Protein AF-0000000067838104 (afdb_homodimer)

Nearest PDB structures (foldseek):
  7rsf-assembly1_B  TM=8.533E-01  e=3.248E-36  Escherichia coli str. K-12 substr. MG1655
  7uoi-assembly1_A  TM=8.840E-01  e=1.372E-33  Enterococcus faecium 1,231,410
  5vo3-assembly1_A-2  TM=7.482E-01  e=3.104E-28  Haemophilus influenzae
  3pfo-assembly1_B  TM=7.007E-01  e=1.463E-26  Rhodopseudomonas palustris CGA009
  3tx8-assembly1_A-2  TM=7.806E-01  e=4.080E-24  Corynebacterium glutamicum

Foldseek 3Di:
DLDLVQLVVQVQVLLLDQQAQVFALVVVVVVLQVLCVVLPKHKDWAADPVRRYTKIKTKAADFAFLEEEEEAESHFHDCPPADFPDDQSGFDDDPQKTWHTQCQRHVSLVSLVSSCSNVLNPFNFPYMYMYIYHGDFVVFRVGLLVRLVVCQVPGQHYQEYEYAHALQQFKAQWEWKKWKKKKKKFKAKDFLVCPLQIFASQVLVVVLVVVLVVVQCVQCPPVPPPPDQWFDDDTKHKDWDDKDWDDDPGMRTRMIMIMMMIGHGPVDDVVNVVVVSVCCCPVPRLVVRCVRPVPIDMDMDIDHIFHIRDGDDDPLLVLVSVLLCVLLVDDHYGHGHDTGSQRSNVQQPHSYIYGHFDDPVQGPHHRRITGSVRSVSSSSSVVVVSNCVPVSPVVNSVSSNDRDRTHDGDVVNVSPDDDPDPPPPCPPPPPVPPPDDPDDDDPPPPPPDPDPPPDPPPD/DLDLVQLVVQLQVLLLDQQAQVFALVVVVVVLQVLCVVLPWHKDWAADPVNRYTKIKTKAADFAFLEEEEEAESHFHDCPPADFPDDQSGFDDDPQKTWHTQCQRHVSLVSLVSSCSNVLNPFNFPYMYMYIYHGDFVVFRVGLLVRLVVCQVPGQHYQEYEYAHALQQFKAQWEWKKWKKKKKWFKAKDFLVCVLQIFASQVLVVVLVVVLVVVQCVQCPPVPPPPDQKFDDDTKHKDWDDKDWDDDPGMRTRMIMIMMMIGHGPVDDVVNVVVVSVCCCPVPRLVVRCVRPVPIDMDMDIDHIAHIRDGDDDPLLVLVSVLLCVLLVDDHYGHGHDTGSQRSNVQQPHSYIYGHFDDPVLGPHHRRITGSVRSVSSSSSVVVVSNVPCVSPVVNSVSSNDRDRTHDGDVVNVSPDPDPDPPPPCPPPVPPPPPDDPDDCPVPPPPPDPDDCPPPPPD

pLDDT: mean 83.45, std 24.18, range [15.98, 98.88]

Radius of gyration: 40.1 Å; Cα contacts (8 Å, |Δi|>4): 2026; chains: 2; bounding box: 65×125×106 Å

Organism: NCBI:txid111831

InterPro domains:
  IPR001261 ArgE/DapE/ACY1/CPG2/YscS, conserved site [PS00759] (103-140)
  IPR002933 Peptidase M20 [PF01546] (69-385)
  IPR010169 Acetylornithine deacetylase ArgE [TIGR01892] (11-385)
  IPR011650 Peptidase M20, dimerisation domain [PF07687] (173-287)
  IPR036264 Bacterial exopeptidase dimerisation domain [SSF55031] (176-284)
  IPR050072 Peptidase M20A family, bacterial cell wall biosynthesis [PTHR43808] (5-387)

Solvent-accessible surface area (backbone atoms only — not comparable to full-atom values): 47823 Å² total; per-residue (Å²): 123,76,42,68,65,49,23,49,53,41,31,40,58,54,25,49,50,74,18,27,56,92,52,46,36,45,70,60,49,51,51,52,37,50,58,35,44,76,59,72,31,68,60,44,76,46,60,46,97,83,61,52,36,39,28,40,40,32,59,42,61,47,93,45,55,26,13,39,33,45,31,43,45,61,30,28,72,80,65,80,94,53,79,53,94,58,62,50,48,44,63,39,78,58,90,57,30,37,29,15,53,27,30,12,46,22,43,39,36,53,16,34,52,59,36,37,42,63,58,54,62,70,40,89,44,86,36,16,43,30,42,40,39,36,33,34,46,85,78,58,38,67,38,49,68,60,51,53,53,47,45,65,72,71,44,60,40,50,44,35,34,38,28,22,50,32,40,62,38,24,35,22,35,30,21,29,16,40,33,32,34,40,37,39,28,36,37,24,54,25,52,34,8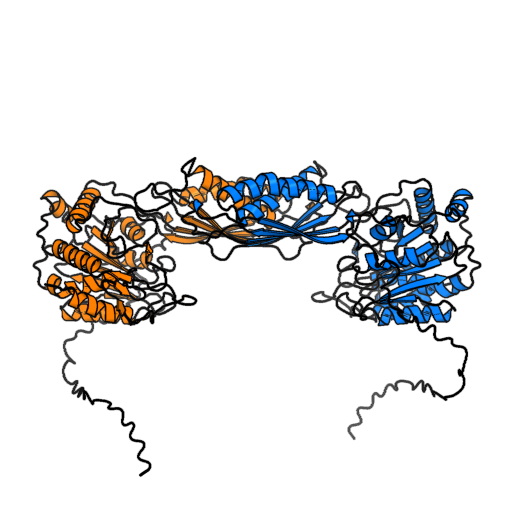9,39,64,63,60,22,18,46,7,42,52,51,47,21,50,50,47,49,48,50,52,52,51,33,51,62,70,47,66,86,61,63,66,74,77,71,54,56,84,57,87,76,64,50,36,54,32,60,2,28,36,42,24,41,85,39,48,62,32,30,9,32,37,16,37,37,28,28,30,38,30,27,16,64,90,42,61,63,66,57,55,51,50,56,50,49,48,47,42,52,68,48,48,46,54,57,37,34,73,58,24,73,80,40,48,74,48,75,44,77,74,43,71,37,49,32,28,52,61,66,84,44,74,64,36,42,47,51,50,51,49,49,28,63,41,48,65,52,65,72,74,38,36,42,77,54,64,57,64,50,11,56,48,33,47,30,61,30,40,48,38,32,41,11,25,15,44,63,86,35,45,97,46,63,69,11,32,23,39,54,66,37,48,46,50,43,41,51,22,51,48,43,64,53,58,59,67,62,54,41,60,78,66,44,51,52,48,23,60,52,87,59,74,72,42,75,59,60,75,87,69,63,61,74,77,74,82,62,84,75,75,63,61,80,73,71,71,75,71,75,72,76,71,75,87,82,68,77,87,83,78,76,79,76,79,74,73,84,77,77,81,77,71,86,68,88,119,123,76,43,68,67,48,23,50,54,42,33,40,58,54,25,49,49,75,18,28,57,92,52,44,36,46,69,58,50,51,50,52,38,50,57,36,44,74,60,74,31,68,61,44,76,44,58,46,97,83,61,53,35,38,28,38,40,32,58,43,61,47,93,46,53,24,13,38,34,45,29,45,45,60,30,28,72,78,67,80,94,53,80,54,92,58,63,51,48,43,62,39,78,58,89,57,30,36,29,15,53,27,28,13,47,23,42,39,34,52,15,36,53,59,35,38,42,64,57,55,60,70,39,88,44,86,38,16,43,29,42,39,38,36,33,34,47,85,78,58,36,66,37,48,68,60,51,52,53,47,46,65,70,71,45,59,40,50,43,34,36,39,28,23,49,30,40,62,37,25,35,22,35,29,20,28,17,41,34,32,34,40,37,39,27,36,37,25,55,26,52,34,89,39,65,64,61,22,18,46,7,43,53,51,46,21,52,49,48,48,48,49,52,51,51,34,51,63,70,48,66,85,60,64,67,74,77,71,55,56,81,58,88,76,63,48,36,55,32,61,2,30,36,44,24,41,85,38,46,62,31,30,9,33,37,17,38,37,27,29,31,38,30,27,18,64,89,43,61,63,65,59,56,51,51,53,50,48,48,49,43,52,68,49,50,48,54,58,38,33,74,57,24,74,80,40,48,74,47,74,44,77,74,43,71,36,48,32,27,53,60,65,84,44,74,65,37,42,49,52,50,50,51,51,28,62,41,45,66,52,64,69,73,35,35,42,78,56,63,54,64,50,11,56,49,32,48,29,61,29,38,48,37,32,40,10,23,14,43,62,86,35,44,96,44,64,71,12,32,24,39,55,66,37,49,47,50,43,42,52,23,50,48,43,65,55,58,58,66,61,56,40,58,78,62,46,53,52,49,23,59,52,88,59,74,71,43,75,59,60,74,86,70,63,62,73,78,71,83,62,84,75,76,61,62,83,72,71,73,73,71,74,72,72,71,70,88,70,68,82,69,80,75,76,79,76,78,74,78,81,74,78,74,76,54,90,63,91,112

Structure (mmCIF, N/CA/C/O backbone):
data_AF-0000000067838104-model_v1
#
loop_
_entity.id
_entity.type
_entity.pdbx_description
1 polymer 'Acetylornithine deacetylase'
#
loop_
_atom_site.group_PDB
_atom_site.id
_atom_site.type_symbol
_atom_site.label_atom_id
_atom_site.label_alt_id
_atom_site.label_comp_id
_atom_site.label_asym_id
_atom_site.label_entity_id
_atom_site.label_seq_id
_atom_site.pdbx_PDB_ins_code
_atom_site.Cartn_x
_atom_site.Cartn_y
_atom_site.Cartn_z
_atom_site.occupancy
_atom_site.B_iso_or_equiv
_atom_site.auth_seq_id
_atom_site.auth_comp_id
_atom_site.auth_asym_id
_atom_site.auth_atom_id
_atom_site.pdbx_PDB_model_num
ATOM 1 N N . MET A 1 1 ? -8.742 -56.812 -15.648 1 45.78 1 MET A N 1
ATOM 2 C CA . MET A 1 1 ? -8.945 -55.469 -16.188 1 45.78 1 MET A CA 1
ATOM 3 C C . MET A 1 1 ? -9.156 -54.438 -15.062 1 45.78 1 MET A C 1
ATOM 5 O O . MET A 1 1 ? -9.953 -54.688 -14.156 1 45.78 1 MET A O 1
ATOM 9 N N . SER A 1 2 ? -8.086 -53.656 -14.844 1 61.03 2 SER A N 1
ATOM 10 C CA . SER A 1 2 ? -8.281 -52.625 -13.805 1 61.03 2 SER A CA 1
ATOM 11 C C . SER A 1 2 ? -9.617 -51.938 -13.977 1 61.03 2 SER A C 1
ATOM 13 O O . SER A 1 2 ? -9.977 -51.531 -15.086 1 61.03 2 SER A O 1
ATOM 15 N N . ASP A 1 3 ? -10.562 -52.094 -13.047 1 79.81 3 ASP A N 1
ATOM 16 C CA . ASP A 1 3 ? -11.945 -51.656 -13.148 1 79.81 3 ASP A CA 1
ATOM 17 C C . ASP A 1 3 ? -12.195 -50.438 -12.266 1 79.81 3 ASP A C 1
ATOM 19 O O . ASP A 1 3 ? -11.336 -50.062 -11.484 1 79.81 3 ASP A O 1
ATOM 23 N N . LEU A 1 4 ? -13.18 -49.781 -12.633 1 91 4 LEU A N 1
ATOM 24 C CA . LEU A 1 4 ? -13.633 -48.594 -11.953 1 91 4 LEU A CA 1
ATOM 25 C C . LEU A 1 4 ? -13.688 -48.781 -10.445 1 91 4 LEU A C 1
ATOM 27 O O . LEU A 1 4 ? -13.367 -47.875 -9.68 1 91 4 LEU A O 1
ATOM 31 N N . ALA A 1 5 ? -13.922 -50.031 -10.055 1 93.94 5 ALA A N 1
ATOM 32 C CA . ALA A 1 5 ? -14.016 -50.312 -8.633 1 93.94 5 ALA A CA 1
ATOM 33 C C . ALA A 1 5 ? -12.656 -50.188 -7.953 1 93.94 5 ALA A C 1
ATOM 35 O O . ALA A 1 5 ? -12.555 -49.688 -6.832 1 93.94 5 ALA A O 1
ATOM 36 N N . SER A 1 6 ? -11.625 -50.688 -8.625 1 96.12 6 SER A N 1
ATOM 37 C CA . SER A 1 6 ? -10.273 -50.562 -8.094 1 96.12 6 SER A CA 1
ATOM 38 C C . SER A 1 6 ? -9.836 -49.125 -7.996 1 96.12 6 SER A C 1
ATOM 40 O O . SER A 1 6 ? -9.219 -48.719 -7.008 1 96.12 6 SER A O 1
ATOM 42 N N . VAL A 1 7 ? -10.172 -48.312 -8.977 1 97.69 7 VAL A N 1
ATOM 43 C CA . VAL A 1 7 ? -9.82 -46.906 -8.977 1 97.69 7 VAL A CA 1
ATOM 44 C C . VAL A 1 7 ? -10.492 -46.219 -7.793 1 97.69 7 VAL A C 1
ATOM 46 O O . VAL A 1 7 ? -9.852 -45.438 -7.082 1 97.69 7 VAL A O 1
ATOM 49 N N . VAL A 1 8 ? -11.719 -46.531 -7.559 1 97.5 8 VAL A N 1
ATOM 50 C CA . VAL A 1 8 ? -12.492 -45.875 -6.5 1 97.5 8 VAL A CA 1
ATOM 51 C C . VAL A 1 8 ? -11.93 -46.281 -5.137 1 97.5 8 VAL A C 1
ATOM 53 O O . VAL A 1 8 ? -11.883 -45.438 -4.219 1 97.5 8 VAL A O 1
ATOM 56 N N . ARG A 1 9 ? -11.531 -47.469 -5.016 1 97.38 9 ARG A N 1
ATOM 57 C CA . ARG A 1 9 ? -10.906 -47.938 -3.775 1 97.38 9 ARG A CA 1
ATOM 58 C C . ARG A 1 9 ? -9.641 -47.156 -3.475 1 97.38 9 ARG A C 1
ATOM 60 O O . ARG A 1 9 ? -9.445 -46.688 -2.352 1 97.38 9 ARG A O 1
ATOM 67 N N . HIS A 1 10 ? -8.805 -47 -4.445 1 98.12 10 HIS A N 1
ATOM 68 C CA . HIS A 1 10 ? -7.594 -46.219 -4.262 1 98.12 10 HIS A CA 1
ATOM 69 C C . HIS A 1 10 ? -7.93 -44.75 -3.979 1 98.12 10 HIS A C 1
ATOM 71 O O . HIS A 1 10 ? -7.293 -44.125 -3.135 1 98.12 10 HIS A O 1
ATOM 77 N N . MET A 1 11 ? -8.938 -44.25 -4.664 1 97.81 11 MET A N 1
ATOM 78 C CA . MET A 1 11 ? -9.359 -42.875 -4.477 1 97.81 11 MET A CA 1
ATOM 79 C C . MET A 1 11 ? -9.797 -42.625 -3.039 1 97.81 11 MET A C 1
ATOM 81 O O . MET A 1 11 ? -9.461 -41.594 -2.449 1 97.81 11 MET A O 1
ATOM 85 N N . ARG A 1 12 ? -10.555 -43.531 -2.572 1 98.12 12 ARG A N 1
ATOM 86 C CA . ARG A 1 12 ? -11.023 -43.406 -1.195 1 98.12 12 ARG A CA 1
ATOM 87 C C . ARG A 1 12 ? -9.859 -43.344 -0.221 1 98.12 12 ARG A C 1
ATOM 89 O O . ARG A 1 12 ? -9.859 -42.5 0.695 1 98.12 12 ARG A O 1
ATOM 96 N N . ALA A 1 13 ? -8.883 -44.156 -0.442 1 98.5 13 ALA A N 1
ATOM 97 C CA . ALA A 1 13 ? -7.703 -44.188 0.422 1 98.5 13 ALA A CA 1
ATOM 98 C C . ALA A 1 13 ? -6.91 -42.906 0.29 1 98.5 13 ALA A C 1
ATOM 100 O O . ALA A 1 13 ? -6.461 -42.312 1.291 1 98.5 13 ALA A O 1
ATOM 101 N N . LEU A 1 14 ? -6.707 -42.406 -0.906 1 98.75 14 LEU A N 1
ATOM 102 C CA . LEU A 1 14 ? -5.91 -41.219 -1.155 1 98.75 14 LEU A CA 1
ATOM 103 C C . LEU A 1 14 ? -6.609 -39.969 -0.609 1 98.75 14 LEU A C 1
ATOM 105 O O . LEU A 1 14 ? -5.973 -39.125 0.024 1 98.75 14 LEU A O 1
ATOM 109 N N . VAL A 1 15 ? -7.922 -39.844 -0.812 1 98.56 15 VAL A N 1
ATOM 110 C CA . VAL A 1 15 ? -8.695 -38.656 -0.415 1 98.56 15 VAL A CA 1
ATOM 111 C C . VAL A 1 15 ? -8.758 -38.594 1.108 1 98.56 15 VAL A C 1
ATOM 113 O O . VAL A 1 15 ? -8.758 -37.5 1.679 1 98.56 15 VAL A O 1
ATOM 116 N N . ALA A 1 16 ? -8.75 -39.719 1.708 1 98.5 16 ALA A N 1
ATOM 117 C CA . ALA A 1 16 ? -8.844 -39.781 3.166 1 98.5 16 ALA A CA 1
ATOM 118 C C . ALA A 1 16 ? -7.609 -39.156 3.814 1 98.5 16 ALA A C 1
ATOM 120 O O . ALA A 1 16 ? -7.629 -38.812 5 1 98.5 16 ALA A O 1
ATOM 121 N N . LEU A 1 17 ? -6.523 -39.031 3.113 1 98.5 17 LEU A N 1
ATOM 122 C CA . LEU A 1 17 ? -5.285 -38.438 3.613 1 98.5 17 LEU A CA 1
ATOM 123 C C . LEU A 1 17 ? -5.242 -36.938 3.32 1 98.5 17 LEU A C 1
ATOM 125 O O . LEU A 1 17 ? -5.188 -36.531 2.158 1 98.5 17 LEU A O 1
ATOM 129 N N . ASP A 1 18 ? -5.242 -36.156 4.352 1 97.88 18 ASP A N 1
ATOM 130 C CA . ASP A 1 18 ? -5.121 -34.688 4.195 1 97.88 18 ASP A CA 1
ATOM 131 C C . ASP A 1 18 ? -3.689 -34.312 3.836 1 97.88 18 ASP A C 1
ATOM 133 O O . ASP A 1 18 ? -2.818 -34.25 4.707 1 97.88 18 ASP A O 1
ATOM 137 N N . THR A 1 19 ? -3.473 -34 2.582 1 98.31 19 THR A N 1
ATOM 138 C CA . THR A 1 19 ? -2.145 -33.625 2.117 1 98.31 19 THR A CA 1
ATOM 139 C C . THR A 1 19 ? -2.129 -32.156 1.663 1 98.31 19 THR A C 1
ATOM 141 O O . THR A 1 19 ? -1.46 -31.812 0.686 1 98.31 19 THR A O 1
ATOM 144 N N . THR A 1 20 ? -2.932 -31.344 2.311 1 97.19 20 THR A N 1
ATOM 145 C CA . THR A 1 20 ? -2.846 -29.922 2.02 1 97.19 20 THR A CA 1
ATOM 146 C C . THR A 1 20 ? -1.404 -29.422 2.131 1 97.19 20 THR A C 1
ATOM 148 O O . THR A 1 20 ? -0.651 -29.891 2.99 1 97.19 20 THR A O 1
ATOM 151 N N . SER A 1 21 ? -0.988 -28.5 1.33 1 94.62 21 SER A N 1
ATOM 152 C CA . SER A 1 21 ? 0.41 -28.141 1.123 1 94.62 21 SER A CA 1
ATOM 153 C C . SER A 1 21 ? 1.068 -27.703 2.428 1 94.62 21 SER A C 1
ATOM 155 O O . SER A 1 21 ? 2.285 -27.828 2.586 1 94.62 21 SER A O 1
ATOM 157 N N . HIS A 1 22 ? 0.323 -27.219 3.297 1 92.94 22 HIS A N 1
ATOM 158 C CA . HIS A 1 22 ? 0.929 -26.797 4.555 1 92.94 22 HIS A CA 1
ATOM 159 C C . HIS A 1 22 ? 1.273 -27.984 5.434 1 92.94 22 HIS A C 1
ATOM 161 O O . HIS A 1 22 ? 2.049 -27.859 6.383 1 92.94 22 HIS A O 1
ATOM 167 N N . GLY A 1 23 ? 0.692 -29.141 5.129 1 95.38 23 GLY A N 1
ATOM 168 C CA . GLY A 1 23 ? 0.958 -30.359 5.891 1 95.38 23 GLY A CA 1
ATOM 169 C C . GLY A 1 23 ? 1.881 -31.312 5.176 1 95.38 23 GLY A C 1
ATOM 170 O O . GLY A 1 23 ? 2.508 -30.953 4.176 1 95.38 23 GLY A O 1
ATOM 171 N N . SER A 1 24 ? 1.973 -32.5 5.75 1 97.69 24 SER A N 1
ATOM 172 C CA . SER A 1 24 ? 2.84 -33.562 5.199 1 97.69 24 SER A CA 1
ATOM 173 C C . SER A 1 24 ? 2.096 -34.406 4.184 1 97.69 24 SER A C 1
ATOM 175 O O . SER A 1 24 ? 0.896 -34.656 4.328 1 97.69 24 SER A O 1
ATOM 177 N N . ASN A 1 25 ? 2.834 -34.844 3.16 1 98.25 25 ASN A N 1
ATOM 178 C CA . ASN A 1 25 ? 2.26 -35.781 2.223 1 98.25 25 ASN A CA 1
ATOM 179 C C . ASN A 1 25 ? 2.844 -37.188 2.42 1 98.25 25 ASN A C 1
ATOM 181 O O . ASN A 1 25 ? 2.646 -38.062 1.585 1 98.25 25 ASN A O 1
ATOM 185 N N . ARG A 1 26 ? 3.557 -37.469 3.477 1 98.25 26 ARG A N 1
ATOM 186 C CA . ARG A 1 26 ? 4.32 -38.688 3.689 1 98.25 26 ARG A CA 1
ATOM 187 C C . ARG A 1 26 ? 3.396 -39.906 3.744 1 98.25 26 ARG A C 1
ATOM 189 O O . ARG A 1 26 ? 3.732 -40.969 3.219 1 98.25 26 ARG A O 1
ATOM 196 N N . ALA A 1 27 ? 2.293 -39.75 4.402 1 98.5 27 ALA A N 1
ATOM 197 C CA . ALA A 1 27 ? 1.367 -40.875 4.5 1 98.5 27 ALA A CA 1
ATOM 198 C C . ALA A 1 27 ? 0.913 -41.312 3.119 1 98.5 27 ALA A C 1
ATOM 200 O O . ALA A 1 27 ? 0.768 -42.531 2.873 1 98.5 27 ALA A O 1
ATOM 201 N N . LEU A 1 28 ? 0.642 -40.375 2.273 1 98.75 28 LEU A N 1
ATOM 202 C CA . LEU A 1 28 ? 0.239 -40.688 0.911 1 98.75 28 LEU A CA 1
ATOM 203 C C . LEU A 1 28 ? 1.38 -41.375 0.155 1 98.75 28 LEU A C 1
ATOM 205 O O . LEU A 1 28 ? 1.166 -42.375 -0.548 1 98.75 28 LEU A O 1
ATOM 209 N N . ILE A 1 29 ? 2.547 -40.938 0.268 1 98.75 29 ILE A N 1
ATOM 210 C CA . ILE A 1 29 ? 3.729 -41.5 -0.378 1 98.75 29 ILE A CA 1
ATOM 211 C C . ILE A 1 29 ? 3.939 -42.938 0.093 1 98.75 29 ILE A C 1
ATOM 213 O O . ILE A 1 29 ? 4.199 -43.812 -0.717 1 98.75 29 ILE A O 1
ATOM 217 N N . ASP A 1 30 ? 3.799 -43.125 1.394 1 98.5 30 ASP A N 1
ATOM 218 C CA . ASP A 1 30 ? 3.943 -44.469 1.954 1 98.5 30 ASP A CA 1
ATOM 219 C C . ASP A 1 30 ? 2.891 -45.406 1.387 1 98.5 30 ASP A C 1
ATOM 221 O O . ASP A 1 30 ? 3.191 -46.562 1.077 1 98.5 30 ASP A O 1
ATOM 225 N N . LEU A 1 31 ? 1.723 -44.906 1.294 1 98.75 31 LEU A N 1
ATOM 226 C CA . LEU A 1 31 ? 0.645 -45.719 0.727 1 98.75 31 LEU A CA 1
ATOM 227 C C . LEU A 1 31 ? 0.972 -46.125 -0.704 1 98.75 31 LEU A C 1
ATOM 229 O O . LEU A 1 31 ? 0.786 -47.281 -1.076 1 98.75 31 LEU A O 1
ATOM 233 N N . VAL A 1 32 ? 1.402 -45.219 -1.503 1 98.81 32 VAL A N 1
ATOM 234 C CA . VAL A 1 32 ? 1.754 -45.531 -2.889 1 98.81 32 VAL A CA 1
ATOM 235 C C . VAL A 1 32 ? 2.914 -46.5 -2.928 1 98.81 32 VAL A C 1
ATOM 237 O O . VAL A 1 32 ? 2.914 -47.438 -3.73 1 98.81 32 VAL A O 1
ATOM 240 N N . ALA A 1 33 ? 3.904 -46.312 -2.078 1 98.69 33 ALA A N 1
ATOM 241 C CA . ALA A 1 33 ? 5.039 -47.25 -2.006 1 98.69 33 ALA A CA 1
ATOM 242 C C . ALA A 1 33 ? 4.578 -48.656 -1.694 1 98.69 33 ALA A C 1
ATOM 244 O O . ALA A 1 33 ? 5.102 -49.625 -2.256 1 98.69 33 ALA A O 1
ATOM 245 N N . GLU A 1 34 ? 3.652 -48.75 -0.82 1 98.56 34 GLU A N 1
ATOM 246 C CA . GLU A 1 34 ? 3.102 -50.062 -0.471 1 98.56 34 GLU A CA 1
ATOM 247 C C . GLU A 1 34 ? 2.404 -50.688 -1.668 1 98.56 34 GLU A C 1
ATOM 249 O O . GLU A 1 34 ? 2.545 -51.906 -1.901 1 98.56 34 GLU A O 1
ATOM 254 N N . CYS A 1 35 ? 1.62 -49.938 -2.355 1 98.44 35 CYS A N 1
ATOM 255 C CA . CYS A 1 35 ? 0.952 -50.438 -3.549 1 98.44 35 CYS A CA 1
ATOM 256 C C . CYS A 1 35 ? 1.966 -50.906 -4.574 1 98.44 35 CYS A C 1
ATOM 258 O O . CYS A 1 35 ? 1.761 -51.969 -5.211 1 98.44 35 CYS A O 1
ATOM 260 N N . LEU A 1 36 ? 3.025 -50.188 -4.77 1 98.56 36 LEU A N 1
ATOM 261 C CA . LEU A 1 36 ? 4.094 -50.562 -5.691 1 98.56 36 LEU A CA 1
ATOM 262 C C . LEU A 1 36 ? 4.766 -51.875 -5.246 1 98.56 36 LEU A C 1
ATOM 264 O O . LEU A 1 36 ? 4.996 -52.75 -6.059 1 98.56 36 LEU A O 1
ATOM 268 N N . ALA A 1 37 ? 5.027 -52 -4.023 1 98.31 37 ALA A N 1
ATOM 269 C CA . ALA A 1 37 ? 5.664 -53.188 -3.471 1 98.31 37 ALA A CA 1
ATOM 270 C C . ALA A 1 37 ? 4.801 -54.438 -3.701 1 98.31 37 ALA A C 1
ATOM 272 O O . ALA A 1 37 ? 5.324 -55.5 -3.943 1 98.31 37 ALA A O 1
ATOM 273 N N . ALA A 1 38 ? 3.564 -54.25 -3.598 1 97.62 38 ALA A N 1
ATOM 274 C CA . ALA A 1 38 ? 2.619 -55.344 -3.75 1 97.62 38 ALA A CA 1
ATOM 275 C C . ALA A 1 38 ? 2.725 -55.969 -5.141 1 97.62 38 ALA A C 1
ATOM 277 O O . ALA A 1 38 ? 2.344 -57.125 -5.34 1 97.62 38 ALA A O 1
ATOM 278 N N . VAL A 1 39 ? 3.242 -55.219 -6.059 1 97.12 39 VAL A N 1
ATOM 279 C CA . VAL A 1 39 ? 3.375 -55.781 -7.406 1 97.12 39 VAL A CA 1
ATOM 280 C C . VAL A 1 39 ? 4.852 -55.969 -7.742 1 97.12 39 VAL A C 1
ATOM 282 O O . VAL A 1 39 ? 5.219 -56.094 -8.914 1 97.12 39 VAL A O 1
ATOM 285 N N . GLY A 1 40 ? 5.715 -55.844 -6.777 1 97.19 40 GLY A N 1
ATOM 286 C CA . GLY A 1 40 ? 7.125 -56.156 -6.938 1 97.19 40 GLY A CA 1
ATOM 287 C C . GLY A 1 40 ? 7.957 -55 -7.422 1 97.19 40 GLY A C 1
ATOM 288 O O . GLY A 1 40 ? 9.047 -55.188 -7.957 1 97.19 40 GLY A O 1
ATOM 289 N N . VAL A 1 41 ? 7.5 -53.812 -7.336 1 97.44 41 VAL A N 1
ATOM 290 C CA . VAL A 1 41 ? 8.227 -52.625 -7.781 1 97.44 41 VAL A CA 1
ATOM 291 C C . VAL A 1 41 ? 8.742 -51.875 -6.574 1 97.44 41 VAL A C 1
ATOM 293 O O . VAL A 1 41 ? 8.008 -51.625 -5.617 1 97.44 41 VAL A O 1
ATOM 296 N N . THR A 1 42 ? 9.992 -51.469 -6.652 1 96.25 42 THR A N 1
ATOM 297 C CA . THR A 1 42 ? 10.594 -50.688 -5.578 1 96.25 42 THR A CA 1
ATOM 298 C C . THR A 1 42 ? 10.422 -49.188 -5.836 1 96.25 42 THR A C 1
ATOM 300 O O . THR A 1 42 ? 10.734 -48.719 -6.922 1 96.25 42 THR A O 1
ATOM 303 N N . ALA A 1 43 ? 9.891 -48.594 -4.848 1 97.5 43 ALA A N 1
ATOM 304 C CA . ALA A 1 43 ? 9.75 -47.125 -4.914 1 97.5 43 ALA A CA 1
ATOM 305 C C . ALA A 1 43 ? 10.984 -46.438 -4.359 1 97.5 43 ALA A C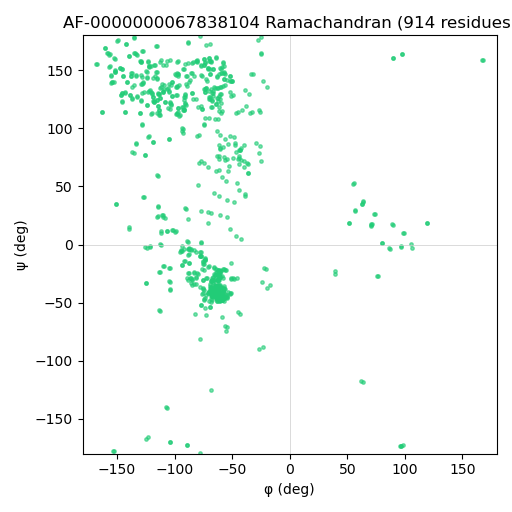 1
ATOM 307 O O . ALA A 1 43 ? 11.555 -46.875 -3.352 1 97.5 43 ALA A O 1
ATOM 308 N N . HIS A 1 44 ? 11.453 -45.406 -5.031 1 97.44 44 HIS A N 1
ATOM 309 C CA . HIS A 1 44 ? 12.453 -44.5 -4.496 1 97.44 44 HIS A CA 1
ATOM 310 C C . HIS A 1 44 ? 11.797 -43.281 -3.873 1 97.44 44 HIS A C 1
ATOM 312 O O . HIS A 1 44 ? 11.234 -42.438 -4.582 1 97.44 44 HIS A O 1
ATOM 318 N N . ILE A 1 45 ? 11.883 -43.188 -2.6 1 97.88 45 ILE A N 1
ATOM 319 C CA . ILE A 1 45 ? 11.32 -42.031 -1.878 1 97.88 45 ILE A CA 1
ATOM 320 C C . ILE A 1 45 ? 12.32 -40.875 -1.867 1 97.88 45 ILE A C 1
ATOM 322 O O . ILE A 1 45 ? 13.5 -41.094 -1.552 1 97.88 45 ILE A O 1
ATOM 326 N N . LEU A 1 46 ? 11.922 -39.688 -2.213 1 96.75 46 LEU A N 1
ATOM 327 C CA . LEU A 1 46 ? 12.758 -38.5 -2.357 1 96.75 46 LEU A CA 1
ATOM 328 C C . LEU A 1 46 ? 12.32 -37.406 -1.383 1 96.75 46 LEU A C 1
ATOM 330 O O . LEU A 1 46 ? 11.562 -36.5 -1.746 1 96.75 46 LEU A O 1
ATOM 334 N N . PRO A 1 47 ? 12.82 -37.375 -0.187 1 95.94 47 PRO A N 1
ATOM 335 C CA . PRO A 1 47 ? 12.391 -36.406 0.829 1 95.94 47 PRO A CA 1
ATOM 336 C C . PRO A 1 47 ? 12.852 -34.969 0.523 1 95.94 47 PRO A C 1
ATOM 338 O O . PRO A 1 47 ? 13.875 -34.781 -0.137 1 95.94 47 PRO A O 1
ATOM 341 N N . ASP A 1 48 ? 12.062 -34.094 1 1 94.44 48 ASP A N 1
ATOM 342 C CA . ASP A 1 48 ? 12.547 -32.719 0.979 1 94.44 48 ASP A CA 1
ATOM 343 C C . ASP A 1 48 ? 13.555 -32.469 2.102 1 94.44 48 ASP A C 1
ATOM 345 O O . ASP A 1 48 ? 13.906 -33.406 2.836 1 94.44 48 ASP A O 1
ATOM 349 N N . ALA A 1 49 ? 14.07 -31.281 2.193 1 92 49 ALA A N 1
ATOM 350 C CA . ALA A 1 49 ? 15.117 -30.969 3.152 1 92 49 ALA A CA 1
ATOM 351 C C . ALA A 1 49 ? 14.641 -31.172 4.586 1 92 49 ALA A C 1
ATOM 353 O O . ALA A 1 49 ? 15.43 -31.531 5.461 1 92 49 ALA A O 1
ATOM 354 N N . THR A 1 50 ? 13.375 -31.062 4.852 1 93.31 50 THR A N 1
ATOM 355 C CA . THR A 1 50 ? 12.836 -31.172 6.203 1 93.31 50 THR A CA 1
ATOM 356 C C . THR A 1 50 ? 12.516 -32.625 6.551 1 93.31 50 THR A C 1
ATOM 358 O O . THR A 1 50 ? 12.367 -32.969 7.723 1 93.31 50 THR A O 1
ATOM 361 N N . GLY A 1 51 ? 12.281 -33.406 5.586 1 94.88 51 GLY A N 1
ATOM 362 C CA . GLY A 1 51 ? 11.883 -34.781 5.797 1 94.88 51 GLY A CA 1
ATOM 363 C C . GLY A 1 51 ? 10.391 -34.969 5.977 1 94.88 51 GLY A C 1
ATOM 364 O O . GLY A 1 51 ? 9.883 -36.094 6.02 1 94.88 51 GLY A O 1
ATOM 365 N N . LYS A 1 52 ? 9.648 -33.844 6 1 96.19 52 LYS A N 1
ATOM 366 C CA . LYS A 1 52 ? 8.219 -33.906 6.266 1 96.19 52 LYS A CA 1
ATOM 367 C C . LYS A 1 52 ? 7.426 -34.125 4.98 1 96.19 52 LYS A C 1
ATOM 369 O O . LYS A 1 52 ? 6.246 -34.469 5.023 1 96.19 52 LYS A O 1
ATOM 374 N N . LYS A 1 53 ? 8.031 -33.906 3.881 1 97.5 53 LYS A N 1
ATOM 375 C CA . LYS A 1 53 ? 7.43 -34.125 2.566 1 97.5 53 LYS A CA 1
ATOM 376 C C . LYS A 1 53 ? 8.344 -34.969 1.675 1 97.5 53 LYS A C 1
ATOM 378 O O . LYS A 1 53 ? 9.539 -35.062 1.938 1 97.5 53 LYS A O 1
ATOM 383 N N . ALA A 1 54 ? 7.773 -35.594 0.687 1 97.94 54 ALA A N 1
ATOM 384 C CA . ALA A 1 54 ? 8.617 -36.406 -0.187 1 97.94 54 ALA A CA 1
ATOM 385 C C . ALA A 1 54 ? 7.984 -36.562 -1.564 1 97.94 54 ALA A C 1
ATOM 387 O O . ALA A 1 54 ? 6.758 -36.625 -1.687 1 97.94 54 ALA A O 1
ATOM 388 N N . GLY A 1 55 ? 8.891 -36.594 -2.527 1 98 55 GLY A N 1
ATOM 389 C CA . GLY A 1 55 ? 8.508 -37.156 -3.818 1 98 55 GLY A CA 1
ATOM 390 C C . GLY A 1 55 ? 8.719 -38.656 -3.91 1 98 55 GLY A C 1
ATOM 391 O O . GLY A 1 55 ? 9.18 -39.281 -2.951 1 98 55 GLY A O 1
ATOM 392 N N . LEU A 1 56 ? 8.281 -39.219 -5.008 1 98.25 56 LEU A N 1
ATOM 393 C CA . LEU A 1 56 ? 8.414 -40.656 -5.234 1 98.25 56 LEU A CA 1
ATOM 394 C C . LEU A 1 56 ? 8.711 -40.938 -6.703 1 98.25 56 LEU A C 1
ATOM 396 O O . LEU A 1 56 ? 8.094 -40.344 -7.594 1 98.25 56 LEU A O 1
ATOM 400 N N . LEU A 1 57 ? 9.711 -41.75 -6.922 1 98.06 57 LEU A N 1
ATOM 401 C CA . LEU A 1 57 ? 10.055 -42.25 -8.25 1 98.06 57 LEU A CA 1
ATOM 402 C C . LEU A 1 57 ? 10.055 -43.781 -8.266 1 98.06 57 LEU A C 1
ATOM 404 O O . LEU A 1 57 ? 10.617 -44.438 -7.371 1 98.06 57 LEU A O 1
ATOM 408 N N . ALA A 1 58 ? 9.398 -44.344 -9.242 1 98.12 58 ALA A N 1
ATOM 409 C CA . ALA A 1 58 ? 9.391 -45.781 -9.43 1 98.12 58 ALA A CA 1
ATOM 410 C C . ALA A 1 58 ? 9.352 -46.156 -10.914 1 98.12 58 ALA A C 1
ATOM 412 O O . ALA A 1 58 ? 8.812 -45.375 -11.727 1 98.12 58 ALA A O 1
ATOM 413 N N . SER A 1 59 ? 9.906 -47.281 -11.25 1 96.88 59 SER A N 1
ATOM 414 C CA . SER A 1 59 ? 9.938 -47.719 -12.633 1 96.88 59 SER A CA 1
ATOM 415 C C . SER A 1 59 ? 9.398 -49.156 -12.75 1 96.88 59 SER A C 1
ATOM 417 O O . SER A 1 59 ? 9.797 -50.031 -11.992 1 96.88 59 SER A O 1
ATOM 419 N N . ILE A 1 60 ? 8.516 -49.312 -13.656 1 96.38 60 ILE A N 1
ATOM 420 C CA . ILE A 1 60 ? 7.953 -50.625 -13.977 1 96.38 60 ILE A CA 1
ATOM 421 C C . ILE A 1 60 ? 8.453 -51.062 -15.344 1 96.38 60 ILE A C 1
ATOM 423 O O . ILE A 1 60 ? 8.344 -50.344 -16.328 1 96.38 60 ILE A O 1
ATOM 427 N N . GLY A 1 61 ? 8.938 -52.312 -15.414 1 93.12 61 GLY A N 1
ATOM 428 C CA . GLY A 1 61 ? 9.484 -52.781 -16.672 1 93.12 61 GLY A CA 1
ATOM 429 C C . GLY A 1 61 ? 10.984 -52.656 -16.766 1 93.12 61 GLY A C 1
ATOM 430 O O . GLY A 1 61 ? 11.648 -52.312 -15.773 1 93.12 61 GLY A O 1
ATOM 431 N N . PRO A 1 62 ? 11.555 -52.938 -17.938 1 91.5 62 PRO A N 1
ATOM 432 C CA . PRO A 1 62 ? 13.008 -52.875 -18.094 1 91.5 62 PRO A CA 1
ATOM 433 C C . PRO A 1 62 ? 13.539 -51.438 -18.047 1 91.5 62 PRO A C 1
ATOM 435 O O . PRO A 1 62 ? 13.023 -50.562 -18.734 1 91.5 62 PRO A O 1
ATOM 438 N N . LEU A 1 63 ? 14.562 -51.281 -17.266 1 90.44 63 LEU A N 1
ATOM 439 C CA . LEU A 1 63 ? 15.141 -49.969 -17.109 1 90.44 63 LEU A CA 1
ATOM 440 C C . LEU A 1 63 ? 16.031 -49.625 -18.297 1 90.44 63 LEU A C 1
ATOM 442 O O . LEU A 1 63 ? 17.219 -49.938 -18.312 1 90.44 63 LEU A O 1
ATOM 446 N N . ARG A 1 64 ? 15.477 -48.969 -19.234 1 89.62 64 ARG A N 1
ATOM 447 C CA . ARG A 1 64 ? 16.172 -48.531 -20.422 1 89.62 64 ARG A CA 1
ATOM 448 C C . ARG A 1 64 ? 15.547 -47.219 -20.969 1 89.62 64 ARG A C 1
ATOM 450 O O . ARG A 1 64 ? 14.516 -46.781 -20.469 1 89.62 64 ARG A O 1
ATOM 457 N N . ALA A 1 65 ? 16.141 -46.688 -21.969 1 90.25 65 ALA A N 1
ATOM 458 C CA . ALA A 1 65 ? 15.641 -45.438 -22.547 1 90.25 65 ALA A CA 1
ATOM 459 C C . ALA A 1 65 ? 14.328 -45.656 -23.297 1 90.25 65 ALA A C 1
ATOM 461 O O . ALA A 1 65 ? 14.023 -46.781 -23.688 1 90.25 65 ALA A O 1
ATOM 462 N N . GLY A 1 66 ? 13.578 -44.594 -23.312 1 89.69 66 GLY A N 1
ATOM 463 C CA . GLY A 1 66 ? 12.375 -44.656 -24.125 1 89.69 66 GLY A CA 1
ATOM 464 C C . GLY A 1 66 ? 11.102 -44.781 -23.312 1 89.69 66 GLY A C 1
ATOM 465 O O . GLY A 1 66 ? 10.008 -44.875 -23.875 1 89.69 66 GLY A O 1
ATOM 466 N N . GLY A 1 67 ? 11.156 -44.875 -22.062 1 92.06 67 GLY A N 1
ATOM 467 C CA . GLY A 1 67 ? 10.008 -45.031 -21.203 1 92.06 67 GLY A CA 1
ATOM 468 C C . GLY A 1 67 ? 9.117 -43.812 -21.125 1 92.06 67 GLY A C 1
ATOM 469 O O . GLY A 1 67 ? 9.414 -42.781 -21.734 1 92.06 67 GLY A O 1
ATOM 470 N N . VAL A 1 68 ? 8.008 -43.969 -20.484 1 95.06 68 VAL A N 1
ATOM 471 C CA . VAL A 1 68 ? 7.031 -42.906 -20.297 1 95.06 68 VAL A CA 1
ATOM 472 C C . VAL A 1 68 ? 6.926 -42.562 -18.812 1 95.06 68 VAL A C 1
ATOM 474 O O . VAL A 1 68 ? 6.805 -43.469 -17.969 1 95.06 68 VAL A O 1
ATOM 477 N N . ILE A 1 69 ? 7.043 -41.25 -18.547 1 97.25 69 ILE A N 1
ATOM 478 C CA . ILE A 1 69 ? 6.836 -40.812 -17.172 1 97.25 69 ILE A CA 1
ATOM 479 C C . ILE A 1 69 ? 5.367 -40.438 -16.969 1 97.25 69 ILE A C 1
ATOM 481 O O . ILE A 1 69 ? 4.801 -39.656 -17.734 1 97.25 69 ILE A O 1
ATOM 485 N N . LEU A 1 70 ? 4.738 -41.062 -16 1 98.25 70 LEU A N 1
ATOM 486 C CA . LEU A 1 70 ? 3.457 -40.625 -15.461 1 98.25 70 LEU A CA 1
ATOM 487 C C . LEU A 1 70 ? 3.654 -39.812 -14.195 1 98.25 70 LEU A C 1
ATOM 489 O O . LEU A 1 70 ? 4.094 -40.344 -13.172 1 98.25 70 LEU A O 1
ATOM 493 N N . SER A 1 71 ? 3.305 -38.5 -14.32 1 98.44 71 SER A N 1
ATOM 494 C CA . SER A 1 71 ? 3.625 -37.594 -13.227 1 98.44 71 SER A CA 1
ATOM 495 C C . SER A 1 71 ? 2.361 -37 -12.609 1 98.44 71 SER A C 1
ATOM 497 O O . SER A 1 71 ? 1.395 -36.719 -13.312 1 98.44 71 SER A O 1
ATOM 499 N N . GLY A 1 72 ? 2.373 -36.781 -11.305 1 98.12 72 GLY A N 1
ATOM 500 C CA . GLY A 1 72 ? 1.316 -36.125 -10.555 1 98.12 72 GLY A CA 1
ATOM 501 C C . GLY A 1 72 ? 1.793 -35.531 -9.242 1 98.12 72 GLY A C 1
ATOM 502 O O . GLY A 1 72 ? 2.809 -35.969 -8.695 1 98.12 72 GLY A O 1
ATOM 503 N N . HIS A 1 73 ? 1.132 -34.531 -8.797 1 98.31 73 HIS A N 1
ATOM 504 C CA . HIS A 1 73 ? 1.454 -34 -7.473 1 98.31 73 HIS A CA 1
ATOM 505 C C . HIS A 1 73 ? 0.496 -34.562 -6.418 1 98.31 73 HIS A C 1
ATOM 507 O O . HIS A 1 73 ? -0.623 -34.969 -6.742 1 98.31 73 HIS A O 1
ATOM 513 N N . THR A 1 74 ? 0.961 -34.531 -5.172 1 98.62 74 THR A N 1
ATOM 514 C CA . THR A 1 74 ? 0.216 -35.219 -4.125 1 98.62 74 THR A CA 1
ATOM 515 C C . THR A 1 74 ? -0.437 -34.219 -3.174 1 98.62 74 THR A C 1
ATOM 517 O O . THR A 1 74 ? -1.303 -34.594 -2.377 1 98.62 74 THR A O 1
ATOM 520 N N . ASP A 1 75 ? 0.061 -33 -3.211 1 97.94 75 ASP A N 1
ATOM 521 C CA . ASP A 1 75 ? -0.522 -32 -2.314 1 97.94 75 ASP A CA 1
ATOM 522 C C . ASP A 1 75 ? -1.814 -31.422 -2.895 1 97.94 75 ASP A C 1
ATOM 524 O O . ASP A 1 75 ? -2.082 -31.562 -4.09 1 97.94 75 ASP A O 1
ATOM 528 N N . THR A 1 76 ? -2.654 -30.875 -1.946 1 97.31 76 THR A N 1
ATOM 529 C CA . THR A 1 76 ? -3.904 -30.234 -2.318 1 97.31 76 THR A CA 1
ATOM 530 C C . THR A 1 76 ? -3.992 -28.844 -1.693 1 97.31 76 THR A C 1
ATOM 532 O O . THR A 1 76 ? -3.162 -28.469 -0.859 1 97.31 76 THR A O 1
ATOM 535 N N . VAL A 1 77 ? -4.898 -28.031 -2.125 1 94.88 77 VAL A N 1
ATOM 536 C CA . VAL A 1 77 ? -5.09 -26.703 -1.571 1 94.88 77 VAL A CA 1
ATOM 537 C C . VAL A 1 77 ? -5.91 -26.781 -0.286 1 94.88 77 VAL A C 1
ATOM 539 O O . VAL A 1 77 ? -6.625 -27.766 -0.062 1 94.88 77 VAL A O 1
ATOM 542 N N . PRO A 1 78 ? -5.832 -25.797 0.572 1 93.69 78 PRO A N 1
ATOM 543 C CA . PRO A 1 78 ? -6.578 -25.797 1.832 1 93.69 78 PRO A CA 1
ATOM 544 C C . PRO A 1 78 ? -8.086 -25.766 1.623 1 93.69 78 PRO A C 1
ATOM 546 O O . PRO A 1 78 ? -8.562 -25.406 0.543 1 93.69 78 PRO A O 1
ATOM 549 N N . VAL A 1 79 ? -8.836 -26.172 2.699 1 94.12 79 VAL A N 1
ATOM 550 C CA . VAL A 1 79 ? -10.297 -26.219 2.648 1 94.12 79 VAL A CA 1
ATOM 551 C C . VAL A 1 79 ? -10.875 -25.156 3.582 1 94.12 79 VAL A C 1
ATOM 553 O O . VAL A 1 79 ? -12.094 -24.969 3.654 1 94.12 79 VAL A O 1
ATOM 556 N N . ASP A 1 80 ? -10.023 -24.469 4.188 1 89.12 80 ASP A N 1
ATOM 557 C CA . ASP A 1 80 ? -10.453 -23.5 5.191 1 89.12 80 ASP A CA 1
ATOM 558 C C . ASP A 1 80 ? -11.312 -22.406 4.566 1 89.12 80 ASP A C 1
ATOM 560 O O . ASP A 1 80 ? -11 -21.906 3.488 1 89.12 80 ASP A O 1
ATOM 564 N N . GLY A 1 81 ? -12.43 -22.078 5.238 1 86.62 81 GLY A N 1
ATOM 565 C CA . GLY A 1 81 ? -13.289 -20.984 4.809 1 86.62 81 GLY A CA 1
ATOM 566 C C . GLY A 1 81 ? -14.211 -21.375 3.672 1 86.62 81 GLY A C 1
ATOM 567 O O . GLY A 1 81 ? -15.008 -20.562 3.209 1 86.62 81 GLY A O 1
ATOM 568 N N . GLN A 1 82 ? -14.164 -22.594 3.232 1 88.88 82 GLN A N 1
ATOM 569 C CA . GLN A 1 82 ? -15.023 -23.062 2.154 1 88.88 82 GLN A CA 1
ATOM 570 C C . GLN A 1 82 ? -16.25 -23.766 2.703 1 88.88 82 GLN A C 1
ATOM 572 O O . GLN A 1 82 ? -16.188 -24.422 3.746 1 88.88 82 GLN A O 1
ATOM 577 N N . LEU A 1 83 ? -17.297 -23.594 1.969 1 93.31 83 LEU A N 1
ATOM 578 C CA . LEU A 1 83 ? -18.547 -24.234 2.363 1 93.31 83 LEU A CA 1
ATOM 579 C C . LEU A 1 83 ? -18.703 -25.594 1.683 1 93.31 83 LEU A C 1
ATOM 581 O O . LEU A 1 83 ? -19.141 -25.656 0.533 1 93.31 83 LEU A O 1
ATOM 585 N N . TRP A 1 84 ? -18.406 -26.625 2.359 1 94.75 84 TRP A N 1
ATOM 586 C CA . TRP A 1 84 ? -18.484 -28 1.864 1 94.75 84 TRP A CA 1
ATOM 587 C C . TRP A 1 84 ? -19.797 -28.656 2.275 1 94.75 84 TRP A C 1
ATOM 589 O O . TRP A 1 84 ? -20.266 -28.453 3.395 1 94.75 84 TRP A O 1
ATOM 599 N N . ARG A 1 85 ? -20.453 -29.391 1.385 1 93.31 85 ARG A N 1
ATOM 600 C CA . ARG A 1 85 ? -21.688 -30.125 1.662 1 93.31 85 ARG A CA 1
ATOM 601 C C . ARG A 1 85 ? -21.391 -31.453 2.365 1 93.31 85 ARG A C 1
ATOM 603 O O . ARG A 1 85 ? -22.266 -32.031 2.992 1 93.31 85 ARG A O 1
ATOM 610 N N . SER A 1 86 ? -20.125 -31.953 2.143 1 95.56 86 SER A N 1
ATOM 611 C CA . SER A 1 86 ? -19.594 -33.125 2.82 1 95.56 86 SER A CA 1
ATOM 612 C C . SER A 1 86 ? -18.172 -32.906 3.305 1 95.56 86 SER A C 1
ATOM 614 O O . SER A 1 86 ? -17.547 -31.906 2.938 1 95.56 86 SER A O 1
ATOM 616 N N . GLN A 1 87 ? -17.719 -33.781 4.191 1 96.75 87 GLN A N 1
ATOM 617 C CA . GLN A 1 87 ? -16.359 -33.625 4.68 1 96.75 87 GLN A CA 1
ATOM 618 C C . GLN A 1 87 ? -15.352 -33.719 3.535 1 96.75 87 GLN A C 1
ATOM 620 O O . GLN A 1 87 ? -15.367 -34.656 2.756 1 96.75 87 GLN A O 1
ATOM 625 N N . PRO A 1 88 ? -14.5 -32.781 3.463 1 97.94 88 PRO A N 1
ATOM 626 C CA . PRO A 1 88 ? -13.625 -32.656 2.291 1 97.94 88 PRO A CA 1
ATOM 627 C C . PRO A 1 88 ? -12.703 -33.875 2.125 1 97.94 88 PRO A C 1
ATOM 629 O O . PRO A 1 88 ? -12.336 -34.219 1.001 1 97.94 88 PRO A O 1
ATOM 632 N N . PHE A 1 89 ? -12.391 -34.562 3.209 1 98.31 89 PHE A N 1
ATOM 633 C CA . PHE A 1 89 ? -11.398 -35.625 3.139 1 98.31 89 PHE A CA 1
ATOM 634 C C . PHE A 1 89 ? -12.047 -37 3.301 1 98.31 89 PHE A C 1
ATOM 636 O O . PHE A 1 89 ? -11.414 -37.938 3.754 1 98.31 89 PHE A O 1
ATOM 643 N N . THR A 1 90 ? -13.258 -37.062 2.977 1 98.12 90 THR A N 1
ATOM 644 C CA . THR A 1 90 ? -14.031 -38.281 2.828 1 98.12 90 THR A CA 1
ATOM 645 C C . THR A 1 90 ? -14.656 -38.344 1.439 1 98.12 90 THR A C 1
ATOM 647 O O . THR A 1 90 ? -15.453 -37.5 1.062 1 98.12 90 THR A O 1
ATOM 650 N N . LEU A 1 91 ? -14.281 -39.375 0.773 1 98.12 91 LEU A N 1
ATOM 651 C CA . LEU A 1 91 ? -14.82 -39.531 -0.573 1 98.12 91 LEU A CA 1
ATOM 652 C C . LEU A 1 91 ? -16.312 -39.875 -0.527 1 98.12 91 LEU A C 1
ATOM 654 O O . LEU A 1 91 ? -16.719 -40.812 0.131 1 98.12 91 LEU A O 1
ATOM 658 N N . VAL A 1 92 ? -17.047 -39.094 -1.204 1 97.88 92 VAL A N 1
ATOM 659 C CA . VAL A 1 92 ? -18.484 -39.281 -1.267 1 97.88 92 VAL A CA 1
ATOM 660 C C . VAL A 1 92 ? -18.922 -39.5 -2.719 1 97.88 92 VAL A C 1
ATOM 662 O O . VAL A 1 92 ? -18.516 -38.719 -3.596 1 97.88 92 VAL A O 1
ATOM 665 N N . GLU A 1 93 ? -19.703 -40.5 -2.896 1 96.38 93 GLU A N 1
ATOM 666 C CA . GLU A 1 93 ? -20.25 -40.75 -4.227 1 96.38 93 GLU A CA 1
ATOM 667 C C . GLU A 1 93 ? -21.625 -40.094 -4.367 1 96.38 93 GLU A C 1
ATOM 669 O O . GLU A 1 93 ? -22.547 -40.375 -3.584 1 96.38 93 GLU A O 1
ATOM 674 N N . ARG A 1 94 ? -21.734 -39.188 -5.262 1 96.38 94 ARG A N 1
ATOM 675 C CA . ARG A 1 94 ? -23 -38.562 -5.605 1 96.38 94 ARG A CA 1
ATOM 676 C C . ARG A 1 94 ? -23.312 -38.75 -7.086 1 96.38 94 ARG A C 1
ATOM 678 O O . ARG A 1 94 ? -22.938 -37.906 -7.918 1 96.38 94 ARG A O 1
ATOM 685 N N . GLY A 1 95 ? -24.094 -39.844 -7.391 1 94.62 95 GLY A N 1
ATOM 686 C CA . GLY A 1 95 ? -24.281 -40.219 -8.789 1 94.62 95 GLY A CA 1
ATOM 687 C C . GLY A 1 95 ? -22.984 -40.594 -9.484 1 94.62 95 GLY A C 1
ATOM 688 O O . GLY A 1 95 ? -22.297 -41.531 -9.031 1 94.62 95 GLY A O 1
ATOM 689 N N . GLU A 1 96 ? -22.641 -39.844 -10.484 1 95.06 96 GLU A N 1
ATOM 690 C CA . GLU A 1 96 ? -21.438 -40.125 -11.25 1 95.06 96 GLU A CA 1
ATOM 691 C C . GLU A 1 96 ? -20.234 -39.375 -10.695 1 95.06 96 GLU A C 1
ATOM 693 O O . GLU A 1 96 ? -19.094 -39.562 -11.133 1 95.06 96 GLU A O 1
ATOM 698 N N . ARG A 1 97 ? -20.516 -38.562 -9.688 1 97.31 97 ARG A N 1
ATOM 699 C CA . ARG A 1 97 ? -19.469 -37.719 -9.156 1 97.31 97 ARG A CA 1
ATOM 700 C C . ARG A 1 97 ? -18.828 -38.312 -7.914 1 97.31 97 ARG A C 1
ATOM 702 O O . ARG A 1 97 ? -19.531 -38.812 -7.031 1 97.31 97 ARG A O 1
ATOM 709 N N . LEU A 1 98 ? -17.609 -38.375 -7.934 1 98.12 98 LEU A N 1
ATOM 710 C CA . LEU A 1 98 ? -16.828 -38.688 -6.738 1 98.12 98 LEU A CA 1
ATOM 711 C C . LEU A 1 98 ? -16.297 -37.406 -6.113 1 98.12 98 LEU A C 1
ATOM 713 O O . LEU A 1 98 ? -15.406 -36.75 -6.676 1 98.12 98 LEU A O 1
ATOM 717 N N . VAL A 1 99 ? -16.844 -37.125 -4.934 1 98.25 99 VAL A N 1
ATOM 718 C CA . VAL A 1 99 ? -16.641 -35.781 -4.344 1 98.25 99 VAL A CA 1
ATOM 719 C C . VAL A 1 99 ? -15.625 -35.875 -3.205 1 98.25 99 VAL A C 1
ATOM 721 O O . VAL A 1 99 ? -15.719 -36.781 -2.352 1 98.25 99 VAL A O 1
ATOM 724 N N . GLY A 1 100 ? -14.664 -35 -3.232 1 98.31 100 GLY A N 1
ATOM 725 C CA . GLY A 1 100 ? -13.625 -34.875 -2.223 1 98.31 100 GLY A CA 1
ATOM 726 C C . GLY A 1 100 ? -12.469 -33.969 -2.656 1 98.31 100 GLY A C 1
ATOM 727 O O . GLY A 1 100 ? -12.25 -33.781 -3.854 1 98.31 100 GLY A O 1
ATOM 728 N N . ARG A 1 101 ? -11.727 -33.469 -1.648 1 98.19 101 ARG A N 1
ATOM 729 C CA . ARG A 1 101 ? -10.586 -32.625 -1.985 1 98.19 101 ARG A CA 1
ATOM 730 C C . ARG A 1 101 ? -9.5 -33.438 -2.686 1 98.19 101 ARG A C 1
ATOM 732 O O . ARG A 1 101 ? -9.078 -34.5 -2.188 1 98.19 101 ARG A O 1
ATOM 739 N N . GLY A 1 102 ? -9.109 -33.031 -3.84 1 97.75 102 GLY A N 1
ATOM 740 C CA . GLY A 1 102 ? -8.031 -33.656 -4.59 1 97.75 102 GLY A CA 1
ATOM 741 C C . GLY A 1 102 ? -8.531 -34.656 -5.629 1 97.75 102 GLY A C 1
ATOM 742 O O . GLY A 1 102 ? -7.746 -35.188 -6.418 1 97.75 102 GLY A O 1
ATOM 743 N N . THR A 1 103 ? -9.82 -34.844 -5.691 1 98.19 103 THR A N 1
ATOM 744 C CA . THR A 1 103 ? -10.336 -35.844 -6.625 1 98.19 103 THR A CA 1
ATOM 745 C C . THR A 1 103 ? -10.023 -35.438 -8.062 1 98.19 103 THR A C 1
ATOM 747 O O . THR A 1 103 ? -9.539 -36.25 -8.852 1 98.19 103 THR A O 1
ATOM 750 N N . ALA A 1 104 ? -10.25 -34.188 -8.367 1 97.19 104 ALA A N 1
ATOM 751 C CA . ALA A 1 104 ? -9.938 -33.688 -9.703 1 97.19 104 ALA A CA 1
ATOM 752 C C . ALA A 1 104 ? -8.477 -33.25 -9.797 1 97.19 104 ALA A C 1
ATOM 754 O O . ALA A 1 104 ? -7.801 -33.562 -10.789 1 97.19 104 ALA A O 1
ATOM 755 N N . ASP A 1 105 ? -7.828 -32.719 -8.781 1 96.12 105 ASP A N 1
ATOM 756 C CA . ASP A 1 105 ? -6.52 -32.062 -8.805 1 96.12 105 ASP A CA 1
ATOM 757 C C . ASP A 1 105 ? -5.668 -32.5 -7.617 1 96.12 105 ASP A C 1
ATOM 759 O O . ASP A 1 105 ? -5.652 -31.844 -6.578 1 96.12 105 ASP A O 1
ATOM 763 N N . MET A 1 106 ? -5.062 -33.625 -7.652 1 96.31 106 MET A N 1
ATOM 764 C CA . MET A 1 106 ? -5.219 -34.5 -8.812 1 96.31 106 MET A CA 1
ATOM 765 C C . MET A 1 106 ? -5.066 -35.969 -8.422 1 96.31 106 MET A C 1
ATOM 767 O O . MET A 1 106 ? -4.484 -36.75 -9.164 1 96.31 106 MET A O 1
ATOM 771 N N . LYS A 1 107 ? -5.527 -36.312 -7.219 1 98.44 107 LYS A N 1
ATOM 772 C CA . LYS A 1 107 ? -5.438 -37.656 -6.684 1 98.44 107 LYS A CA 1
ATOM 773 C C . LYS A 1 107 ? -6.203 -38.656 -7.555 1 98.44 107 LYS A C 1
ATOM 775 O O . LYS A 1 107 ? -5.961 -39.844 -7.496 1 98.44 107 LYS A O 1
ATOM 780 N N . GLY A 1 108 ? -7.156 -38.188 -8.312 1 98.19 108 GLY A N 1
ATOM 781 C CA . GLY A 1 108 ? -7.859 -39.031 -9.242 1 98.19 108 GLY A CA 1
ATOM 782 C C . GLY A 1 108 ? -6.941 -39.719 -10.25 1 98.19 108 GLY A C 1
ATOM 783 O O . GLY A 1 108 ? -7.059 -40.906 -10.516 1 98.19 108 GLY A O 1
ATOM 784 N N . PHE A 1 109 ? -6.051 -38.938 -10.859 1 98.44 109 PHE A N 1
ATOM 785 C CA . PHE A 1 109 ? -5.066 -39.5 -11.781 1 98.44 109 PHE A CA 1
ATOM 786 C C . PHE A 1 109 ? -4.188 -40.531 -11.078 1 98.44 109 PHE A C 1
ATOM 788 O O . PHE A 1 109 ? -3.938 -41.625 -11.625 1 98.44 109 PHE A O 1
ATOM 795 N N . ILE A 1 110 ? -3.732 -40.219 -9.898 1 98.75 110 ILE A N 1
ATOM 796 C CA . ILE A 1 110 ? -2.865 -41.125 -9.133 1 98.75 110 ILE A CA 1
ATOM 797 C C . ILE A 1 110 ? -3.6 -42.438 -8.836 1 98.75 110 ILE A C 1
ATOM 799 O O . ILE A 1 110 ? -3.031 -43.5 -8.977 1 98.75 110 ILE A O 1
ATOM 803 N N . ALA A 1 111 ? -4.832 -42.312 -8.453 1 98.69 111 ALA A N 1
ATOM 804 C CA . ALA A 1 111 ? -5.645 -43.5 -8.18 1 98.69 111 ALA A CA 1
ATOM 805 C C . ALA A 1 111 ? -5.746 -44.375 -9.406 1 98.69 111 ALA A C 1
ATOM 807 O O . ALA A 1 111 ? -5.668 -45.625 -9.297 1 98.69 111 ALA A O 1
ATOM 808 N N . ALA A 1 112 ? -5.988 -43.781 -10.539 1 98.44 112 ALA A N 1
ATOM 809 C CA . ALA A 1 112 ? -6.07 -44.531 -11.781 1 98.44 112 ALA A CA 1
ATOM 810 C C . ALA A 1 112 ? -4.762 -45.281 -12.062 1 98.44 112 ALA A C 1
ATOM 812 O O . ALA A 1 112 ? -4.77 -46.438 -12.461 1 98.44 112 ALA A O 1
ATOM 813 N N . VAL A 1 113 ? -3.65 -44.656 -11.875 1 98.38 113 VAL A N 1
ATOM 814 C CA . VAL A 1 113 ? -2.342 -45.25 -12.086 1 98.38 113 VAL A CA 1
ATOM 815 C C . VAL A 1 113 ? -2.148 -46.406 -11.125 1 98.38 113 VAL A C 1
ATOM 817 O O . VAL A 1 113 ? -1.688 -47.5 -11.531 1 98.38 113 VAL A O 1
ATOM 820 N N . LEU A 1 114 ? -2.5 -46.219 -9.875 1 98.38 114 LEU A N 1
ATOM 821 C CA . LEU A 1 114 ? -2.361 -47.281 -8.891 1 98.38 114 LEU A CA 1
ATOM 822 C C . LEU A 1 114 ? -3.201 -48.469 -9.273 1 98.38 114 LEU A C 1
ATOM 824 O O . LEU A 1 114 ? -2.754 -49.625 -9.133 1 98.38 114 LEU A O 1
ATOM 828 N N . ALA A 1 115 ? -4.402 -48.219 -9.742 1 98 115 ALA A N 1
ATOM 829 C CA . ALA A 1 115 ? -5.285 -49.312 -10.156 1 98 115 ALA A CA 1
ATOM 830 C C . ALA A 1 115 ? -4.68 -50.094 -11.32 1 98 115 ALA A C 1
ATOM 832 O O . ALA A 1 115 ? -4.969 -51.281 -11.492 1 98 115 ALA A O 1
ATOM 833 N N . MET A 1 116 ? -3.873 -49.469 -12.086 1 97.25 116 MET A N 1
ATOM 834 C CA . MET A 1 116 ? -3.295 -50.062 -13.281 1 97.25 116 MET A CA 1
ATOM 835 C C . MET A 1 116 ? -1.999 -50.812 -12.953 1 97.25 116 MET A C 1
ATOM 837 O O . MET A 1 116 ? -1.466 -51.531 -13.789 1 97.25 116 MET A O 1
ATOM 841 N N . LEU A 1 117 ? -1.466 -50.719 -11.766 1 97 117 LEU A N 1
ATOM 842 C CA . LEU A 1 117 ? -0.155 -51.25 -11.406 1 97 117 LEU A CA 1
ATOM 843 C C . LEU A 1 117 ? -0.093 -52.75 -11.648 1 97 117 LEU A C 1
ATOM 845 O O . LEU A 1 117 ? 0.853 -53.25 -12.266 1 97 117 LEU A O 1
ATOM 849 N N . PRO A 1 118 ? -1.087 -53.562 -11.211 1 96.12 118 PRO A N 1
ATOM 850 C CA . PRO A 1 118 ? -1.017 -55 -11.469 1 96.12 118 PRO A CA 1
ATOM 851 C C . PRO A 1 118 ? -0.928 -55.312 -12.961 1 96.12 118 PRO A C 1
ATOM 853 O O . PRO A 1 118 ? -0.174 -56.219 -13.352 1 96.12 118 PRO A O 1
ATOM 856 N N . GLU A 1 119 ? -1.682 -54.562 -13.68 1 94.94 119 GLU A N 1
ATOM 857 C CA . GLU A 1 119 ? -1.662 -54.812 -15.117 1 94.94 119 GLU A CA 1
ATOM 858 C C . GLU A 1 119 ? -0.321 -54.406 -15.727 1 94.94 119 GLU A C 1
ATOM 860 O O . GLU A 1 119 ? 0.225 -55.094 -16.562 1 94.94 119 GLU A O 1
ATOM 865 N N . PHE A 1 120 ? 0.246 -53.312 -15.336 1 95.44 120 PHE A N 1
ATOM 866 C CA . PHE A 1 120 ? 1.546 -52.875 -15.82 1 95.44 120 PHE A CA 1
ATOM 867 C C . PHE A 1 120 ? 2.633 -53.875 -15.461 1 95.44 120 PHE A C 1
ATOM 869 O O . PHE A 1 120 ? 3.51 -54.156 -16.281 1 95.44 120 PHE A O 1
ATOM 876 N N . ALA A 1 121 ? 2.582 -54.406 -14.281 1 94.62 121 ALA A N 1
ATOM 877 C CA . ALA A 1 121 ? 3.605 -55.312 -13.781 1 94.62 121 ALA A CA 1
ATOM 878 C C . ALA A 1 121 ? 3.594 -56.625 -14.562 1 94.62 121 ALA A C 1
ATOM 880 O O . ALA A 1 121 ? 4.633 -57.281 -14.719 1 94.62 121 ALA A O 1
ATOM 881 N N . ARG A 1 122 ? 2.465 -57 -15.078 1 92.88 122 ARG A N 1
ATOM 882 C CA . ARG A 1 122 ? 2.324 -58.281 -15.781 1 92.88 122 ARG A CA 1
ATOM 883 C C . ARG A 1 122 ? 2.545 -58.094 -17.281 1 92.88 122 ARG A C 1
ATOM 885 O O . ARG A 1 122 ? 2.746 -59.062 -18 1 92.88 122 ARG A O 1
ATOM 892 N N . ALA A 1 123 ? 2.459 -56.906 -17.688 1 91.12 123 ALA A N 1
ATOM 893 C CA . ALA A 1 123 ? 2.568 -56.625 -19.125 1 91.12 123 ALA A CA 1
ATOM 894 C C . ALA A 1 123 ? 4.004 -56.812 -19.609 1 91.12 123 ALA A C 1
ATOM 896 O O . ALA A 1 123 ? 4.953 -56.5 -18.875 1 91.12 123 ALA A O 1
ATOM 897 N N . PRO A 1 124 ? 4.164 -57.375 -20.812 1 90.62 124 PRO A N 1
ATOM 898 C CA . PRO A 1 124 ? 5.508 -57.438 -21.391 1 90.62 124 PRO A CA 1
ATOM 899 C C . PRO A 1 124 ? 6 -56.094 -21.922 1 90.62 124 PRO A C 1
ATOM 901 O O . PRO A 1 124 ? 6.176 -55.938 -23.141 1 90.62 124 PRO A O 1
ATOM 904 N N . LEU A 1 125 ? 6.25 -55.281 -21.062 1 90.69 125 LEU A N 1
ATOM 905 C CA . LEU A 1 125 ? 6.648 -53.938 -21.422 1 90.69 125 LEU A CA 1
ATOM 906 C C . LEU A 1 125 ? 8.008 -53.938 -22.109 1 90.69 125 LEU A C 1
ATOM 908 O O . LEU A 1 125 ? 8.953 -54.562 -21.641 1 90.69 125 LEU A O 1
ATOM 912 N N . GLN A 1 126 ? 8.109 -53.25 -23.219 1 87.44 126 GLN A N 1
ATOM 913 C CA . GLN A 1 126 ? 9.375 -53.125 -23.938 1 87.44 126 GLN A CA 1
ATOM 914 C C . GLN A 1 126 ? 10.195 -51.969 -23.406 1 87.44 126 GLN A C 1
ATOM 916 O O . GLN A 1 126 ? 11.422 -51.938 -23.547 1 87.44 126 GLN A O 1
ATOM 921 N N . VAL A 1 127 ? 9.531 -51 -22.906 1 90.12 127 VAL A N 1
ATOM 922 C CA . VAL A 1 127 ? 10.133 -49.812 -22.25 1 90.12 127 VAL A CA 1
ATOM 923 C C . VAL A 1 127 ? 9.469 -49.594 -20.891 1 90.12 127 VAL A C 1
ATOM 925 O O . VAL A 1 127 ? 8.344 -50.031 -20.656 1 90.12 127 VAL A O 1
ATOM 928 N N . PRO A 1 128 ? 10.141 -48.938 -20.031 1 94.44 128 PRO A N 1
ATOM 929 C CA . PRO A 1 128 ? 9.578 -48.781 -18.688 1 94.44 128 PRO A CA 1
ATOM 930 C C . PRO A 1 128 ? 8.469 -47.719 -18.625 1 94.44 128 PRO A C 1
ATOM 932 O O . PRO A 1 128 ? 8.414 -46.844 -19.484 1 94.44 128 PRO A O 1
ATOM 935 N N . ILE A 1 129 ? 7.637 -47.906 -17.703 1 96.06 129 ILE A N 1
ATOM 936 C CA . ILE A 1 129 ? 6.719 -46.875 -17.234 1 96.06 129 ILE A CA 1
ATOM 937 C C . ILE A 1 129 ? 7.195 -46.312 -15.883 1 96.06 129 ILE A C 1
ATOM 939 O O . ILE A 1 129 ? 7.324 -47.062 -14.914 1 96.06 129 ILE A O 1
ATOM 943 N N . HIS A 1 130 ? 7.52 -45.031 -15.867 1 96.94 130 HIS A N 1
ATOM 944 C CA . HIS A 1 130 ? 7.977 -44.406 -14.641 1 96.94 130 HIS A CA 1
ATOM 945 C C . HIS A 1 130 ? 6.836 -43.656 -13.945 1 96.94 130 HIS A C 1
ATOM 947 O O . HIS A 1 130 ? 6.027 -43 -14.602 1 96.94 130 HIS A O 1
ATOM 953 N N . LEU A 1 131 ? 6.727 -43.812 -12.664 1 98.19 131 LEU A N 1
ATOM 954 C CA . LEU A 1 131 ? 5.832 -43.031 -11.844 1 98.19 131 LEU A CA 1
ATOM 955 C C . LEU A 1 131 ? 6.609 -41.969 -11.078 1 98.19 131 LEU A C 1
ATOM 957 O O . LEU A 1 131 ? 7.57 -42.281 -10.375 1 98.19 131 LEU A O 1
ATOM 961 N N . LEU A 1 132 ? 6.27 -40.688 -11.312 1 98.31 132 LEU A N 1
ATOM 962 C CA . LEU A 1 132 ? 6.875 -39.562 -10.617 1 98.31 132 LEU A CA 1
ATOM 963 C C . LEU A 1 132 ? 5.82 -38.781 -9.852 1 98.31 132 LEU A C 1
ATOM 965 O O . LEU A 1 132 ? 4.961 -38.125 -10.453 1 98.31 132 LEU A O 1
ATOM 969 N N . LEU A 1 133 ? 5.867 -38.781 -8.539 1 98.69 133 LEU A N 1
ATOM 970 C CA . LEU A 1 133 ? 4.953 -38.031 -7.699 1 98.69 133 LEU A CA 1
ATOM 971 C C . LEU A 1 133 ? 5.684 -36.906 -6.973 1 98.69 133 LEU A C 1
ATOM 973 O O . LEU A 1 133 ? 6.805 -37.094 -6.496 1 98.69 133 LEU A O 1
ATOM 977 N N . SER A 1 134 ? 5.074 -35.719 -6.98 1 98.25 134 SER A N 1
ATOM 978 C CA . SER A 1 134 ? 5.719 -34.562 -6.375 1 98.25 134 SER A CA 1
ATOM 979 C C . SER A 1 134 ? 4.93 -34.062 -5.172 1 98.25 134 SER A C 1
ATOM 981 O O . SER A 1 134 ? 3.887 -34.625 -4.828 1 98.25 134 SER A O 1
ATOM 983 N N . TYR A 1 135 ? 5.539 -33.125 -4.426 1 97.06 135 TYR A N 1
ATOM 984 C CA . TYR A 1 135 ? 4.941 -32.375 -3.322 1 97.06 135 TYR A CA 1
ATOM 985 C C . TYR A 1 135 ? 5.02 -30.875 -3.576 1 97.06 135 TYR A C 1
ATOM 987 O O . TYR A 1 135 ? 5.801 -30.406 -4.414 1 97.06 135 TYR A O 1
ATOM 995 N N . ASP A 1 136 ? 4.137 -30.141 -3.016 1 94.94 136 ASP A N 1
ATOM 996 C CA . ASP A 1 136 ? 4.141 -28.672 -2.977 1 94.94 136 ASP A CA 1
ATOM 997 C C . ASP A 1 136 ? 4.02 -28.094 -4.383 1 94.94 136 ASP A C 1
ATOM 999 O O . ASP A 1 136 ? 4.715 -27.125 -4.723 1 94.94 136 ASP A O 1
ATOM 1003 N N . GLU A 1 137 ? 3.25 -28.734 -5.18 1 93.94 137 GLU A N 1
ATOM 1004 C CA . GLU A 1 137 ? 2.908 -28.172 -6.48 1 93.94 137 GLU A CA 1
ATOM 1005 C C . GLU A 1 137 ? 2.025 -26.938 -6.332 1 93.94 137 GLU A C 1
ATOM 1007 O O . GLU A 1 137 ? 2.232 -25.938 -7.016 1 93.94 137 GLU A O 1
ATOM 1012 N N . GLU A 1 138 ? 1.16 -26.922 -5.395 1 90.81 138 GLU A N 1
ATOM 1013 C CA . GLU A 1 138 ? 0.105 -25.938 -5.238 1 90.81 138 GLU A CA 1
ATOM 1014 C C . GLU A 1 138 ? 0.665 -24.609 -4.711 1 90.81 138 GLU A C 1
ATOM 1016 O O . GLU A 1 138 ? -0.014 -23.578 -4.75 1 90.81 138 GLU A O 1
ATOM 1021 N N . VAL A 1 139 ? 1.857 -24.625 -4.215 1 88.06 139 VAL A N 1
ATOM 1022 C CA . VAL A 1 139 ? 2.434 -23.438 -3.611 1 88.06 139 VAL A CA 1
ATOM 1023 C C . VAL A 1 139 ? 3.635 -22.969 -4.43 1 88.06 139 VAL A C 1
ATOM 1025 O O . VAL A 1 139 ? 4.59 -22.406 -3.883 1 88.06 139 VAL A O 1
ATOM 1028 N N . GLY A 1 140 ? 3.631 -23.359 -5.719 1 87.5 140 GLY A N 1
ATOM 1029 C CA . GLY A 1 140 ? 4.668 -22.828 -6.586 1 87.5 140 GLY A CA 1
ATOM 1030 C C . GLY A 1 140 ? 5.562 -23.891 -7.18 1 87.5 140 GLY A C 1
ATOM 1031 O O . GLY A 1 140 ? 6.719 -23.641 -7.52 1 87.5 140 GLY A O 1
ATOM 1032 N N . CYS A 1 141 ? 5.07 -25.141 -7.164 1 91.94 141 CYS A N 1
ATOM 1033 C CA . CYS A 1 141 ? 5.836 -26.25 -7.715 1 91.94 141 CYS A CA 1
ATOM 1034 C C . CYS A 1 141 ? 7.219 -26.344 -7.078 1 91.94 141 CYS A C 1
ATOM 1036 O O . CYS A 1 141 ? 8.227 -26.453 -7.777 1 91.94 141 CYS A O 1
ATOM 1038 N N . LEU A 1 142 ? 7.254 -26.359 -5.844 1 88.81 142 LEU A N 1
ATOM 1039 C CA . LEU A 1 142 ? 8.508 -26.188 -5.121 1 88.81 142 LEU A CA 1
ATOM 1040 C C . LEU A 1 142 ? 9.359 -27.453 -5.195 1 88.81 142 LEU A C 1
ATOM 1042 O O . LEU A 1 142 ? 10.586 -27.391 -5.059 1 88.81 142 LEU A O 1
ATOM 1046 N N . ALA A 1 143 ? 8.766 -28.578 -5.445 1 91.5 143 ALA A N 1
ATOM 1047 C CA . ALA A 1 143 ? 9.5 -29.828 -5.492 1 91.5 143 ALA A CA 1
ATOM 1048 C C . ALA A 1 143 ? 10.156 -30.031 -6.855 1 91.5 143 ALA A C 1
ATOM 1050 O O . ALA A 1 143 ? 11.094 -30.828 -6.988 1 91.5 143 ALA A O 1
ATOM 1051 N N . ALA A 1 144 ? 9.594 -29.391 -7.832 1 91.75 144 ALA A N 1
ATOM 1052 C CA . ALA A 1 144 ? 9.852 -29.75 -9.227 1 91.75 144 ALA A CA 1
ATOM 1053 C C . ALA A 1 144 ? 11.336 -29.625 -9.562 1 91.75 144 ALA A C 1
ATOM 1055 O O . ALA A 1 144 ? 11.922 -30.516 -10.172 1 91.75 144 ALA A O 1
ATOM 1056 N N . PRO A 1 145 ? 12.008 -28.578 -9.133 1 89.38 145 PRO A N 1
ATOM 1057 C CA . PRO A 1 145 ? 13.43 -28.469 -9.461 1 89.38 145 PRO A CA 1
ATOM 1058 C C . PRO A 1 145 ? 14.25 -29.656 -8.93 1 89.38 145 PRO A C 1
ATOM 1060 O O . PRO A 1 145 ? 15.086 -30.203 -9.648 1 89.38 145 PRO A O 1
ATOM 1063 N N . ASP A 1 146 ? 14 -30.078 -7.746 1 89.75 146 ASP A N 1
ATOM 1064 C CA . ASP A 1 146 ? 14.719 -31.188 -7.145 1 89.75 146 ASP A CA 1
ATOM 1065 C C . ASP A 1 146 ? 14.383 -32.5 -7.852 1 89.75 146 ASP A C 1
ATOM 1067 O O . ASP A 1 146 ? 15.266 -33.344 -8.078 1 89.75 146 ASP A O 1
ATOM 1071 N N . LEU A 1 147 ? 13.172 -32.656 -8.188 1 92.06 147 LEU A N 1
ATOM 1072 C CA . LEU A 1 147 ? 12.727 -33.906 -8.789 1 92.06 147 LEU A CA 1
ATOM 1073 C C . LEU A 1 147 ? 13.297 -34.062 -10.188 1 92.06 147 LEU A C 1
ATOM 1075 O O . LEU A 1 147 ? 13.695 -35.156 -10.578 1 92.06 147 LEU A O 1
ATOM 1079 N N . VAL A 1 148 ? 13.32 -32.969 -10.922 1 91.44 148 VAL A N 1
ATOM 1080 C CA . VAL A 1 148 ? 13.859 -33.094 -12.273 1 91.44 148 VAL A CA 1
ATOM 1081 C C . VAL A 1 148 ? 15.359 -33.375 -12.203 1 91.44 148 VAL A C 1
ATOM 1083 O O . VAL A 1 148 ? 15.891 -34.094 -13.055 1 91.44 148 VAL A O 1
ATOM 1086 N N . ALA A 1 149 ? 16.047 -32.906 -11.234 1 89.38 149 ALA A N 1
ATOM 1087 C CA . ALA A 1 149 ? 17.453 -33.219 -11.031 1 89.38 149 ALA A CA 1
ATOM 1088 C C . ALA A 1 149 ? 17.656 -34.719 -10.773 1 89.38 149 ALA A C 1
ATOM 1090 O O . ALA A 1 149 ? 18.594 -35.312 -11.312 1 89.38 149 ALA A O 1
ATOM 1091 N N . VAL A 1 150 ? 16.812 -35.219 -10 1 90.12 150 VAL A N 1
ATOM 1092 C CA . VAL A 1 150 ? 16.875 -36.656 -9.688 1 90.12 150 VAL A CA 1
ATOM 1093 C C . VAL A 1 150 ? 16.625 -37.469 -10.938 1 90.12 150 VAL A C 1
ATOM 1095 O O . VAL A 1 150 ? 17.281 -38.5 -11.164 1 90.12 150 VAL A O 1
ATOM 1098 N N . LEU A 1 151 ? 15.656 -37.094 -11.727 1 91.81 151 LEU A N 1
ATOM 1099 C CA . LEU A 1 151 ? 15.359 -37.781 -12.969 1 91.81 151 LEU A CA 1
ATOM 1100 C C . LEU A 1 151 ? 16.594 -37.875 -13.859 1 91.81 151 LEU A C 1
ATOM 1102 O O . LEU A 1 151 ? 16.922 -38.938 -14.391 1 91.81 151 LEU A O 1
ATOM 1106 N N . GLN A 1 152 ? 17.266 -36.781 -13.977 1 89.19 152 GLN A N 1
ATOM 1107 C CA . GLN A 1 152 ? 18.438 -36.688 -14.836 1 89.19 152 GLN A CA 1
ATOM 1108 C C . GLN A 1 152 ? 19.562 -37.594 -14.32 1 89.19 152 GLN A C 1
ATOM 1110 O O . GLN A 1 152 ? 20.344 -38.125 -15.109 1 89.19 152 GLN A O 1
ATOM 1115 N N . GLN A 1 153 ? 19.547 -37.844 -13.07 1 87.81 153 GLN A N 1
ATOM 1116 C CA . GLN A 1 153 ? 20.609 -38.625 -12.453 1 87.81 153 GLN A CA 1
ATOM 1117 C C . GLN A 1 153 ? 20.297 -40.094 -12.477 1 87.81 153 GLN A C 1
ATOM 1119 O O . GLN A 1 153 ? 21.188 -40.938 -12.633 1 87.81 153 GLN A O 1
ATOM 1124 N N . ARG A 1 154 ? 19.078 -40.375 -12.453 1 87.88 154 ARG A N 1
ATOM 1125 C CA . ARG A 1 154 ? 18.766 -41.75 -12.086 1 87.88 154 ARG A CA 1
ATOM 1126 C C . ARG A 1 154 ? 18.141 -42.5 -13.258 1 87.88 154 ARG A C 1
ATOM 1128 O O . ARG A 1 154 ? 18.109 -43.75 -13.266 1 87.88 154 ARG A O 1
ATOM 1135 N N . LEU A 1 155 ? 17.578 -41.812 -14.133 1 89.94 155 LEU A N 1
ATOM 1136 C CA . LEU A 1 155 ? 16.828 -42.5 -15.164 1 89.94 155 LEU A CA 1
ATOM 1137 C C . LEU A 1 155 ? 17.531 -42.406 -16.516 1 89.94 155 LEU A C 1
ATOM 1139 O O . LEU A 1 155 ? 18.062 -41.344 -16.859 1 89.94 155 LEU A O 1
ATOM 1143 N N . PRO A 1 156 ? 17.516 -43.594 -17.203 1 88.5 156 PRO A N 1
ATOM 1144 C CA . PRO A 1 156 ? 17.703 -43.375 -18.641 1 88.5 156 PRO A CA 1
ATOM 1145 C C . PRO A 1 156 ? 16.656 -42.438 -19.25 1 88.5 156 PRO A C 1
ATOM 1147 O O . PRO A 1 156 ? 15.523 -42.375 -18.766 1 88.5 156 PRO A O 1
ATOM 1150 N N . LEU A 1 157 ? 16.953 -41.812 -20.234 1 87.88 157 LEU A N 1
ATOM 1151 C CA . LEU A 1 157 ? 16.125 -40.781 -20.812 1 87.88 157 LEU A CA 1
ATOM 1152 C C . LEU A 1 157 ? 14.766 -41.312 -21.234 1 87.88 157 LEU A C 1
ATOM 1154 O O . LEU A 1 157 ? 14.68 -42.125 -22.156 1 87.88 157 LEU A O 1
ATOM 1158 N N . PRO A 1 158 ? 13.758 -40.875 -20.594 1 93.44 158 PRO A N 1
ATOM 1159 C CA . PRO A 1 158 ? 12.414 -41.219 -21.047 1 93.44 158 PRO A CA 1
ATOM 1160 C C . PRO A 1 158 ? 12.047 -40.562 -22.375 1 93.44 158 PRO A C 1
ATOM 1162 O O . PRO A 1 158 ? 12.633 -39.531 -22.734 1 93.44 158 PRO A O 1
ATOM 1165 N N . ALA A 1 159 ? 11.117 -41.125 -23.078 1 91.94 159 ALA A N 1
ATOM 1166 C CA . ALA A 1 159 ? 10.688 -40.562 -24.359 1 91.94 159 ALA A CA 1
ATOM 1167 C C . ALA A 1 159 ? 9.625 -39.5 -24.156 1 91.94 159 ALA A C 1
ATOM 1169 O O . ALA A 1 159 ? 9.508 -38.562 -24.953 1 91.94 159 ALA A O 1
ATOM 1170 N N . LEU A 1 160 ? 8.875 -39.625 -23.125 1 94.62 160 LEU A N 1
ATOM 1171 C CA . LEU A 1 160 ? 7.684 -38.812 -22.953 1 94.62 160 LEU A CA 1
ATOM 1172 C C . LEU A 1 160 ? 7.328 -38.688 -21.469 1 94.62 160 LEU A C 1
ATOM 1174 O O . LEU A 1 160 ? 7.48 -39.625 -20.703 1 94.62 160 LEU A O 1
ATOM 1178 N N . ALA A 1 161 ? 6.941 -37.5 -21.125 1 97.12 161 ALA A N 1
ATOM 1179 C CA . ALA A 1 161 ? 6.312 -37.281 -19.828 1 97.12 161 ALA A CA 1
ATOM 1180 C C . ALA A 1 161 ? 4.852 -36.875 -19.984 1 97.12 161 ALA A C 1
ATOM 1182 O O . ALA A 1 161 ? 4.531 -36 -20.781 1 97.12 161 ALA A O 1
ATOM 1183 N N . ILE A 1 162 ? 4 -37.531 -19.281 1 97.81 162 ILE A N 1
ATOM 1184 C CA . ILE A 1 162 ? 2.584 -37.188 -19.219 1 97.81 162 ILE A CA 1
ATOM 1185 C C . ILE A 1 162 ? 2.229 -36.719 -17.797 1 97.81 162 ILE A C 1
ATOM 1187 O O . ILE A 1 162 ? 2.289 -37.5 -16.859 1 97.81 162 ILE A O 1
ATOM 1191 N N . VAL A 1 163 ? 1.894 -35.469 -17.688 1 98.5 163 VAL A N 1
ATOM 1192 C CA . VAL A 1 163 ? 1.462 -34.938 -16.406 1 98.5 163 VAL A CA 1
ATOM 1193 C C . VAL A 1 163 ? -0.054 -35.062 -16.266 1 98.5 163 VAL A C 1
ATOM 1195 O O . VAL A 1 163 ? -0.801 -34.562 -17.125 1 98.5 163 VAL A O 1
ATOM 1198 N N . GLY A 1 164 ? -0.514 -35.594 -15.227 1 98.25 164 GLY A N 1
ATOM 1199 C CA . GLY A 1 164 ? -1.9 -36.031 -15.102 1 98.25 164 GLY A CA 1
ATOM 1200 C C . GLY A 1 164 ? -2.807 -34.938 -14.547 1 98.25 164 GLY A C 1
ATOM 1201 O O . GLY A 1 164 ? -3.775 -35.25 -13.844 1 98.25 164 GLY A O 1
ATOM 1202 N N . GLU A 1 165 ? -2.529 -33.719 -14.797 1 97 165 GLU A N 1
ATOM 1203 C CA . GLU A 1 165 ? -3.4 -32.625 -14.383 1 97 165 GLU A CA 1
ATOM 1204 C C . GLU A 1 165 ? -4.789 -32.75 -15.008 1 97 165 GLU A C 1
ATOM 1206 O O . GLU A 1 165 ? -4.934 -33.281 -16.094 1 97 165 GLU A O 1
ATOM 1211 N N . PRO A 1 166 ? -5.777 -32.219 -14.305 1 96.44 166 PRO A N 1
ATOM 1212 C CA . PRO A 1 166 ? -7.113 -32.312 -14.898 1 96.44 166 PRO A CA 1
ATOM 1213 C C . PRO A 1 166 ? -7.238 -31.531 -16.203 1 96.44 166 PRO A C 1
ATOM 1215 O O . PRO A 1 166 ? -7.004 -30.328 -16.234 1 96.44 166 PRO A O 1
ATOM 1218 N N . SER A 1 167 ? -7.574 -32.25 -17.266 1 95.19 167 SER A N 1
ATOM 1219 C CA . SER A 1 167 ? -7.758 -31.688 -18.594 1 95.19 167 SER A CA 1
ATOM 1220 C C . SER A 1 167 ? -8.953 -32.312 -19.297 1 95.19 167 SER A C 1
ATOM 1222 O O . SER A 1 167 ? -9.023 -32.312 -20.531 1 95.19 167 SER A O 1
ATOM 1224 N N . GLU A 1 168 ? -9.805 -33 -18.516 1 95.25 168 GLU A N 1
ATOM 1225 C CA . GLU A 1 168 ? -10.938 -33.719 -19.047 1 95.25 168 GLU A CA 1
ATOM 1226 C C . GLU A 1 168 ? -10.484 -34.75 -20.094 1 95.25 168 GLU A C 1
ATOM 1228 O O . GLU A 1 168 ? -11.148 -34.938 -21.109 1 95.25 168 GLU A O 1
ATOM 1233 N N . MET A 1 169 ? -9.312 -35.219 -19.922 1 96.19 169 MET A N 1
ATOM 1234 C CA . MET A 1 169 ? -8.672 -36.25 -20.734 1 96.19 169 MET A CA 1
ATOM 1235 C C . MET A 1 169 ? -8.328 -35.719 -22.125 1 96.19 169 MET A C 1
ATOM 1237 O O . MET A 1 169 ? -8.078 -36.5 -23.047 1 96.19 169 MET A O 1
ATOM 1241 N N . ARG A 1 170 ? -8.328 -34.406 -22.281 1 95.19 170 ARG A N 1
ATOM 1242 C CA . ARG A 1 170 ? -7.75 -33.812 -23.484 1 95.19 170 ARG A CA 1
ATOM 1243 C C . ARG A 1 170 ? -6.254 -33.594 -23.312 1 95.19 170 ARG A C 1
ATOM 1245 O O . ARG A 1 170 ? -5.805 -33.188 -22.234 1 95.19 170 ARG A O 1
ATOM 1252 N N . VAL A 1 171 ? -5.551 -33.844 -24.406 1 96.12 171 VAL A N 1
ATOM 1253 C CA . VAL A 1 171 ? -4.105 -33.656 -24.344 1 96.12 171 VAL A CA 1
ATOM 1254 C C . VAL A 1 171 ? -3.789 -32.156 -24.484 1 96.12 171 VAL A C 1
ATOM 1256 O O . VAL A 1 171 ? -4.184 -31.531 -25.469 1 96.12 171 VAL A O 1
ATOM 1259 N N . ALA A 1 172 ? -3.201 -31.625 -23.5 1 95.31 172 ALA A N 1
ATOM 1260 C CA . ALA A 1 172 ? -2.744 -30.234 -23.562 1 95.31 172 ALA A CA 1
ATOM 1261 C C . ALA A 1 172 ? -1.239 -30.172 -23.797 1 95.31 172 ALA A C 1
ATOM 1263 O O . ALA A 1 172 ? -0.472 -30.938 -23.219 1 95.31 172 ALA A O 1
ATOM 1264 N N . THR A 1 173 ? -0.832 -29.203 -24.656 1 95.38 173 THR A N 1
ATOM 1265 C CA . THR A 1 173 ? 0.573 -29.172 -25.047 1 95.38 173 THR A CA 1
ATOM 1266 C C . THR A 1 173 ? 1.198 -27.828 -24.672 1 95.38 173 THR A C 1
ATOM 1268 O O . THR A 1 173 ? 2.381 -27.594 -24.922 1 95.38 173 THR A O 1
ATOM 1271 N N . ALA A 1 174 ? 0.346 -26.938 -24.094 1 94.56 174 ALA A N 1
ATOM 1272 C CA . ALA A 1 174 ? 0.909 -25.641 -23.719 1 94.56 174 ALA A CA 1
ATOM 1273 C C . ALA A 1 174 ? 0.157 -25.031 -22.547 1 94.56 174 ALA A C 1
ATOM 1275 O O . ALA A 1 174 ? -1.046 -25.25 -22.391 1 94.56 174 ALA A O 1
ATOM 1276 N N . HIS A 1 175 ? 0.856 -24.297 -21.766 1 93.5 175 HIS A N 1
ATOM 1277 C CA . HIS A 1 175 ? 0.3 -23.438 -20.734 1 93.5 175 HIS A CA 1
ATOM 1278 C C . HIS A 1 175 ? 1.27 -22.312 -20.391 1 93.5 175 HIS A C 1
ATOM 1280 O O . HIS A 1 175 ? 2.453 -22.375 -20.719 1 93.5 175 HIS A O 1
ATOM 1286 N N . ARG A 1 176 ? 0.762 -21.281 -19.734 1 92.81 176 ARG A N 1
ATOM 1287 C CA . ARG A 1 176 ? 1.592 -20.188 -19.266 1 92.81 176 ARG A CA 1
ATOM 1288 C C . ARG A 1 176 ? 2.426 -20.609 -18.062 1 92.81 176 ARG A C 1
ATOM 1290 O O . ARG A 1 176 ? 2.107 -21.594 -17.391 1 92.81 176 ARG A O 1
ATOM 1297 N N . GLY A 1 177 ? 3.539 -19.875 -17.875 1 93.81 177 GLY A N 1
ATOM 1298 C CA . GLY A 1 177 ? 4.312 -20.016 -16.641 1 93.81 177 GLY A CA 1
ATOM 1299 C C . GLY A 1 177 ? 3.857 -19.078 -15.547 1 93.81 177 GLY A C 1
ATOM 1300 O O . GLY A 1 177 ? 2.787 -18.469 -15.641 1 93.81 177 GLY A O 1
ATOM 1301 N N . ILE A 1 178 ? 4.633 -19.062 -14.445 1 94.88 178 ILE A N 1
ATOM 1302 C CA . ILE A 1 178 ? 4.414 -18.141 -13.336 1 94.88 178 ILE A CA 1
ATOM 1303 C C . ILE A 1 178 ? 5.754 -17.609 -12.828 1 94.88 178 ILE A C 1
ATOM 1305 O O . ILE A 1 178 ? 6.695 -18.375 -12.625 1 94.88 178 ILE A O 1
ATOM 1309 N N . ALA A 1 179 ? 5.824 -16.375 -12.734 1 95.62 179 ALA A N 1
ATOM 1310 C CA . ALA A 1 179 ? 6.914 -15.719 -12.031 1 95.62 179 ALA A CA 1
ATOM 1311 C C . ALA A 1 179 ? 6.387 -14.648 -11.078 1 95.62 179 ALA A C 1
ATOM 1313 O O . ALA A 1 179 ? 5.594 -13.789 -11.477 1 95.62 179 ALA A O 1
ATOM 1314 N N . THR A 1 180 ? 6.793 -14.727 -9.844 1 96.38 180 THR A N 1
ATOM 1315 C CA . THR A 1 180 ? 6.375 -13.719 -8.875 1 96.38 180 THR A CA 1
ATOM 1316 C C . THR A 1 180 ? 7.57 -12.914 -8.375 1 96.38 180 THR A C 1
ATOM 1318 O O . THR A 1 180 ? 8.688 -13.438 -8.289 1 96.38 180 THR A O 1
ATOM 1321 N N . TYR A 1 181 ? 7.289 -11.68 -8.07 1 97.88 181 TYR A N 1
ATOM 1322 C CA . TYR A 1 181 ? 8.352 -10.758 -7.684 1 97.88 181 TYR A CA 1
ATOM 1323 C C . TYR A 1 181 ? 7.926 -9.906 -6.496 1 97.88 181 TYR A C 1
ATOM 1325 O O . TYR A 1 181 ? 6.738 -9.609 -6.332 1 97.88 181 TYR A O 1
ATOM 1333 N N . THR A 1 182 ? 8.914 -9.57 -5.691 1 98.62 182 THR A N 1
ATOM 1334 C CA . THR A 1 182 ? 8.805 -8.477 -4.738 1 98.62 182 THR A CA 1
ATOM 1335 C C . THR A 1 182 ? 9.758 -7.344 -5.102 1 98.62 182 THR A C 1
ATOM 1337 O O . THR A 1 182 ? 10.969 -7.551 -5.184 1 98.62 182 THR A O 1
ATOM 1340 N N . THR A 1 183 ? 9.211 -6.215 -5.355 1 98.81 183 THR A N 1
ATOM 1341 C CA . THR A 1 183 ? 10.008 -5.016 -5.598 1 98.81 183 THR A CA 1
ATOM 1342 C C . THR A 1 183 ? 9.891 -4.047 -4.426 1 98.81 183 THR A C 1
ATOM 1344 O O . THR A 1 183 ? 8.789 -3.658 -4.035 1 98.81 183 THR A O 1
ATOM 1347 N N . THR A 1 184 ? 10.992 -3.701 -3.846 1 98.88 184 THR A N 1
ATOM 1348 C CA . THR A 1 184 ? 11.047 -2.748 -2.744 1 98.88 184 THR A CA 1
ATOM 1349 C C . THR A 1 184 ? 11.758 -1.467 -3.168 1 98.88 184 THR A C 1
ATOM 1351 O O . THR A 1 184 ? 12.891 -1.514 -3.654 1 98.88 184 THR A O 1
ATOM 1354 N N . VAL A 1 185 ? 11.102 -0.378 -2.975 1 98.88 185 VAL A N 1
ATOM 1355 C CA . VAL A 1 185 ? 11.664 0.934 -3.289 1 98.88 185 VAL A CA 1
ATOM 1356 C C . VAL A 1 185 ? 12.125 1.62 -2.006 1 98.88 185 VAL A C 1
ATOM 1358 O O . VAL A 1 185 ? 11.367 1.709 -1.035 1 98.88 185 VAL A O 1
ATOM 1361 N N . HIS A 1 186 ? 13.352 2.055 -2.02 1 98.62 186 HIS A N 1
ATOM 1362 C CA . HIS A 1 186 ? 13.93 2.838 -0.931 1 98.62 186 HIS A CA 1
ATOM 1363 C C . HIS A 1 186 ? 14.234 4.262 -1.381 1 98.62 186 HIS A C 1
ATOM 1365 O O . HIS A 1 186 ? 15.125 4.477 -2.213 1 98.62 186 HIS A O 1
ATOM 1371 N N . GLY A 1 187 ? 13.516 5.195 -0.86 1 98.25 187 GLY A N 1
ATOM 1372 C CA . GLY A 1 187 ? 13.766 6.605 -1.104 1 98.25 187 GLY A CA 1
ATOM 1373 C C . GLY A 1 187 ? 14.352 7.324 0.093 1 98.25 187 GLY A C 1
ATOM 1374 O O . GLY A 1 187 ? 15.305 6.836 0.711 1 98.25 187 GLY A O 1
ATOM 1375 N N . ARG A 1 188 ? 13.875 8.562 0.313 1 97.19 188 ARG A N 1
ATOM 1376 C CA . ARG A 1 188 ? 14.305 9.383 1.446 1 97.19 188 ARG A CA 1
ATOM 1377 C C . ARG A 1 188 ? 13.109 10.086 2.092 1 97.19 188 ARG A C 1
ATOM 1379 O O . ARG A 1 188 ? 12.359 10.789 1.416 1 97.19 188 ARG A O 1
ATOM 1386 N N . ALA A 1 189 ? 13.023 9.836 3.361 1 94.44 189 ALA A N 1
ATOM 1387 C CA . ALA A 1 189 ? 11.953 10.492 4.109 1 94.44 189 ALA A CA 1
ATOM 1388 C C . ALA A 1 189 ? 12.203 11.992 4.223 1 94.44 189 ALA A C 1
ATOM 1390 O O . ALA A 1 189 ? 13.352 12.445 4.164 1 94.44 189 ALA A O 1
ATOM 1391 N N . GLY A 1 190 ? 11.172 12.719 4.234 1 89.25 190 GLY A N 1
ATOM 1392 C CA . GLY A 1 190 ? 11.172 14.156 4.445 1 89.25 190 GLY A CA 1
ATOM 1393 C C . GLY A 1 190 ? 9.812 14.695 4.867 1 89.25 190 GLY A C 1
ATOM 1394 O O . GLY A 1 190 ? 8.828 13.961 4.891 1 89.25 190 GLY A O 1
ATOM 1395 N N . HIS A 1 191 ? 9.844 15.953 5.273 1 85.44 191 HIS A N 1
ATOM 1396 C CA . HIS A 1 191 ? 8.594 16.625 5.602 1 85.44 191 HIS A CA 1
ATOM 1397 C C . HIS A 1 191 ? 7.793 16.953 4.348 1 85.44 191 HIS A C 1
ATOM 1399 O O . HIS A 1 191 ? 8.352 17.422 3.35 1 85.44 191 HIS A O 1
ATOM 1405 N N . SER A 1 192 ? 6.477 16.672 4.41 1 87.31 192 SER A N 1
ATOM 1406 C CA . SER A 1 192 ? 5.629 16.844 3.236 1 87.31 192 SER A CA 1
ATOM 1407 C C . SER A 1 192 ? 5.613 18.297 2.781 1 87.31 192 SER A C 1
ATOM 1409 O O . SER A 1 192 ? 5.32 18.594 1.62 1 87.31 192 SER A O 1
ATOM 1411 N N . GLY A 1 193 ? 5.898 19.219 3.664 1 84.19 193 GLY A N 1
ATOM 1412 C CA . GLY A 1 193 ? 5.953 20.625 3.309 1 84.19 193 GLY A CA 1
ATOM 1413 C C . GLY A 1 193 ? 7.238 21.016 2.6 1 84.19 193 GLY A C 1
ATOM 1414 O O . GLY A 1 193 ? 7.367 22.125 2.1 1 84.19 193 GLY A O 1
ATOM 1415 N N . LEU A 1 194 ? 8.203 20.125 2.572 1 84.38 194 LEU A N 1
ATOM 1416 C CA . LEU A 1 194 ? 9.484 20.328 1.907 1 84.38 194 LEU A CA 1
ATOM 1417 C C . LEU A 1 194 ? 9.773 19.203 0.914 1 84.38 194 LEU A C 1
ATOM 1419 O O . LEU A 1 194 ? 10.672 18.391 1.132 1 84.38 194 LEU A O 1
ATOM 1423 N N . PRO A 1 195 ? 9.148 19.25 -0.215 1 85.12 195 PRO A N 1
ATOM 1424 C CA . PRO A 1 195 ? 9.25 18.141 -1.163 1 85.12 195 PRO A CA 1
ATOM 1425 C C . PRO A 1 195 ? 10.68 17.891 -1.622 1 85.12 195 PRO A C 1
ATOM 1427 O O . PRO A 1 195 ? 11.047 16.75 -1.929 1 85.12 195 PRO A O 1
ATOM 1430 N N . ALA A 1 196 ? 11.516 18.875 -1.632 1 84.19 196 ALA A N 1
ATOM 1431 C CA . ALA A 1 196 ? 12.883 18.766 -2.121 1 84.19 196 ALA A CA 1
ATOM 1432 C C . ALA A 1 196 ? 13.758 18 -1.131 1 84.19 196 ALA A C 1
ATOM 1434 O O . ALA A 1 196 ? 14.852 17.547 -1.478 1 84.19 196 ALA A O 1
ATOM 1435 N N . SER A 1 197 ? 13.227 17.844 0.002 1 86.75 197 SER A N 1
ATOM 1436 C CA . SER A 1 197 ? 14.031 17.219 1.05 1 86.75 197 SER A CA 1
ATOM 1437 C C . SER A 1 197 ? 13.914 15.703 1.021 1 86.75 197 SER A C 1
ATOM 1439 O O . SER A 1 197 ? 14.625 15.008 1.738 1 86.75 197 SER A O 1
ATOM 1441 N N . GLY A 1 198 ? 13.078 15.195 0.159 1 93.25 198 GLY A N 1
ATOM 1442 C CA . GLY A 1 198 ? 12.875 13.75 0.142 1 93.25 198 GLY A CA 1
ATOM 1443 C C . GLY A 1 198 ? 12.703 13.195 -1.256 1 93.25 198 GLY A C 1
ATOM 1444 O O . GLY A 1 198 ? 12.773 13.93 -2.24 1 93.25 198 GLY A O 1
ATOM 1445 N N . ALA A 1 199 ? 12.68 11.891 -1.304 1 97.19 199 ALA A N 1
ATOM 1446 C CA . ALA A 1 199 ? 12.352 11.125 -2.504 1 97.19 199 ALA A CA 1
ATOM 1447 C C . ALA A 1 199 ? 11.297 10.07 -2.209 1 97.19 199 ALA A C 1
ATOM 1449 O O . ALA A 1 199 ? 11.57 9.078 -1.521 1 97.19 199 ALA A O 1
ATOM 1450 N N . SER A 1 200 ? 10.156 10.234 -2.758 1 98 200 SER A N 1
ATOM 1451 C CA . SER A 1 200 ? 8.992 9.438 -2.379 1 98 200 SER A CA 1
ATOM 1452 C C . SER A 1 200 ? 9.062 8.031 -2.965 1 98 200 SER A C 1
ATOM 1454 O O . SER A 1 200 ? 8.977 7.859 -4.184 1 98 200 SER A O 1
ATOM 1456 N N . ALA A 1 201 ? 9.125 7.078 -2.078 1 98.75 201 ALA A N 1
ATOM 1457 C CA . ALA A 1 201 ? 9.086 5.68 -2.5 1 98.75 201 ALA A CA 1
ATOM 1458 C C . ALA A 1 201 ? 7.715 5.32 -3.072 1 98.75 201 ALA A C 1
ATOM 1460 O O . ALA A 1 201 ? 7.609 4.484 -3.973 1 98.75 201 ALA A O 1
ATOM 1461 N N . ILE A 1 202 ? 6.656 5.965 -2.592 1 98.81 202 ILE A N 1
ATOM 1462 C CA . ILE A 1 202 ? 5.297 5.703 -3.062 1 98.81 202 ILE A CA 1
ATOM 1463 C C . ILE A 1 202 ? 5.16 6.16 -4.512 1 98.81 202 ILE A C 1
ATOM 1465 O O . ILE A 1 202 ? 4.602 5.438 -5.344 1 98.81 202 ILE A O 1
ATOM 1469 N N . VAL A 1 203 ? 5.668 7.297 -4.801 1 98.75 203 VAL A N 1
ATOM 1470 C CA . VAL A 1 203 ? 5.574 7.805 -6.168 1 98.75 203 VAL A CA 1
ATOM 1471 C C . VAL A 1 203 ? 6.324 6.867 -7.117 1 98.75 203 VAL A C 1
ATOM 1473 O O . VAL A 1 203 ? 5.789 6.469 -8.156 1 98.75 203 VAL A O 1
ATOM 1476 N N . ALA A 1 204 ? 7.523 6.469 -6.742 1 98.81 204 ALA A N 1
ATOM 1477 C CA . ALA A 1 204 ? 8.32 5.582 -7.586 1 98.81 204 ALA A CA 1
ATOM 1478 C C . ALA A 1 204 ? 7.637 4.23 -7.758 1 98.81 204 ALA A C 1
ATOM 1480 O O . ALA A 1 204 ? 7.562 3.701 -8.867 1 98.81 204 ALA A O 1
ATOM 1481 N N . ALA A 1 205 ? 7.172 3.641 -6.684 1 98.88 205 ALA A N 1
ATOM 1482 C CA . ALA A 1 205 ? 6.477 2.357 -6.746 1 98.88 205 ALA A CA 1
ATOM 1483 C C . ALA A 1 205 ? 5.234 2.451 -7.629 1 98.88 205 ALA A C 1
ATOM 1485 O O . ALA A 1 205 ? 4.934 1.53 -8.391 1 98.88 205 ALA A O 1
ATOM 1486 N N . SER A 1 206 ? 4.473 3.566 -7.473 1 98.88 206 SER A N 1
ATOM 1487 C CA . SER A 1 206 ? 3.275 3.764 -8.289 1 98.88 206 SER A CA 1
ATOM 1488 C C . SER A 1 206 ? 3.625 3.857 -9.766 1 98.88 206 SER A C 1
ATOM 1490 O O . SER A 1 206 ? 2.885 3.355 -10.617 1 98.88 206 SER A O 1
ATOM 1492 N N . ARG A 1 207 ? 4.715 4.488 -10.086 1 98.88 207 ARG A N 1
ATOM 1493 C CA . ARG A 1 207 ? 5.172 4.535 -11.469 1 98.88 207 ARG A CA 1
ATOM 1494 C C . ARG A 1 207 ? 5.527 3.141 -11.977 1 98.88 207 ARG A C 1
ATOM 1496 O O . ARG A 1 207 ? 5.328 2.834 -13.156 1 98.88 207 ARG A O 1
ATOM 1503 N N . CYS A 1 208 ? 6.105 2.283 -11.078 1 98.88 208 CYS A N 1
ATOM 1504 C CA . CYS A 1 208 ? 6.328 0.888 -11.445 1 98.88 208 CYS A CA 1
ATOM 1505 C C . CYS A 1 208 ? 5.016 0.207 -11.82 1 98.88 208 CYS A C 1
ATOM 1507 O O . CYS A 1 208 ? 4.934 -0.473 -12.844 1 98.88 208 CYS A O 1
ATOM 1509 N N . VAL A 1 209 ? 4.004 0.383 -11.008 1 98.81 209 VAL A N 1
ATOM 1510 C CA . VAL A 1 209 ? 2.705 -0.245 -11.227 1 98.81 209 VAL A CA 1
ATOM 1511 C C . VAL A 1 209 ? 2.135 0.203 -12.57 1 98.81 209 VAL A C 1
ATOM 1513 O O . VAL A 1 209 ? 1.675 -0.624 -13.367 1 98.81 209 VAL A O 1
ATOM 1516 N N . VAL A 1 210 ? 2.166 1.487 -12.812 1 98.62 210 VAL A N 1
ATOM 1517 C CA . VAL A 1 210 ? 1.614 2.047 -14.047 1 98.62 210 VAL A CA 1
ATOM 1518 C C . VAL A 1 210 ? 2.379 1.503 -15.25 1 98.62 210 VAL A C 1
ATOM 1520 O O . VAL A 1 210 ? 1.78 1.171 -16.281 1 98.62 210 VAL A O 1
ATOM 1523 N N . TRP A 1 211 ? 3.688 1.401 -15.133 1 98.56 211 TRP A N 1
ATOM 1524 C CA . TRP A 1 211 ? 4.504 0.858 -16.219 1 98.56 211 TRP A CA 1
ATOM 1525 C C . TRP A 1 211 ? 4.148 -0.6 -16.484 1 98.56 211 TRP A C 1
ATOM 1527 O O . TRP A 1 211 ? 3.992 -1.003 -17.641 1 98.56 211 TRP A O 1
ATOM 1537 N N . LEU A 1 212 ? 4.074 -1.408 -15.438 1 98.19 212 LEU A N 1
ATOM 1538 C CA . LEU A 1 212 ? 3.742 -2.822 -15.578 1 98.19 212 LEU A CA 1
ATOM 1539 C C . LEU A 1 212 ? 2.391 -3.002 -16.266 1 98.19 212 LEU A C 1
ATOM 1541 O O . LEU A 1 212 ? 2.24 -3.861 -17.125 1 98.19 212 LEU A O 1
ATOM 1545 N N . ASP A 1 213 ? 1.425 -2.199 -15.852 1 96.62 213 ASP A N 1
ATOM 1546 C CA . ASP A 1 213 ? 0.095 -2.258 -16.453 1 96.62 213 ASP A CA 1
ATOM 1547 C C . ASP A 1 213 ? 0.144 -1.893 -17.922 1 96.62 213 ASP A C 1
ATOM 1549 O O . ASP A 1 213 ? -0.472 -2.564 -18.766 1 96.62 213 ASP A O 1
ATOM 1553 N N . ALA A 1 214 ? 0.844 -0.817 -18.219 1 96.31 214 ALA A N 1
ATOM 1554 C CA . ALA A 1 214 ? 0.978 -0.383 -19.609 1 96.31 214 ALA A CA 1
ATOM 1555 C C . ALA A 1 214 ? 1.67 -1.45 -20.453 1 96.31 214 ALA A C 1
ATOM 1557 O O . ALA A 1 214 ? 1.272 -1.703 -21.594 1 96.31 214 ALA A O 1
ATOM 1558 N N . PHE A 1 215 ? 2.682 -2.027 -19.953 1 96.25 215 PHE A N 1
ATOM 1559 C CA . PHE A 1 215 ? 3.412 -3.07 -20.672 1 96.25 215 PHE A CA 1
ATOM 1560 C C . PHE A 1 215 ? 2.52 -4.277 -20.922 1 96.25 215 PHE A C 1
ATOM 1562 O O . PHE A 1 215 ? 2.488 -4.809 -22.031 1 96.25 215 PHE A O 1
ATOM 1569 N N . ALA A 1 216 ? 1.805 -4.707 -19.891 1 93.56 216 ALA A N 1
ATOM 1570 C CA . ALA A 1 216 ? 0.868 -5.82 -20.047 1 93.56 216 ALA A CA 1
ATOM 1571 C C . ALA A 1 216 ? -0.127 -5.551 -21.172 1 93.56 216 ALA A C 1
ATOM 1573 O O . ALA A 1 216 ? -0.397 -6.434 -21.984 1 93.56 216 ALA A O 1
ATOM 1574 N N . ASN A 1 217 ? -0.663 -4.344 -21.203 1 90.81 217 ASN A N 1
ATOM 1575 C CA . ASN A 1 217 ? -1.636 -3.963 -22.219 1 90.81 217 ASN A CA 1
ATOM 1576 C C . ASN A 1 217 ? -1.016 -3.959 -23.625 1 90.81 217 ASN A C 1
ATOM 1578 O O . ASN A 1 217 ? -1.704 -4.207 -24.609 1 90.81 217 ASN A O 1
ATOM 1582 N N . SER A 1 218 ? 0.271 -3.678 -23.703 1 91.88 218 SER A N 1
ATOM 1583 C CA . SER A 1 218 ? 0.962 -3.65 -25 1 91.88 218 SER A CA 1
ATOM 1584 C C . SER A 1 218 ? 1.159 -5.059 -25.547 1 91.88 218 SER A C 1
ATOM 1586 O O . SER A 1 218 ? 1.356 -5.238 -26.75 1 91.88 218 SER A O 1
ATOM 1588 N N . LEU A 1 219 ? 1.272 -6.07 -24.703 1 86.69 219 LEU A N 1
ATOM 1589 C CA . LEU A 1 219 ? 1.476 -7.457 -25.109 1 86.69 219 LEU A CA 1
ATOM 1590 C C . LEU A 1 219 ? 0.187 -8.062 -25.656 1 86.69 219 LEU A C 1
ATOM 1592 O O . LEU A 1 219 ? 0.224 -9.047 -26.391 1 86.69 219 LEU A O 1
ATOM 1596 N N . ALA A 1 220 ? -0.902 -7.684 -25.234 1 68.06 220 ALA A N 1
ATOM 1597 C CA . ALA A 1 220 ? -2.189 -8.18 -25.703 1 68.06 220 ALA A CA 1
ATOM 1598 C C . ALA A 1 220 ? -2.979 -7.082 -26.406 1 68.06 220 ALA A C 1
ATOM 1600 O O . ALA A 1 220 ? -4.02 -6.641 -25.906 1 68.06 220 ALA A O 1
ATOM 1601 N N . PRO A 1 221 ? -2.186 -6.527 -27.609 1 53.38 221 PRO A N 1
ATOM 1602 C CA . PRO A 1 221 ? -2.963 -5.449 -28.234 1 53.38 221 PRO A CA 1
ATOM 1603 C C . PRO A 1 221 ? -4.312 -5.93 -28.766 1 53.38 221 PRO A C 1
ATOM 1605 O O . PRO A 1 221 ? -4.395 -6.977 -29.406 1 53.38 221 PRO A O 1
ATOM 1608 N N . GLY A 1 222 ? -5.531 -5.242 -28.391 1 46.59 222 GLY A N 1
ATOM 1609 C CA . GLY A 1 222 ? -6.836 -5.48 -29 1 46.59 222 GLY A CA 1
ATOM 1610 C C . GLY A 1 222 ? -7.48 -6.773 -28.531 1 46.59 222 GLY A C 1
ATOM 1611 O O . GLY A 1 222 ? -8.477 -7.219 -29.094 1 46.59 222 GLY A O 1
ATOM 1612 N N . THR A 1 223 ? -6.652 -7.707 -28.141 1 43.94 223 THR A N 1
ATOM 1613 C CA . THR A 1 223 ? -7.254 -9.023 -27.938 1 43.94 223 THR A CA 1
ATOM 1614 C C . THR A 1 223 ? -8.336 -8.969 -26.875 1 43.94 223 THR A C 1
ATOM 1616 O O . THR A 1 223 ? -8.047 -8.695 -25.703 1 43.94 223 THR A O 1
ATOM 1619 N N . PRO A 1 224 ? -9.508 -8.539 -27.312 1 38.56 224 PRO A N 1
ATOM 1620 C CA . PRO A 1 224 ? -10.625 -8.734 -26.391 1 38.56 224 PRO A CA 1
ATOM 1621 C C . PRO A 1 224 ? -10.398 -9.883 -25.406 1 38.56 224 PRO A C 1
ATOM 1623 O O . PRO A 1 224 ? -9.547 -10.742 -25.641 1 38.56 224 PRO A O 1
ATOM 1626 N N . GLU A 1 225 ? -11.312 -9.859 -24.297 1 38.66 225 GLU A N 1
ATOM 1627 C CA . GLU A 1 225 ? -11.562 -10.75 -23.172 1 38.66 225 GLU A CA 1
ATOM 1628 C C . GLU A 1 225 ? -11.406 -12.211 -23.578 1 38.66 225 GLU A C 1
ATOM 1630 O O . GLU A 1 225 ? -12.211 -12.734 -24.359 1 38.66 225 GLU A O 1
ATOM 1635 N N . ILE A 1 226 ? -10.414 -12.57 -23.953 1 36.03 226 ILE A N 1
ATOM 1636 C CA . ILE A 1 226 ? -10.383 -14.023 -24.078 1 36.03 226 ILE A CA 1
ATOM 1637 C C . ILE A 1 226 ? -11.125 -14.656 -22.891 1 36.03 226 ILE A C 1
ATOM 1639 O O . ILE A 1 226 ? -10.68 -14.555 -21.75 1 36.03 226 ILE A O 1
ATOM 1643 N N . ALA A 1 227 ? -12.375 -14.5 -22.938 1 38.25 227 ALA A N 1
ATOM 1644 C CA . ALA A 1 227 ? -13.25 -15.07 -21.922 1 38.25 227 ALA A CA 1
ATOM 1645 C C . ALA A 1 227 ? -12.625 -16.312 -21.297 1 38.25 227 ALA A C 1
ATOM 1647 O O . ALA A 1 227 ? -12.617 -16.469 -20.062 1 38.25 227 ALA A O 1
ATOM 1648 N N . GLY A 1 228 ? -12.906 -17.641 -21.906 1 37.22 228 GLY A N 1
ATOM 1649 C CA . GLY A 1 228 ? -12.695 -19.016 -21.469 1 37.22 228 GLY A CA 1
ATOM 1650 C C . GLY A 1 228 ? -11.391 -19.594 -21.969 1 37.22 228 GLY A C 1
ATOM 1651 O O . GLY A 1 228 ? -11.047 -19.469 -23.141 1 37.22 228 GLY A O 1
ATOM 1652 N N . ASP A 1 229 ? -10.281 -19.625 -21.219 1 44.31 229 ASP A N 1
ATOM 1653 C CA . ASP A 1 229 ? -9 -20.312 -21.344 1 44.31 229 ASP A CA 1
ATOM 1654 C C . ASP A 1 229 ? -9.125 -21.547 -22.234 1 44.31 229 ASP A C 1
ATOM 1656 O O . ASP A 1 229 ? -8.172 -22.312 -22.391 1 44.31 229 ASP A O 1
ATOM 1660 N N . ASP A 1 230 ? -10.195 -22.094 -22.469 1 45.56 230 ASP A N 1
ATOM 1661 C CA . ASP A 1 230 ? -10.188 -23.484 -22.938 1 45.56 230 ASP A CA 1
ATOM 1662 C C . ASP A 1 230 ? -9.344 -23.625 -24.203 1 45.56 230 ASP A C 1
ATOM 1664 O O . ASP A 1 230 ? -8.617 -24.609 -24.359 1 45.56 230 ASP A O 1
ATOM 1668 N N . ASP A 1 231 ? -9.766 -23.094 -25.391 1 51.25 231 ASP A N 1
ATOM 1669 C CA . ASP A 1 231 ? -9.195 -23.531 -26.656 1 51.25 231 ASP A CA 1
ATOM 1670 C C . ASP A 1 231 ? -8.336 -22.438 -27.297 1 51.25 231 ASP A C 1
ATOM 1672 O O . ASP A 1 231 ? -8.07 -22.469 -28.5 1 51.25 231 ASP A O 1
ATOM 1676 N N . GLY A 1 232 ? -7.77 -21.406 -26.375 1 60.72 232 GLY A N 1
ATOM 1677 C CA . GLY A 1 232 ? -7.379 -20.25 -27.156 1 60.72 232 GLY A CA 1
ATOM 1678 C C . GLY A 1 232 ? -5.934 -19.844 -26.953 1 60.72 232 GLY A C 1
ATOM 1679 O O . GLY A 1 232 ? -5.141 -20.609 -26.391 1 60.72 232 GLY A O 1
ATOM 1680 N N . VAL A 1 233 ? -5.508 -18.641 -27.406 1 70.62 233 VAL A N 1
ATOM 1681 C CA . VAL A 1 233 ? -4.234 -17.938 -27.5 1 70.62 233 VAL A CA 1
ATOM 1682 C C . VAL A 1 233 ? -3.771 -17.531 -26.094 1 70.62 233 VAL A C 1
ATOM 1684 O O . VAL A 1 233 ? -4.504 -16.859 -25.359 1 70.62 233 VAL A O 1
ATOM 1687 N N . LEU A 1 234 ? -2.672 -18.281 -25.656 1 85.81 234 LEU A N 1
ATOM 1688 C CA . LEU A 1 234 ? -2.023 -17.922 -24.391 1 85.81 234 LEU A CA 1
ATOM 1689 C C . LEU A 1 234 ? -1.321 -16.578 -24.516 1 85.81 234 LEU A C 1
ATOM 1691 O O . LEU A 1 234 ? -0.495 -16.375 -25.406 1 85.81 234 LEU A O 1
ATOM 1695 N N . THR A 1 235 ? -1.752 -15.641 -23.719 1 87.38 235 THR A N 1
ATOM 1696 C CA . THR A 1 235 ? -1.104 -14.336 -23.688 1 87.38 235 THR A CA 1
ATOM 1697 C C . THR A 1 235 ? -0.456 -14.086 -22.328 1 87.38 235 THR A C 1
ATOM 1699 O O . THR A 1 235 ? -0.992 -14.492 -21.297 1 87.38 235 THR A O 1
ATOM 1702 N N . THR A 1 236 ? 0.678 -13.445 -22.391 1 92.12 236 THR A N 1
ATOM 1703 C CA . THR A 1 236 ? 1.353 -13.078 -21.141 1 92.12 236 THR A CA 1
ATOM 1704 C C . THR A 1 236 ? 0.527 -12.062 -20.359 1 92.12 236 THR A C 1
ATOM 1706 O O . THR A 1 236 ? -0.014 -11.117 -20.938 1 92.12 236 THR A O 1
ATOM 1709 N N . THR A 1 237 ? 0.385 -12.242 -19.078 1 92.19 237 THR A N 1
ATOM 1710 C CA . THR A 1 237 ? -0.331 -11.305 -18.234 1 92.19 237 THR A CA 1
ATOM 1711 C C . THR A 1 237 ? 0.556 -10.844 -17.078 1 92.19 237 THR A C 1
ATOM 1713 O O . THR A 1 237 ? 1.498 -11.539 -16.688 1 92.19 237 THR A O 1
ATOM 1716 N N . LEU A 1 238 ? 0.356 -9.68 -16.656 1 96 238 LEU A N 1
ATOM 1717 C CA . LEU A 1 238 ? 1.002 -9.117 -15.477 1 96 238 LEU A CA 1
ATOM 1718 C C . LEU A 1 238 ? -0.034 -8.617 -14.477 1 96 238 LEU A C 1
ATOM 1720 O O . LEU A 1 238 ? -1.093 -8.117 -14.867 1 96 238 LEU A O 1
ATOM 1724 N N . ASN A 1 239 ? 0.259 -8.773 -13.172 1 96.31 239 ASN A N 1
ATOM 1725 C CA . ASN A 1 239 ? -0.635 -8.336 -12.102 1 96.31 239 ASN A CA 1
ATOM 1726 C C . ASN A 1 239 ? 0.143 -7.848 -10.883 1 96.31 239 ASN A C 1
ATOM 1728 O O . ASN A 1 239 ? 1.12 -8.477 -10.477 1 96.31 239 ASN A O 1
ATOM 1732 N N . VAL A 1 240 ? -0.212 -6.711 -10.422 1 98.5 240 VAL A N 1
ATOM 1733 C CA . VAL A 1 240 ? 0.253 -6.289 -9.109 1 98.5 240 VAL A CA 1
ATOM 1734 C C . VAL A 1 240 ? -0.815 -6.594 -8.055 1 98.5 240 VAL A C 1
ATOM 1736 O O . VAL A 1 240 ? -1.876 -5.965 -8.039 1 98.5 240 VAL A O 1
ATOM 1739 N N . GLY A 1 241 ? -0.469 -7.43 -7.141 1 98.31 241 GLY A N 1
ATOM 1740 C CA . GLY A 1 241 ? -1.491 -7.93 -6.234 1 98.31 241 GLY A CA 1
ATOM 1741 C C . GLY A 1 241 ? -1.421 -7.309 -4.852 1 98.31 241 GLY A C 1
ATOM 1742 O O . GLY A 1 241 ? -2.393 -7.352 -4.098 1 98.31 241 GLY A O 1
ATOM 1743 N N . VAL A 1 242 ? -0.304 -6.758 -4.512 1 98.56 242 VAL A N 1
ATOM 1744 C CA . VAL A 1 242 ? -0.131 -6.105 -3.217 1 98.56 242 VAL A CA 1
ATOM 1745 C C . VAL A 1 242 ? 0.717 -4.844 -3.383 1 98.56 242 VAL A C 1
ATOM 1747 O O . VAL A 1 242 ? 1.68 -4.836 -4.152 1 98.56 242 VAL A O 1
ATOM 1750 N N . LEU A 1 243 ? 0.347 -3.842 -2.711 1 98.75 243 LEU A N 1
ATOM 1751 C CA . LEU A 1 243 ? 1.065 -2.572 -2.676 1 98.75 243 LEU A CA 1
ATOM 1752 C C . LEU A 1 243 ? 0.96 -1.926 -1.299 1 98.75 243 LEU A C 1
ATOM 1754 O O . LEU A 1 243 ? -0.144 -1.697 -0.798 1 98.75 243 LEU A O 1
ATOM 1758 N N . THR A 1 244 ? 2.133 -1.659 -0.68 1 98.75 244 THR A N 1
ATOM 1759 C CA . THR A 1 244 ? 2.125 -1.091 0.664 1 98.75 244 THR A CA 1
ATOM 1760 C C . THR A 1 244 ? 3.305 -0.142 0.857 1 98.75 244 THR A C 1
ATOM 1762 O O . THR A 1 244 ? 4.453 -0.507 0.593 1 98.75 244 THR A O 1
ATOM 1765 N N . GLY A 1 245 ? 3.008 1.046 1.322 1 98.44 245 GLY A N 1
ATOM 1766 C CA . GLY A 1 245 ? 4.09 1.981 1.584 1 98.44 245 GLY A CA 1
ATOM 1767 C C . GLY A 1 245 ? 3.65 3.193 2.385 1 98.44 245 GLY A C 1
ATOM 1768 O O . GLY A 1 245 ? 2.467 3.543 2.391 1 98.44 245 GLY A O 1
ATOM 1769 N N . GLY A 1 246 ? 4.602 3.787 3.07 1 97.19 246 GLY A N 1
ATOM 1770 C CA . GLY A 1 246 ? 4.379 5.012 3.82 1 97.19 246 GLY A CA 1
ATOM 1771 C C . GLY A 1 246 ? 3.947 4.762 5.254 1 97.19 246 GLY A C 1
ATOM 1772 O O . GLY A 1 246 ? 3.494 3.666 5.59 1 97.19 246 GLY A O 1
ATOM 1773 N N . SER A 1 247 ? 4.133 5.801 6.062 1 93.19 247 SER A N 1
ATOM 1774 C CA . SER A 1 247 ? 3.859 5.652 7.488 1 93.19 247 SER A CA 1
ATOM 1775 C C . SER A 1 247 ? 2.865 6.699 7.973 1 93.19 247 SER A C 1
ATOM 1777 O O . SER A 1 247 ? 2.107 6.457 8.914 1 93.19 247 SER A O 1
ATOM 1779 N N . ALA A 1 248 ? 2.902 7.859 7.414 1 92.38 248 ALA A N 1
ATOM 1780 C CA . ALA A 1 248 ? 2.041 8.961 7.836 1 92.38 248 ALA A CA 1
ATOM 1781 C C . ALA A 1 248 ? 1.761 9.914 6.676 1 92.38 248 ALA A C 1
ATOM 1783 O O . ALA A 1 248 ? 2.598 10.086 5.789 1 92.38 248 ALA A O 1
ATOM 1784 N N . VAL A 1 249 ? 0.615 10.516 6.723 1 94.88 249 VAL A N 1
ATOM 1785 C CA . VAL A 1 249 ? 0.111 11.328 5.617 1 94.88 249 VAL A CA 1
ATOM 1786 C C . VAL A 1 249 ? 1.052 12.5 5.371 1 94.88 249 VAL A C 1
ATOM 1788 O O . VAL A 1 249 ? 1.221 12.938 4.23 1 94.88 249 VAL A O 1
ATOM 1791 N N . ASN A 1 250 ? 1.809 13.031 6.422 1 91.06 250 ASN A N 1
ATOM 1792 C CA . ASN A 1 250 ? 2.609 14.242 6.305 1 91.06 250 ASN A CA 1
ATOM 1793 C C . ASN A 1 250 ? 4.094 13.922 6.137 1 91.06 250 ASN A C 1
ATOM 1795 O O . ASN A 1 250 ? 4.941 14.805 6.27 1 91.06 250 ASN A O 1
ATOM 1799 N N . ILE A 1 251 ? 4.426 12.711 5.871 1 93.12 251 ILE A N 1
ATOM 1800 C CA . ILE A 1 251 ? 5.812 12.289 5.703 1 93.12 251 ILE A CA 1
ATOM 1801 C C . ILE A 1 251 ? 6.012 11.719 4.301 1 93.12 251 ILE A C 1
ATOM 1803 O O . ILE A 1 251 ? 5.219 10.898 3.836 1 93.12 251 ILE A O 1
ATOM 1807 N N . ILE A 1 252 ? 7.027 12.188 3.607 1 95.75 252 ILE A N 1
ATOM 1808 C CA . ILE A 1 252 ? 7.418 11.578 2.34 1 95.75 252 ILE A CA 1
ATOM 1809 C C . ILE A 1 252 ? 7.848 10.133 2.57 1 95.75 252 ILE A C 1
ATOM 1811 O O . ILE A 1 252 ? 8.719 9.867 3.398 1 95.75 252 ILE A O 1
ATOM 1815 N N . ALA A 1 253 ? 7.258 9.25 1.87 1 97.75 253 ALA A N 1
ATOM 1816 C CA . ALA A 1 253 ? 7.477 7.832 2.139 1 97.75 253 ALA A CA 1
ATOM 1817 C C . ALA A 1 253 ? 8.891 7.414 1.749 1 97.75 253 ALA A C 1
ATOM 1819 O O . ALA A 1 253 ? 9.312 7.605 0.605 1 97.75 253 ALA A O 1
ATOM 1820 N N . SER A 1 254 ? 9.625 6.793 2.678 1 98 254 SER A N 1
ATOM 1821 C CA . SER A 1 254 ? 10.984 6.359 2.402 1 98 254 SER A CA 1
ATOM 1822 C C . SER A 1 254 ? 11.016 4.93 1.873 1 98 254 SER A C 1
ATOM 1824 O O . SER A 1 254 ? 12.039 4.48 1.344 1 98 254 SER A O 1
ATOM 1826 N N . GLU A 1 255 ? 9.922 4.23 2.02 1 98.62 255 GLU A N 1
ATOM 1827 C CA . GLU A 1 255 ? 9.875 2.846 1.555 1 98.62 255 GLU A CA 1
ATOM 1828 C C . GLU A 1 255 ? 8.492 2.492 1.018 1 98.62 255 GLU A C 1
ATOM 1830 O O . GLU A 1 255 ? 7.477 2.963 1.54 1 98.62 255 GLU A O 1
ATOM 1835 N N . CYS A 1 256 ? 8.406 1.724 0.06 1 98.81 256 CYS A N 1
ATOM 1836 C CA . CYS A 1 256 ? 7.191 1.175 -0.537 1 98.81 256 CYS A CA 1
ATOM 1837 C C . CYS A 1 256 ? 7.477 -0.154 -1.227 1 98.81 256 CYS A C 1
ATOM 1839 O O . CYS A 1 256 ? 8.516 -0.312 -1.875 1 98.81 256 CYS A O 1
ATOM 1841 N N . ARG A 1 257 ? 6.547 -1.092 -1.076 1 98.81 257 ARG A N 1
ATOM 1842 C CA . ARG A 1 257 ? 6.75 -2.439 -1.597 1 98.81 257 ARG A CA 1
ATOM 1843 C C . ARG A 1 257 ? 5.582 -2.867 -2.48 1 98.81 257 ARG A C 1
ATOM 1845 O O . ARG A 1 257 ? 4.426 -2.594 -2.162 1 98.81 257 ARG A O 1
ATOM 1852 N N . LEU A 1 258 ? 5.883 -3.531 -3.561 1 98.62 258 LEU A N 1
ATOM 1853 C CA . LEU A 1 258 ? 4.844 -4.148 -4.379 1 98.62 258 LEU A CA 1
ATOM 1854 C C . LEU A 1 258 ? 5.164 -5.613 -4.656 1 98.62 258 LEU A C 1
ATOM 1856 O O . LEU A 1 258 ? 6.332 -5.977 -4.824 1 98.62 258 LEU A O 1
ATOM 1860 N N . ASP A 1 259 ? 4.203 -6.438 -4.578 1 98.62 259 ASP A N 1
ATOM 1861 C CA . ASP A 1 259 ? 4.234 -7.824 -5.027 1 98.62 259 ASP A CA 1
ATOM 1862 C C . ASP A 1 259 ? 3.484 -7.996 -6.344 1 98.62 259 ASP A C 1
ATOM 1864 O O . ASP A 1 259 ? 2.303 -7.656 -6.441 1 98.62 259 ASP A O 1
ATOM 1868 N N . TRP A 1 260 ? 4.207 -8.5 -7.32 1 98.38 260 TRP A N 1
ATOM 1869 C CA . TRP A 1 260 ? 3.588 -8.609 -8.641 1 98.38 260 TRP A CA 1
ATOM 1870 C C . TRP A 1 260 ? 3.973 -9.922 -9.312 1 98.38 260 TRP A C 1
ATOM 1872 O O . TRP A 1 260 ? 4.875 -10.625 -8.844 1 98.38 260 TRP A O 1
ATOM 1882 N N . GLU A 1 261 ? 3.168 -10.219 -10.297 1 96.44 261 GLU A N 1
ATOM 1883 C CA . GLU A 1 261 ? 3.328 -11.508 -10.969 1 96.44 261 GLU A CA 1
ATOM 1884 C C . GLU A 1 261 ? 3.303 -11.344 -12.484 1 96.44 261 GLU A C 1
ATOM 1886 O O . GLU A 1 261 ? 2.627 -10.453 -13.008 1 96.44 261 GLU A O 1
ATOM 1891 N N . CYS A 1 262 ? 4.086 -12.172 -13.156 1 95.69 262 CYS A N 1
ATOM 1892 C CA . CYS A 1 262 ? 4.062 -12.367 -14.602 1 95.69 262 CYS A CA 1
ATOM 1893 C C . CYS A 1 262 ? 3.715 -13.812 -14.953 1 95.69 262 CYS A C 1
ATOM 1895 O O . CYS A 1 262 ? 4.312 -14.75 -14.414 1 95.69 262 CYS A O 1
ATOM 1897 N N . ARG A 1 263 ? 2.721 -13.992 -15.695 1 93.81 263 ARG A N 1
ATOM 1898 C CA . ARG A 1 263 ? 2.43 -15.297 -16.281 1 93.81 263 ARG A CA 1
ATOM 1899 C C . ARG A 1 263 ? 2.793 -15.32 -17.766 1 93.81 263 ARG A C 1
ATOM 1901 O O . ARG A 1 263 ? 1.958 -15.016 -18.625 1 93.81 263 ARG A O 1
ATOM 1908 N N . PRO A 1 264 ? 3.99 -15.711 -18 1 92.94 264 PRO A N 1
ATOM 1909 C CA . PRO A 1 264 ? 4.5 -15.617 -19.375 1 92.94 264 PRO A CA 1
ATOM 1910 C C . PRO A 1 264 ? 3.916 -16.688 -20.297 1 92.94 264 PRO A C 1
ATOM 1912 O O . PRO A 1 264 ? 3.844 -17.859 -19.906 1 92.94 264 PRO A O 1
ATOM 1915 N N . ALA A 1 265 ? 3.502 -16.281 -21.438 1 91.06 265 ALA A N 1
ATOM 1916 C CA . ALA A 1 265 ? 3.203 -17.219 -22.516 1 91.06 265 ALA A CA 1
ATOM 1917 C C . ALA A 1 265 ? 4.48 -17.844 -23.062 1 91.06 265 ALA A C 1
ATOM 1919 O O . ALA A 1 265 ? 5.578 -17.328 -22.844 1 91.06 265 ALA A O 1
ATOM 1920 N N . PRO A 1 266 ? 4.309 -18.984 -23.75 1 89.56 266 PRO A N 1
ATOM 1921 C CA . PRO A 1 266 ? 5.488 -19.672 -24.266 1 89.56 266 PRO A CA 1
ATOM 1922 C C . PRO A 1 266 ? 6.332 -18.797 -25.188 1 89.56 266 PRO A C 1
ATOM 1924 O O . PRO A 1 266 ? 7.543 -19.016 -25.312 1 89.56 266 PRO A O 1
ATOM 1927 N N . ASP A 1 267 ? 5.816 -17.797 -25.734 1 87.25 267 ASP A N 1
ATOM 1928 C CA . ASP A 1 267 ? 6.523 -17.031 -26.75 1 87.25 267 ASP A CA 1
ATOM 1929 C C . ASP A 1 267 ? 7.246 -15.828 -26.125 1 87.25 267 ASP A C 1
ATOM 1931 O O . ASP A 1 267 ? 7.961 -15.102 -26.812 1 87.25 267 ASP A O 1
ATOM 1935 N N . LEU A 1 268 ? 7.086 -15.578 -24.859 1 89.69 268 LEU A N 1
ATOM 1936 C CA . LEU A 1 268 ? 7.754 -14.461 -24.203 1 89.69 268 LEU A CA 1
ATOM 1937 C C . LEU A 1 268 ? 8.484 -14.93 -22.953 1 89.69 268 LEU A C 1
ATOM 1939 O O . LEU A 1 268 ? 7.867 -15.086 -21.891 1 89.69 268 LEU A O 1
ATOM 1943 N N . PRO A 1 269 ? 9.766 -15.047 -23.078 1 89.12 269 PRO A N 1
ATOM 1944 C CA . PRO A 1 269 ? 10.523 -15.445 -21.891 1 89.12 269 PRO A CA 1
ATOM 1945 C C . PRO A 1 269 ? 10.43 -14.422 -20.75 1 89.12 269 PRO A C 1
ATOM 1947 O O . PRO A 1 269 ? 10.406 -13.219 -21 1 89.12 269 PRO A O 1
ATOM 1950 N N . VAL A 1 270 ? 10.406 -14.883 -19.562 1 92.06 270 VAL A N 1
ATOM 1951 C CA . VAL A 1 270 ? 10.273 -14.016 -18.391 1 92.06 270 VAL A CA 1
ATOM 1952 C C . VAL A 1 270 ? 11.484 -13.086 -18.312 1 92.06 270 VAL A C 1
ATOM 1954 O O . VAL A 1 270 ? 11.359 -11.945 -17.859 1 92.06 270 VAL A O 1
ATOM 1957 N N . THR A 1 271 ? 12.656 -13.492 -18.766 1 92.88 271 THR A N 1
ATOM 1958 C CA . THR A 1 271 ? 13.867 -12.688 -18.734 1 92.88 271 THR A CA 1
ATOM 1959 C C . THR A 1 271 ? 13.695 -11.422 -19.562 1 92.88 271 THR A C 1
ATOM 1961 O O . THR A 1 271 ? 14.273 -10.375 -19.25 1 92.88 271 THR A O 1
ATOM 1964 N N . ALA A 1 272 ? 12.906 -11.516 -20.562 1 93.62 272 ALA A N 1
ATOM 1965 C CA . ALA A 1 272 ? 12.617 -10.328 -21.375 1 93.62 272 ALA A CA 1
ATOM 1966 C C . ALA A 1 272 ? 11.797 -9.312 -20.578 1 93.62 272 ALA A C 1
ATOM 1968 O O . ALA A 1 272 ? 12.047 -8.109 -20.672 1 93.62 272 ALA A O 1
ATOM 1969 N N . VAL A 1 273 ? 10.852 -9.781 -19.859 1 95 273 VAL A N 1
ATOM 1970 C CA . VAL A 1 273 ? 10.023 -8.922 -19.016 1 95 273 VAL A CA 1
ATOM 1971 C C . VAL A 1 273 ? 10.891 -8.273 -17.938 1 95 273 VAL A C 1
ATOM 1973 O O . VAL A 1 273 ? 10.828 -7.055 -17.734 1 95 273 VAL A O 1
ATOM 1976 N N . GLU A 1 274 ? 11.742 -9.062 -17.328 1 96.38 274 GLU A N 1
ATOM 1977 C CA . GLU A 1 274 ? 12.641 -8.578 -16.281 1 96.38 274 GLU A CA 1
ATOM 1978 C C . GLU A 1 274 ? 13.586 -7.504 -16.828 1 96.38 274 GLU A C 1
ATOM 1980 O O . GLU A 1 274 ? 13.797 -6.473 -16.172 1 96.38 274 GLU A O 1
ATOM 1985 N N . SER A 1 275 ? 14.148 -7.797 -17.969 1 96.75 275 SER A N 1
ATOM 1986 C CA . SER A 1 275 ? 15.109 -6.871 -18.547 1 96.75 275 SER A CA 1
ATOM 1987 C C . SER A 1 275 ? 14.461 -5.523 -18.859 1 96.75 275 SER A C 1
ATOM 1989 O O . SER A 1 275 ? 15.047 -4.473 -18.578 1 96.75 275 SER A O 1
ATOM 1991 N N . ARG A 1 276 ? 13.297 -5.508 -19.406 1 97 276 ARG A N 1
ATOM 1992 C CA . ARG A 1 276 ? 12.594 -4.273 -19.75 1 97 276 ARG A CA 1
ATOM 1993 C C . ARG A 1 276 ? 12.211 -3.502 -18.484 1 97 276 ARG A C 1
ATOM 1995 O O . ARG A 1 276 ? 12.344 -2.277 -18.438 1 97 276 ARG A O 1
ATOM 2002 N N . PHE A 1 277 ? 11.773 -4.215 -17.531 1 98.25 277 PHE A N 1
ATOM 2003 C CA . PHE A 1 277 ? 11.406 -3.584 -16.266 1 98.25 277 PHE A CA 1
ATOM 2004 C C . PHE A 1 277 ? 12.633 -2.967 -15.602 1 98.25 277 PHE A C 1
ATOM 2006 O O . PHE A 1 277 ? 12.578 -1.829 -15.133 1 98.25 277 PHE A O 1
ATOM 2013 N N . ASN A 1 278 ? 13.648 -3.707 -15.586 1 97.88 278 ASN A N 1
ATOM 2014 C CA . ASN A 1 278 ? 14.883 -3.223 -14.969 1 97.88 278 ASN A CA 1
ATOM 2015 C C . ASN A 1 278 ? 15.422 -1.991 -15.688 1 97.88 278 ASN A C 1
ATOM 2017 O O . ASN A 1 278 ? 15.977 -1.09 -15.055 1 97.88 278 ASN A O 1
ATOM 2021 N N . ALA A 1 279 ? 15.336 -1.991 -16.922 1 98 279 ALA A N 1
ATOM 2022 C CA . ALA A 1 279 ? 15.766 -0.821 -17.688 1 98 279 ALA A CA 1
ATOM 2023 C C . ALA A 1 279 ? 14.953 0.413 -17.297 1 98 279 ALA A C 1
ATOM 2025 O O . ALA A 1 279 ? 15.516 1.49 -17.078 1 98 279 ALA A O 1
ATOM 2026 N N . PHE A 1 280 ? 13.656 0.278 -17.203 1 98.25 280 PHE A N 1
ATOM 2027 C CA . PHE A 1 280 ? 12.789 1.363 -16.781 1 98.25 280 PHE A CA 1
ATOM 2028 C C . PHE A 1 280 ? 13.172 1.846 -15.383 1 98.25 280 PHE A C 1
ATOM 2030 O O . PHE A 1 280 ? 13.305 3.049 -15.148 1 98.25 280 PHE A O 1
ATOM 2037 N N . VAL A 1 281 ? 13.375 0.896 -14.516 1 98.44 281 VAL A N 1
ATOM 2038 C CA . VAL A 1 281 ? 13.711 1.194 -13.125 1 98.44 281 VAL A CA 1
ATOM 2039 C C . VAL A 1 281 ? 15.023 1.973 -13.062 1 98.44 281 VAL A C 1
ATOM 2041 O O . VAL A 1 281 ? 15.109 3.008 -12.398 1 98.44 281 VAL A O 1
ATOM 2044 N N . THR A 1 282 ? 16.016 1.535 -13.734 1 97.44 282 THR A N 1
ATOM 2045 C CA . THR A 1 282 ? 17.344 2.121 -13.656 1 97.44 282 THR A CA 1
ATOM 2046 C C . THR A 1 282 ? 17.391 3.453 -14.398 1 97.44 282 THR A C 1
ATOM 2048 O O . THR A 1 282 ? 17.828 4.461 -13.844 1 97.44 282 THR A O 1
ATOM 2051 N N . ASP A 1 283 ? 16.875 3.496 -15.578 1 97.44 283 ASP A N 1
ATOM 2052 C CA . ASP A 1 283 ? 17.078 4.629 -16.469 1 97.44 283 ASP A CA 1
ATOM 2053 C C . ASP A 1 283 ? 16.125 5.773 -16.141 1 97.44 283 ASP A C 1
ATOM 2055 O O . ASP A 1 283 ? 16.438 6.941 -16.391 1 97.44 283 ASP A O 1
ATOM 2059 N N . GLU A 1 284 ? 14.992 5.441 -15.609 1 97.5 284 GLU A N 1
ATOM 2060 C CA . GLU A 1 284 ? 14 6.492 -15.398 1 97.5 284 GLU A CA 1
ATOM 2061 C C . GLU A 1 284 ? 13.766 6.738 -13.906 1 97.5 284 GLU A C 1
ATOM 2063 O O . GLU A 1 284 ? 13.969 7.852 -13.422 1 97.5 284 GLU A O 1
ATOM 2068 N N . LEU A 1 285 ? 13.398 5.707 -13.195 1 98 285 LEU A N 1
ATOM 2069 C CA . LEU A 1 285 ? 12.977 5.895 -11.812 1 98 285 LEU A CA 1
ATOM 2070 C C . LEU A 1 285 ? 14.156 6.285 -10.93 1 98 285 LEU A C 1
ATOM 2072 O O . LEU A 1 285 ? 14.117 7.309 -10.242 1 98 285 LEU A O 1
ATOM 2076 N N . LEU A 1 286 ? 15.242 5.457 -10.969 1 98.12 286 LEU A N 1
ATOM 2077 C CA . LEU A 1 286 ? 16.391 5.715 -10.102 1 98.12 286 LEU A CA 1
ATOM 2078 C C . LEU A 1 286 ? 17.078 7.012 -10.5 1 98.12 286 LEU A C 1
ATOM 2080 O O . LEU A 1 286 ? 17.547 7.762 -9.633 1 98.12 286 LEU A O 1
ATOM 2084 N N . ALA A 1 287 ? 17.188 7.266 -11.781 1 97.31 287 ALA A N 1
ATOM 2085 C CA . ALA A 1 287 ? 17.781 8.523 -12.234 1 97.31 287 ALA A CA 1
ATOM 2086 C C . ALA A 1 287 ? 17.047 9.719 -11.633 1 97.31 287 ALA A C 1
ATOM 2088 O O . ALA A 1 287 ? 17.688 10.672 -11.172 1 97.31 287 ALA A O 1
ATOM 2089 N N . ASP A 1 288 ? 15.758 9.68 -11.594 1 96.38 288 ASP A N 1
ATOM 2090 C CA . ASP A 1 288 ? 14.938 10.758 -11.055 1 96.38 288 ASP A CA 1
ATOM 2091 C C . ASP A 1 288 ? 15.078 10.852 -9.539 1 96.38 288 ASP A C 1
ATOM 2093 O O . ASP A 1 288 ? 15.336 11.93 -9 1 96.38 288 ASP A O 1
ATOM 2097 N N . MET A 1 289 ? 14.961 9.742 -8.836 1 97.31 289 MET A N 1
ATOM 2098 C CA . MET A 1 289 ? 15.008 9.719 -7.379 1 97.31 289 MET A CA 1
ATOM 2099 C C . MET A 1 289 ? 16.359 10.195 -6.867 1 97.31 289 MET A C 1
ATOM 2101 O O . MET A 1 289 ? 16.438 10.914 -5.871 1 97.31 289 MET A O 1
ATOM 2105 N N . ARG A 1 290 ? 17.406 9.82 -7.535 1 97.19 290 ARG A N 1
ATOM 2106 C CA . ARG A 1 290 ? 18.766 10.055 -7.039 1 97.19 290 ARG A CA 1
ATOM 2107 C C . ARG A 1 290 ? 19.172 11.508 -7.246 1 97.19 290 ARG A C 1
ATOM 2109 O O . ARG A 1 290 ? 20.203 11.945 -6.723 1 97.19 290 ARG A O 1
ATOM 2116 N N . ARG A 1 291 ? 18.391 12.273 -7.98 1 93.94 291 ARG A N 1
ATOM 2117 C CA . ARG A 1 291 ? 18.609 13.719 -8.023 1 93.94 291 ARG A CA 1
ATOM 2118 C C . ARG A 1 291 ? 18.422 14.336 -6.637 1 93.94 291 ARG A C 1
ATOM 2120 O O . ARG A 1 291 ? 19.141 15.281 -6.273 1 93.94 291 ARG A O 1
ATOM 2127 N N . ARG A 1 292 ? 17.531 13.812 -5.883 1 91.31 292 ARG A N 1
ATOM 2128 C CA . ARG A 1 292 ? 17.234 14.336 -4.555 1 91.31 292 ARG A CA 1
ATOM 2129 C C . ARG A 1 292 ? 17.844 13.445 -3.469 1 91.31 292 ARG A C 1
ATOM 2131 O O . ARG A 1 292 ? 18.156 13.922 -2.379 1 91.31 292 ARG A O 1
ATOM 2138 N N . ALA A 1 293 ? 17.891 12.203 -3.783 1 96.56 293 ALA A N 1
ATOM 2139 C CA . ALA A 1 293 ? 18.375 11.219 -2.82 1 96.56 293 ALA A CA 1
ATOM 2140 C C . ALA A 1 293 ? 19.375 10.258 -3.469 1 96.56 293 ALA A C 1
ATOM 2142 O O . ALA A 1 293 ? 19 9.172 -3.92 1 96.56 293 ALA A O 1
ATOM 2143 N N . PRO A 1 294 ? 20.609 10.555 -3.504 1 97.44 294 PRO A N 1
ATOM 2144 C CA . PRO A 1 294 ? 21.625 9.719 -4.148 1 97.44 294 PRO A CA 1
ATOM 2145 C C . PRO A 1 294 ? 21.641 8.289 -3.602 1 97.44 294 PRO A C 1
ATOM 2147 O O . PRO A 1 294 ? 22.094 7.371 -4.289 1 97.44 294 PRO A O 1
ATOM 2150 N N . GLU A 1 295 ? 21.125 8.125 -2.408 1 97.81 295 GLU A N 1
ATOM 2151 C CA . GLU A 1 295 ? 21.141 6.82 -1.749 1 97.81 295 GLU A CA 1
ATOM 2152 C C . GLU A 1 295 ? 19.938 5.973 -2.158 1 97.81 295 GLU A C 1
ATOM 2154 O O . GLU A 1 295 ? 19.828 4.809 -1.764 1 97.81 295 GLU A O 1
ATOM 2159 N N . ALA A 1 296 ? 19.047 6.473 -2.91 1 98.44 296 ALA A N 1
ATOM 2160 C CA . ALA A 1 296 ? 17.844 5.75 -3.303 1 98.44 296 ALA A CA 1
ATOM 2161 C C . ALA A 1 296 ? 18.188 4.441 -4.004 1 98.44 296 ALA A C 1
ATOM 2163 O O . ALA A 1 296 ? 19.156 4.375 -4.762 1 98.44 296 ALA A O 1
ATOM 2164 N N . ARG A 1 297 ? 17.438 3.404 -3.762 1 98.56 297 ARG A N 1
ATOM 2165 C CA . ARG A 1 297 ? 17.641 2.113 -4.41 1 98.56 297 ARG A CA 1
ATOM 2166 C C . ARG A 1 297 ? 16.312 1.385 -4.605 1 98.56 297 ARG A C 1
ATOM 2168 O O . ARG A 1 297 ? 15.352 1.612 -3.861 1 98.56 297 ARG A O 1
ATOM 2175 N N . ILE A 1 298 ? 16.266 0.581 -5.594 1 98.69 298 ILE A N 1
ATOM 2176 C CA . ILE A 1 298 ? 15.125 -0.283 -5.91 1 98.69 298 ILE A CA 1
ATOM 2177 C C . ILE A 1 298 ? 15.609 -1.718 -6.109 1 98.69 298 ILE A C 1
ATOM 2179 O O . ILE A 1 298 ? 16.531 -1.968 -6.895 1 98.69 298 ILE A O 1
ATOM 2183 N N . GLU A 1 299 ? 15.008 -2.625 -5.312 1 98.38 299 GLU A N 1
ATOM 2184 C CA . GLU A 1 299 ? 15.383 -4.035 -5.355 1 98.38 299 GLU A CA 1
ATOM 2185 C C . GLU A 1 299 ? 14.211 -4.91 -5.773 1 98.38 299 GLU A C 1
ATOM 2187 O O . GLU A 1 299 ? 13.125 -4.82 -5.191 1 98.38 299 GLU A O 1
ATOM 2192 N N . THR A 1 300 ? 14.453 -5.703 -6.773 1 98.25 300 THR A N 1
ATOM 2193 C CA . THR A 1 300 ? 13.461 -6.684 -7.199 1 98.25 300 THR A CA 1
ATOM 2194 C C . THR A 1 300 ? 13.977 -8.102 -6.988 1 98.25 300 THR A C 1
ATOM 2196 O O . THR A 1 300 ? 15.047 -8.461 -7.484 1 98.25 300 THR A O 1
ATOM 2199 N N . VAL A 1 301 ? 13.195 -8.867 -6.246 1 97.56 301 VAL A N 1
ATOM 2200 C CA . VAL A 1 301 ? 13.562 -10.25 -5.961 1 97.56 301 VAL A CA 1
ATOM 2201 C C . VAL A 1 301 ? 12.508 -11.195 -6.535 1 97.56 301 VAL A C 1
ATOM 2203 O O . VAL A 1 301 ? 11.32 -11.062 -6.234 1 97.56 301 VAL A O 1
ATOM 2206 N N . ARG A 1 302 ? 12.93 -12.102 -7.391 1 94.94 302 ARG A N 1
ATOM 2207 C CA . ARG A 1 302 ? 12.031 -13.148 -7.867 1 94.94 302 ARG A CA 1
ATOM 2208 C C . ARG A 1 302 ? 11.781 -14.195 -6.781 1 94.94 302 ARG A C 1
ATOM 2210 O O . ARG A 1 302 ? 12.727 -14.719 -6.188 1 94.94 302 ARG A O 1
ATOM 2217 N N . ARG A 1 303 ? 10.578 -14.508 -6.566 1 92.25 303 ARG A N 1
ATOM 2218 C CA . ARG A 1 303 ? 10.219 -15.406 -5.477 1 92.25 303 ARG A CA 1
ATOM 2219 C C . ARG A 1 303 ? 9.891 -16.797 -6 1 92.25 303 ARG A C 1
ATOM 2221 O O . ARG A 1 303 ? 10.18 -17.797 -5.348 1 92.25 303 ARG A O 1
ATOM 2228 N N . VAL A 1 304 ? 9.25 -16.906 -7.09 1 90.31 304 VAL A N 1
ATOM 2229 C CA . VAL A 1 304 ? 8.797 -18.156 -7.707 1 90.31 304 VAL A CA 1
ATOM 2230 C C . VAL A 1 304 ? 9.039 -18.109 -9.211 1 90.31 304 VAL A C 1
ATOM 2232 O O . VAL A 1 304 ? 8.961 -17.031 -9.828 1 90.31 304 VAL A O 1
ATOM 2235 N N . LEU A 1 305 ? 9.375 -19.234 -9.812 1 93.31 305 LEU A N 1
ATOM 2236 C CA . LEU A 1 305 ? 9.445 -19.391 -11.258 1 93.31 305 LEU A CA 1
ATOM 2237 C C . LEU A 1 305 ? 8.961 -20.766 -11.695 1 93.31 305 LEU A C 1
ATOM 2239 O O . LEU A 1 305 ? 9.516 -21.781 -11.281 1 93.31 305 LEU A O 1
ATOM 2243 N N . VAL A 1 306 ? 7.938 -20.812 -12.359 1 94.31 306 VAL A N 1
ATOM 2244 C CA . VAL A 1 306 ? 7.43 -22 -13.055 1 94.31 306 VAL A CA 1
ATOM 2245 C C . VAL A 1 306 ? 7.477 -21.766 -14.562 1 94.31 306 VAL A C 1
ATOM 2247 O O . VAL A 1 306 ? 6.793 -20.875 -15.086 1 94.31 306 VAL A O 1
ATOM 2250 N N . PRO A 1 307 ? 8.273 -22.531 -15.25 1 94.5 307 PRO A N 1
ATOM 2251 C CA . PRO A 1 307 ? 8.359 -22.328 -16.703 1 94.5 307 PRO A CA 1
ATOM 2252 C C . PRO A 1 307 ? 7.059 -22.688 -17.422 1 94.5 307 PRO A C 1
ATOM 2254 O O . PRO A 1 307 ? 6.316 -23.562 -16.969 1 94.5 307 PRO A O 1
ATOM 2257 N N . PRO A 1 308 ? 6.828 -22 -18.547 1 94.44 308 PRO A N 1
ATOM 2258 C CA . PRO A 1 308 ? 5.691 -22.422 -19.375 1 94.44 308 PRO A CA 1
ATOM 2259 C C . PRO A 1 308 ? 5.91 -23.781 -20.031 1 94.44 308 PRO A C 1
ATOM 2261 O O . PRO A 1 308 ? 7.027 -24.297 -20.031 1 94.44 308 PRO A O 1
ATOM 2264 N N . LEU A 1 309 ? 4.828 -24.391 -20.375 1 95.62 309 LEU A N 1
ATOM 2265 C CA . LEU A 1 309 ? 4.863 -25.5 -21.312 1 95.62 309 LEU A CA 1
ATOM 2266 C C . LEU A 1 309 ? 4.695 -25.016 -22.75 1 95.62 309 LEU A C 1
ATOM 2268 O O . LEU A 1 309 ? 3.684 -24.391 -23.078 1 95.62 309 LEU A O 1
ATOM 2272 N N . THR A 1 310 ? 5.699 -25.297 -23.547 1 93.81 310 THR A N 1
ATOM 2273 C CA . THR A 1 310 ? 5.684 -24.844 -24.922 1 93.81 310 THR A CA 1
ATOM 2274 C C . THR A 1 310 ? 5.188 -25.938 -25.859 1 93.81 310 THR A C 1
ATOM 2276 O O . THR A 1 310 ? 5.504 -27.125 -25.656 1 93.81 310 THR A O 1
ATOM 2279 N N . PRO A 1 311 ? 4.5 -25.5 -26.859 1 92.12 311 PRO A N 1
ATOM 2280 C CA . PRO A 1 311 ? 4.09 -26.516 -27.828 1 92.12 311 PRO A CA 1
ATOM 2281 C C . PRO A 1 311 ? 5.27 -27.281 -28.422 1 92.12 311 PRO A C 1
ATOM 2283 O O . PRO A 1 311 ? 6.363 -26.734 -28.547 1 92.12 311 PRO A O 1
ATOM 2286 N N . PRO A 1 312 ? 4.957 -28.547 -28.719 1 90.44 312 PRO A N 1
ATOM 2287 C CA . PRO A 1 312 ? 6.043 -29.328 -29.328 1 90.44 312 PRO A CA 1
ATOM 2288 C C . PRO A 1 312 ? 6.594 -28.672 -30.594 1 90.44 312 PRO A C 1
ATOM 2290 O O . PRO A 1 312 ? 5.82 -28.219 -31.453 1 90.44 312 PRO A O 1
ATOM 2293 N N . ASP A 1 313 ? 7.898 -28.703 -30.656 1 86.06 313 ASP A N 1
ATOM 2294 C CA . ASP A 1 313 ? 8.508 -28 -31.781 1 86.06 313 ASP A CA 1
ATOM 2295 C C . ASP A 1 313 ? 9.438 -28.922 -32.562 1 86.06 313 ASP A C 1
ATOM 2297 O O . ASP A 1 313 ? 10.078 -28.5 -33.531 1 86.06 313 ASP A O 1
ATOM 2301 N N . THR A 1 314 ? 9.602 -30.156 -32.125 1 88.81 314 THR A N 1
ATOM 2302 C CA . THR A 1 314 ? 10.367 -31.156 -32.875 1 88.81 314 THR A CA 1
ATOM 2303 C C . THR A 1 314 ? 9.438 -32.219 -33.438 1 88.81 314 THR A C 1
ATOM 2305 O O . THR A 1 314 ? 8.344 -32.438 -32.938 1 88.81 314 THR A O 1
ATOM 2308 N N . ALA A 1 315 ? 9.914 -32.781 -34.469 1 87.06 315 ALA A N 1
ATOM 2309 C CA . ALA A 1 315 ? 9.141 -33.844 -35.094 1 87.06 315 ALA A CA 1
ATOM 2310 C C . ALA A 1 315 ? 8.836 -34.969 -34.094 1 87.06 315 ALA A C 1
ATOM 2312 O O . ALA A 1 315 ? 7.73 -35.5 -34.062 1 87.06 315 ALA A O 1
ATOM 2313 N N . GLU A 1 316 ? 9.781 -35.219 -33.281 1 88.25 316 GLU A N 1
ATOM 2314 C CA . GLU A 1 316 ? 9.625 -36.281 -32.281 1 88.25 316 GLU A CA 1
ATOM 2315 C C . GLU A 1 316 ? 8.57 -35.875 -31.234 1 88.25 316 GLU A C 1
ATOM 2317 O O . GLU A 1 316 ? 7.676 -36.688 -30.938 1 88.25 316 GLU A O 1
ATOM 2322 N N . ALA A 1 317 ? 8.68 -34.719 -30.781 1 91.06 317 ALA A N 1
ATOM 2323 C CA . ALA A 1 317 ? 7.73 -34.25 -29.766 1 91.06 317 ALA A CA 1
ATOM 2324 C C . ALA A 1 317 ? 6.312 -34.188 -30.328 1 91.06 317 ALA A C 1
ATOM 2326 O O . ALA A 1 317 ? 5.352 -34.562 -29.641 1 91.06 317 ALA A O 1
ATOM 2327 N N . VAL A 1 318 ? 6.199 -33.812 -31.516 1 91.62 318 VAL A N 1
ATOM 2328 C CA . VAL A 1 318 ? 4.906 -33.75 -32.188 1 91.62 318 VAL A CA 1
ATOM 2329 C C . VAL A 1 318 ? 4.324 -35.156 -32.344 1 91.62 318 VAL A C 1
ATOM 2331 O O . VAL A 1 318 ? 3.143 -35.375 -32.062 1 91.62 318 VAL A O 1
ATOM 2334 N N . ALA A 1 319 ? 5.141 -36.031 -32.719 1 90.38 319 ALA A N 1
ATOM 2335 C CA . ALA A 1 319 ? 4.699 -37.406 -32.906 1 90.38 319 ALA A CA 1
ATOM 2336 C C . ALA A 1 319 ? 4.246 -38 -31.578 1 90.38 319 ALA A C 1
ATOM 2338 O O . ALA A 1 319 ? 3.236 -38.719 -31.531 1 90.38 319 ALA A O 1
ATOM 2339 N N . LEU A 1 320 ? 4.973 -37.719 -30.609 1 90.31 320 LEU A N 1
ATOM 2340 C CA . LEU A 1 320 ? 4.652 -38.25 -29.297 1 90.31 320 LEU A CA 1
ATOM 2341 C C . LEU A 1 320 ? 3.354 -37.656 -28.766 1 90.31 320 LEU A C 1
ATOM 2343 O O . LEU A 1 320 ? 2.541 -38.344 -28.156 1 90.31 320 LEU A O 1
ATOM 2347 N N . ALA A 1 321 ? 3.174 -36.406 -28.984 1 91.88 321 ALA A N 1
ATOM 2348 C CA . ALA A 1 321 ? 1.909 -35.781 -28.625 1 91.88 321 ALA A CA 1
ATOM 2349 C C . ALA A 1 321 ? 0.743 -36.406 -29.375 1 91.88 321 ALA A C 1
ATOM 2351 O O . ALA A 1 321 ? -0.296 -36.719 -28.781 1 91.88 321 ALA A O 1
ATOM 2352 N N . ALA A 1 322 ? 0.952 -36.656 -30.609 1 90.75 322 ALA A N 1
ATOM 2353 C CA . ALA A 1 322 ? -0.081 -37.281 -31.422 1 90.75 322 ALA A CA 1
ATOM 2354 C C . ALA A 1 322 ? -0.404 -38.688 -30.938 1 90.75 322 ALA A C 1
ATOM 2356 O O . ALA A 1 322 ? -1.568 -39.094 -30.906 1 90.75 322 ALA A O 1
ATOM 2357 N N . THR A 1 323 ? 0.607 -39.344 -30.594 1 90.62 323 THR A N 1
ATOM 2358 C CA . THR A 1 323 ? 0.42 -40.656 -30.031 1 90.62 323 THR A CA 1
ATOM 2359 C C . THR A 1 323 ? -0.412 -40.594 -28.75 1 90.62 323 THR A C 1
ATOM 2361 O O . THR A 1 323 ? -1.325 -41.406 -28.562 1 90.62 323 THR A O 1
ATOM 2364 N N . THR A 1 324 ? -0.089 -39.656 -27.953 1 93.12 324 THR A N 1
ATOM 2365 C CA . THR A 1 324 ? -0.827 -39.5 -26.703 1 93.12 324 THR A CA 1
ATOM 2366 C C . THR A 1 324 ? -2.289 -39.156 -26.984 1 93.12 324 THR A C 1
ATOM 2368 O O . THR A 1 324 ? -3.186 -39.656 -26.297 1 93.12 324 THR A O 1
ATOM 2371 N N . VAL A 1 325 ? -2.527 -38.406 -27.984 1 92.38 325 VAL A N 1
ATOM 2372 C CA . VAL A 1 325 ? -3.881 -38.062 -28.391 1 92.38 325 VAL A CA 1
ATOM 2373 C C . VAL A 1 325 ? -4.633 -39.312 -28.812 1 92.38 325 VAL A C 1
ATOM 2375 O O . VAL A 1 325 ? -5.805 -39.5 -28.453 1 92.38 325 VAL A O 1
ATOM 2378 N N . SER A 1 326 ? -3.949 -40.125 -29.469 1 90.75 326 SER A N 1
ATOM 2379 C CA . SER A 1 326 ? -4.566 -41.375 -29.922 1 90.75 326 SER A CA 1
ATOM 2380 C C . SER A 1 326 ? -4.922 -42.25 -28.734 1 90.75 326 SER A C 1
ATOM 2382 O O . SER A 1 326 ? -5.957 -42.938 -28.75 1 90.75 326 SER A O 1
ATOM 2384 N N . TRP A 1 327 ? -4.051 -42.219 -27.75 1 90.19 327 TRP A N 1
ATOM 2385 C CA . TRP A 1 327 ? -4.34 -43 -26.562 1 90.19 327 TRP A CA 1
ATOM 2386 C C . TRP A 1 327 ? -5.547 -42.406 -25.812 1 90.19 327 TRP A C 1
ATOM 2388 O O . TRP A 1 327 ? -6.383 -43.156 -25.312 1 90.19 327 TRP A O 1
ATOM 2398 N N . ALA A 1 328 ? -5.637 -41.125 -25.781 1 92.38 328 ALA A N 1
ATOM 2399 C CA . ALA A 1 328 ? -6.695 -40.469 -25.031 1 92.38 328 ALA A CA 1
ATOM 2400 C C . ALA A 1 328 ? -8.031 -40.562 -25.75 1 92.38 328 ALA A C 1
ATOM 2402 O O . ALA A 1 328 ? -9.07 -40.781 -25.125 1 92.38 328 ALA A O 1
ATOM 2403 N N . GLY A 1 329 ? -7.973 -40.375 -27.031 1 87.25 329 GLY A N 1
ATOM 2404 C CA . GLY A 1 329 ? -9.148 -40.531 -27.875 1 87.25 329 GLY A CA 1
ATOM 2405 C C . GLY A 1 329 ? -10.148 -39.406 -27.719 1 87.25 329 GLY A C 1
ATOM 2406 O O . GLY A 1 329 ? -11.359 -39.625 -27.859 1 87.25 329 GLY A O 1
ATOM 2407 N N . ASN A 1 330 ? -9.719 -38.25 -27.328 1 85.69 330 ASN A N 1
ATOM 2408 C CA . ASN A 1 330 ? -10.672 -37.188 -26.953 1 85.69 330 ASN A CA 1
ATOM 2409 C C . ASN A 1 330 ? -10.398 -35.906 -27.719 1 85.69 330 ASN A C 1
ATOM 2411 O O . ASN A 1 330 ? -10.406 -34.812 -27.125 1 85.69 330 ASN A O 1
ATOM 2415 N N . GLY A 1 331 ? -10.086 -36 -29.016 1 83.12 331 GLY A N 1
ATOM 2416 C CA . GLY A 1 331 ? -10.031 -34.812 -29.844 1 83.12 331 GLY A CA 1
ATOM 2417 C C . GLY A 1 331 ? -8.625 -34.25 -29.984 1 83.12 331 GLY A C 1
ATOM 2418 O O . GLY A 1 331 ? -7.66 -34.875 -29.531 1 83.12 331 GLY A O 1
ATOM 2419 N N . PRO A 1 332 ? -8.508 -33.094 -30.609 1 87.75 332 PRO A N 1
ATOM 2420 C CA . PRO A 1 332 ? -7.207 -32.469 -30.859 1 87.75 332 PRO A CA 1
ATOM 2421 C C . PRO A 1 332 ? -6.59 -31.859 -29.594 1 87.75 332 PRO A C 1
ATOM 2423 O O . PRO A 1 332 ? -7.301 -31.594 -28.625 1 87.75 332 PRO A O 1
ATOM 2426 N N . PRO A 1 333 ? -5.305 -31.672 -29.656 1 90.19 333 PRO A N 1
ATOM 2427 C CA . PRO A 1 333 ? -4.633 -31.078 -28.5 1 90.19 333 PRO A CA 1
ATOM 2428 C C . PRO A 1 333 ? -5.195 -29.703 -28.141 1 90.19 333 PRO A C 1
ATOM 2430 O O . PRO A 1 333 ? -5.762 -29.016 -28.984 1 90.19 333 PRO A O 1
ATOM 2433 N N . THR A 1 334 ? -5.012 -29.344 -26.906 1 90.5 334 THR A N 1
ATOM 2434 C CA . THR A 1 334 ? -5.5 -28.062 -26.391 1 90.5 334 THR A CA 1
ATOM 2435 C C . THR A 1 334 ? -4.43 -27.375 -25.547 1 90.5 334 THR A C 1
ATOM 2437 O O . THR A 1 334 ? -3.271 -27.797 -25.547 1 90.5 334 THR A O 1
ATOM 2440 N N . THR A 1 335 ? -4.762 -26.188 -25.047 1 90.12 335 THR A N 1
ATOM 2441 C CA . THR A 1 335 ? -3.977 -25.5 -24.031 1 90.12 335 THR A CA 1
ATOM 2442 C C . THR A 1 335 ? -4.746 -25.422 -22.719 1 90.12 335 THR A C 1
ATOM 2444 O O . THR A 1 335 ? -5.953 -25.672 -22.688 1 90.12 335 THR A O 1
ATOM 2447 N N . VAL A 1 336 ? -3.984 -25.266 -21.719 1 86.75 336 VAL A N 1
ATOM 2448 C CA . VAL A 1 336 ? -4.645 -25.125 -20.422 1 86.75 336 VAL A CA 1
ATOM 2449 C C . VAL A 1 336 ? -4.266 -23.781 -19.797 1 86.75 336 VAL A C 1
ATOM 2451 O O . VAL A 1 336 ? -3.17 -23.266 -20.031 1 86.75 336 VAL A O 1
ATOM 2454 N N . PRO A 1 337 ? -5.094 -23.203 -18.938 1 78.44 337 PRO A N 1
ATOM 2455 C CA . PRO A 1 337 ? -4.895 -21.844 -18.406 1 78.44 337 PRO A CA 1
ATOM 2456 C C . PRO A 1 337 ? -4.062 -21.844 -17.125 1 78.44 337 PRO A C 1
ATOM 2458 O O . PRO A 1 337 ? -3.896 -20.781 -16.516 1 78.44 337 PRO A O 1
ATOM 2461 N N . PHE A 1 338 ? -3.594 -22.922 -16.703 1 85.94 338 PHE A N 1
ATOM 2462 C CA . PHE A 1 338 ? -2.855 -23 -15.445 1 85.94 338 PHE A CA 1
ATOM 2463 C C . PHE A 1 338 ? -1.424 -23.469 -15.688 1 85.94 338 PHE A C 1
ATOM 2465 O O . PHE A 1 338 ? -1.146 -24.156 -16.672 1 85.94 338 PHE A O 1
ATOM 2472 N N . ALA A 1 339 ? -0.591 -23.078 -14.773 1 91.81 339 ALA A N 1
ATOM 2473 C CA . ALA A 1 339 ? 0.777 -23.578 -14.797 1 91.81 339 ALA A CA 1
ATOM 2474 C C . ALA A 1 339 ? 0.869 -24.938 -14.086 1 91.81 339 ALA A C 1
ATOM 2476 O O . ALA A 1 339 ? 0.021 -25.266 -13.258 1 91.81 339 ALA A O 1
ATOM 2477 N N . SER A 1 340 ? 1.855 -25.641 -14.461 1 94.56 340 SER A N 1
ATOM 2478 C CA . SER A 1 340 ? 2.084 -26.953 -13.859 1 94.56 340 SER A CA 1
ATOM 2479 C C . SER A 1 340 ? 3.561 -27.328 -13.906 1 94.56 340 SER A C 1
ATOM 2481 O O . SER A 1 340 ? 4.395 -26.547 -14.359 1 94.56 340 SER A O 1
ATOM 2483 N N . GLU A 1 341 ? 3.814 -28.547 -13.414 1 96.56 341 GLU A N 1
ATOM 2484 C CA . GLU A 1 341 ? 5.188 -29.031 -13.391 1 96.56 341 GLU A CA 1
ATOM 2485 C C . GLU A 1 341 ? 5.637 -29.5 -14.773 1 96.56 341 GLU A C 1
ATOM 2487 O O . GLU A 1 341 ? 6.812 -29.812 -14.977 1 96.56 341 GLU A O 1
ATOM 2492 N N . ALA A 1 342 ? 4.719 -29.516 -15.695 1 96.94 342 ALA A N 1
ATOM 2493 C CA . ALA A 1 342 ? 5.051 -29.906 -17.062 1 96.94 342 ALA A CA 1
ATOM 2494 C C . ALA A 1 342 ? 6.164 -29.016 -17.625 1 96.94 342 ALA A C 1
ATOM 2496 O O . ALA A 1 342 ? 7.039 -29.5 -18.344 1 96.94 342 ALA A O 1
ATOM 2497 N N . GLY A 1 343 ? 6.086 -27.812 -17.281 1 95.12 343 GLY A N 1
ATOM 2498 C CA . GLY A 1 343 ? 7.113 -26.891 -17.75 1 95.12 343 GLY A CA 1
ATOM 2499 C C . GLY A 1 343 ? 8.508 -27.281 -17.297 1 95.12 343 GLY A C 1
ATOM 2500 O O . GLY A 1 343 ? 9.477 -27.109 -18.031 1 95.12 343 GLY A O 1
ATOM 2501 N N . PHE A 1 344 ? 8.648 -27.797 -16.125 1 95.12 344 PHE A N 1
ATOM 2502 C CA . PHE A 1 344 ? 9.938 -28.203 -15.578 1 95.12 344 PHE A CA 1
ATOM 2503 C C . PHE A 1 344 ? 10.453 -29.453 -16.297 1 95.12 344 PHE A C 1
ATOM 2505 O O . PHE A 1 344 ? 11.641 -29.547 -16.609 1 95.12 344 PHE A O 1
ATOM 2512 N N . LEU A 1 345 ? 9.562 -30.375 -16.547 1 95.94 345 LEU A N 1
ATOM 2513 C CA . LEU A 1 345 ? 9.938 -31.594 -17.234 1 95.94 345 LEU A CA 1
ATOM 2514 C C . LEU A 1 345 ? 10.383 -31.281 -18.672 1 95.94 345 LEU A C 1
ATOM 2516 O O . LEU A 1 345 ? 11.391 -31.828 -19.141 1 95.94 345 LEU A O 1
ATOM 2520 N N . GLN A 1 346 ? 9.656 -30.453 -19.25 1 94.69 346 GLN A N 1
ATOM 2521 C CA . GLN A 1 346 ? 10.031 -30.062 -20.609 1 94.69 346 GLN A CA 1
ATOM 2522 C C . GLN A 1 346 ? 11.375 -29.328 -20.625 1 94.69 346 GLN A C 1
ATOM 2524 O O . GLN A 1 346 ? 12.172 -29.5 -21.547 1 94.69 346 GLN A O 1
ATOM 2529 N N . ALA A 1 347 ? 11.633 -28.594 -19.656 1 90.88 347 ALA A N 1
ATOM 2530 C CA . ALA A 1 347 ? 12.828 -27.766 -19.578 1 90.88 347 ALA A CA 1
ATOM 2531 C C . ALA A 1 347 ? 14.094 -28.609 -19.578 1 90.88 347 ALA A C 1
ATOM 2533 O O . ALA A 1 347 ? 15.172 -28.141 -19.953 1 90.88 347 ALA A O 1
ATOM 2534 N N . ILE A 1 348 ? 13.992 -29.844 -19.219 1 90.12 348 ILE A N 1
ATOM 2535 C CA . ILE A 1 348 ? 15.18 -30.688 -19.188 1 90.12 348 ILE A CA 1
ATOM 2536 C C . ILE A 1 348 ? 15.227 -31.547 -20.453 1 90.12 348 ILE A C 1
ATOM 2538 O O . ILE A 1 348 ? 15.945 -32.562 -20.5 1 90.12 348 ILE A O 1
ATOM 2542 N N . GLY A 1 349 ? 14.359 -31.219 -21.406 1 89.38 349 GLY A N 1
ATOM 2543 C CA . GLY A 1 349 ? 14.453 -31.828 -22.719 1 89.38 349 GLY A CA 1
ATOM 2544 C C . GLY A 1 349 ? 13.477 -32.969 -22.906 1 89.38 349 GLY A C 1
ATOM 2545 O O . GLY A 1 349 ? 13.562 -33.719 -23.891 1 89.38 349 GLY A O 1
ATOM 2546 N N . LEU A 1 350 ? 12.609 -33.125 -22.031 1 92.81 350 LEU A N 1
ATOM 2547 C CA . LEU A 1 350 ? 11.633 -34.188 -22.141 1 92.81 350 LEU A CA 1
ATOM 2548 C C . LEU A 1 350 ? 10.367 -33.719 -22.844 1 92.81 350 LEU A C 1
ATOM 2550 O O . LEU A 1 350 ? 9.719 -32.781 -22.391 1 92.81 350 LEU A O 1
ATOM 2554 N N . PRO A 1 351 ? 10.109 -34.344 -24.016 1 94.81 351 PRO A N 1
ATOM 2555 C CA . PRO A 1 351 ? 8.758 -34.062 -24.516 1 94.81 351 PRO A CA 1
ATOM 2556 C C . PRO A 1 351 ? 7.688 -34.312 -23.453 1 94.81 351 PRO A C 1
ATOM 2558 O O . PRO A 1 351 ? 7.699 -35.344 -22.766 1 94.81 351 PRO A O 1
ATOM 2561 N N . THR A 1 352 ? 6.828 -33.281 -23.25 1 96.69 352 THR A N 1
ATOM 2562 C CA . THR A 1 352 ? 5.891 -33.312 -22.125 1 96.69 352 THR A CA 1
ATOM 2563 C C . THR A 1 352 ? 4.5 -32.875 -22.578 1 96.69 352 THR A C 1
ATOM 2565 O O . THR A 1 352 ? 4.367 -31.938 -23.344 1 96.69 352 THR A O 1
ATOM 2568 N N . VAL A 1 353 ? 3.492 -33.562 -22.141 1 97.06 353 VAL A N 1
ATOM 2569 C CA . VAL A 1 353 ? 2.1 -33.188 -22.359 1 97.06 353 VAL A CA 1
ATOM 2570 C C . VAL A 1 353 ? 1.317 -33.312 -21.047 1 97.06 353 VAL A C 1
ATOM 2572 O O . VAL A 1 353 ? 1.803 -33.938 -20.094 1 97.06 353 VAL A O 1
ATOM 2575 N N . ILE A 1 354 ? 0.173 -32.688 -21.062 1 97.62 354 ILE A N 1
ATOM 2576 C CA . ILE A 1 354 ? -0.756 -32.812 -19.953 1 97.62 354 ILE A CA 1
ATOM 2577 C C . ILE A 1 354 ? -1.979 -33.625 -20.391 1 97.62 354 ILE A C 1
ATOM 2579 O O . ILE A 1 354 ? -2.52 -33.406 -21.469 1 97.62 354 ILE A O 1
ATOM 2583 N N . CYS A 1 355 ? -2.332 -34.562 -19.578 1 97.75 355 CYS A N 1
ATOM 2584 C CA . CYS A 1 355 ? -3.553 -35.312 -19.828 1 97.75 355 CYS A CA 1
ATOM 2585 C C . CYS A 1 355 ? -3.998 -36.062 -18.578 1 97.75 355 CYS A C 1
ATOM 2587 O O . CYS A 1 355 ? -3.309 -36.969 -18.094 1 97.75 355 CYS A O 1
ATOM 2589 N N . GLY A 1 356 ? -5.082 -35.688 -18.062 1 97.5 356 GLY A N 1
ATOM 2590 C CA . GLY A 1 356 ? -5.602 -36.344 -16.875 1 97.5 356 GLY A CA 1
ATOM 2591 C C . GLY A 1 356 ? -7.098 -36.156 -16.688 1 97.5 356 GLY A C 1
ATOM 2592 O O . GLY A 1 356 ? -7.715 -35.344 -17.391 1 97.5 356 GLY A O 1
ATOM 2593 N N . PRO A 1 357 ? -7.691 -36.969 -15.828 1 97.62 357 PRO A N 1
ATOM 2594 C CA . PRO A 1 357 ? -9.133 -36.875 -15.602 1 97.62 357 PRO A CA 1
ATOM 2595 C C . PRO A 1 357 ? -9.539 -35.656 -14.773 1 97.62 357 PRO A C 1
ATOM 2597 O O . PRO A 1 357 ? -8.758 -35.188 -13.953 1 97.62 357 PRO A O 1
ATOM 2600 N N . GLY A 1 358 ? -10.789 -35.281 -15.023 1 95.81 358 GLY A N 1
ATOM 2601 C CA . GLY A 1 358 ? -11.328 -34.156 -14.281 1 95.81 358 GLY A CA 1
ATOM 2602 C C . GLY A 1 358 ? -11.25 -32.844 -15.055 1 95.81 358 GLY A C 1
ATOM 2603 O O . GLY A 1 358 ? -10.539 -32.75 -16.062 1 95.81 358 GLY A O 1
ATOM 2604 N N . SER A 1 359 ? -11.992 -31.891 -14.586 1 93.31 359 SER A N 1
ATOM 2605 C CA . SER A 1 359 ? -12.031 -30.562 -15.18 1 93.31 359 SER A CA 1
ATOM 2606 C C . SER A 1 359 ? -11.266 -29.547 -14.344 1 93.31 359 SER A C 1
ATOM 2608 O O . SER A 1 359 ? -11.375 -29.547 -13.109 1 93.31 359 SER A O 1
ATOM 2610 N N . PRO A 1 360 ? -10.508 -28.688 -15.078 1 88.81 360 PRO A N 1
ATOM 2611 C CA . PRO A 1 360 ? -9.844 -27.625 -14.32 1 88.81 360 PRO A CA 1
ATOM 2612 C C . PRO A 1 360 ? -10.828 -26.719 -13.578 1 88.81 360 PRO A C 1
ATOM 2614 O O . PRO A 1 360 ? -10.477 -26.125 -12.562 1 88.81 360 PRO A O 1
ATOM 2617 N N . ARG A 1 361 ? -12.016 -26.641 -13.969 1 84.88 361 ARG A N 1
ATOM 2618 C CA . ARG A 1 361 ? -13.039 -25.781 -13.375 1 84.88 361 ARG A CA 1
ATOM 2619 C C . ARG A 1 361 ? -13.453 -26.312 -12 1 84.88 361 ARG A C 1
ATOM 2621 O O . ARG A 1 361 ? -14.016 -25.562 -11.195 1 84.88 361 ARG A O 1
ATOM 2628 N N . GLN A 1 362 ? -13.172 -27.531 -11.766 1 87.88 362 GLN A N 1
ATOM 2629 C CA . GLN A 1 362 ? -13.578 -28.141 -10.508 1 87.88 362 GLN A CA 1
ATOM 2630 C C . GLN A 1 362 ? -12.461 -28.078 -9.469 1 87.88 362 GLN A C 1
ATOM 2632 O O . GLN A 1 362 ? -12.68 -28.375 -8.297 1 87.88 362 GLN A O 1
ATOM 2637 N N . ALA A 1 363 ? -11.344 -27.625 -9.875 1 86.62 363 ALA A N 1
ATOM 2638 C CA . ALA A 1 363 ? -10.188 -27.578 -8.977 1 86.62 363 ALA A CA 1
ATOM 2639 C C . ALA A 1 363 ? -10.312 -26.406 -7.996 1 86.62 363 ALA A C 1
ATOM 2641 O O . ALA A 1 363 ? -10.953 -25.406 -8.297 1 86.62 363 ALA A O 1
ATOM 2642 N N . HIS A 1 364 ? -9.844 -26.562 -6.797 1 87.12 364 HIS A N 1
ATOM 2643 C CA . HIS A 1 364 ? -9.641 -25.516 -5.809 1 87.12 364 HIS A CA 1
ATOM 2644 C C . HIS A 1 364 ? -10.977 -25 -5.277 1 87.12 364 HIS A C 1
ATOM 2646 O O . HIS A 1 364 ? -11.062 -23.875 -4.785 1 87.12 364 HIS A O 1
ATOM 2652 N N . GLN A 1 365 ? -12.031 -25.75 -5.465 1 89.19 365 GLN A N 1
ATOM 2653 C CA . GLN A 1 365 ? -13.344 -25.328 -4.977 1 89.19 365 GLN A CA 1
ATOM 2654 C C . GLN A 1 365 ? -13.938 -26.375 -4.039 1 89.19 365 GLN A C 1
ATOM 2656 O O . GLN A 1 365 ? -13.547 -27.547 -4.07 1 89.19 365 GLN A O 1
ATOM 2661 N N . ALA A 1 366 ? -14.859 -25.812 -3.217 1 93.94 366 ALA A N 1
ATOM 2662 C CA . ALA A 1 366 ? -15.609 -26.75 -2.395 1 93.94 366 ALA A CA 1
ATOM 2663 C C . ALA A 1 366 ? -16.375 -27.75 -3.266 1 93.94 366 ALA A C 1
ATOM 2665 O O . ALA A 1 366 ? -16.75 -27.438 -4.398 1 93.94 366 ALA A O 1
ATOM 2666 N N . ASP A 1 367 ? -16.484 -28.906 -2.732 1 96.62 367 ASP A N 1
ATOM 2667 C CA . ASP A 1 367 ? -17.203 -29.984 -3.4 1 96.62 367 ASP A CA 1
ATOM 2668 C C . ASP A 1 367 ? -16.531 -30.344 -4.723 1 96.62 367 ASP A C 1
ATOM 2670 O O . ASP A 1 367 ? -17.203 -30.594 -5.723 1 96.62 367 ASP A O 1
ATOM 2674 N N . GLU A 1 368 ? -15.25 -30.25 -4.703 1 97.12 368 GLU A N 1
ATOM 2675 C CA . GLU A 1 368 ? -14.453 -30.75 -5.816 1 97.12 368 GLU A CA 1
ATOM 2676 C C . GLU A 1 368 ? -14.836 -32.188 -6.168 1 97.12 368 GLU A C 1
ATOM 2678 O O . GLU A 1 368 ? -15.125 -33 -5.281 1 97.12 368 GLU A O 1
ATOM 2683 N N . TYR A 1 369 ? -14.867 -32.469 -7.508 1 98.06 369 TYR A N 1
ATOM 2684 C CA . TYR A 1 369 ? -15.25 -33.812 -7.871 1 98.06 369 TYR A CA 1
ATOM 2685 C C . TYR A 1 369 ? -14.617 -34.219 -9.195 1 98.06 369 TYR A C 1
ATOM 2687 O O . TYR A 1 369 ? -14.148 -33.375 -9.953 1 98.06 369 TYR A O 1
ATOM 2695 N N . VAL A 1 370 ? -14.539 -35.469 -9.438 1 98.06 370 VAL A N 1
ATOM 2696 C CA . VAL A 1 370 ? -14.266 -36.125 -10.727 1 98.06 370 VAL A CA 1
ATOM 2697 C C . VAL A 1 370 ? -15.32 -37.188 -11.016 1 98.06 370 VAL A C 1
ATOM 2699 O O . VAL A 1 370 ? -15.844 -37.812 -10.094 1 98.06 370 VAL A O 1
ATOM 2702 N N . THR A 1 371 ? -15.664 -37.312 -12.242 1 97.75 371 THR A N 1
ATOM 2703 C CA . THR A 1 371 ? -16.734 -38.25 -12.57 1 97.75 371 THR A CA 1
ATOM 2704 C C . THR A 1 371 ? -16.156 -39.656 -12.82 1 97.75 371 THR A C 1
ATOM 2706 O O . THR A 1 371 ? -15 -39.781 -13.227 1 97.75 371 THR A O 1
ATOM 2709 N N . ALA A 1 372 ? -17 -40.625 -12.633 1 96.5 372 ALA A N 1
ATOM 2710 C CA . ALA A 1 372 ? -16.641 -42.031 -12.945 1 96.5 372 ALA A CA 1
ATOM 2711 C C . ALA A 1 372 ? -16.25 -42.156 -14.414 1 96.5 372 ALA A C 1
ATOM 2713 O O . ALA A 1 372 ? -15.32 -42.906 -14.742 1 96.5 372 ALA A O 1
ATOM 2714 N N . ARG A 1 373 ? -16.922 -41.469 -15.172 1 95.69 373 ARG A N 1
ATOM 2715 C CA . ARG A 1 373 ? -16.656 -41.531 -16.609 1 95.69 373 ARG A CA 1
ATOM 2716 C C . ARG A 1 373 ? -15.25 -41.031 -16.922 1 95.69 373 ARG A C 1
ATOM 2718 O O . ARG A 1 373 ? -14.555 -41.656 -17.734 1 95.69 373 ARG A O 1
ATOM 2725 N N . GLN A 1 374 ? -14.875 -40 -16.344 1 96.75 374 GLN A N 1
ATOM 2726 C CA . GLN A 1 374 ? -13.531 -39.469 -16.547 1 96.75 374 GLN A CA 1
ATOM 2727 C C . GLN A 1 374 ? -12.469 -40.469 -16.062 1 96.75 374 GLN A C 1
ATOM 2729 O O . GLN A 1 374 ? -11.438 -40.625 -16.719 1 96.75 374 GLN A O 1
ATOM 2734 N N . LEU A 1 375 ? -12.727 -41.062 -14.984 1 97.56 375 LEU A N 1
ATOM 2735 C CA . LEU A 1 375 ? -11.781 -42.031 -14.445 1 97.56 375 LEU A CA 1
ATOM 2736 C C . LEU A 1 375 ? -11.695 -43.281 -15.352 1 97.56 375 LEU A C 1
ATOM 2738 O O . LEU A 1 375 ? -10.602 -43.812 -15.555 1 97.56 375 LEU A O 1
ATOM 2742 N N . GLN A 1 376 ? -12.797 -43.625 -15.828 1 96.38 376 GLN A N 1
ATOM 2743 C CA . GLN A 1 376 ? -12.805 -44.75 -16.766 1 96.38 376 GLN A CA 1
ATOM 2744 C C . GLN A 1 376 ? -12.008 -44.406 -18.031 1 96.38 376 GLN A C 1
ATOM 2746 O O . GLN A 1 376 ? -11.266 -45.25 -18.547 1 96.38 376 GLN A O 1
ATOM 2751 N N . ALA A 1 377 ? -12.227 -43.25 -18.469 1 96.56 377 ALA A N 1
ATOM 2752 C CA . ALA A 1 377 ? -11.469 -42.812 -19.641 1 96.56 377 ALA A CA 1
ATOM 2753 C C . ALA A 1 377 ? -9.969 -42.812 -19.344 1 96.56 377 ALA A C 1
ATOM 2755 O O . ALA A 1 377 ? -9.164 -43.156 -20.219 1 96.56 377 ALA A O 1
ATOM 2756 N N . CYS A 1 378 ? -9.617 -42.469 -18.188 1 97.56 378 CYS A N 1
ATOM 2757 C CA . CYS A 1 378 ? -8.211 -42.469 -17.812 1 97.56 378 CYS A CA 1
ATOM 2758 C C . CYS A 1 378 ? -7.645 -43.875 -17.766 1 97.56 378 CYS A C 1
ATOM 2760 O O . CYS A 1 378 ? -6.543 -44.125 -18.266 1 97.56 378 CYS A O 1
ATOM 2762 N N . VAL A 1 379 ? -8.391 -44.781 -17.203 1 96.56 379 VAL A N 1
ATOM 2763 C CA . VAL A 1 379 ? -7.957 -46.156 -17.156 1 96.56 379 VAL A CA 1
ATOM 2764 C C . VAL A 1 379 ? -7.781 -46.719 -18.578 1 96.56 379 VAL A C 1
ATOM 2766 O O . VAL A 1 379 ? -6.781 -47.375 -18.875 1 96.56 379 VAL A O 1
ATOM 2769 N N . ALA A 1 380 ? -8.727 -46.406 -19.406 1 94.88 380 ALA A N 1
ATOM 2770 C CA . ALA A 1 380 ? -8.625 -46.844 -20.797 1 94.88 380 ALA A CA 1
ATOM 2771 C C . ALA A 1 380 ? -7.371 -46.281 -21.453 1 94.88 380 ALA A C 1
ATOM 2773 O O . ALA A 1 380 ? -6.684 -46.969 -22.203 1 94.88 380 ALA A O 1
ATOM 2774 N N . PHE A 1 381 ? -7.152 -45.062 -21.219 1 95.19 381 PHE A N 1
ATOM 2775 C CA . PHE A 1 381 ? -5.969 -44.375 -21.719 1 95.19 381 PHE A CA 1
ATOM 2776 C C . PHE A 1 381 ? -4.699 -45.062 -21.266 1 95.19 381 PHE A C 1
ATOM 2778 O O . PHE A 1 381 ? -3.818 -45.375 -22.078 1 95.19 381 PHE A O 1
ATOM 2785 N N . LEU A 1 382 ? -4.629 -45.406 -20.016 1 96.12 382 LEU A N 1
ATOM 2786 C CA . LEU A 1 382 ? -3.461 -46.062 -19.438 1 96.12 382 LEU A CA 1
ATOM 2787 C C . LEU A 1 382 ? -3.309 -47.5 -19.969 1 96.12 382 LEU A C 1
ATOM 2789 O O . LEU A 1 382 ? -2.189 -47.969 -20.156 1 96.12 382 LEU A O 1
ATOM 2793 N N . GLN A 1 383 ? -4.375 -48.125 -20.203 1 93.62 383 GLN A N 1
ATOM 2794 C CA . GLN A 1 383 ? -4.336 -49.469 -20.781 1 93.62 383 GLN A CA 1
ATOM 2795 C C . GLN A 1 383 ? -3.719 -49.438 -22.172 1 93.62 383 GLN A C 1
ATOM 2797 O O . GLN A 1 383 ? -2.885 -50.281 -22.516 1 93.62 383 GLN A O 1
ATOM 2802 N N . ARG A 1 384 ? -4.168 -48.5 -22.891 1 91.81 384 ARG A N 1
ATOM 2803 C CA . ARG A 1 384 ? -3.621 -48.344 -24.234 1 91.81 384 ARG A CA 1
ATOM 2804 C C . ARG A 1 384 ? -2.133 -48.031 -24.188 1 91.81 384 ARG A C 1
ATOM 2806 O O . ARG A 1 384 ? -1.356 -48.5 -25.016 1 91.81 384 ARG A O 1
ATOM 2813 N N . LEU A 1 385 ? -1.747 -47.25 -23.266 1 91.5 385 LEU A N 1
ATOM 2814 C CA . LEU A 1 385 ? -0.34 -46.906 -23.078 1 91.5 385 LEU A CA 1
ATOM 2815 C C . LEU A 1 385 ? 0.472 -48.156 -22.75 1 91.5 385 LEU A C 1
ATOM 2817 O O . LEU A 1 385 ? 1.563 -48.375 -23.281 1 91.5 385 LEU A O 1
ATOM 2821 N N . GLY A 1 386 ? -0.035 -49.062 -21.891 1 89 386 GLY A N 1
ATOM 2822 C CA . GLY A 1 386 ? 0.675 -50.219 -21.438 1 89 386 GLY A CA 1
ATOM 2823 C C . GLY A 1 386 ? 0.692 -51.344 -22.469 1 89 386 GLY A C 1
ATOM 2824 O O . GLY A 1 386 ? 1.513 -52.25 -22.391 1 89 386 GLY A O 1
ATOM 2825 N N . SER A 1 387 ? -0.366 -51.562 -23.219 1 80 387 SER A N 1
ATOM 2826 C CA . SER A 1 387 ? -0.505 -52.656 -24.156 1 80 387 SER A CA 1
ATOM 2827 C C . SER A 1 387 ? 0.425 -52.5 -25.344 1 80 387 SER A C 1
ATOM 2829 O O . SER A 1 387 ? 0.599 -53.438 -26.141 1 80 387 SER A O 1
ATOM 2831 N N . GLY A 1 388 ? 1.459 -51.875 -25.219 1 59.22 388 GLY A N 1
ATOM 2832 C CA . GLY A 1 388 ? 2.408 -51.781 -26.312 1 59.22 388 GLY A CA 1
ATOM 2833 C C . GLY A 1 388 ? 1.744 -51.625 -27.672 1 59.22 388 GLY A C 1
ATOM 2834 O O . GLY A 1 388 ? 2.422 -51.594 -28.688 1 59.22 388 GLY A O 1
ATOM 2835 N N . ARG A 1 389 ? 0.483 -52.125 -27.719 1 48.97 389 ARG A N 1
ATOM 2836 C CA . ARG A 1 389 ? -0.225 -52.25 -28.984 1 48.97 389 ARG A CA 1
ATOM 2837 C C . ARG A 1 389 ? -0.228 -50.938 -29.766 1 48.97 389 ARG A C 1
ATOM 2839 O O . ARG A 1 389 ? -0.664 -50.906 -30.922 1 48.97 389 ARG A O 1
ATOM 2846 N N . SER A 1 390 ? -0.452 -49.906 -29.016 1 45.28 390 SER A N 1
ATOM 2847 C CA . SER A 1 390 ? -0.36 -48.781 -29.938 1 45.28 390 SER A CA 1
ATOM 2848 C C . SER A 1 390 ? 1.05 -48.656 -30.5 1 45.28 390 SER A C 1
ATOM 2850 O O . SER A 1 390 ? 1.976 -48.25 -29.781 1 45.28 390 SER A O 1
ATOM 2852 N N . LYS A 1 391 ? 1.495 -49.594 -31.203 1 41 391 LYS A N 1
ATOM 2853 C CA . LYS A 1 391 ? 2.674 -49.406 -32.031 1 41 391 LYS A CA 1
ATOM 2854 C C . LYS A 1 391 ? 2.83 -47.938 -32.438 1 41 391 LYS A C 1
ATOM 2856 O O . LYS A 1 391 ? 1.966 -47.375 -33.094 1 41 391 LYS A O 1
ATOM 2861 N N . PRO A 1 392 ? 3.338 -47.125 -31.5 1 41.09 392 PRO A N 1
ATOM 2862 C CA . PRO A 1 392 ? 3.586 -45.906 -32.281 1 41.09 392 PRO A CA 1
ATOM 2863 C C . PRO A 1 392 ? 3.834 -46.219 -33.781 1 41.09 392 PRO A C 1
ATOM 2865 O O . PRO A 1 392 ? 4.312 -47.312 -34.094 1 41.09 392 PRO A O 1
ATOM 2868 N N . THR A 1 393 ? 3.064 -45.812 -34.594 1 37.19 393 THR A N 1
ATOM 2869 C CA . THR A 1 393 ? 3.586 -46.062 -35.938 1 37.19 393 THR A CA 1
ATOM 2870 C C . THR A 1 393 ? 5.102 -46.219 -35.906 1 37.19 393 THR A C 1
ATOM 2872 O O . THR A 1 393 ? 5.77 -45.75 -34.969 1 37.19 393 THR A O 1
ATOM 2875 N N . THR A 1 394 ? 5.68 -47.156 -36.688 1 36.59 394 THR A N 1
ATOM 2876 C CA . THR A 1 394 ? 7.094 -47.469 -36.875 1 36.59 394 THR A CA 1
ATOM 2877 C C . THR A 1 394 ? 7.965 -46.312 -36.438 1 36.59 394 THR A C 1
ATOM 2879 O O . THR A 1 394 ? 9.078 -46.5 -35.938 1 36.59 394 THR A O 1
ATOM 2882 N N . SER A 1 395 ? 7.52 -45.156 -36.688 1 40.81 395 SER A N 1
ATOM 2883 C CA . SER A 1 395 ? 8.367 -43.969 -36.5 1 40.81 395 SER A CA 1
ATOM 2884 C C . SER A 1 395 ? 8.375 -43.562 -35.031 1 40.81 395 SER A C 1
ATOM 2886 O O . SER A 1 395 ? 9.383 -43.031 -34.531 1 40.81 395 SER A O 1
ATOM 2888 N N . ALA A 1 396 ? 7.297 -43.719 -34.281 1 43.84 396 ALA A N 1
ATOM 2889 C CA . ALA A 1 396 ? 7.258 -43.25 -32.906 1 43.84 396 ALA A CA 1
ATOM 2890 C C . ALA A 1 396 ? 8.008 -44.188 -31.984 1 43.84 396 ALA A C 1
ATOM 2892 O O . ALA A 1 396 ? 8.711 -43.75 -31.078 1 43.84 396 ALA A O 1
ATOM 2893 N N . ALA A 1 397 ? 7.719 -45.531 -31.984 1 45.09 397 ALA A N 1
ATOM 2894 C CA . ALA A 1 397 ? 8.5 -46.5 -31.203 1 45.09 397 ALA A CA 1
ATOM 2895 C C . ALA A 1 397 ? 9.992 -46.344 -31.484 1 45.09 397 ALA A C 1
ATOM 2897 O O . ALA A 1 397 ? 10.812 -46.5 -30.578 1 45.09 397 ALA A O 1
ATOM 2898 N N . ARG A 1 398 ? 10.18 -46.156 -32.812 1 46.84 398 ARG A N 1
ATOM 2899 C CA . ARG A 1 398 ? 11.578 -45.938 -33.188 1 46.84 398 ARG A CA 1
ATOM 2900 C C . ARG A 1 398 ? 12.094 -44.656 -32.531 1 46.84 398 ARG A C 1
ATOM 2902 O O . ARG A 1 398 ? 13.273 -44.562 -32.188 1 46.84 398 ARG A O 1
ATOM 2909 N N . LEU A 1 399 ? 11.125 -43.781 -32.375 1 47.66 399 LEU A N 1
ATOM 2910 C CA . LEU A 1 399 ? 11.523 -42.5 -31.797 1 47.66 399 LEU A CA 1
ATOM 2911 C C . LEU A 1 399 ? 11.758 -42.656 -30.297 1 47.66 399 LEU A C 1
ATOM 2913 O O . LEU A 1 399 ? 12.633 -41.969 -29.734 1 47.66 399 LEU A O 1
ATOM 2917 N N . LEU A 1 400 ? 10.852 -43.5 -29.688 1 49.19 400 LEU A N 1
ATOM 2918 C CA . LEU A 1 400 ? 11.031 -43.719 -28.266 1 49.19 400 LEU A CA 1
ATOM 2919 C C . LEU A 1 400 ? 12.367 -44.406 -27.984 1 49.19 400 LEU A C 1
ATOM 2921 O O . LEU A 1 400 ? 12.859 -44.375 -26.859 1 49.19 400 LEU A O 1
ATOM 2925 N N . ARG A 1 401 ? 12.852 -45.094 -29 1 46.69 401 ARG A N 1
ATOM 2926 C CA . ARG A 1 401 ? 14.078 -45.844 -28.828 1 46.69 401 ARG A CA 1
ATOM 2927 C C . ARG A 1 401 ? 15.305 -45 -29.109 1 46.69 401 ARG A C 1
ATOM 2929 O O . ARG A 1 401 ? 16.438 -45.438 -28.906 1 46.69 401 ARG A O 1
ATOM 2936 N N . ARG A 1 402 ? 15.039 -43.656 -29.562 1 49.31 402 ARG A N 1
ATOM 2937 C CA . ARG A 1 402 ? 16.25 -42.938 -29.906 1 49.31 402 ARG A CA 1
ATOM 2938 C C . ARG A 1 402 ? 16.891 -42.312 -28.672 1 49.31 402 ARG A C 1
ATOM 2940 O O . ARG A 1 402 ? 16.188 -41.844 -27.766 1 49.31 402 ARG A O 1
ATOM 2947 N N . GLN A 1 403 ? 18.234 -42.625 -28.422 1 49.91 403 GLN A N 1
ATOM 2948 C CA . GLN A 1 403 ? 19.094 -42.281 -27.281 1 49.91 403 GLN A CA 1
ATOM 2949 C C . GLN A 1 403 ? 19.25 -40.781 -27.156 1 49.91 403 GLN A C 1
ATOM 2951 O O . GLN A 1 403 ? 20 -40.156 -27.922 1 49.91 403 GLN A O 1
ATOM 2956 N N . ARG A 1 404 ? 18.281 -40.094 -26.719 1 58.88 404 ARG A N 1
ATOM 2957 C CA . ARG A 1 404 ? 18.469 -38.688 -26.359 1 58.88 404 ARG A CA 1
ATOM 2958 C C . ARG A 1 404 ? 18.984 -38.562 -24.938 1 58.88 404 ARG A C 1
ATOM 2960 O O . ARG A 1 404 ? 18.938 -39.531 -24.156 1 58.88 404 ARG A O 1
ATOM 2967 N N . ARG A 1 405 ? 19.828 -37.531 -24.609 1 63.31 405 ARG A N 1
ATOM 2968 C CA . ARG A 1 405 ? 20.312 -37.219 -23.281 1 63.31 405 ARG A CA 1
ATOM 2969 C C . ARG A 1 405 ? 19.5 -36.062 -22.672 1 63.31 405 ARG A C 1
ATOM 2971 O O . ARG A 1 405 ? 18.875 -35.281 -23.406 1 63.31 405 ARG A O 1
ATOM 2978 N N . PHE A 1 406 ? 19.328 -36.094 -21.469 1 64.38 406 PHE A N 1
ATOM 2979 C CA . PHE A 1 406 ? 18.734 -34.969 -20.75 1 64.38 406 PHE A CA 1
ATOM 2980 C C . PHE A 1 406 ? 19.453 -33.688 -21.078 1 64.38 406 PHE A C 1
ATOM 2982 O O . PHE A 1 406 ? 20.672 -33.656 -21.25 1 64.38 406 PHE A O 1
ATOM 2989 N N . ARG A 1 407 ? 18.672 -32.594 -21.219 1 69.06 407 ARG A N 1
ATOM 2990 C CA . ARG A 1 407 ? 19.266 -31.266 -21.422 1 69.06 407 ARG A CA 1
ATOM 2991 C C . ARG A 1 407 ? 19.469 -30.547 -20.094 1 69.06 407 ARG A C 1
ATOM 2993 O O . ARG A 1 407 ? 18.734 -30.781 -19.141 1 69.06 407 ARG A O 1
ATOM 3000 N N . LYS A 1 408 ? 20.469 -29.656 -19.984 1 58.94 408 LYS A N 1
ATOM 3001 C CA . LYS A 1 408 ? 20.672 -28.75 -18.859 1 58.94 408 LYS A CA 1
ATOM 3002 C C . LYS A 1 408 ? 19.547 -27.703 -18.781 1 58.94 408 LYS A C 1
ATOM 3004 O O . LYS A 1 408 ? 19.188 -27.109 -19.797 1 58.94 408 LYS A O 1
ATOM 3009 N N . PRO A 1 409 ? 19.062 -27.672 -17.703 1 61.53 409 PRO A N 1
ATOM 3010 C CA . PRO A 1 409 ? 18.047 -26.609 -17.594 1 61.53 409 PRO A CA 1
ATOM 3011 C C . PRO A 1 409 ? 18.594 -25.234 -17.938 1 61.53 409 PRO A C 1
ATOM 3013 O O . PRO A 1 409 ? 19.75 -24.938 -17.656 1 61.53 409 PRO A O 1
ATOM 3016 N N . PRO A 1 410 ? 17.766 -24.406 -18.516 1 55.38 410 PRO A N 1
ATOM 3017 C CA . PRO A 1 410 ? 18.25 -23.062 -18.828 1 55.38 410 PRO A CA 1
ATOM 3018 C C . PRO A 1 410 ? 18.703 -22.281 -17.594 1 55.38 410 PRO A C 1
ATOM 3020 O O . PRO A 1 410 ? 18.094 -22.406 -16.531 1 55.38 410 PRO A O 1
ATOM 3023 N N . GLN A 1 411 ? 19.828 -21.609 -17.656 1 54.53 411 GLN A N 1
ATOM 3024 C CA . GLN A 1 411 ? 20.453 -20.859 -16.562 1 54.53 411 GLN A CA 1
ATOM 3025 C C . GLN A 1 411 ? 19.453 -19.906 -15.922 1 54.53 411 GLN A C 1
ATOM 3027 O O . GLN A 1 411 ? 19.531 -19.625 -14.727 1 54.53 411 GLN A O 1
ATOM 3032 N N . TRP A 1 412 ? 18.562 -19.516 -16.766 1 46.34 412 TRP A N 1
ATOM 3033 C CA . TRP A 1 412 ? 17.672 -18.469 -16.281 1 46.34 412 TRP A CA 1
ATOM 3034 C C . TRP A 1 412 ? 16.672 -19.047 -15.281 1 46.34 412 TRP A C 1
ATOM 3036 O O . TRP A 1 412 ? 15.969 -18.297 -14.594 1 46.34 412 TRP A O 1
ATOM 3046 N N . LEU A 1 413 ? 16.625 -20.297 -15.234 1 52.88 413 LEU A N 1
ATOM 3047 C CA . LEU A 1 413 ? 15.711 -20.922 -14.281 1 52.88 413 LEU A CA 1
ATOM 3048 C C . LEU A 1 413 ? 16.281 -20.875 -12.867 1 52.88 413 LEU A C 1
ATOM 3050 O O . LEU A 1 413 ? 15.547 -21.062 -11.898 1 52.88 413 LEU A O 1
ATOM 3054 N N . GLY A 1 414 ? 17.516 -20.234 -12.742 1 49.5 414 GLY A N 1
ATOM 3055 C CA . GLY A 1 414 ? 18.125 -20.062 -11.438 1 49.5 414 GLY A CA 1
ATOM 3056 C C . GLY A 1 414 ? 18.219 -21.344 -10.633 1 49.5 414 GLY A C 1
ATOM 3057 O O . GLY A 1 414 ? 18.172 -21.328 -9.406 1 49.5 414 GLY A O 1
ATOM 3058 N N . TRP A 1 415 ? 18.094 -22.453 -11.367 1 51.97 415 TRP A N 1
ATOM 3059 C CA . TRP A 1 415 ? 18.203 -23.703 -10.625 1 51.97 415 TRP A CA 1
ATOM 3060 C C . TRP A 1 415 ? 19.578 -23.828 -9.977 1 51.97 415 TRP A C 1
ATOM 3062 O O . TRP A 1 415 ? 20.594 -23.438 -10.562 1 51.97 415 TRP A O 1
ATOM 3072 N N . PRO A 1 416 ? 19.656 -23.906 -8.641 1 40.94 416 PRO A N 1
ATOM 3073 C CA . PRO A 1 416 ? 21 -24.062 -8.086 1 40.94 416 PRO A CA 1
ATOM 3074 C C . PRO A 1 416 ? 21.875 -25.031 -8.883 1 40.94 416 PRO A C 1
ATOM 3076 O O . PRO A 1 416 ? 21.344 -25.984 -9.477 1 40.94 416 PRO A O 1
ATOM 3079 N N . GLU A 1 417 ? 22.922 -24.609 -9.469 1 33.03 417 GLU A N 1
ATOM 3080 C CA . GLU A 1 417 ? 23.906 -25.609 -9.914 1 33.03 417 GLU A CA 1
ATOM 3081 C C . GLU A 1 417 ? 23.938 -26.812 -8.977 1 33.03 417 GLU A C 1
ATOM 3083 O O . GLU A 1 417 ? 23.984 -26.656 -7.758 1 33.03 417 GLU A O 1
ATOM 3088 N N . ALA A 1 418 ? 23.562 -27.984 -9.344 1 31.28 418 ALA A N 1
ATOM 3089 C CA . ALA A 1 418 ? 23.734 -29.219 -8.578 1 31.28 418 ALA A CA 1
ATOM 3090 C C . ALA A 1 418 ? 25.094 -29.25 -7.875 1 31.28 418 ALA A C 1
ATOM 3092 O O . ALA A 1 418 ? 26.062 -28.672 -8.375 1 31.28 418 ALA A O 1
ATOM 3093 N N . LEU A 1 419 ? 25.156 -29.625 -6.492 1 29.3 419 LEU A N 1
ATOM 3094 C CA . LEU A 1 419 ? 26.234 -30.297 -5.766 1 29.3 419 LEU A CA 1
ATOM 3095 C C . LEU A 1 419 ? 27.094 -31.141 -6.707 1 29.3 419 LEU A C 1
ATOM 3097 O O . LEU A 1 419 ? 26.578 -32.062 -7.359 1 29.3 419 LEU A O 1
ATOM 3101 N N . CYS A 1 420 ? 28.047 -30.734 -7.375 1 26.41 420 CYS A N 1
ATOM 3102 C CA . CYS A 1 420 ? 29.062 -31.672 -7.84 1 26.41 420 CYS A CA 1
ATOM 3103 C C . CYS A 1 420 ? 29.125 -32.906 -6.949 1 26.41 420 CYS A C 1
ATOM 3105 O O . CYS A 1 420 ? 28.641 -32.875 -5.816 1 26.41 420 CYS A O 1
ATOM 3107 N N . ARG A 1 421 ? 30.094 -34 -7.297 1 30.05 421 ARG A N 1
ATOM 3108 C CA . ARG A 1 421 ? 30.391 -35.312 -6.793 1 30.05 421 ARG A CA 1
ATOM 3109 C C . ARG A 1 421 ? 30.422 -35.344 -5.27 1 30.05 421 ARG A C 1
ATOM 3111 O O . ARG A 1 421 ? 29.984 -36.312 -4.645 1 30.05 421 ARG A O 1
ATOM 3118 N N . GLY A 1 422 ? 31.375 -34.5 -4.676 1 27.05 422 GLY A N 1
ATOM 3119 C CA . GLY A 1 422 ? 31.984 -34.812 -3.391 1 27.05 422 GLY A CA 1
ATOM 3120 C C . GLY A 1 422 ? 31.031 -34.594 -2.221 1 27.05 422 GLY A C 1
ATOM 3121 O O . GLY A 1 422 ? 31.25 -35.156 -1.138 1 27.05 422 GLY A O 1
ATOM 3122 N N . CYS A 1 423 ? 30.328 -33.469 -2.186 1 27.09 423 CYS A N 1
ATOM 3123 C CA . CYS A 1 423 ? 29.75 -33.25 -0.863 1 27.09 423 CYS A CA 1
ATOM 3124 C C . CYS A 1 423 ? 28.453 -34.062 -0.695 1 27.09 423 CYS A C 1
ATOM 3126 O O . CYS A 1 423 ? 27.672 -33.781 0.214 1 27.09 423 CYS A O 1
ATOM 3128 N N . ILE A 1 424 ? 27.969 -34.719 -1.735 1 26.88 424 ILE A N 1
ATOM 3129 C CA . ILE A 1 424 ? 26.922 -35.656 -1.337 1 26.88 424 ILE A CA 1
ATOM 3130 C C . ILE A 1 424 ? 27.469 -36.625 -0.281 1 26.88 424 ILE A C 1
ATOM 3132 O O . ILE A 1 424 ? 28.344 -37.438 -0.566 1 26.88 424 ILE A O 1
ATOM 3136 N N . GLY A 1 425 ? 27.703 -36.219 0.935 1 25.78 425 GLY A N 1
ATOM 3137 C CA . GLY A 1 425 ? 27.953 -37.25 1.931 1 25.78 425 GLY A CA 1
ATOM 3138 C C . GLY A 1 425 ? 27.203 -38.531 1.668 1 25.78 425 GLY A C 1
ATOM 3139 O O . GLY A 1 425 ? 26.25 -38.562 0.887 1 25.78 425 GLY A O 1
ATOM 3140 N N . PRO A 1 426 ? 27.812 -39.719 2.029 1 25.61 426 PRO A N 1
ATOM 3141 C CA . PRO A 1 426 ? 27.219 -41.062 1.998 1 25.61 426 PRO A CA 1
ATOM 3142 C C . PRO A 1 426 ? 25.75 -41.062 2.439 1 25.61 426 PRO A C 1
ATOM 3144 O O . PRO A 1 426 ? 25.469 -40.969 3.635 1 25.61 426 PRO A O 1
ATOM 3147 N N . MET A 1 427 ? 24.984 -40.188 2.031 1 24.64 427 MET A N 1
ATOM 3148 C CA . MET A 1 427 ? 23.672 -40.688 2.441 1 24.64 427 MET A CA 1
ATOM 3149 C C . MET A 1 427 ? 23.5 -42.156 2.078 1 24.64 427 MET A C 1
ATOM 3151 O O . MET A 1 427 ? 23.531 -42.5 0.9 1 24.64 427 MET A O 1
ATOM 3155 N N . LEU A 1 428 ? 23.969 -43.062 2.982 1 23.94 428 LEU A N 1
ATOM 3156 C CA . LEU A 1 428 ? 23.75 -44.5 3.115 1 23.94 428 LEU A CA 1
ATOM 3157 C C . LEU A 1 428 ? 22.328 -44.875 2.73 1 23.94 428 LEU A C 1
ATOM 3159 O O . LEU A 1 428 ? 21.375 -44.531 3.422 1 23.94 428 LEU A O 1
ATOM 3163 N N . VAL A 1 429 ? 22.016 -44.781 1.53 1 23.42 429 VAL A N 1
ATOM 3164 C CA . VAL A 1 429 ? 20.891 -45.625 1.126 1 23.42 429 VAL A CA 1
ATOM 3165 C C . VAL A 1 429 ? 21.062 -47 1.734 1 23.42 429 VAL A C 1
ATOM 3167 O O . VAL A 1 429 ? 22 -47.719 1.396 1 23.42 429 VAL A O 1
ATOM 3170 N N . ARG A 1 430 ? 20.766 -47.125 3.111 1 24.83 430 ARG A N 1
ATOM 3171 C CA . ARG A 1 430 ? 20.625 -48.5 3.641 1 24.83 430 ARG A CA 1
ATOM 3172 C C . ARG A 1 430 ? 19.797 -49.344 2.701 1 24.83 430 ARG A C 1
ATOM 3174 O O . ARG A 1 430 ? 18.594 -49.125 2.545 1 24.83 430 ARG A O 1
ATOM 3181 N N . VAL A 1 431 ? 20.391 -49.719 1.603 1 22.72 431 VAL A N 1
ATOM 3182 C CA . VAL A 1 431 ? 19.859 -50.875 0.917 1 22.72 431 VAL A CA 1
ATOM 3183 C C . VAL A 1 431 ? 19.672 -52.031 1.913 1 22.72 431 VAL A C 1
ATOM 3185 O O . VAL A 1 431 ? 20.641 -52.531 2.488 1 22.72 431 VAL A O 1
ATOM 3188 N N . TYR A 1 432 ? 18.609 -51.969 2.797 1 24.09 432 TYR A N 1
ATOM 3189 C CA . TYR A 1 432 ? 18.25 -53.156 3.564 1 24.09 432 TYR A CA 1
ATOM 3190 C C . TYR A 1 432 ? 18.281 -54.375 2.686 1 24.09 432 TYR A C 1
ATOM 3192 O O . TYR A 1 432 ? 17.594 -54.438 1.664 1 24.09 432 TYR A O 1
ATOM 3200 N N . ASP A 1 433 ? 19.422 -54.906 2.482 1 22.3 433 ASP A N 1
ATOM 3201 C CA . ASP A 1 433 ? 19.609 -56.312 2.037 1 22.3 433 ASP A CA 1
ATOM 3202 C C . ASP A 1 433 ? 18.672 -57.25 2.795 1 22.3 433 ASP A C 1
ATOM 3204 O O . ASP A 1 433 ? 18.766 -57.375 4.02 1 22.3 433 ASP A O 1
ATOM 3208 N N . THR A 1 434 ? 17.422 -57.375 2.408 1 23.28 434 THR A N 1
ATOM 3209 C CA . THR A 1 434 ? 16.406 -58.312 2.855 1 23.28 434 THR A CA 1
ATOM 3210 C C . THR A 1 434 ? 16.969 -59.75 2.9 1 23.28 434 THR A C 1
ATOM 3212 O O . THR A 1 434 ? 16.203 -60.688 3.035 1 23.28 434 THR A O 1
ATOM 3215 N N . GLU A 1 435 ? 18.188 -59.969 2.717 1 22.27 435 GLU A N 1
ATOM 3216 C CA . GLU A 1 435 ? 18.281 -61.438 2.77 1 22.27 435 GLU A CA 1
ATOM 3217 C C . GLU A 1 435 ? 17.781 -61.969 4.105 1 22.27 435 GLU A C 1
ATOM 3219 O O . GLU A 1 435 ? 17.156 -63.031 4.16 1 22.27 435 GLU A O 1
ATOM 3224 N N . SER A 1 436 ? 18.438 -61.594 5.227 1 21.47 436 SER A N 1
ATOM 3225 C CA . SER A 1 436 ? 18.422 -62.625 6.242 1 21.47 436 SER A CA 1
ATOM 3226 C C . SER A 1 436 ? 17.016 -62.844 6.805 1 21.47 436 SER A C 1
ATOM 3228 O O . SER A 1 436 ? 16.5 -63.969 6.816 1 21.47 436 SER A O 1
ATOM 3230 N N . ALA A 1 437 ? 16.75 -62.75 8.25 1 21.2 437 ALA A N 1
ATOM 3231 C CA . ALA A 1 437 ? 15.875 -63.438 9.188 1 21.2 437 ALA A CA 1
ATOM 3232 C C . ALA A 1 437 ? 14.445 -62.906 9.086 1 21.2 437 ALA A C 1
ATOM 3234 O O . ALA A 1 437 ? 14.172 -61.781 9.453 1 21.2 437 ALA A O 1
ATOM 3235 N N . LEU A 1 438 ? 13.578 -63.094 8.039 1 21.27 438 LEU A N 1
ATOM 3236 C CA . LEU A 1 438 ? 12.164 -63.375 7.828 1 21.27 438 LEU A CA 1
ATOM 3237 C C . LEU A 1 438 ? 11.555 -64.062 9.031 1 21.27 438 LEU A C 1
ATOM 3239 O O . LEU A 1 438 ? 10.344 -64.312 9.086 1 21.27 438 LEU A O 1
ATOM 3243 N N . PHE A 1 439 ? 12.281 -64.875 9.758 1 20.28 439 PHE A N 1
ATOM 3244 C CA . PHE A 1 439 ? 11.508 -66 10.328 1 20.28 439 PHE A CA 1
ATOM 3245 C C . PHE A 1 439 ? 10.633 -65.5 11.477 1 20.28 439 PHE A C 1
ATOM 3247 O O . PHE A 1 439 ? 9.531 -66.062 11.688 1 20.28 439 PHE A O 1
ATOM 3254 N N . SER A 1 440 ? 11.148 -64.812 12.539 1 18.91 440 SER A N 1
ATOM 3255 C CA . SER A 1 440 ? 10.57 -65.375 13.75 1 18.91 440 SER A CA 1
ATOM 3256 C C . SER A 1 440 ? 9.148 -64.875 13.984 1 18.91 440 SER A C 1
ATOM 3258 O O . SER A 1 440 ? 8.25 -65.625 14.281 1 18.91 440 SER A O 1
ATOM 3260 N N . ARG A 1 441 ? 8.883 -63.594 14.586 1 21.2 441 ARG A N 1
ATOM 3261 C CA . ARG A 1 441 ? 7.902 -63.531 15.664 1 21.2 441 ARG A CA 1
ATOM 3262 C C . ARG A 1 441 ? 6.48 -63.438 15.117 1 21.2 441 ARG A C 1
ATOM 3264 O O . ARG A 1 441 ? 6.27 -63.031 13.984 1 21.2 441 ARG A O 1
ATOM 3271 N N . ASN A 1 442 ? 5.387 -64.062 15.758 1 20.02 442 ASN A N 1
ATOM 3272 C CA . ASN A 1 442 ? 3.973 -64.438 15.742 1 20.02 442 ASN A CA 1
ATOM 3273 C C . ASN A 1 442 ? 3.076 -63.188 15.789 1 20.02 442 ASN A C 1
ATOM 3275 O O . ASN A 1 442 ? 2.758 -62.688 16.875 1 20.02 442 ASN A O 1
ATOM 3279 N N . VAL A 1 443 ? 3.324 -62.125 15.047 1 18.62 443 VAL A N 1
ATOM 3280 C CA . VAL A 1 443 ? 2.402 -61 15.219 1 18.62 443 VAL A CA 1
ATOM 3281 C C . VAL A 1 443 ? 0.987 -61.438 14.844 1 18.62 443 VAL A C 1
ATOM 3283 O O . VAL A 1 443 ? 0.729 -61.812 13.703 1 18.62 443 VAL A O 1
ATOM 3286 N N . THR A 1 444 ? 0.189 -61.875 15.906 1 19.84 444 THR A N 1
ATOM 3287 C CA . THR A 1 444 ? -1.232 -62.219 15.867 1 19.84 444 THR A CA 1
ATOM 3288 C C . THR A 1 444 ? -2.051 -61 15.445 1 19.84 444 THR A C 1
ATOM 3290 O O . THR A 1 444 ? -2.031 -59.969 16.125 1 19.84 444 THR A O 1
ATOM 3293 N N . LEU A 1 445 ? -2.084 -60.625 14.258 1 18.73 445 LEU A N 1
ATOM 3294 C CA . LEU A 1 445 ? -2.939 -59.594 13.688 1 18.73 445 LEU A CA 1
ATOM 3295 C C . LEU A 1 445 ? -4.406 -59.844 14.008 1 18.73 445 LEU A C 1
ATOM 3297 O O . LEU A 1 445 ? -4.996 -60.812 13.492 1 18.73 445 LEU A O 1
ATOM 3301 N N . SER A 1 446 ? -4.805 -59.719 15.43 1 18.48 446 SER A N 1
ATOM 3302 C CA . SER A 1 446 ? -6.223 -59.938 15.703 1 18.48 446 SER A CA 1
ATOM 3303 C C . SER A 1 446 ? -7.09 -58.906 15.016 1 18.48 446 SER A C 1
ATOM 3305 O O . SER A 1 446 ? -6.84 -57.688 15.141 1 18.48 446 SER A O 1
ATOM 3307 N N . CYS A 1 447 ? -7.652 -59.156 13.922 1 18.72 447 CYS A N 1
ATOM 3308 C CA . CYS A 1 447 ? -8.719 -58.562 13.133 1 18.72 447 CYS A CA 1
ATOM 3309 C C . CYS A 1 447 ? -9.945 -58.281 14 1 18.72 447 CYS A C 1
ATOM 3311 O O . CYS A 1 447 ? -10.867 -59.094 14.047 1 18.72 447 CYS A O 1
ATOM 3313 N N . GLU A 1 448 ? -9.695 -57.844 15.367 1 19.06 448 GLU A N 1
ATOM 3314 C CA . GLU A 1 448 ? -10.977 -57.781 16.078 1 19.06 448 GLU A CA 1
ATOM 3315 C C . GLU A 1 448 ? -11.938 -56.812 15.398 1 19.06 448 GLU A C 1
ATOM 3317 O O . GLU A 1 448 ? -11.539 -55.75 14.961 1 19.06 448 GLU A O 1
ATOM 3322 N N . VAL A 1 449 ? -13.086 -57.375 15.023 1 18.81 449 VAL A N 1
ATOM 3323 C CA . VAL A 1 449 ? -14.398 -56.969 14.539 1 18.81 449 VAL A CA 1
ATOM 3324 C C . VAL A 1 449 ? -14.984 -55.906 15.492 1 18.81 449 VAL A C 1
ATOM 3326 O O . VAL A 1 449 ? -15.062 -56.156 16.703 1 18.81 449 VAL A O 1
ATOM 3329 N N . ILE A 1 450 ? -14.805 -54.625 15.227 1 17.88 450 ILE A N 1
ATOM 3330 C CA . ILE A 1 450 ? -15.453 -53.469 15.844 1 17.88 450 ILE A CA 1
ATOM 3331 C C . ILE A 1 450 ? -16.938 -53.781 16.078 1 17.88 450 ILE A C 1
ATOM 3333 O O . ILE A 1 450 ? -17.688 -54 15.117 1 17.88 450 ILE A O 1
ATOM 3337 N N . ARG A 1 451 ? -17.328 -54.469 17.297 1 18.97 451 ARG A N 1
ATOM 3338 C CA . ARG A 1 451 ? -18.688 -54.625 17.812 1 18.97 451 ARG A CA 1
ATOM 3339 C C . ARG A 1 451 ? -19.391 -53.25 17.875 1 18.97 451 ARG A C 1
ATOM 3341 O O . ARG A 1 451 ? -18.797 -52.25 18.266 1 18.97 451 ARG A O 1
ATOM 3348 N N . ALA A 1 452 ? -20.594 -53.188 17.344 1 18.7 452 ALA A N 1
ATOM 3349 C CA . ALA A 1 452 ? -21.812 -52.375 17.281 1 18.7 452 ALA A CA 1
ATOM 3350 C C . ALA A 1 452 ? -22.359 -52.094 18.688 1 18.7 452 ALA A C 1
ATOM 3352 O O . ALA A 1 452 ? -23.438 -51.5 18.828 1 18.7 452 ALA A O 1
ATOM 3353 N N . ARG A 1 453 ? -21.562 -52.125 19.812 1 19.66 453 ARG A N 1
ATOM 3354 C CA . ARG A 1 453 ? -22.391 -52.125 21 1 19.66 453 ARG A CA 1
ATOM 3355 C C . ARG A 1 453 ? -23.219 -50.844 21.094 1 19.66 453 ARG A C 1
ATOM 3357 O O . ARG A 1 453 ? -22.672 -49.75 21 1 19.66 453 ARG A O 1
ATOM 3364 N N . ASN A 1 454 ? -24.531 -50.969 20.859 1 17.97 454 ASN A N 1
ATOM 3365 C CA . ASN A 1 454 ? -25.734 -50.219 21.25 1 17.97 454 ASN A CA 1
ATOM 3366 C C . ASN A 1 454 ? -25.781 -50 22.75 1 17.97 454 ASN A C 1
ATOM 3368 O O . ASN A 1 454 ? -26.703 -49.344 23.266 1 17.97 454 ASN A O 1
ATOM 3372 N N . THR A 1 455 ? -25.031 -50.656 23.75 1 18.8 455 THR A N 1
ATOM 3373 C CA . THR A 1 455 ? -25.656 -50.906 25.062 1 18.8 455 THR A CA 1
ATOM 3374 C C . THR A 1 455 ? -25.625 -49.656 25.906 1 18.8 455 THR A C 1
ATOM 3376 O O . THR A 1 455 ? -24.562 -49.188 26.328 1 18.8 455 THR A O 1
ATOM 3379 N N . ALA A 1 456 ? -25.891 -48.438 25.953 1 20.08 456 ALA A N 1
ATOM 3380 C CA . ALA A 1 456 ? -26 -47.844 27.297 1 20.08 456 ALA A CA 1
ATOM 3381 C C . ALA A 1 456 ? -26.984 -48.625 28.156 1 20.08 456 ALA A C 1
ATOM 3383 O O . ALA A 1 456 ? -28.156 -48.75 27.828 1 20.08 456 ALA A O 1
ATOM 3384 N N . GLU A 1 457 ? -26.656 -49.875 29.016 1 17.89 457 GLU A N 1
ATOM 3385 C CA . GLU A 1 457 ? -27.125 -50.375 30.297 1 17.89 457 GLU A CA 1
ATOM 3386 C C . GLU A 1 457 ? -26.984 -49.312 31.391 1 17.89 457 GLU A C 1
ATOM 3388 O O . GLU A 1 457 ? -25.875 -48.844 31.672 1 17.89 457 GLU A O 1
ATOM 3393 N N . ARG A 1 458 ? -27.281 -48.25 31.828 1 16.78 458 ARG A N 1
ATOM 3394 C CA . ARG A 1 458 ? -27.5 -48 33.25 1 16.78 458 ARG A CA 1
ATOM 3395 C C . ARG A 1 458 ? -28.391 -49.094 33.844 1 16.78 458 ARG A C 1
ATOM 3397 O O . ARG A 1 458 ? -29.547 -49.25 33.438 1 16.78 458 ARG A O 1
ATOM 3404 N N . GLY A 1 459 ? -27.812 -50.375 34.188 1 15.98 459 GLY A N 1
ATOM 3405 C CA . GLY A 1 459 ? -27.312 -50.781 35.469 1 15.98 459 GLY A CA 1
ATOM 3406 C C . GLY A 1 459 ? -26.281 -49.844 36.031 1 15.98 459 GLY A C 1
ATOM 3407 O O . GLY A 1 459 ? -25.516 -49.219 35.281 1 15.98 459 GLY A O 1
ATOM 3408 N N . MET B 1 1 ? 6.812 46.594 36.281 1 45.53 1 MET B N 1
ATOM 3409 C CA . MET B 1 1 ? 7.195 46.156 34.938 1 45.53 1 MET B CA 1
ATOM 3410 C C . MET B 1 1 ? 7.285 44.656 34.875 1 45.53 1 MET B C 1
ATOM 3412 O O . MET B 1 1 ? 7.898 44 35.719 1 45.53 1 MET B O 1
ATOM 3416 N N . SER B 1 2 ? 6.258 44.062 34.188 1 60 2 SER B N 1
ATOM 3417 C CA . SER B 1 2 ? 6.352 42.625 34.062 1 60 2 SER B CA 1
ATOM 3418 C C . SER B 1 2 ? 7.75 42.188 33.625 1 60 2 SER B C 1
ATOM 3420 O O . SER B 1 2 ? 8.328 42.781 32.719 1 60 2 SER B O 1
ATOM 3422 N N . ASP B 1 3 ? 8.492 41.5 34.5 1 79.88 3 ASP B N 1
ATOM 3423 C CA . ASP B 1 3 ? 9.906 41.188 34.344 1 79.88 3 ASP B CA 1
ATOM 3424 C C . ASP B 1 3 ? 10.102 39.719 33.938 1 79.88 3 ASP B C 1
ATOM 3426 O O . ASP B 1 3 ? 9.148 38.938 33.969 1 79.88 3 ASP B O 1
ATOM 3430 N N . LEU B 1 4 ? 11.18 39.5 33.406 1 90.94 4 LEU B N 1
ATOM 3431 C CA . LEU B 1 4 ? 11.609 38.188 32.938 1 90.94 4 LEU B CA 1
ATOM 3432 C C . LEU B 1 4 ? 11.383 37.156 34.031 1 90.94 4 LEU B C 1
ATOM 3434 O O . LEU B 1 4 ? 11.008 36 33.719 1 90.94 4 LEU B O 1
ATOM 3438 N N . ALA B 1 5 ? 11.445 37.594 35.25 1 93.94 5 ALA B N 1
ATOM 3439 C CA . ALA B 1 5 ? 11.266 36.656 36.344 1 93.94 5 ALA B CA 1
ATOM 3440 C C . ALA B 1 5 ? 9.82 36.156 36.438 1 93.94 5 ALA B C 1
ATOM 3442 O O . ALA B 1 5 ? 9.57 35 36.719 1 93.94 5 ALA B O 1
ATOM 3443 N N . SER B 1 6 ? 8.891 37.094 36.219 1 96.06 6 SER B N 1
ATOM 3444 C CA . SER B 1 6 ? 7.473 36.719 36.219 1 96.06 6 SER B CA 1
ATOM 3445 C C . SER B 1 6 ? 7.145 35.781 35.094 1 96.06 6 SER B C 1
ATOM 3447 O O . SER B 1 6 ? 6.395 34.812 35.25 1 96.06 6 SER B O 1
ATOM 3449 N N . VAL B 1 7 ? 7.719 36 33.938 1 97.69 7 VAL B N 1
ATOM 3450 C CA . VAL B 1 7 ? 7.492 35.156 32.781 1 97.69 7 VAL B CA 1
ATOM 3451 C C . VAL B 1 7 ? 7.996 33.75 33.062 1 97.69 7 VAL B C 1
ATOM 3453 O O . VAL B 1 7 ? 7.309 32.75 32.781 1 97.69 7 VAL B O 1
ATOM 3456 N N . VAL B 1 8 ? 9.133 33.656 33.656 1 97.5 8 VAL B N 1
ATOM 3457 C CA . VAL B 1 8 ? 9.758 32.375 33.938 1 97.5 8 VAL B CA 1
ATOM 3458 C C . VAL B 1 8 ? 8.93 31.594 34.969 1 97.5 8 VAL B C 1
ATOM 3460 O O . VAL B 1 8 ? 8.805 30.375 34.875 1 97.5 8 VAL B O 1
ATOM 3463 N N . ARG B 1 9 ? 8.414 32.281 35.906 1 97.38 9 ARG B N 1
ATOM 3464 C CA . ARG B 1 9 ? 7.551 31.656 36.875 1 97.38 9 ARG B CA 1
ATOM 3465 C C . ARG B 1 9 ? 6.32 31.047 36.219 1 97.38 9 ARG B C 1
ATOM 3467 O O . ARG B 1 9 ? 5.969 29.891 36.531 1 97.38 9 ARG B O 1
ATOM 3474 N N . HIS B 1 10 ? 5.684 31.797 35.406 1 98.12 10 HIS B N 1
ATOM 3475 C CA . HIS B 1 10 ? 4.531 31.25 34.688 1 98.12 10 HIS B CA 1
ATOM 3476 C C . HIS B 1 10 ? 4.93 30.094 33.781 1 98.12 10 HIS B C 1
ATOM 3478 O O . HIS B 1 10 ? 4.207 29.109 33.688 1 98.12 10 HIS B O 1
ATOM 3484 N N . MET B 1 11 ? 6.078 30.219 33.156 1 97.81 11 MET B N 1
ATOM 3485 C CA . MET B 1 11 ? 6.57 29.172 32.25 1 97.81 11 MET B CA 1
ATOM 3486 C C . MET B 1 11 ? 6.773 27.859 33 1 97.81 11 MET B C 1
ATOM 3488 O O . MET B 1 11 ? 6.422 26.797 32.5 1 97.81 11 MET B O 1
ATOM 3492 N N . ARG B 1 12 ? 7.363 28 34.125 1 98.12 12 ARG B N 1
ATOM 3493 C CA . ARG B 1 12 ? 7.594 26.828 34.969 1 98.12 12 ARG B CA 1
ATOM 3494 C C . ARG B 1 12 ? 6.281 26.125 35.281 1 98.12 12 ARG B C 1
ATOM 3496 O O . ARG B 1 12 ? 6.195 24.891 35.188 1 98.12 12 ARG B O 1
ATOM 3503 N N . ALA B 1 13 ? 5.297 26.891 35.625 1 98.5 13 ALA B N 1
ATOM 3504 C CA . ALA B 1 13 ? 3.99 26.328 35.969 1 98.5 13 ALA B CA 1
ATOM 3505 C C . ALA B 1 13 ? 3.336 25.703 34.719 1 98.5 13 ALA B C 1
ATOM 3507 O O . ALA B 1 13 ? 2.764 24.609 34.812 1 98.5 13 ALA B O 1
ATOM 3508 N N . LEU B 1 14 ? 3.385 26.344 33.594 1 98.75 14 LEU B N 1
ATOM 3509 C CA . LEU B 1 14 ? 2.74 25.875 32.375 1 98.75 14 LEU B CA 1
ATOM 3510 C C . LEU B 1 14 ? 3.428 24.609 31.859 1 98.75 14 LEU B C 1
ATOM 3512 O O . LEU B 1 14 ? 2.762 23.656 31.469 1 98.75 14 LEU B O 1
ATOM 3516 N N . VAL B 1 15 ? 4.77 24.578 31.844 1 98.56 15 VAL B N 1
ATOM 3517 C CA . VAL B 1 15 ? 5.547 23.469 31.312 1 98.56 15 VAL B CA 1
ATOM 3518 C C . VAL B 1 15 ? 5.355 22.234 32.156 1 98.56 15 VAL B C 1
ATOM 3520 O O . VAL B 1 15 ? 5.344 21.109 31.656 1 98.56 15 VAL B O 1
ATOM 3523 N N . ALA B 1 16 ? 5.148 22.469 33.438 1 98.5 16 ALA B N 1
ATOM 3524 C CA . ALA B 1 16 ? 4.984 21.359 34.375 1 98.5 16 ALA B CA 1
ATOM 3525 C C . ALA B 1 16 ? 3.709 20.578 34.062 1 98.5 16 ALA B C 1
ATOM 3527 O O . ALA B 1 16 ? 3.555 19.438 34.5 1 98.5 16 ALA B O 1
ATOM 3528 N N . LEU B 1 17 ? 2.771 21.141 33.344 1 98.5 17 LEU B N 1
ATOM 3529 C CA . LEU B 1 17 ? 1.521 20.484 32.969 1 98.5 17 LEU B CA 1
ATOM 3530 C C . LEU B 1 17 ? 1.652 19.781 31.625 1 98.5 17 LEU B C 1
ATOM 3532 O O . LEU B 1 17 ? 1.835 20.438 30.594 1 98.5 17 LEU B O 1
ATOM 3536 N N . ASP B 1 18 ? 1.539 18.484 31.641 1 97.94 18 ASP B N 1
ATOM 3537 C CA . ASP B 1 18 ? 1.565 17.719 30.391 1 97.94 18 ASP B CA 1
ATOM 3538 C C . ASP B 1 18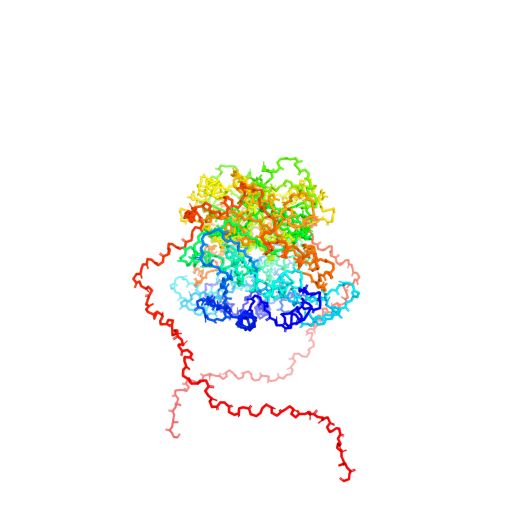 ? 0.259 17.875 29.625 1 97.94 18 ASP B C 1
ATOM 3540 O O . ASP B 1 18 ? -0.735 17.219 29.938 1 97.94 18 ASP B O 1
ATOM 3544 N N . THR B 1 19 ? 0.291 18.688 28.594 1 98.31 19 THR B N 1
ATOM 3545 C CA . THR B 1 19 ? -0.9 18.922 27.797 1 98.31 19 THR B CA 1
ATOM 3546 C C . THR B 1 19 ? -0.715 18.375 26.375 1 98.31 19 THR B C 1
ATOM 3548 O O . THR B 1 19 ? -1.168 18.984 25.406 1 98.31 19 THR B O 1
ATOM 3551 N N . THR B 1 20 ? 0.027 17.297 26.266 1 97.25 20 THR B N 1
ATOM 3552 C CA . THR B 1 20 ? 0.112 16.641 24.969 1 97.25 20 THR B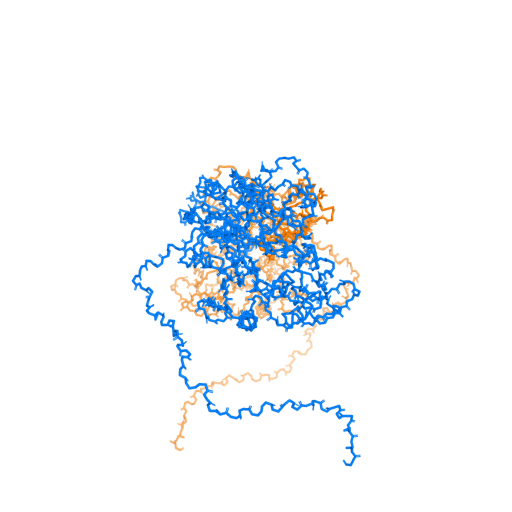 CA 1
ATOM 3553 C C . THR B 1 20 ? -1.281 16.375 24.406 1 97.25 20 THR B C 1
ATOM 3555 O O . THR B 1 20 ? -2.207 16.047 25.156 1 97.25 20 THR B O 1
ATOM 3558 N N . SER B 1 21 ? -1.473 16.453 23.125 1 94.62 21 SER B N 1
ATOM 3559 C CA . SER B 1 21 ? -2.777 16.5 22.469 1 94.62 21 SER B CA 1
ATOM 3560 C C . SER B 1 21 ? -3.613 15.273 22.812 1 94.62 21 SER B C 1
ATOM 3562 O O . SER B 1 21 ? -4.844 15.328 22.781 1 94.62 21 SER B O 1
ATOM 3564 N N . HIS B 1 22 ? -3 14.227 23.078 1 93 22 HIS B N 1
ATOM 3565 C CA . HIS B 1 22 ? -3.777 13.039 23.406 1 93 22 HIS B CA 1
ATOM 3566 C C . HIS B 1 22 ? -4.371 13.133 24.812 1 93 22 HIS B C 1
ATOM 3568 O O . HIS B 1 22 ? -5.297 12.391 25.141 1 93 22 HIS B O 1
ATOM 3574 N N . GLY B 1 23 ? -3.852 14.031 25.625 1 95.38 23 GLY B N 1
ATOM 3575 C CA . GLY B 1 23 ? -4.348 14.219 26.969 1 95.38 23 GLY B CA 1
ATOM 3576 C C . GLY B 1 23 ? -5.203 15.461 27.141 1 95.38 23 GLY B C 1
ATOM 3577 O O . GLY B 1 23 ? -5.617 16.062 26.141 1 95.38 23 GLY B O 1
ATOM 3578 N N . SER B 1 24 ? -5.488 15.773 28.391 1 97.69 24 SER B N 1
ATOM 3579 C CA . SER B 1 24 ? -6.324 16.922 28.719 1 97.69 24 SER B CA 1
ATOM 3580 C C . SER B 1 24 ? -5.484 18.188 28.906 1 97.69 24 SER B C 1
ATOM 3582 O O . SER B 1 24 ? -4.348 18.109 29.391 1 97.69 24 SER B O 1
ATOM 3584 N N . ASN B 1 25 ? -6.062 19.297 28.5 1 98.25 25 ASN B N 1
ATOM 3585 C CA . ASN B 1 25 ? -5.414 20.578 28.781 1 98.25 25 ASN B CA 1
ATOM 3586 C C . ASN B 1 25 ? -6.137 21.344 29.891 1 98.25 25 ASN B C 1
ATOM 3588 O O . ASN B 1 25 ? -5.867 22.531 30.109 1 98.25 25 ASN B O 1
ATOM 3592 N N . ARG B 1 26 ? -7.043 20.766 30.625 1 98.25 26 ARG B N 1
ATOM 3593 C CA . ARG B 1 26 ? -7.93 21.422 31.578 1 98.25 26 ARG B CA 1
ATOM 3594 C C . ARG B 1 26 ? -7.137 22.062 32.719 1 98.25 26 ARG B C 1
ATOM 3596 O O . ARG B 1 26 ? -7.473 23.156 33.188 1 98.25 26 ARG B O 1
ATOM 3603 N N . ALA B 1 27 ? -6.152 21.344 33.156 1 98.56 27 ALA B N 1
ATOM 3604 C CA . ALA B 1 27 ? -5.355 21.891 34.25 1 98.56 27 ALA B CA 1
ATOM 3605 C C . ALA B 1 27 ? -4.703 23.203 33.875 1 98.56 27 ALA B C 1
ATOM 3607 O O . ALA B 1 27 ? -4.613 24.125 34.688 1 98.56 27 ALA B O 1
ATOM 3608 N N . LEU B 1 28 ? -4.219 23.25 32.656 1 98.75 28 LEU B N 1
ATOM 3609 C CA . LEU B 1 28 ? -3.613 24.484 32.156 1 98.75 28 LEU B CA 1
ATOM 3610 C C . LEU B 1 28 ? -4.656 25.578 32.031 1 98.75 28 LEU B C 1
ATOM 3612 O O . LEU B 1 28 ? -4.402 26.734 32.406 1 98.75 28 LEU B O 1
ATOM 3616 N N . ILE B 1 29 ? -5.773 25.312 31.547 1 98.75 29 ILE B N 1
ATOM 3617 C CA . ILE B 1 29 ? -6.863 26.266 31.391 1 98.75 29 ILE B CA 1
ATOM 3618 C C . ILE B 1 29 ? -7.273 26.812 32.75 1 98.75 29 ILE B C 1
ATOM 3620 O O . ILE B 1 29 ? -7.465 28.016 32.906 1 98.75 29 ILE B O 1
ATOM 3624 N N . ASP B 1 30 ? -7.391 25.922 33.719 1 98.5 30 ASP B N 1
ATOM 3625 C CA . ASP B 1 30 ? -7.738 26.328 35.094 1 98.5 30 ASP B CA 1
ATOM 3626 C C . ASP B 1 30 ? -6.684 27.266 35.656 1 98.5 30 ASP B C 1
ATOM 3628 O O . ASP B 1 30 ? -7.02 28.25 36.312 1 98.5 30 ASP B O 1
ATOM 3632 N N . LEU B 1 31 ? -5.48 26.922 35.406 1 98.75 31 LEU B N 1
ATOM 3633 C CA . LEU B 1 31 ? -4.391 27.766 35.875 1 98.75 31 LEU B CA 1
ATOM 3634 C C . LEU B 1 31 ? -4.492 29.172 35.281 1 98.75 31 LEU B C 1
ATOM 3636 O O . LEU B 1 31 ? -4.332 30.172 36 1 98.75 31 LEU B O 1
ATOM 3640 N N . VAL B 1 32 ? -4.699 29.266 34.031 1 98.81 32 VAL B N 1
ATOM 3641 C CA . VAL B 1 32 ? -4.824 30.562 33.344 1 98.81 32 VAL B CA 1
ATOM 3642 C C . VAL B 1 32 ? -6.039 31.312 33.906 1 98.81 32 VAL B C 1
ATOM 3644 O O . VAL B 1 32 ? -5.977 32.5 34.125 1 98.81 32 VAL B O 1
ATOM 3647 N N . ALA B 1 33 ? -7.141 30.625 34.094 1 98.69 33 ALA B N 1
ATOM 3648 C CA . ALA B 1 33 ? -8.344 31.234 34.656 1 98.69 33 ALA B CA 1
ATOM 3649 C C . ALA B 1 33 ? -8.062 31.828 36.031 1 98.69 33 ALA B C 1
ATOM 3651 O O . ALA B 1 33 ? -8.562 32.906 36.375 1 98.69 33 ALA B O 1
ATOM 3652 N N . GLU B 1 34 ? -7.32 31.141 36.781 1 98.56 34 GLU B N 1
ATOM 3653 C CA . GLU B 1 34 ? -6.949 31.625 38.125 1 98.56 34 GLU B CA 1
ATOM 3654 C C . GLU B 1 34 ? -6.105 32.906 38.031 1 98.56 34 GLU B C 1
ATOM 3656 O O . GLU B 1 34 ? -6.297 33.844 38.781 1 98.56 34 GLU B O 1
ATOM 3661 N N . CYS B 1 35 ? -5.156 32.875 37.125 1 98.44 35 CYS B N 1
ATOM 3662 C CA . CYS B 1 35 ? -4.336 34.062 36.938 1 98.44 35 CYS B CA 1
ATOM 3663 C C . CYS B 1 35 ? -5.191 35.25 36.5 1 98.44 35 CYS B C 1
ATOM 3665 O O . CYS B 1 35 ? -4.957 36.375 36.969 1 98.44 35 CYS B O 1
ATOM 3667 N N . LEU B 1 36 ? -6.129 35.031 35.656 1 98.56 36 LEU B N 1
ATOM 3668 C CA . LEU B 1 36 ? -7.043 36.094 35.188 1 98.56 36 LEU B CA 1
ATOM 3669 C C . LEU B 1 36 ? -7.891 36.594 36.344 1 98.56 36 LEU B C 1
ATOM 3671 O O . LEU B 1 36 ? -8.047 37.812 36.531 1 98.56 36 LEU B O 1
ATOM 3675 N N . ALA B 1 37 ? -8.375 35.75 37.156 1 98.31 37 ALA B N 1
ATOM 3676 C CA . ALA B 1 37 ? -9.195 36.125 38.281 1 98.31 37 ALA B CA 1
ATOM 3677 C C . ALA B 1 37 ? -8.414 37 39.281 1 98.31 37 ALA B C 1
ATOM 3679 O O . ALA B 1 37 ? -8.977 37.906 39.875 1 98.31 37 ALA B O 1
ATOM 3680 N N . ALA B 1 38 ? -7.211 36.719 39.406 1 97.62 38 ALA B N 1
ATOM 3681 C CA . ALA B 1 38 ? -6.348 37.438 40.344 1 97.62 38 ALA B CA 1
ATOM 3682 C C . ALA B 1 38 ? -6.258 38.906 39.969 1 97.62 38 ALA B C 1
ATOM 3684 O O . ALA B 1 38 ? -5.945 39.75 40.812 1 97.62 38 ALA B O 1
ATOM 3685 N N . VAL B 1 39 ? -6.539 39.219 38.75 1 97.12 39 VAL B N 1
ATOM 3686 C CA . VAL B 1 39 ? -6.48 40.594 38.344 1 97.12 39 VAL B CA 1
ATOM 3687 C C . VAL B 1 39 ? -7.887 41.125 38.031 1 97.12 39 VAL B C 1
ATOM 3689 O O . VAL B 1 39 ? -8.055 42.125 37.344 1 97.12 39 VAL B O 1
ATOM 3692 N N . GLY B 1 40 ? -8.883 40.344 38.375 1 97.12 40 GLY B N 1
ATOM 3693 C CA . GLY B 1 40 ? -10.266 40.812 38.281 1 97.12 40 GLY B CA 1
ATOM 3694 C C . GLY B 1 40 ? -10.898 40.531 36.938 1 97.12 40 GLY B C 1
ATOM 3695 O O . GLY B 1 40 ? -11.898 41.156 36.562 1 97.12 40 GLY B O 1
ATOM 3696 N N . VAL B 1 41 ? -10.367 39.688 36.156 1 97.44 41 VAL B N 1
ATOM 3697 C CA . VAL B 1 41 ? -10.898 39.375 34.844 1 97.44 41 VAL B CA 1
ATOM 3698 C C . VAL B 1 41 ? -11.562 38 34.875 1 97.44 41 VAL B C 1
ATOM 3700 O O . VAL B 1 41 ? -10.984 37.031 35.375 1 97.44 41 VAL B O 1
ATOM 3703 N N . THR B 1 42 ? -12.742 37.906 34.312 1 96.19 42 THR B N 1
ATOM 3704 C CA . THR B 1 42 ? -13.461 36.656 34.25 1 96.19 42 THR B CA 1
ATOM 3705 C C . THR B 1 42 ? -13.125 35.906 32.938 1 96.19 42 THR B C 1
ATOM 3707 O O . THR B 1 42 ? -13.203 36.469 31.859 1 96.19 42 THR B O 1
ATOM 3710 N N . ALA B 1 43 ? -12.727 34.688 33.156 1 97.5 43 ALA B N 1
ATOM 3711 C CA . ALA B 1 43 ? -12.453 33.844 32 1 97.5 43 ALA B CA 1
ATOM 3712 C C . ALA B 1 43 ? -13.711 33.094 31.578 1 97.5 43 ALA B C 1
ATOM 3714 O O . ALA B 1 43 ? -14.477 32.625 32.438 1 97.5 43 ALA B O 1
ATOM 3715 N N . HIS B 1 44 ? -13.953 33 30.297 1 97.38 44 HIS B N 1
ATOM 3716 C CA . HIS B 1 44 ? -14.953 32.125 29.734 1 97.38 44 HIS B CA 1
ATOM 3717 C C . HIS B 1 44 ? -14.32 30.812 29.266 1 97.38 44 HIS B C 1
ATOM 3719 O O . HIS B 1 44 ? -13.578 30.781 28.281 1 97.38 44 HIS B O 1
ATOM 3725 N N . ILE B 1 45 ? -14.625 29.766 29.953 1 97.88 45 ILE B N 1
ATOM 3726 C CA . ILE B 1 45 ? -14.102 28.453 29.609 1 97.88 45 ILE B CA 1
ATOM 3727 C C . ILE B 1 45 ? -14.992 27.812 28.531 1 97.88 45 ILE B C 1
ATOM 3729 O O . ILE B 1 45 ? -16.219 27.781 28.672 1 97.88 45 ILE B O 1
ATOM 3733 N N . LEU B 1 46 ? -14.438 27.297 27.453 1 96.62 46 LEU B N 1
ATOM 3734 C CA . LEU B 1 46 ? -15.133 26.75 26.297 1 96.62 46 LEU B CA 1
ATOM 3735 C C . LEU B 1 46 ? -14.789 25.266 26.109 1 96.62 46 LEU B C 1
ATOM 3737 O O . LEU B 1 46 ? -13.906 24.922 25.328 1 96.62 46 LEU B O 1
ATOM 3741 N N . PRO B 1 47 ? -15.484 24.359 26.719 1 95.94 47 PRO B N 1
ATOM 3742 C CA . PRO B 1 47 ? -15.156 22.938 26.656 1 95.94 47 PRO B CA 1
ATOM 3743 C C . PRO B 1 47 ? -15.43 22.328 25.281 1 95.94 47 PRO B C 1
ATOM 3745 O O . PRO B 1 47 ? -16.312 22.797 24.562 1 95.94 47 PRO B O 1
ATOM 3748 N N . ASP B 1 48 ? -14.672 21.344 25.016 1 94.38 48 ASP B N 1
ATOM 3749 C CA . ASP B 1 48 ? -15.023 20.547 23.844 1 94.38 48 ASP B CA 1
ATOM 3750 C C . ASP B 1 48 ? -16.188 19.609 24.156 1 94.38 48 ASP B C 1
ATOM 3752 O O . ASP B 1 48 ? -16.75 19.641 25.25 1 94.38 48 ASP B O 1
ATOM 3756 N N . ALA B 1 49 ? -16.609 18.828 23.203 1 91.81 49 ALA B N 1
ATOM 3757 C CA . ALA B 1 49 ? -17.781 17.969 23.328 1 91.81 49 ALA B CA 1
ATOM 3758 C C . ALA B 1 49 ? -17.594 16.953 24.453 1 91.81 49 ALA B C 1
ATOM 3760 O O . ALA B 1 49 ? -18.547 16.562 25.125 1 91.81 49 ALA B O 1
ATOM 3761 N N . THR B 1 50 ? -16.391 16.562 24.75 1 93.31 50 THR B N 1
ATOM 3762 C CA . THR B 1 50 ? -16.109 15.531 25.734 1 93.31 50 THR B CA 1
ATOM 3763 C C . THR B 1 50 ? -15.984 16.141 27.141 1 93.31 50 THR B C 1
ATOM 3765 O O . THR B 1 50 ? -16.078 15.43 28.141 1 93.31 50 THR B O 1
ATOM 3768 N N . GLY B 1 51 ? -15.656 17.359 27.203 1 94.94 51 GLY B N 1
ATOM 3769 C CA . GLY B 1 51 ? -15.414 18.031 28.484 1 94.94 51 GLY B CA 1
ATOM 3770 C C . GLY B 1 51 ? -13.992 17.859 28.984 1 94.94 51 GLY B C 1
ATOM 3771 O O . GLY B 1 51 ? -13.594 18.484 29.969 1 94.94 51 GLY B O 1
ATOM 3772 N N . LYS B 1 52 ? -13.18 17.078 28.25 1 96.25 52 LYS B N 1
ATOM 3773 C CA . LYS B 1 52 ? -11.82 16.766 28.703 1 96.25 52 LYS B CA 1
ATOM 3774 C C . LYS B 1 52 ? -10.836 17.844 28.234 1 96.25 52 LYS B C 1
ATOM 3776 O O . LYS B 1 52 ? -9.719 17.922 28.75 1 96.25 52 LYS B O 1
ATOM 3781 N N . LYS B 1 53 ? -11.211 18.625 27.312 1 97.44 53 LYS B N 1
ATOM 3782 C CA . LYS B 1 53 ? -10.406 19.719 26.797 1 97.44 53 LYS B CA 1
ATOM 3783 C C . LYS B 1 53 ? -11.211 21.016 26.75 1 97.44 53 LYS B C 1
ATOM 3785 O O . LYS B 1 53 ? -12.445 20.984 26.781 1 97.44 53 LYS B O 1
ATOM 3790 N N . ALA B 1 54 ? -10.539 22.141 26.75 1 97.94 54 ALA B N 1
ATOM 3791 C CA . ALA B 1 54 ? -11.273 23.391 26.703 1 97.94 54 ALA B CA 1
ATOM 3792 C C . ALA B 1 54 ? -10.422 24.516 26.109 1 97.94 54 ALA B C 1
ATOM 3794 O O . ALA B 1 54 ? -9.203 24.531 26.297 1 97.94 54 ALA B O 1
ATOM 3795 N N . GLY B 1 55 ? -11.148 25.359 25.406 1 98 55 GLY B N 1
ATOM 3796 C CA . GLY B 1 55 ? -10.602 26.672 25.125 1 98 55 GLY B CA 1
ATOM 3797 C C . GLY B 1 55 ? -10.914 27.688 26.188 1 98 55 GLY B C 1
ATOM 3798 O O . GLY B 1 55 ? -11.586 27.375 27.172 1 98 55 GLY B O 1
ATOM 3799 N N . LEU B 1 56 ? -10.336 28.859 26.047 1 98.25 56 LEU B N 1
ATOM 3800 C CA . LEU B 1 56 ? -10.547 29.953 27 1 98.25 56 LEU B CA 1
ATOM 3801 C C . LEU B 1 56 ? -10.602 31.297 26.297 1 98.25 56 LEU B C 1
ATOM 3803 O O . LEU B 1 56 ? -9.797 31.562 25.391 1 98.25 56 LEU B O 1
ATOM 3807 N N . LEU B 1 57 ? -11.617 32.062 26.609 1 98.06 57 LEU B N 1
ATOM 3808 C CA . LEU B 1 57 ? -11.766 33.438 26.141 1 98.06 57 LEU B CA 1
ATOM 3809 C C . LEU B 1 57 ? -11.883 34.375 27.328 1 98.06 57 LEU B C 1
ATOM 3811 O O . LEU B 1 57 ? -12.641 34.156 28.266 1 98.06 57 LEU B O 1
ATOM 3815 N N . ALA B 1 58 ? -11.117 35.438 27.281 1 98.06 58 ALA B N 1
ATOM 3816 C CA . ALA B 1 58 ? -11.195 36.5 28.297 1 98.06 58 ALA B CA 1
ATOM 3817 C C . ALA B 1 58 ? -10.922 37.875 27.688 1 98.06 58 ALA B C 1
ATOM 3819 O O . ALA B 1 58 ? -10.188 37.969 26.703 1 98.06 58 ALA B O 1
ATOM 3820 N N . SER B 1 59 ? -11.508 38.875 28.266 1 96.81 59 SER B N 1
ATOM 3821 C CA . SER B 1 59 ? -11.336 40.25 27.797 1 96.81 59 SER B CA 1
ATOM 3822 C C . SER B 1 59 ? -10.898 41.156 28.922 1 96.81 59 SER B C 1
ATOM 3824 O O . SER B 1 59 ? -11.492 41.156 30 1 96.81 59 SER B O 1
ATOM 3826 N N . ILE B 1 60 ? -9.883 41.906 28.656 1 96.38 60 ILE B N 1
ATOM 3827 C CA . ILE B 1 60 ? -9.383 42.906 29.578 1 96.38 60 ILE B CA 1
ATOM 3828 C C . ILE B 1 60 ? -9.672 44.312 29.016 1 96.38 60 ILE B C 1
ATOM 3830 O O . ILE B 1 60 ? -9.328 44.594 27.875 1 96.38 60 ILE B O 1
ATOM 3834 N N . GLY B 1 61 ? -10.227 45.156 29.844 1 93.06 61 GLY B N 1
ATOM 3835 C CA . GLY B 1 61 ? -10.586 46.469 29.375 1 93.06 61 GLY B CA 1
ATOM 3836 C C . GLY B 1 61 ? -12.039 46.594 28.953 1 93.06 61 GLY B C 1
ATOM 3837 O O . GLY B 1 61 ? -12.828 45.688 29.172 1 93.06 61 GLY B O 1
ATOM 3838 N N . PRO B 1 62 ? -12.398 47.75 28.375 1 91.56 62 PRO B N 1
ATOM 3839 C CA . PRO B 1 62 ? -13.797 47.969 27.984 1 91.56 62 PRO B CA 1
ATOM 3840 C C . PRO B 1 62 ? -14.211 47.062 26.812 1 91.56 62 PRO B C 1
ATOM 3842 O O . PRO B 1 62 ? -13.508 47 25.797 1 91.56 62 PRO B O 1
ATOM 3845 N N . LEU B 1 63 ? -15.352 46.469 26.984 1 90.5 63 LEU B N 1
ATOM 3846 C CA . LEU B 1 63 ? -15.836 45.562 25.938 1 90.5 63 LEU B CA 1
ATOM 3847 C C . LEU B 1 63 ? -16.469 46.344 24.797 1 90.5 63 LEU B C 1
ATOM 3849 O O . LEU B 1 63 ? -17.672 46.656 24.844 1 90.5 63 LEU B O 1
ATOM 3853 N N . ARG B 1 64 ? -15.703 46.625 23.828 1 89.56 64 ARG B N 1
ATOM 3854 C CA . ARG B 1 64 ? -16.141 47.312 22.625 1 89.56 64 ARG B CA 1
ATOM 3855 C C . ARG B 1 64 ? -15.328 46.875 21.406 1 89.56 64 ARG B C 1
ATOM 3857 O O . ARG B 1 64 ? -14.375 46.125 21.531 1 89.56 64 ARG B O 1
ATOM 3864 N N . ALA B 1 65 ? -15.703 47.375 20.281 1 90.19 65 ALA B N 1
ATOM 3865 C CA . ALA B 1 65 ? -15.008 47.031 19.047 1 90.19 65 ALA B CA 1
ATOM 3866 C C . ALA B 1 65 ? -13.609 47.625 19 1 90.19 65 ALA B C 1
ATOM 3868 O O . ALA B 1 65 ? -13.336 48.625 19.688 1 90.19 65 ALA B O 1
ATOM 3869 N N . GLY B 1 66 ? -12.781 46.906 18.281 1 89.69 66 GLY B N 1
ATOM 3870 C CA . GLY B 1 66 ? -11.469 47.469 18.047 1 89.69 66 GLY B CA 1
ATOM 3871 C C . GLY B 1 66 ? -10.375 46.812 18.875 1 89.69 66 GLY B C 1
ATOM 3872 O O . GLY B 1 66 ? -9.211 47.219 18.797 1 89.69 66 GLY B O 1
ATOM 3873 N N . GLY B 1 67 ? -10.648 45.875 19.656 1 92 67 GLY B N 1
ATOM 3874 C CA . GLY B 1 67 ? -9.688 45.219 20.516 1 92 67 GLY B CA 1
ATOM 3875 C C . GLY B 1 67 ? -8.719 44.312 19.766 1 92 67 GLY B C 1
ATOM 3876 O O . GLY B 1 67 ? -8.828 44.188 18.547 1 92 67 GLY B O 1
ATOM 3877 N N . VAL B 1 68 ? -7.758 43.844 20.453 1 95.06 68 VAL B N 1
ATOM 3878 C CA . VAL B 1 68 ? -6.746 42.938 19.906 1 95.06 68 VAL B CA 1
ATOM 3879 C C . VAL B 1 68 ? -6.875 41.562 20.562 1 95.06 68 VAL B C 1
ATOM 3881 O O . VAL B 1 68 ? -6.973 41.438 21.781 1 95.06 68 VAL B O 1
ATOM 3884 N N . ILE B 1 69 ? -6.934 40.562 19.688 1 97.19 69 ILE B N 1
ATOM 3885 C CA . ILE B 1 69 ? -6.934 39.188 20.188 1 97.19 69 ILE B CA 1
ATOM 3886 C C . ILE B 1 69 ? -5.496 38.656 20.281 1 97.19 69 ILE B C 1
ATOM 3888 O O . ILE B 1 69 ? -4.742 38.719 19.312 1 97.19 69 ILE B O 1
ATOM 3892 N N . LEU B 1 70 ? -5.102 38.25 21.469 1 98.25 70 LEU B N 1
ATOM 3893 C CA . LEU B 1 70 ? -3.9 37.469 21.672 1 98.25 70 LEU B CA 1
ATOM 3894 C C . LEU B 1 70 ? -4.246 35.969 21.75 1 98.25 70 LEU B C 1
ATOM 3896 O O . LEU B 1 70 ? -4.898 35.531 22.703 1 98.25 70 LEU B O 1
ATOM 3900 N N . SER B 1 71 ? -3.762 35.219 20.734 1 98.44 71 SER B N 1
ATOM 3901 C CA . SER B 1 71 ? -4.191 33.844 20.625 1 98.44 71 SER B CA 1
ATOM 3902 C C . SER B 1 71 ? -3.012 32.875 20.75 1 98.44 71 SER B C 1
ATOM 3904 O O . SER B 1 71 ? -1.916 33.156 20.266 1 98.44 71 SER B O 1
ATOM 3906 N N . GLY B 1 72 ? -3.236 31.734 21.391 1 98.12 72 GLY B N 1
ATOM 3907 C CA . GLY B 1 72 ? -2.277 30.656 21.5 1 98.12 72 GLY B CA 1
ATOM 3908 C C . GLY B 1 72 ? -2.928 29.312 21.75 1 98.12 72 GLY B C 1
ATOM 3909 O O . GLY B 1 72 ? -4.055 29.234 22.25 1 98.12 72 GLY B O 1
ATOM 3910 N N . HIS B 1 73 ? -2.273 28.266 21.344 1 98.25 73 HIS B N 1
ATOM 3911 C CA . HIS B 1 73 ? -2.777 26.938 21.688 1 98.25 73 HIS B CA 1
ATOM 3912 C C . HIS B 1 73 ? -2.068 26.375 22.906 1 98.25 73 HIS B C 1
ATOM 3914 O O . HIS B 1 73 ? -0.952 26.797 23.234 1 98.25 73 HIS B O 1
ATOM 3920 N N . THR B 1 74 ? -2.742 25.438 23.562 1 98.62 74 THR B N 1
ATOM 3921 C CA . THR B 1 74 ? -2.25 25 24.859 1 98.62 74 THR B CA 1
ATOM 3922 C C . THR B 1 74 ? -1.693 23.578 24.766 1 98.62 74 THR B C 1
ATOM 3924 O O . THR B 1 74 ? -1.014 23.109 25.688 1 98.62 74 THR B O 1
ATOM 3927 N N . ASP B 1 75 ? -2.078 22.875 23.703 1 97.94 75 ASP B N 1
ATOM 3928 C CA . ASP B 1 75 ? -1.581 21.5 23.562 1 97.94 75 ASP B CA 1
ATOM 3929 C C . ASP B 1 75 ? -0.164 21.484 23 1 97.94 75 ASP B C 1
ATOM 3931 O O . ASP B 1 75 ? 0.297 22.484 22.438 1 97.94 75 ASP B O 1
ATOM 3935 N N . THR B 1 76 ? 0.538 20.344 23.297 1 97.31 76 THR B N 1
ATOM 3936 C CA . THR B 1 76 ? 1.883 20.125 22.781 1 97.31 76 THR B CA 1
ATOM 3937 C C . THR B 1 76 ? 1.976 18.766 22.078 1 97.31 76 THR B C 1
ATOM 3939 O O . THR B 1 76 ? 1.046 17.953 22.156 1 97.31 76 THR B O 1
ATOM 3942 N N . VAL B 1 77 ? 3.006 18.516 21.344 1 94.81 77 VAL B N 1
ATOM 3943 C CA . VAL B 1 77 ? 3.209 17.234 20.672 1 94.81 77 VAL B CA 1
ATOM 3944 C C . VAL B 1 77 ? 3.777 16.219 21.656 1 94.81 77 VAL B C 1
ATOM 3946 O O . VAL B 1 77 ? 4.352 16.594 22.688 1 94.81 77 VAL B O 1
ATOM 3949 N N . PRO B 1 78 ? 3.637 14.953 21.391 1 93.62 78 PRO B N 1
ATOM 3950 C CA . PRO B 1 78 ? 4.141 13.906 22.281 1 93.62 78 PRO B CA 1
ATOM 3951 C C . PRO B 1 78 ? 5.664 13.914 22.406 1 93.62 78 PRO B C 1
ATOM 3953 O O . PRO B 1 78 ? 6.352 14.484 21.562 1 93.62 78 PRO B O 1
ATOM 3956 N N . VAL B 1 79 ? 6.168 13.258 23.5 1 94.12 79 VAL B N 1
ATOM 3957 C CA . VAL B 1 79 ? 7.602 13.195 23.766 1 94.12 79 VAL B CA 1
ATOM 3958 C C . VAL B 1 79 ? 8.094 11.758 23.594 1 94.12 79 VAL B C 1
ATOM 3960 O O . VAL B 1 79 ? 9.289 11.492 23.703 1 94.12 79 VAL B O 1
ATOM 3963 N N . ASP B 1 80 ? 7.207 10.938 23.281 1 89.19 80 ASP B N 1
ATOM 3964 C CA . ASP B 1 80 ? 7.531 9.516 23.203 1 89.19 80 ASP B CA 1
ATOM 3965 C C . ASP B 1 80 ? 8.578 9.25 22.125 1 89.19 80 ASP B C 1
ATOM 3967 O O . ASP B 1 80 ? 8.492 9.797 21.016 1 89.19 80 ASP B O 1
ATOM 3971 N N . GLY B 1 81 ? 9.57 8.43 22.469 1 86.19 81 GLY B N 1
ATOM 3972 C CA . GLY B 1 81 ? 10.57 8.008 21.5 1 86.19 81 GLY B CA 1
ATOM 3973 C C . GLY B 1 81 ? 11.648 9.055 21.281 1 86.19 81 GLY B C 1
ATOM 3974 O O . GLY B 1 81 ? 12.57 8.836 20.484 1 86.19 81 GLY B O 1
ATOM 3975 N N . GLN B 1 82 ? 11.594 10.148 21.953 1 89 82 GLN B N 1
ATOM 3976 C CA . GLN B 1 82 ? 12.594 11.203 21.812 1 89 82 GLN B CA 1
ATOM 3977 C C . GLN B 1 82 ? 13.648 11.102 22.906 1 89 82 GLN B C 1
ATOM 3979 O O . GLN B 1 82 ? 13.352 10.711 24.047 1 89 82 GLN B O 1
ATOM 3984 N N . LEU B 1 83 ? 14.82 11.477 22.516 1 93.38 83 LEU B N 1
ATOM 3985 C CA . LEU B 1 83 ? 15.922 11.461 23.469 1 93.38 83 LEU B CA 1
ATOM 3986 C C . LEU B 1 83 ? 16.078 12.82 24.141 1 93.38 83 LEU B C 1
ATOM 3988 O O . LEU B 1 83 ? 16.719 13.719 23.594 1 93.38 83 LEU B O 1
ATOM 3992 N N . TRP B 1 84 ? 15.594 12.961 25.312 1 94.75 84 TRP B N 1
ATOM 3993 C CA . TRP B 1 84 ? 15.641 14.195 26.094 1 94.75 84 TRP B CA 1
ATOM 3994 C C . TRP B 1 84 ? 16.797 14.164 27.094 1 94.75 84 TRP B C 1
ATOM 3996 O O . TRP B 1 84 ? 17.094 13.125 27.688 1 94.75 84 TRP B O 1
ATOM 4006 N N . ARG B 1 85 ? 17.547 15.258 27.234 1 93.44 85 ARG B N 1
ATOM 4007 C CA . ARG B 1 85 ? 18.641 15.391 28.188 1 93.44 85 ARG B CA 1
ATOM 4008 C C . ARG B 1 85 ? 18.109 15.688 29.594 1 93.44 85 ARG B C 1
ATOM 4010 O O . ARG B 1 85 ? 18.812 15.477 30.578 1 93.44 85 ARG B O 1
ATOM 4017 N N . SER B 1 86 ? 16.875 16.297 29.625 1 95.56 86 SER B N 1
ATOM 4018 C CA . SER B 1 86 ? 16.125 16.547 30.859 1 95.56 86 SER B CA 1
ATOM 4019 C C . SER B 1 86 ? 14.664 16.156 30.719 1 95.56 86 SER B C 1
ATOM 4021 O O . SER B 1 86 ? 14.195 15.875 29.609 1 95.56 86 SER B O 1
ATOM 4023 N N . GLN B 1 87 ? 14 16.062 31.875 1 96.75 87 GLN B N 1
ATOM 4024 C CA . GLN B 1 87 ? 12.586 15.703 31.812 1 96.75 87 GLN B CA 1
ATOM 4025 C C . GLN B 1 87 ? 11.797 16.734 31 1 96.75 87 GLN B C 1
ATOM 4027 O O . GLN B 1 87 ? 11.875 17.938 31.281 1 96.75 87 GLN B O 1
ATOM 4032 N N . PRO B 1 88 ? 11.047 16.281 30.078 1 97.94 88 PRO B N 1
ATOM 4033 C CA . PRO B 1 88 ? 10.406 17.203 29.125 1 97.94 88 PRO B CA 1
ATOM 4034 C C . PRO B 1 88 ? 9.43 18.156 29.812 1 97.94 88 PRO B C 1
ATOM 4036 O O . PRO B 1 88 ? 9.242 19.281 29.328 1 97.94 88 PRO B O 1
ATOM 4039 N N . PHE B 1 89 ? 8.883 17.781 30.953 1 98.31 89 PHE B N 1
ATOM 4040 C CA . PHE B 1 89 ? 7.828 18.578 31.562 1 98.31 89 PHE B CA 1
ATOM 4041 C C . PHE B 1 89 ? 8.328 19.25 32.844 1 98.31 89 PHE B C 1
ATOM 4043 O O . PHE B 1 89 ? 7.543 19.547 33.75 1 98.31 89 PHE B O 1
ATOM 4050 N N . THR B 1 90 ? 9.562 19.438 32.906 1 98.12 90 THR B N 1
ATOM 4051 C CA . THR B 1 90 ? 10.25 20.25 33.906 1 98.12 90 THR B CA 1
ATOM 4052 C C . THR B 1 90 ? 11.102 21.328 33.219 1 98.12 90 THR B C 1
ATOM 4054 O O . THR B 1 90 ? 12.023 21.016 32.469 1 98.12 90 THR B O 1
ATOM 4057 N N . LEU B 1 91 ? 10.75 22.5 33.562 1 98.12 91 LEU B N 1
ATOM 4058 C CA . LEU B 1 91 ? 11.508 23.594 32.969 1 98.12 91 LEU B CA 1
ATOM 4059 C C . LEU B 1 91 ? 12.93 23.641 33.5 1 98.12 91 LEU B C 1
ATOM 4061 O O . LEU B 1 91 ? 13.141 23.688 34.719 1 98.12 91 LEU B O 1
ATOM 4065 N N . VAL B 1 92 ? 13.836 23.609 32.625 1 97.88 92 VAL B N 1
ATOM 4066 C CA . VAL B 1 92 ? 15.242 23.672 33 1 97.88 92 VAL B CA 1
ATOM 4067 C C . VAL B 1 92 ? 15.906 24.875 32.344 1 97.88 92 VAL B C 1
ATOM 4069 O O . VAL B 1 92 ? 15.742 25.125 31.141 1 97.88 92 VAL B O 1
ATOM 4072 N N . GLU B 1 93 ? 16.625 25.578 33.156 1 96.38 93 GLU B N 1
ATOM 4073 C CA . GLU B 1 93 ? 17.375 26.703 32.656 1 96.38 93 GLU B CA 1
ATOM 4074 C C . GLU B 1 93 ? 18.812 26.297 32.281 1 96.38 93 GLU B C 1
ATOM 4076 O O . GLU B 1 93 ? 19.531 25.781 33.156 1 96.38 93 GLU B O 1
ATOM 4081 N N . ARG B 1 94 ? 19.141 26.438 31.078 1 96.31 94 ARG B N 1
ATOM 4082 C CA . ARG B 1 94 ? 20.5 26.203 30.578 1 96.31 94 ARG B CA 1
ATOM 4083 C C . ARG B 1 94 ? 21.047 27.438 29.891 1 96.31 94 ARG B C 1
ATOM 4085 O O . ARG B 1 94 ? 20.922 27.578 28.672 1 96.31 94 ARG B O 1
ATOM 4092 N N . GLY B 1 95 ? 21.797 28.312 30.703 1 94.62 95 GLY B N 1
ATOM 4093 C CA . GLY B 1 95 ? 22.188 29.594 30.156 1 94.62 95 GLY B CA 1
ATOM 4094 C C . GLY B 1 95 ? 21 30.5 29.828 1 94.62 95 GLY B C 1
ATOM 4095 O O . GLY B 1 95 ? 20.172 30.766 30.703 1 94.62 95 GLY B O 1
ATOM 4096 N N . GLU B 1 96 ? 20.891 30.828 28.562 1 95 96 GLU B N 1
ATOM 4097 C CA . GLU B 1 96 ? 19.812 31.703 28.125 1 95 96 GLU B CA 1
ATOM 4098 C C . GLU B 1 96 ? 18.609 30.906 27.656 1 95 96 GLU B C 1
ATOM 4100 O O . GLU B 1 96 ? 17.547 31.469 27.375 1 95 96 GLU B O 1
ATOM 4105 N N . ARG B 1 97 ? 18.781 29.594 27.703 1 97.31 97 ARG B N 1
ATOM 4106 C CA . ARG B 1 97 ? 17.734 28.734 27.172 1 97.31 97 ARG B CA 1
ATOM 4107 C C . ARG B 1 97 ? 16.844 28.203 28.297 1 97.31 97 ARG B C 1
ATOM 4109 O O . ARG B 1 97 ? 17.328 27.781 29.344 1 97.31 97 ARG B O 1
ATOM 4116 N N . LEU B 1 98 ? 15.641 28.375 28.109 1 98.19 98 LEU B N 1
ATOM 4117 C CA . LEU B 1 98 ? 14.641 27.688 28.922 1 98.19 98 LEU B CA 1
ATOM 4118 C C . LEU B 1 98 ? 14.117 26.453 28.219 1 98.19 98 LEU B C 1
ATOM 4120 O O . LEU B 1 98 ? 13.398 26.562 27.219 1 98.19 98 LEU B O 1
ATOM 4124 N N . VAL B 1 99 ? 14.469 25.312 28.797 1 98.25 99 VAL B N 1
ATOM 4125 C CA . VAL B 1 99 ? 14.273 24.047 28.078 1 98.25 99 VAL B CA 1
ATOM 4126 C C . VAL B 1 99 ? 13.07 23.297 28.672 1 98.25 99 VAL B C 1
ATOM 4128 O O . VAL B 1 99 ? 12.945 23.172 29.891 1 98.25 99 VAL B O 1
ATOM 4131 N N . GLY B 1 100 ? 12.211 22.844 27.797 1 98.31 100 GLY B N 1
ATOM 4132 C CA . GLY B 1 100 ? 11.023 22.078 28.125 1 98.31 100 GLY B CA 1
ATOM 4133 C C . GLY B 1 100 ? 10.047 21.953 26.969 1 98.31 100 GLY B C 1
ATOM 4134 O O . GLY B 1 100 ? 10.055 22.781 26.062 1 98.31 100 GLY B O 1
ATOM 4135 N N . ARG B 1 101 ? 9.18 20.938 27.047 1 98.25 101 ARG B N 1
ATOM 4136 C CA . ARG B 1 101 ? 8.188 20.766 26 1 98.25 101 ARG B CA 1
ATOM 4137 C C . ARG B 1 101 ? 7.176 21.922 26.016 1 98.25 101 ARG B C 1
ATOM 4139 O O . ARG B 1 101 ? 6.59 22.219 27.062 1 98.25 101 ARG B O 1
ATOM 4146 N N . GLY B 1 102 ? 7.023 22.594 24.953 1 97.69 102 GLY B N 1
ATOM 4147 C CA . GLY B 1 102 ? 6.051 23.672 24.812 1 97.69 102 GLY B CA 1
ATOM 4148 C C . GLY B 1 102 ? 6.641 25.047 25.031 1 97.69 102 GLY B C 1
ATOM 4149 O O . GLY B 1 102 ? 5.965 26.062 24.844 1 97.69 102 GLY B O 1
ATOM 4150 N N . THR B 1 103 ? 7.906 25.094 25.359 1 98.19 103 THR B N 1
ATOM 4151 C CA . THR B 1 103 ? 8.5 26.391 25.656 1 98.19 103 THR B CA 1
ATOM 4152 C C . THR B 1 103 ? 8.469 27.281 24.422 1 98.19 103 THR B C 1
ATOM 4154 O O . THR B 1 103 ? 8.07 28.453 24.5 1 98.19 103 THR B O 1
ATOM 4157 N N . ALA B 1 104 ? 8.844 26.734 23.297 1 97.19 104 ALA B N 1
ATOM 4158 C CA . ALA B 1 104 ? 8.812 27.484 22.047 1 97.19 104 ALA B CA 1
ATOM 4159 C C . ALA B 1 104 ? 7.434 27.422 21.406 1 97.19 104 ALA B C 1
ATOM 4161 O O . ALA B 1 104 ? 6.926 28.438 20.922 1 97.19 104 ALA B O 1
ATOM 4162 N N . ASP B 1 105 ? 6.668 26.344 21.484 1 96.19 105 ASP B N 1
ATOM 4163 C CA . ASP B 1 105 ? 5.449 26.062 20.734 1 96.19 105 ASP B CA 1
ATOM 4164 C C . ASP B 1 105 ? 4.363 25.5 21.656 1 96.19 105 ASP B C 1
ATOM 4166 O O . ASP B 1 105 ? 4.203 24.281 21.75 1 96.19 105 ASP B O 1
ATOM 4170 N N . MET B 1 106 ? 3.68 26.266 22.406 1 96.31 106 MET B N 1
ATOM 4171 C CA . MET B 1 106 ? 3.961 27.703 22.406 1 96.31 106 MET B CA 1
ATOM 4172 C C . MET B 1 106 ? 3.621 28.312 23.766 1 96.31 106 MET B C 1
ATOM 4174 O O . MET B 1 106 ? 3.111 29.438 23.828 1 96.31 106 MET B O 1
ATOM 4178 N N . LYS B 1 107 ? 3.832 27.562 24.844 1 98.5 107 LYS B N 1
ATOM 4179 C CA . LYS B 1 107 ? 3.537 28 26.203 1 98.5 107 LYS B CA 1
ATOM 4180 C C . LYS B 1 107 ? 4.359 29.234 26.578 1 98.5 107 LYS B C 1
ATOM 4182 O O . LYS B 1 107 ? 4.008 29.953 27.516 1 98.5 107 LYS B O 1
ATOM 4187 N N . GLY B 1 108 ? 5.465 29.438 25.922 1 98.19 108 GLY B N 1
ATOM 4188 C CA . GLY B 1 108 ? 6.25 30.641 26.156 1 98.19 108 GLY B CA 1
ATOM 4189 C C . GLY B 1 108 ? 5.473 31.922 25.906 1 98.19 108 GLY B C 1
ATOM 4190 O O . GLY B 1 108 ? 5.535 32.875 26.703 1 98.19 108 GLY B O 1
ATOM 4191 N N . PHE B 1 109 ? 4.766 32 24.797 1 98.44 109 PHE B N 1
ATOM 4192 C CA . PHE B 1 109 ? 3.922 33.156 24.5 1 98.44 109 PHE B CA 1
ATOM 4193 C C . PHE B 1 109 ? 2.852 33.312 25.578 1 98.44 109 PHE B C 1
ATOM 4195 O O . PHE B 1 109 ? 2.609 34.438 26.031 1 98.44 109 PHE B O 1
ATOM 4202 N N . ILE B 1 110 ? 2.227 32.25 25.969 1 98.75 110 ILE B N 1
ATOM 4203 C CA . ILE B 1 110 ? 1.169 32.281 26.969 1 98.75 110 ILE B CA 1
ATOM 4204 C C . ILE B 1 110 ? 1.73 32.781 28.297 1 98.75 110 ILE B C 1
ATOM 4206 O O . ILE B 1 110 ? 1.108 33.625 28.953 1 98.75 110 ILE B O 1
ATOM 4210 N N . ALA B 1 111 ? 2.887 32.312 28.641 1 98.69 111 ALA B N 1
ATOM 4211 C CA . ALA B 1 111 ? 3.539 32.781 29.875 1 98.69 111 ALA B CA 1
ATOM 4212 C C . ALA B 1 111 ? 3.779 34.281 29.844 1 98.69 111 ALA B C 1
ATOM 4214 O O . ALA B 1 111 ? 3.59 34.969 30.859 1 98.69 111 ALA B O 1
ATOM 4215 N N . ALA B 1 112 ? 4.25 34.75 28.734 1 98.44 112 ALA B N 1
ATOM 4216 C CA . ALA B 1 112 ? 4.488 36.188 28.594 1 98.44 112 ALA B CA 1
ATOM 4217 C C . ALA B 1 112 ? 3.193 37 28.766 1 98.44 112 ALA B C 1
ATOM 4219 O O . ALA B 1 112 ? 3.176 38.031 29.422 1 98.44 112 ALA B O 1
ATOM 4220 N N . VAL B 1 113 ? 2.123 36.531 28.188 1 98.38 113 VAL B N 1
ATOM 4221 C CA . VAL B 1 113 ? 0.827 37.188 28.297 1 98.38 113 VAL B CA 1
ATOM 4222 C C . VAL B 1 113 ? 0.373 37.188 29.766 1 98.38 113 VAL B C 1
ATOM 4224 O O . VAL B 1 113 ? -0.101 38.219 30.266 1 98.38 113 VAL B O 1
ATOM 4227 N N . LEU B 1 114 ? 0.521 36.062 30.422 1 98.38 114 LEU B N 1
ATOM 4228 C CA . LEU B 1 114 ? 0.124 35.969 31.812 1 98.38 114 LEU B CA 1
ATOM 4229 C C . LEU B 1 114 ? 0.917 36.938 32.688 1 98.38 114 LEU B C 1
ATOM 4231 O O . LEU B 1 114 ? 0.363 37.594 33.562 1 98.38 114 LEU B O 1
ATOM 4235 N N . ALA B 1 115 ? 2.191 37.062 32.406 1 98 115 ALA B N 1
ATOM 4236 C CA . ALA B 1 115 ? 3.041 37.969 33.156 1 98 115 ALA B CA 1
ATOM 4237 C C . ALA B 1 115 ? 2.588 39.406 32.938 1 98 115 ALA B C 1
ATOM 4239 O O . ALA B 1 115 ? 2.811 40.25 33.812 1 98 115 ALA B O 1
ATOM 4240 N N . MET B 1 116 ? 1.979 39.688 31.859 1 97.25 116 MET B N 1
ATOM 4241 C CA . MET B 1 116 ? 1.57 41.062 31.5 1 97.25 116 MET B CA 1
ATOM 4242 C C . MET B 1 116 ? 0.181 41.344 32.062 1 97.25 116 MET B C 1
ATOM 4244 O O . MET B 1 116 ? -0.256 42.5 32.031 1 97.25 116 MET B O 1
ATOM 4248 N N . LEU B 1 117 ? -0.535 40.406 32.594 1 96.94 117 LEU B N 1
ATOM 4249 C CA . LEU B 1 117 ? -1.927 40.594 33 1 96.94 117 LEU B CA 1
ATOM 4250 C C . LEU B 1 117 ? -2.068 41.719 34.031 1 96.94 117 LEU B C 1
ATOM 4252 O O . LEU B 1 117 ? -2.932 42.594 33.875 1 96.94 117 LEU B O 1
ATOM 4256 N N . PRO B 1 118 ? -1.234 41.781 35.094 1 96.06 118 PRO B N 1
ATOM 4257 C CA . PRO B 1 118 ? -1.376 42.906 36.031 1 96.06 118 PRO B CA 1
ATOM 4258 C C . PRO B 1 118 ? -1.23 44.281 35.375 1 96.06 118 PRO B C 1
ATOM 4260 O O . PRO B 1 118 ? -1.971 45.188 35.719 1 96.06 118 PRO B O 1
ATOM 4263 N N . GLU B 1 119 ? -0.313 44.312 34.5 1 94.88 119 GLU B N 1
ATOM 4264 C CA . GLU B 1 119 ? -0.099 45.562 33.812 1 94.88 119 GLU B CA 1
ATOM 4265 C C . GLU B 1 119 ? -1.276 45.906 32.906 1 94.88 119 GLU B C 1
ATOM 4267 O O . GLU B 1 119 ? -1.716 47.062 32.844 1 94.88 119 GLU B O 1
ATOM 4272 N N . PHE B 1 120 ? -1.804 44.969 32.188 1 95.31 120 PHE B N 1
ATOM 4273 C CA . PHE B 1 120 ? -2.957 45.188 31.328 1 95.31 120 PHE B CA 1
ATOM 4274 C C . PHE B 1 120 ? -4.172 45.625 32.125 1 95.31 120 PHE B C 1
ATOM 4276 O O . PHE B 1 120 ? -4.914 46.5 31.719 1 95.31 120 PHE B O 1
ATOM 4283 N N . ALA B 1 121 ? -4.375 45.031 33.25 1 94.56 121 ALA B N 1
ATOM 4284 C CA . ALA B 1 121 ? -5.543 45.281 34.094 1 94.56 121 ALA B CA 1
ATOM 4285 C C . ALA B 1 121 ? -5.508 46.719 34.656 1 94.56 121 ALA B C 1
ATOM 4287 O O . ALA B 1 121 ? -6.555 47.312 34.875 1 94.56 121 ALA B O 1
ATOM 4288 N N . ARG B 1 122 ? -4.34 47.25 34.812 1 92.88 122 ARG B N 1
ATOM 4289 C CA . ARG B 1 122 ? -4.188 48.594 35.406 1 92.88 122 ARG B CA 1
ATOM 4290 C C . ARG B 1 122 ? -4.129 49.656 34.344 1 92.88 122 ARG B C 1
ATOM 4292 O O . ARG B 1 122 ? -4.301 50.844 34.625 1 92.88 122 ARG B O 1
ATOM 4299 N N . ALA B 1 123 ? -3.875 49.219 33.188 1 91.12 123 ALA B N 1
ATOM 4300 C CA . ALA B 1 123 ? -3.711 50.188 32.094 1 91.12 123 ALA B CA 1
ATOM 4301 C C . ALA B 1 123 ? -5.051 50.781 31.688 1 91.12 123 ALA B C 1
ATOM 4303 O O . ALA B 1 123 ? -6.082 50.094 31.703 1 91.12 123 ALA B O 1
ATOM 4304 N N . PRO B 1 124 ? -5.035 52.094 31.359 1 90.56 124 PRO B N 1
ATOM 4305 C CA . PRO B 1 124 ? -6.262 52.688 30.844 1 90.56 124 PRO B CA 1
ATOM 4306 C C . PRO B 1 124 ? -6.531 52.344 29.391 1 90.56 124 PRO B C 1
ATOM 4308 O O . PRO B 1 124 ? -6.484 53.188 28.5 1 90.56 124 PRO B O 1
ATOM 4311 N N . LEU B 1 125 ? -6.871 51.156 29.234 1 90.62 125 LEU B N 1
ATOM 4312 C CA . LEU B 1 125 ? -7.078 50.625 27.891 1 90.62 125 LEU B CA 1
ATOM 4313 C C . LEU B 1 125 ? -8.289 51.281 27.234 1 90.62 125 LEU B C 1
ATOM 4315 O O . LEU B 1 125 ? -9.359 51.375 27.844 1 90.62 125 LEU B O 1
ATOM 4319 N N . GLN B 1 126 ? -8.141 51.75 26.031 1 87.5 126 GLN B N 1
ATOM 4320 C CA . GLN B 1 126 ? -9.234 52.344 25.266 1 87.5 126 GLN B CA 1
ATOM 4321 C C . GLN B 1 126 ? -10.039 51.25 24.547 1 87.5 126 GLN B C 1
ATOM 4323 O O . GLN B 1 126 ? -11.211 51.469 24.219 1 87.5 126 GLN B O 1
ATOM 4328 N N . VAL B 1 127 ? -9.398 50.219 24.203 1 90.12 127 VAL B N 1
ATOM 4329 C CA . VAL B 1 127 ? -10 49.031 23.578 1 90.12 127 VAL B CA 1
ATOM 4330 C C . VAL B 1 127 ? -9.578 47.781 24.328 1 90.12 127 VAL B C 1
ATOM 4332 O O . VAL B 1 127 ? -8.547 47.781 25.016 1 90.12 127 VAL B O 1
ATOM 4335 N N . PRO B 1 128 ? -10.328 46.75 24.219 1 94.44 128 PRO B N 1
ATOM 4336 C CA . PRO B 1 128 ? -10.008 45.562 25.016 1 94.44 128 PRO B CA 1
ATOM 4337 C C . PRO B 1 128 ? -8.836 44.781 24.422 1 94.44 128 PRO B C 1
ATOM 4339 O O . PRO B 1 128 ? -8.562 44.875 23.219 1 94.44 128 PRO B O 1
ATOM 4342 N N . ILE B 1 129 ? -8.203 44.094 25.266 1 96.06 129 ILE B N 1
ATOM 4343 C CA . ILE B 1 129 ? -7.301 43 24.906 1 96.06 129 ILE B CA 1
ATOM 4344 C C . ILE B 1 129 ? -7.961 41.656 25.219 1 96.06 129 ILE B C 1
ATOM 4346 O O . ILE B 1 129 ? -8.32 41.375 26.359 1 96.06 129 ILE B O 1
ATOM 4350 N N . HIS B 1 130 ? -8.164 40.875 24.172 1 96.94 130 HIS B N 1
ATOM 4351 C CA . HIS B 1 130 ? -8.781 39.562 24.344 1 96.94 130 HIS B CA 1
ATOM 4352 C C . HIS B 1 130 ? -7.723 38.469 24.375 1 96.94 130 HIS B C 1
ATOM 4354 O O . HIS B 1 130 ? -6.754 38.5 23.609 1 96.94 130 HIS B O 1
ATOM 4360 N N . LEU B 1 131 ? -7.852 37.562 25.281 1 98.19 131 LEU B N 1
ATOM 4361 C CA . LEU B 1 131 ? -7.051 36.344 25.312 1 98.19 131 LEU B CA 1
ATOM 4362 C C . LEU B 1 131 ? -7.859 35.156 24.812 1 98.19 131 LEU B C 1
ATOM 4364 O O . LEU B 1 131 ? -8.953 34.875 25.312 1 98.19 131 LEU B O 1
ATOM 4368 N N . LEU B 1 132 ? -7.379 34.5 23.75 1 98.31 132 LEU B N 1
ATOM 4369 C CA . LEU B 1 132 ? -8 33.312 23.172 1 98.31 132 LEU B CA 1
ATOM 4370 C C . LEU B 1 132 ? -7.043 32.125 23.203 1 98.31 132 LEU B C 1
ATOM 4372 O O . LEU B 1 132 ? -6.043 32.125 22.484 1 98.31 132 LEU B O 1
ATOM 4376 N N . LEU B 1 133 ? -7.316 31.125 23.984 1 98.69 133 LEU B N 1
ATOM 4377 C CA . LEU B 1 133 ? -6.5 29.922 24.062 1 98.69 133 LEU B CA 1
ATOM 4378 C C . LEU B 1 133 ? -7.258 28.719 23.5 1 98.69 133 LEU B C 1
ATOM 4380 O O . LEU B 1 133 ? -8.453 28.562 23.75 1 98.69 133 LEU B O 1
ATOM 4384 N N . SER B 1 134 ? -6.547 27.938 22.688 1 98.19 134 SER B N 1
ATOM 4385 C CA . SER B 1 134 ? -7.195 26.812 22.047 1 98.19 134 SER B CA 1
ATOM 4386 C C . SER B 1 134 ? -6.594 25.484 22.516 1 98.19 134 SER B C 1
ATOM 4388 O O . SER B 1 134 ? -5.672 25.469 23.328 1 98.19 134 SER B O 1
ATOM 4390 N N . TYR B 1 135 ? -7.258 24.375 22.125 1 96.94 135 TYR B N 1
ATOM 4391 C CA . TYR B 1 135 ? -6.805 23 22.312 1 96.94 135 TYR B CA 1
ATOM 4392 C C . TYR B 1 135 ? -6.707 22.266 20.969 1 96.94 135 TYR B C 1
ATOM 4394 O O . TYR B 1 135 ? -7.289 22.703 19.984 1 96.94 135 TYR B O 1
ATOM 4402 N N . ASP B 1 136 ? -5.879 21.297 20.891 1 94.94 136 ASP B N 1
ATOM 4403 C CA . ASP B 1 136 ? -5.766 20.359 19.781 1 94.94 136 ASP B CA 1
ATOM 4404 C C . ASP B 1 136 ? -5.352 21.078 18.5 1 94.94 136 ASP B C 1
ATOM 4406 O O . ASP B 1 136 ? -5.898 20.812 17.422 1 94.94 136 ASP B O 1
ATOM 4410 N N . GLU B 1 137 ? -4.52 22.031 18.656 1 93.88 137 GLU B N 1
ATOM 4411 C CA . GLU B 1 137 ? -3.906 22.672 17.484 1 93.88 137 GLU B CA 1
ATOM 4412 C C . GLU B 1 137 ? -2.965 21.703 16.766 1 93.88 137 GLU B C 1
ATOM 4414 O O . GLU B 1 137 ? -2.965 21.625 15.539 1 93.88 137 GLU B O 1
ATOM 4419 N N . GLU B 1 138 ? -2.277 20.891 17.484 1 90.94 138 GLU B N 1
ATOM 4420 C CA . GLU B 1 138 ? -1.188 20.062 16.984 1 90.94 138 GLU B CA 1
ATOM 4421 C C . GLU B 1 138 ? -1.72 18.875 16.172 1 90.94 138 GLU B C 1
ATOM 4423 O O . GLU B 1 138 ? -0.962 18.219 15.461 1 90.94 138 GLU B O 1
ATOM 4428 N N . VAL B 1 139 ? -2.973 18.609 16.281 1 88 139 VAL B N 1
ATOM 4429 C CA . VAL B 1 139 ? -3.543 17.453 15.602 1 88 139 VAL B CA 1
ATOM 4430 C C . VAL B 1 139 ? -4.535 17.906 14.539 1 88 139 VAL B C 1
ATOM 4432 O O . VAL B 1 139 ? -5.523 17.219 14.273 1 88 139 VAL B O 1
ATOM 4435 N N . GLY B 1 140 ? -4.34 19.156 14.07 1 87.38 140 GLY B N 1
ATOM 4436 C CA . GLY B 1 140 ? -5.16 19.594 12.945 1 87.38 140 GLY B CA 1
ATOM 4437 C C . GLY B 1 140 ? -6.02 20.797 13.273 1 87.38 140 GLY B C 1
ATOM 4438 O O . GLY B 1 140 ? -7.074 21 12.664 1 87.38 140 GLY B O 1
ATOM 4439 N N . CYS B 1 141 ? -5.648 21.5 14.352 1 91.75 141 CYS B N 1
ATOM 4440 C CA . CYS B 1 141 ? -6.395 22.688 14.75 1 91.75 141 CYS B CA 1
ATOM 4441 C C . CYS B 1 141 ? -7.871 22.359 14.953 1 91.75 141 CYS B C 1
ATOM 4443 O O . CYS B 1 141 ? -8.742 23.062 14.445 1 91.75 141 CYS B O 1
ATOM 4445 N N . LEU B 1 142 ? -8.125 21.422 15.719 1 88.62 142 LEU B N 1
ATOM 4446 C CA . LEU B 1 142 ? -9.469 20.859 15.797 1 88.62 142 LEU B CA 1
ATOM 4447 C C . LEU B 1 142 ? -10.398 21.781 16.594 1 88.62 142 LEU B C 1
ATOM 4449 O O . LEU B 1 142 ? -11.617 21.734 16.406 1 88.62 142 LEU B O 1
ATOM 4453 N N . ALA B 1 143 ? -9.859 22.625 17.406 1 91.25 143 ALA B N 1
ATOM 4454 C CA . ALA B 1 143 ? -10.672 23.516 18.234 1 91.25 143 ALA B CA 1
ATOM 4455 C C . ALA B 1 143 ? -11.102 24.75 17.453 1 91.25 143 ALA B C 1
ATOM 4457 O O . ALA B 1 143 ? -12.062 25.422 17.828 1 91.25 143 ALA B O 1
ATOM 4458 N N . ALA B 1 144 ? -10.336 25.062 16.469 1 91.62 144 ALA B N 1
ATOM 4459 C CA . ALA B 1 144 ? -10.375 26.391 15.852 1 91.62 144 ALA B CA 1
ATOM 4460 C C . ALA B 1 144 ? -11.766 26.703 15.297 1 91.62 144 ALA B C 1
ATOM 4462 O O . ALA B 1 144 ? -12.305 27.781 15.523 1 91.62 144 ALA B O 1
ATOM 4463 N N . PRO B 1 145 ? -12.406 25.781 14.633 1 89.19 145 PRO B N 1
ATOM 4464 C CA . PRO B 1 145 ? -13.742 26.094 14.109 1 89.19 145 PRO B CA 1
ATOM 4465 C C . PRO B 1 145 ? -14.727 26.484 15.203 1 89.19 145 PRO B C 1
ATOM 4467 O O . PRO B 1 145 ? -15.469 27.453 15.062 1 89.19 145 PRO B O 1
ATOM 4470 N N . ASP B 1 146 ? -14.734 25.797 16.281 1 89.56 146 ASP B N 1
ATOM 4471 C CA . ASP B 1 146 ? -15.633 26.094 17.391 1 89.56 146 ASP B CA 1
ATOM 4472 C C . ASP B 1 146 ? -15.289 27.438 18.047 1 89.56 146 ASP B C 1
ATOM 4474 O O . ASP B 1 146 ? -16.188 28.203 18.422 1 89.56 146 ASP B O 1
ATOM 4478 N N . LEU B 1 147 ? -14.047 27.672 18.172 1 91.94 147 LEU B N 1
ATOM 4479 C CA . LEU B 1 147 ? -13.602 28.875 18.859 1 91.94 147 LEU B CA 1
ATOM 4480 C C . LEU B 1 147 ? -13.938 30.125 18.031 1 91.94 147 LEU B C 1
ATOM 4482 O O . LEU B 1 147 ? -14.344 31.156 18.594 1 91.94 147 LEU B O 1
ATOM 4486 N N . VAL B 1 148 ? -13.742 30.016 16.75 1 91.19 148 VAL B N 1
ATOM 4487 C CA . VAL B 1 148 ? -14.047 31.172 15.922 1 91.19 148 VAL B CA 1
ATOM 4488 C C . VAL B 1 148 ? -15.547 31.438 15.938 1 91.19 148 VAL B C 1
ATOM 4490 O O . VAL B 1 148 ? -15.984 32.594 15.883 1 91.19 148 VAL B O 1
ATOM 4493 N N . ALA B 1 149 ? -16.344 30.453 16.031 1 89.12 149 ALA B N 1
ATOM 4494 C CA . ALA B 1 149 ? -17.797 30.609 16.156 1 89.12 149 ALA B CA 1
ATOM 4495 C C . ALA B 1 149 ? -18.156 31.359 17.438 1 89.12 149 ALA B C 1
ATOM 4497 O O . ALA B 1 149 ? -19.031 32.219 17.422 1 89.12 149 ALA B O 1
ATOM 4498 N N . VAL B 1 150 ? -17.5 31.016 18.453 1 89.94 150 VAL B N 1
ATOM 4499 C CA . VAL B 1 150 ? -17.75 31.656 19.75 1 89.94 150 VAL B CA 1
ATOM 4500 C C . VAL B 1 150 ? -17.344 33.125 19.672 1 89.94 150 VAL B C 1
ATOM 4502 O O . VAL B 1 150 ? -18.031 34 20.219 1 89.94 150 VAL B O 1
ATOM 4505 N N . LEU B 1 151 ? -16.234 33.406 19.047 1 91.56 151 LEU B N 1
ATOM 4506 C CA . LEU B 1 151 ? -15.781 34.781 18.891 1 91.56 151 LEU B CA 1
ATOM 4507 C C . LEU B 1 151 ? -16.844 35.625 18.203 1 91.56 151 LEU B C 1
ATOM 4509 O O . LEU B 1 151 ? -17.156 36.719 18.641 1 91.56 151 LEU B O 1
ATOM 4513 N N . GLN B 1 152 ? -17.391 35.094 17.172 1 88.88 152 GLN B N 1
ATOM 4514 C CA . GLN B 1 152 ? -18.375 35.812 16.391 1 88.88 152 GLN B CA 1
ATOM 4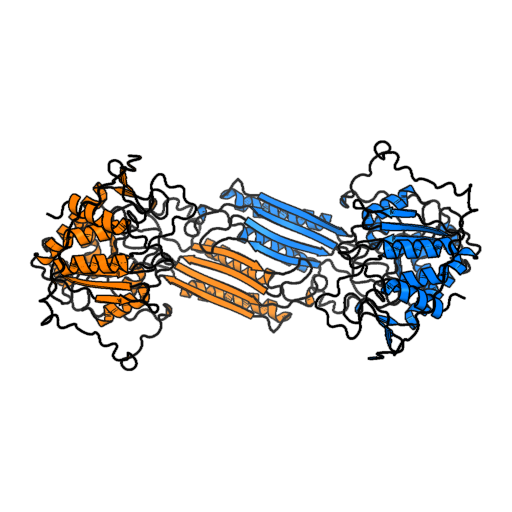515 C C . GLN B 1 152 ? -19.641 36.062 17.203 1 88.88 152 GLN B C 1
ATOM 4517 O O . GLN B 1 152 ? -20.312 37.062 17 1 88.88 152 GLN B O 1
ATOM 4522 N N . GLN B 1 153 ? -19.875 35.25 18.141 1 87.25 153 GLN B N 1
ATOM 4523 C CA . GLN B 1 153 ? -21.094 35.344 18.938 1 87.25 153 GLN B CA 1
ATOM 4524 C C . GLN B 1 153 ? -20.891 36.281 20.141 1 87.25 153 GLN B C 1
ATOM 4526 O O . GLN B 1 153 ? -21.812 36.969 20.547 1 87.25 153 GLN B O 1
ATOM 4531 N N . ARG B 1 154 ? -19.734 36.312 20.594 1 87.5 154 ARG B N 1
ATOM 4532 C CA . ARG B 1 154 ? -19.594 36.875 21.953 1 87.5 154 ARG B CA 1
ATOM 4533 C C . ARG B 1 154 ? -18.844 38.188 21.938 1 87.5 154 ARG B C 1
ATOM 4535 O O . ARG B 1 154 ? -18.922 38.969 22.891 1 87.5 154 ARG B O 1
ATOM 4542 N N . LEU B 1 155 ? -18.078 38.375 20.938 1 89.62 155 LEU B N 1
ATOM 4543 C CA . LEU B 1 155 ? -17.219 39.531 21 1 89.62 155 LEU B CA 1
ATOM 4544 C C . LEU B 1 155 ? -17.656 40.594 19.969 1 89.62 155 LEU B C 1
ATOM 4546 O O . LEU B 1 155 ? -18.031 40.25 18.844 1 89.62 155 LEU B O 1
ATOM 4550 N N . PRO B 1 156 ? -17.609 41.844 20.5 1 88.31 156 PRO B N 1
ATOM 4551 C CA . PRO B 1 156 ? -17.547 42.875 19.438 1 88.31 156 PRO B CA 1
ATOM 4552 C C . PRO B 1 156 ? -16.328 42.688 18.531 1 88.31 156 PRO B C 1
ATOM 4554 O O . PRO B 1 156 ? -15.297 42.156 18.969 1 88.31 156 PRO B O 1
ATOM 4557 N N . LEU B 1 157 ? -16.406 43.094 17.375 1 87.69 157 LEU B N 1
ATOM 4558 C CA . LEU B 1 157 ? -15.391 42.812 16.359 1 87.69 157 LEU B CA 1
ATOM 4559 C C . LEU B 1 157 ? -14.031 43.344 16.781 1 87.69 157 LEU B C 1
ATOM 4561 O O . LEU B 1 157 ? -13.852 44.562 16.875 1 87.69 157 LEU B O 1
ATOM 4565 N N . PRO B 1 158 ? -13.125 42.469 16.984 1 93.38 158 PRO B N 1
ATOM 4566 C CA . PRO B 1 158 ? -11.758 42.938 17.219 1 93.38 158 PRO B CA 1
ATOM 4567 C C . PRO B 1 158 ? -11.102 43.531 15.977 1 93.38 158 PRO B C 1
ATOM 4569 O O . PRO B 1 158 ? -11.523 43.219 14.852 1 93.38 158 PRO B O 1
ATOM 4572 N N . ALA B 1 159 ? -10.125 44.344 16.141 1 91.88 159 ALA B N 1
ATOM 4573 C CA . ALA B 1 159 ? -9.43 44.938 15.016 1 91.88 159 ALA B CA 1
ATOM 4574 C C . ALA B 1 159 ? -8.328 44.031 14.484 1 91.88 159 ALA B C 1
ATOM 4576 O O . ALA B 1 159 ? -8 44.062 13.297 1 91.88 159 ALA B O 1
ATOM 4577 N N . LEU B 1 160 ? -7.793 43.281 15.352 1 94.62 160 LEU B N 1
ATOM 4578 C CA . LEU B 1 160 ? -6.586 42.531 15.023 1 94.62 160 LEU B CA 1
ATOM 4579 C C . LEU B 1 160 ? -6.484 41.25 15.875 1 94.62 160 LEU B C 1
ATOM 4581 O O . LEU B 1 160 ? -6.848 41.281 17.047 1 94.62 160 LEU B O 1
ATOM 4585 N N . ALA B 1 161 ? -6.059 40.219 15.219 1 97.06 161 ALA B N 1
ATOM 4586 C CA . ALA B 1 161 ? -5.656 39 15.953 1 97.06 161 ALA B CA 1
ATOM 4587 C C . ALA B 1 161 ? -4.16 38.75 15.789 1 97.06 161 ALA B C 1
ATOM 4589 O O . ALA B 1 161 ? -3.635 38.812 14.68 1 97.06 161 ALA B O 1
ATOM 4590 N N . ILE B 1 162 ? -3.504 38.531 16.859 1 97.81 162 ILE B N 1
ATOM 4591 C CA . ILE B 1 162 ? -2.098 38.156 16.875 1 97.81 162 ILE B CA 1
ATOM 4592 C C . ILE B 1 162 ? -1.96 36.75 17.438 1 97.81 162 ILE B C 1
ATOM 4594 O O . ILE B 1 162 ? -2.252 36.5 18.609 1 97.81 162 ILE B O 1
ATOM 4598 N N . VAL B 1 163 ? -1.54 35.844 16.578 1 98.5 163 VAL B N 1
ATOM 4599 C CA . VAL B 1 163 ? -1.299 34.469 17.016 1 98.5 163 VAL B CA 1
ATOM 4600 C C . VAL B 1 163 ? 0.155 34.312 17.453 1 98.5 163 VAL B C 1
ATOM 4602 O O . VAL B 1 163 ? 1.077 34.594 16.688 1 98.5 163 VAL B O 1
ATOM 4605 N N . GLY B 1 164 ? 0.374 33.781 18.594 1 98.25 164 GLY B N 1
ATOM 4606 C CA . GLY B 1 164 ? 1.678 33.844 19.25 1 98.25 164 GLY B CA 1
ATOM 4607 C C . GLY B 1 164 ? 2.557 32.656 18.891 1 98.25 164 GLY B C 1
ATOM 4608 O O . GLY B 1 164 ? 3.35 32.188 19.719 1 98.25 164 GLY B O 1
ATOM 4609 N N . GLU B 1 165 ? 2.438 32.094 17.719 1 97 165 GLU B N 1
ATOM 4610 C CA . GLU B 1 165 ? 3.311 31.016 17.266 1 97 165 GLU B CA 1
ATOM 4611 C C . GLU B 1 165 ? 4.77 31.469 17.234 1 97 165 GLU B C 1
ATOM 4613 O O . GLU B 1 165 ? 5.059 32.656 17.047 1 97 165 GLU B O 1
ATOM 4618 N N . PRO B 1 166 ? 5.66 30.516 17.422 1 96.5 166 PRO B N 1
ATOM 4619 C CA . PRO B 1 166 ? 7.066 30.922 17.375 1 96.5 166 PRO B CA 1
ATOM 4620 C C . PRO B 1 166 ? 7.48 31.453 16 1 96.5 166 PRO B C 1
ATOM 4622 O O . PRO B 1 166 ? 7.371 30.734 15 1 96.5 166 PRO B O 1
ATOM 4625 N N . SER B 1 167 ? 7.938 32.688 15.977 1 95.19 167 SER B N 1
ATOM 4626 C CA . SER B 1 167 ? 8.391 33.375 14.766 1 95.19 167 SER B CA 1
ATOM 4627 C C . SER B 1 167 ? 9.641 34.188 15.039 1 95.19 167 SER B C 1
ATOM 4629 O O . SER B 1 167 ? 9.922 35.156 14.305 1 95.19 167 SER B O 1
ATOM 4631 N N . GLU B 1 168 ? 10.273 33.938 16.188 1 95.25 168 GLU B N 1
ATOM 4632 C CA . GLU B 1 168 ? 11.422 34.719 16.641 1 95.25 168 GLU B CA 1
ATOM 4633 C C . GLU B 1 168 ? 11.07 36.188 16.719 1 95.25 168 GLU B C 1
ATOM 4635 O O . GLU B 1 168 ? 11.875 37.062 16.359 1 95.25 168 GLU B O 1
ATOM 4640 N N . MET B 1 169 ? 9.852 36.469 16.984 1 96.12 169 MET B N 1
ATOM 4641 C CA . MET B 1 169 ? 9.281 37.781 17.188 1 96.12 169 MET B CA 1
ATOM 4642 C C . MET B 1 169 ? 9.227 38.562 15.875 1 96.12 169 MET B C 1
ATOM 4644 O O . MET B 1 169 ? 9.078 39.781 15.883 1 96.12 169 MET B O 1
ATOM 4648 N N . ARG B 1 170 ? 9.367 37.875 14.766 1 95.12 170 ARG B N 1
ATOM 4649 C CA . ARG B 1 170 ? 9.062 38.5 13.477 1 95.12 170 ARG B CA 1
ATOM 4650 C C . ARG B 1 170 ? 7.59 38.344 13.133 1 95.12 170 ARG B C 1
ATOM 4652 O O . ARG B 1 170 ? 6.996 37.281 13.383 1 95.12 170 ARG B O 1
ATOM 4659 N N . VAL B 1 171 ? 7.062 39.438 12.586 1 96.12 171 VAL B N 1
ATOM 4660 C CA . VAL B 1 171 ? 5.652 39.375 12.203 1 96.12 171 VAL B CA 1
ATOM 4661 C C . VAL B 1 171 ? 5.492 38.594 10.906 1 96.12 171 VAL B C 1
ATOM 4663 O O . VAL B 1 171 ? 6.098 38.938 9.891 1 96.12 171 VAL B O 1
ATOM 4666 N N . ALA B 1 172 ? 4.785 37.562 10.984 1 95.31 172 ALA B N 1
ATOM 4667 C CA . ALA B 1 172 ? 4.461 36.781 9.789 1 95.31 172 ALA B CA 1
ATOM 4668 C C . ALA B 1 172 ? 3.033 37.062 9.328 1 95.31 172 ALA B C 1
ATOM 4670 O O . ALA B 1 172 ? 2.117 37.125 10.148 1 95.31 172 ALA B O 1
ATOM 4671 N N . THR B 1 173 ? 2.859 37.156 7.984 1 95.31 173 THR B N 1
ATOM 4672 C CA . THR B 1 173 ? 1.553 37.562 7.473 1 95.31 173 THR B CA 1
ATOM 4673 C C . THR B 1 173 ? 0.983 36.469 6.551 1 95.31 173 THR B C 1
ATOM 4675 O O . THR B 1 173 ? -0.113 36.625 6.008 1 95.31 173 THR B O 1
ATOM 4678 N N . ALA B 1 174 ? 1.789 35.406 6.359 1 94.5 174 ALA B N 1
ATOM 4679 C CA . ALA B 1 174 ? 1.278 34.344 5.473 1 94.5 174 ALA B CA 1
ATOM 4680 C C . ALA B 1 174 ? 1.863 33 5.836 1 94.5 174 ALA B C 1
ATOM 4682 O O . ALA B 1 174 ? 3.002 32.906 6.301 1 94.5 174 ALA B O 1
ATOM 4683 N N . HIS B 1 175 ? 1.104 32 5.621 1 93.44 175 HIS B N 1
ATOM 4684 C CA . HIS B 1 175 ? 1.543 30.609 5.656 1 93.44 175 HIS B CA 1
ATOM 4685 C C . HIS B 1 175 ? 0.626 29.719 4.828 1 93.44 175 HIS B C 1
ATOM 4687 O O . HIS B 1 175 ? -0.482 30.109 4.469 1 93.44 175 HIS B O 1
ATOM 4693 N N . ARG B 1 176 ? 1.097 28.531 4.512 1 92.75 176 ARG B N 1
ATOM 4694 C CA . ARG B 1 176 ? 0.293 27.547 3.793 1 92.75 176 ARG B CA 1
ATOM 4695 C C . ARG B 1 176 ? -0.774 26.938 4.699 1 92.75 176 ARG B C 1
ATOM 4697 O O . ARG B 1 176 ? -0.665 27 5.926 1 92.75 176 ARG B O 1
ATOM 4704 N N . GLY B 1 177 ? -1.846 26.438 4.055 1 93.75 177 GLY B N 1
ATOM 4705 C CA . GLY B 1 177 ? -2.834 25.641 4.762 1 93.75 177 GLY B CA 1
ATOM 4706 C C . GLY B 1 177 ? -2.506 24.156 4.777 1 93.75 177 GLY B C 1
ATOM 4707 O O . GLY B 1 177 ? -1.389 23.766 4.441 1 93.75 177 GLY B O 1
ATOM 4708 N N . ILE B 1 178 ? -3.457 23.359 5.285 1 94.88 178 ILE B N 1
ATOM 4709 C CA . ILE B 1 178 ? -3.359 21.906 5.273 1 94.88 178 ILE B CA 1
ATOM 4710 C C . ILE B 1 178 ? -4.719 21.297 4.922 1 94.88 178 ILE B C 1
ATOM 4712 O O . ILE B 1 178 ? -5.746 21.703 5.473 1 94.88 178 ILE B O 1
ATOM 4716 N N . ALA B 1 179 ? -4.695 20.469 4.008 1 95.56 179 ALA B N 1
ATOM 4717 C CA . ALA B 1 179 ? -5.836 19.594 3.732 1 95.56 179 ALA B CA 1
ATOM 4718 C C . ALA B 1 179 ? -5.391 18.141 3.566 1 95.56 179 ALA B C 1
ATOM 4720 O O . ALA B 1 179 ? -4.469 17.859 2.801 1 95.56 179 ALA B O 1
ATOM 4721 N N . THR B 1 180 ? -6.02 17.25 4.293 1 96.38 180 THR B N 1
ATOM 4722 C CA . THR B 1 180 ? -5.691 15.844 4.164 1 96.38 180 THR B CA 1
ATOM 4723 C C . THR B 1 180 ? -6.887 15.055 3.635 1 96.38 180 THR B C 1
ATOM 4725 O O . THR B 1 180 ? -8.039 15.406 3.898 1 96.38 180 THR B O 1
ATOM 4728 N N . TYR B 1 181 ? -6.555 14.023 2.906 1 97.88 181 TYR B N 1
ATOM 4729 C CA . TYR B 1 181 ? -7.582 13.242 2.23 1 97.88 181 TYR B CA 1
ATOM 4730 C C . TYR B 1 181 ? -7.301 11.75 2.354 1 97.88 181 TYR B C 1
ATOM 4732 O O . TYR B 1 181 ? -6.141 11.336 2.428 1 97.88 181 TYR B O 1
ATOM 4740 N N . THR B 1 182 ? -8.391 11.008 2.408 1 98.56 182 THR B N 1
ATOM 4741 C CA . THR B 1 182 ? -8.352 9.57 2.148 1 98.56 182 THR B CA 1
ATOM 4742 C C . THR B 1 182 ? -9.125 9.234 0.879 1 98.56 182 THR B C 1
ATOM 4744 O O . THR B 1 182 ? -10.32 9.531 0.776 1 98.56 182 THR B O 1
ATOM 4747 N N . THR B 1 183 ? -8.445 8.688 -0.056 1 98.81 183 THR B N 1
ATOM 4748 C CA . THR B 1 183 ? -9.078 8.195 -1.274 1 98.81 183 THR B CA 1
ATOM 4749 C C . THR B 1 183 ? -9.094 6.672 -1.303 1 98.81 183 THR B C 1
ATOM 4751 O O . THR B 1 183 ? -8.047 6.031 -1.178 1 98.81 183 THR B O 1
ATOM 4754 N N . THR B 1 184 ? -10.25 6.102 -1.415 1 98.88 184 THR B N 1
ATOM 4755 C CA . THR B 1 184 ? -10.414 4.656 -1.502 1 98.88 184 THR B CA 1
ATOM 4756 C C . THR B 1 184 ? -10.93 4.25 -2.879 1 98.88 184 THR B C 1
ATOM 4758 O O . THR B 1 184 ? -11.961 4.754 -3.334 1 98.88 184 THR B O 1
ATOM 4761 N N . VAL B 1 185 ? -10.219 3.367 -3.492 1 98.88 185 VAL B N 1
ATOM 4762 C CA . VAL B 1 185 ? -10.602 2.844 -4.801 1 98.88 185 VAL B CA 1
ATOM 4763 C C . VAL B 1 185 ? -11.219 1.456 -4.645 1 98.88 185 VAL B C 1
ATOM 4765 O O . VAL B 1 185 ? -10.641 0.582 -3.994 1 98.88 185 VAL B O 1
ATOM 4768 N N . HIS B 1 186 ? -12.398 1.305 -5.215 1 98.62 186 HIS B N 1
ATOM 4769 C CA . HIS B 1 186 ? -13.078 0.019 -5.27 1 98.62 186 HIS B CA 1
ATOM 4770 C C . HIS B 1 186 ? -13.18 -0.489 -6.703 1 98.62 186 HIS B C 1
ATOM 4772 O O . HIS B 1 186 ? -13.883 0.101 -7.527 1 98.62 186 HIS B O 1
ATOM 4778 N N . GLY B 1 187 ? -12.477 -1.535 -6.984 1 98.25 187 GLY B N 1
ATOM 4779 C CA . GLY B 1 187 ? -12.555 -2.205 -8.273 1 98.25 187 GLY B CA 1
ATOM 4780 C C . GLY B 1 187 ? -13.289 -3.533 -8.211 1 98.25 187 GLY B C 1
ATOM 4781 O O . GLY B 1 187 ? -14.367 -3.625 -7.629 1 98.25 187 GLY B O 1
ATOM 4782 N N . ARG B 1 188 ? -12.758 -4.516 -8.961 1 97.25 188 ARG B N 1
ATOM 4783 C CA . ARG B 1 188 ? -13.305 -5.867 -8.984 1 97.25 188 ARG B CA 1
ATOM 4784 C C . ARG B 1 188 ? -12.195 -6.91 -8.938 1 97.25 188 ARG B C 1
ATOM 4786 O O . ARG B 1 188 ? -11.281 -6.887 -9.766 1 97.25 188 ARG B O 1
ATOM 4793 N N . ALA B 1 189 ? -12.352 -7.77 -7.973 1 94.44 189 ALA B N 1
ATOM 4794 C CA . ALA B 1 189 ? -11.375 -8.852 -7.848 1 94.44 189 ALA B CA 1
ATOM 4795 C C . ALA B 1 189 ? -11.508 -9.844 -8.992 1 94.44 189 ALA B C 1
ATOM 4797 O O . ALA B 1 189 ? -12.586 -9.984 -9.586 1 94.44 189 ALA B O 1
ATOM 4798 N N . GLY B 1 190 ? -10.438 -10.391 -9.375 1 89.31 190 GLY B N 1
ATOM 4799 C CA . GLY B 1 190 ? -10.344 -11.445 -10.375 1 89.31 190 GLY B CA 1
ATOM 4800 C C . GLY B 1 190 ? -9.047 -12.227 -10.297 1 89.31 190 GLY B C 1
ATOM 4801 O O . GLY B 1 190 ? -8.141 -11.859 -9.539 1 89.31 190 GLY B O 1
ATOM 4802 N N . HIS B 1 191 ? -9.031 -13.328 -11.031 1 85.5 191 HIS B N 1
ATOM 4803 C CA . HIS B 1 191 ? -7.805 -14.109 -11.133 1 85.5 191 HIS B CA 1
ATOM 4804 C C . HIS B 1 191 ? -6.773 -13.406 -12.008 1 85.5 191 HIS B C 1
ATOM 4806 O O . HIS B 1 191 ? -7.109 -12.867 -13.062 1 85.5 191 HIS B O 1
ATOM 4812 N N . SER B 1 192 ? -5.52 -13.383 -11.516 1 87.44 192 SER B N 1
ATOM 4813 C CA . SER B 1 192 ? -4.465 -12.656 -12.211 1 87.44 192 SER B CA 1
ATOM 4814 C C . SER B 1 192 ? -4.246 -13.203 -13.617 1 87.44 192 SER B C 1
ATOM 4816 O O . SER B 1 192 ? -3.732 -12.5 -14.484 1 87.44 192 SER B O 1
ATOM 4818 N N . GLY B 1 193 ? -4.598 -14.438 -13.844 1 84.31 193 GLY B N 1
ATOM 4819 C CA . GLY B 1 193 ? -4.469 -15.031 -15.172 1 84.31 193 GLY B CA 1
ATOM 4820 C C . GLY B 1 193 ? -5.574 -14.609 -16.125 1 84.31 193 GLY B C 1
ATOM 4821 O O . GLY B 1 193 ? -5.52 -14.906 -17.312 1 84.31 193 GLY B O 1
ATOM 4822 N N . LEU B 1 194 ? -6.594 -13.953 -15.609 1 84.56 194 LEU B N 1
ATOM 4823 C CA . LEU B 1 194 ? -7.719 -13.461 -16.391 1 84.56 194 LEU B CA 1
ATOM 4824 C C . LEU B 1 194 ? -7.922 -11.969 -16.172 1 84.56 194 LEU B C 1
ATOM 4826 O O . LEU B 1 194 ? -8.906 -11.555 -15.562 1 84.56 194 LEU B O 1
ATOM 4830 N N . PRO B 1 195 ? -7.109 -11.164 -16.781 1 85.19 195 PRO B N 1
ATOM 4831 C CA . PRO B 1 195 ? -7.137 -9.727 -16.5 1 85.19 195 PRO B CA 1
ATOM 4832 C C . PRO B 1 195 ? -8.484 -9.086 -16.828 1 85.19 195 PRO B C 1
ATOM 4834 O O . PRO B 1 195 ? -8.883 -8.109 -16.188 1 85.19 195 PRO B O 1
ATOM 4837 N N . ALA B 1 196 ? -9.227 -9.625 -17.75 1 84.38 196 ALA B N 1
ATOM 4838 C CA . ALA B 1 196 ? -10.492 -9.055 -18.188 1 84.38 196 ALA B CA 1
ATOM 4839 C C . ALA B 1 196 ? -11.586 -9.273 -17.141 1 84.38 196 ALA B C 1
ATOM 4841 O O . ALA B 1 196 ? -12.641 -8.633 -17.203 1 84.38 196 ALA B O 1
ATOM 4842 N N . SER B 1 197 ? -11.273 -10.117 -16.25 1 86.94 197 SER B N 1
ATOM 4843 C CA . SER B 1 197 ? -12.305 -10.477 -15.281 1 86.94 197 SER B CA 1
ATOM 4844 C C . SER B 1 197 ? -12.305 -9.516 -14.094 1 86.94 197 SER B C 1
ATOM 4846 O O . SER B 1 197 ? -13.188 -9.578 -13.242 1 86.94 197 SER B O 1
ATOM 4848 N N . GLY B 1 198 ? -11.375 -8.594 -14.078 1 93.31 198 GLY B N 1
ATOM 4849 C CA . GLY B 1 198 ? -11.297 -7.703 -12.93 1 93.31 198 GLY B CA 1
ATOM 4850 C C . GLY B 1 198 ? -10.93 -6.281 -13.305 1 93.31 198 GLY B C 1
ATOM 4851 O O . GLY B 1 198 ? -10.766 -5.969 -14.484 1 93.31 198 GLY B O 1
ATOM 4852 N N . ALA B 1 199 ? -11.008 -5.43 -12.32 1 97.19 199 ALA B N 1
ATOM 4853 C CA . ALA B 1 199 ? -10.539 -4.051 -12.391 1 97.19 199 ALA B CA 1
ATOM 4854 C C . ALA B 1 199 ? -9.641 -3.713 -11.203 1 97.19 199 ALA B C 1
ATOM 4856 O O . ALA B 1 199 ? -10.117 -3.607 -10.07 1 97.19 199 ALA B O 1
ATOM 4857 N N . SER B 1 200 ? -8.414 -3.484 -11.461 1 97.94 200 SER B N 1
ATOM 4858 C CA . SER B 1 200 ? -7.41 -3.385 -10.406 1 97.94 200 SER B CA 1
ATOM 4859 C C . SER B 1 200 ? -7.5 -2.049 -9.68 1 97.94 200 SER B C 1
ATOM 4861 O O . SER B 1 200 ? -7.211 -1 -10.258 1 97.94 200 SER B O 1
ATOM 4863 N N . ALA B 1 201 ? -7.805 -2.137 -8.414 1 98.75 201 ALA B N 1
ATOM 4864 C CA . ALA B 1 201 ? -7.809 -0.944 -7.574 1 98.75 201 ALA B CA 1
ATOM 4865 C C . ALA B 1 201 ? -6.395 -0.392 -7.398 1 98.75 201 ALA B C 1
ATOM 4867 O O . ALA B 1 201 ? -6.207 0.821 -7.273 1 98.75 201 ALA B O 1
ATOM 4868 N N . ILE B 1 202 ? -5.387 -1.259 -7.426 1 98.81 202 ILE B N 1
ATOM 4869 C CA . ILE B 1 202 ? -3.996 -0.847 -7.266 1 98.81 202 ILE B CA 1
ATOM 4870 C C . ILE B 1 202 ? -3.564 -0.011 -8.469 1 98.81 202 ILE B C 1
ATOM 4872 O O . ILE B 1 202 ? -2.932 1.035 -8.312 1 98.81 202 ILE B O 1
ATOM 4876 N N . VAL B 1 203 ? -3.914 -0.445 -9.617 1 98.69 203 VAL B N 1
ATOM 4877 C CA . VAL B 1 203 ? -3.543 0.297 -10.82 1 98.69 203 VAL B CA 1
ATOM 4878 C C . VAL B 1 203 ? -4.188 1.681 -10.789 1 98.69 203 VAL B C 1
ATOM 4880 O O . VAL B 1 203 ? -3.516 2.689 -11.016 1 98.69 203 VAL B O 1
ATOM 4883 N N . ALA B 1 204 ? -5.457 1.733 -10.469 1 98.81 204 ALA B N 1
ATOM 4884 C CA . ALA B 1 204 ? -6.168 3.01 -10.422 1 98.81 204 ALA B CA 1
ATOM 4885 C C . ALA B 1 204 ? -5.586 3.928 -9.352 1 98.81 204 ALA B C 1
ATOM 4887 O O . ALA B 1 204 ? -5.359 5.113 -9.602 1 98.81 204 ALA B O 1
ATOM 4888 N N . ALA B 1 205 ? -5.363 3.412 -8.172 1 98.88 205 ALA B N 1
ATOM 4889 C CA . ALA B 1 205 ? -4.781 4.199 -7.086 1 98.88 205 ALA B CA 1
ATOM 4890 C C . ALA B 1 205 ? -3.396 4.719 -7.469 1 98.88 205 ALA B C 1
ATOM 4892 O O . ALA B 1 205 ? -3.047 5.859 -7.16 1 98.88 205 ALA B O 1
ATOM 4893 N N . SER B 1 206 ? -2.584 3.844 -8.109 1 98.88 206 SER B N 1
ATOM 4894 C CA . SER B 1 206 ? -1.251 4.25 -8.539 1 98.88 206 SER B CA 1
ATOM 4895 C C . SER B 1 206 ? -1.323 5.379 -9.562 1 98.88 206 SER B C 1
ATOM 4897 O O . SER B 1 206 ? -0.491 6.285 -9.555 1 98.88 206 SER B O 1
ATOM 4899 N N . ARG B 1 207 ? -2.285 5.336 -10.445 1 98.88 207 ARG B N 1
ATOM 4900 C CA . ARG B 1 207 ? -2.486 6.426 -11.398 1 98.88 207 ARG B CA 1
ATOM 4901 C C . ARG B 1 207 ? -2.861 7.715 -10.68 1 98.88 207 ARG B C 1
ATOM 4903 O O . ARG B 1 207 ? -2.484 8.805 -11.109 1 98.88 207 ARG B O 1
ATOM 4910 N N . CYS B 1 208 ? -3.66 7.594 -9.578 1 98.88 208 CYS B N 1
ATOM 4911 C CA . CYS B 1 208 ? -3.934 8.766 -8.75 1 98.88 208 CYS B CA 1
ATOM 4912 C C . CYS B 1 208 ? -2.641 9.367 -8.211 1 98.88 208 CYS B C 1
ATOM 4914 O O . CYS B 1 208 ? -2.439 10.578 -8.281 1 98.88 208 CYS B O 1
ATOM 4916 N N . VAL B 1 209 ? -1.778 8.547 -7.68 1 98.81 209 VAL B N 1
ATOM 4917 C CA . VAL B 1 209 ? -0.519 8.992 -7.094 1 98.81 209 VAL B CA 1
ATOM 4918 C C . VAL B 1 209 ? 0.318 9.711 -8.148 1 98.81 209 VAL B C 1
ATOM 4920 O O . VAL B 1 209 ? 0.837 10.805 -7.898 1 98.81 209 VAL B O 1
ATOM 4923 N N . VAL B 1 210 ? 0.441 9.109 -9.305 1 98.62 210 VAL B N 1
ATOM 4924 C CA . VAL B 1 210 ? 1.247 9.672 -10.383 1 98.62 210 VAL B CA 1
ATOM 4925 C C . VAL B 1 210 ? 0.663 11.008 -10.812 1 98.62 210 VAL B C 1
ATOM 4927 O O . VAL B 1 210 ? 1.402 11.969 -11.07 1 98.62 210 VAL B O 1
ATOM 4930 N N . TRP B 1 211 ? -0.643 11.086 -10.898 1 98.56 211 TRP B N 1
ATOM 4931 C CA . TRP B 1 211 ? -1.301 12.336 -11.273 1 98.56 211 TRP B CA 1
ATOM 4932 C C . TRP B 1 211 ? -1.03 13.422 -10.234 1 98.56 211 TRP B C 1
ATOM 4934 O O . TRP B 1 211 ? -0.706 14.562 -10.594 1 98.56 211 TRP B O 1
ATOM 4944 N N . LEU B 1 212 ? -1.218 13.102 -8.969 1 98.19 212 LEU B N 1
ATOM 4945 C CA . LEU B 1 212 ? -0.992 14.062 -7.891 1 98.19 212 LEU B CA 1
ATOM 4946 C C . LEU B 1 212 ? 0.438 14.586 -7.922 1 98.19 212 LEU B C 1
ATOM 4948 O O . LEU B 1 212 ? 0.666 15.789 -7.75 1 98.19 212 LEU B O 1
ATOM 4952 N N . ASP B 1 213 ? 1.375 13.695 -8.125 1 96.62 213 ASP B N 1
ATOM 4953 C CA . ASP B 1 213 ? 2.779 14.078 -8.203 1 96.62 213 ASP B CA 1
ATOM 4954 C C . ASP B 1 213 ? 3.027 15.008 -9.391 1 96.62 213 ASP B C 1
ATOM 4956 O O . ASP B 1 213 ? 3.725 16.016 -9.258 1 96.62 213 ASP B O 1
ATOM 4960 N N . ALA B 1 214 ? 2.484 14.625 -10.523 1 96.38 214 ALA B N 1
ATOM 4961 C CA . ALA B 1 214 ? 2.635 15.445 -11.719 1 96.38 214 ALA B CA 1
ATOM 4962 C C . ALA B 1 214 ? 2.014 16.828 -11.516 1 96.38 214 ALA B C 1
ATOM 4964 O O . ALA B 1 214 ? 2.58 17.844 -11.938 1 96.38 214 ALA B O 1
ATOM 4965 N N . PHE B 1 215 ? 0.889 16.891 -10.953 1 96.25 215 PHE B N 1
ATOM 4966 C CA . PHE B 1 215 ? 0.208 18.156 -10.695 1 96.25 215 PHE B CA 1
ATOM 4967 C C . PHE B 1 215 ? 1.026 19.031 -9.75 1 96.25 215 PHE B C 1
ATOM 4969 O O . PHE B 1 215 ? 1.204 20.219 -10 1 96.25 215 PHE B O 1
ATOM 4976 N N . ALA B 1 216 ? 1.512 18.438 -8.672 1 93.56 216 ALA B N 1
ATOM 4977 C CA . ALA B 1 216 ? 2.361 19.156 -7.734 1 93.56 216 ALA B CA 1
ATOM 4978 C C . ALA B 1 216 ? 3.559 19.781 -8.445 1 93.56 216 ALA B C 1
ATOM 4980 O O . ALA B 1 216 ? 3.893 20.953 -8.203 1 93.56 216 ALA B O 1
ATOM 4981 N N . ASN B 1 217 ? 4.184 19.016 -9.32 1 90.88 217 ASN B N 1
ATOM 4982 C CA . ASN B 1 217 ? 5.348 19.484 -10.062 1 90.88 217 ASN B CA 1
ATOM 4983 C C . ASN B 1 217 ? 4.98 20.625 -11.008 1 90.88 217 ASN B C 1
ATOM 4985 O O . ASN B 1 217 ? 5.809 21.5 -11.289 1 90.88 217 ASN B O 1
ATOM 4989 N N . SER B 1 218 ? 3.77 20.625 -11.508 1 91.88 218 SER B N 1
ATOM 4990 C CA . SER B 1 218 ? 3.316 21.672 -12.422 1 91.88 218 SER B CA 1
ATOM 4991 C C . SER B 1 218 ? 3.1 22.984 -11.695 1 91.88 218 SER B C 1
ATOM 4993 O O . SER B 1 218 ? 3.102 24.062 -12.312 1 91.88 218 SER B O 1
ATOM 4995 N N . LEU B 1 219 ? 2.762 22.969 -10.43 1 86.69 219 LEU B N 1
ATOM 4996 C CA . LEU B 1 219 ? 2.512 24.172 -9.617 1 86.69 219 LEU B CA 1
ATOM 4997 C C . LEU B 1 219 ? 3.82 24.859 -9.25 1 86.69 219 LEU B C 1
ATOM 4999 O O . LEU B 1 219 ? 3.828 26.047 -8.938 1 86.69 219 LEU B O 1
ATOM 5003 N N . ALA B 1 220 ? 4.844 24.188 -9.109 1 68.25 220 ALA B N 1
ATOM 5004 C CA . ALA B 1 220 ? 6.145 24.766 -8.781 1 68.25 220 ALA B CA 1
ATOM 5005 C C . ALA B 1 220 ? 7.137 24.562 -9.922 1 68.25 220 ALA B C 1
ATOM 5007 O O . ALA B 1 220 ? 8.102 23.797 -9.789 1 68.25 220 ALA B O 1
ATOM 5008 N N . PRO B 1 221 ? 6.629 25.219 -11.227 1 53.06 221 PRO B N 1
ATOM 5009 C CA . PRO B 1 221 ? 7.594 24.984 -12.305 1 53.06 221 PRO B CA 1
ATOM 5010 C C . PRO B 1 221 ? 8.969 25.578 -12.008 1 53.06 221 PRO B C 1
ATOM 5012 O O . PRO B 1 221 ? 9.062 26.734 -11.562 1 53.06 221 PRO B O 1
ATOM 5015 N N . GLY B 1 222 ? 10.172 24.75 -12.055 1 46.25 222 GLY B N 1
ATOM 5016 C CA . GLY B 1 222 ? 11.539 25.234 -11.984 1 46.25 222 GLY B CA 1
ATOM 5017 C C . GLY B 1 222 ? 11.961 25.625 -10.578 1 46.25 222 GLY B C 1
ATOM 5018 O O . GLY B 1 222 ? 13 26.266 -10.398 1 46.25 222 GLY B O 1
ATOM 5019 N N . THR B 1 223 ? 10.984 26 -9.797 1 43.72 223 THR B N 1
ATOM 5020 C CA . THR B 1 223 ? 11.422 26.625 -8.555 1 43.72 223 THR B CA 1
ATOM 5021 C C . THR B 1 223 ? 12.273 25.656 -7.73 1 43.72 223 THR B C 1
ATOM 5023 O O . THR B 1 223 ? 11.789 24.609 -7.297 1 43.72 223 THR B O 1
ATOM 5026 N N . PRO B 1 224 ? 13.539 25.625 -8.102 1 38.31 224 PRO B N 1
ATOM 5027 C CA . PRO B 1 224 ? 14.445 24.938 -7.184 1 38.31 224 PRO B CA 1
ATOM 5028 C C . PRO B 1 224 ? 13.922 24.922 -5.746 1 38.31 224 PRO B C 1
ATOM 5030 O O . PRO B 1 224 ? 13.062 25.719 -5.391 1 38.31 224 PRO B O 1
ATOM 5033 N N . GLU B 1 225 ? 14.609 23.938 -4.926 1 38.09 225 GLU B N 1
ATOM 5034 C CA . GLU B 1 225 ? 14.562 23.594 -3.506 1 38.09 225 GLU B CA 1
ATOM 5035 C C . GLU B 1 225 ? 14.375 24.844 -2.645 1 38.09 225 GLU B C 1
ATOM 5037 O O . GLU B 1 225 ? 15.266 25.688 -2.555 1 38.09 225 GLU B O 1
ATOM 5042 N N . ILE B 1 226 ? 13.461 25.453 -2.779 1 35.56 226 ILE B N 1
ATOM 5043 C CA . ILE B 1 226 ? 13.352 26.453 -1.718 1 35.56 226 ILE B CA 1
ATOM 5044 C C . ILE B 1 226 ? 13.797 25.828 -0.392 1 35.56 226 ILE B C 1
ATOM 5046 O O . ILE B 1 226 ? 13.133 24.938 0.141 1 35.56 226 ILE B O 1
ATOM 5050 N N . ALA B 1 227 ? 15.039 25.531 -0.343 1 37.62 227 ALA B N 1
ATOM 5051 C CA . ALA B 1 227 ? 15.656 25.016 0.877 1 37.62 227 ALA B CA 1
ATOM 5052 C C . ALA B 1 227 ? 14.852 25.422 2.109 1 37.62 227 ALA B C 1
ATOM 5054 O O . ALA B 1 227 ? 14.602 24.594 2.996 1 37.62 227 ALA B O 1
ATOM 5055 N N . GLY B 1 228 ? 15.156 26.75 2.781 1 37.34 228 GLY B N 1
ATOM 5056 C CA . GLY B 1 228 ? 14.781 27.328 4.062 1 37.34 228 GLY B CA 1
ATOM 5057 C C . GLY B 1 228 ? 13.523 28.172 3.988 1 37.34 228 GLY B C 1
ATOM 5058 O O . GLY B 1 228 ? 13.391 29.016 3.096 1 37.34 228 GLY B O 1
ATOM 5059 N N . ASP B 1 229 ? 12.312 27.734 4.277 1 44.19 229 ASP B N 1
ATOM 5060 C CA . ASP B 1 229 ? 11.023 28.375 4.535 1 44.19 229 ASP B CA 1
ATOM 5061 C C . ASP B 1 229 ? 11.211 29.828 4.949 1 44.19 229 ASP B C 1
ATOM 5063 O O . ASP B 1 229 ? 10.25 30.5 5.324 1 44.19 229 ASP B O 1
ATOM 5067 N N . ASP B 1 230 ? 12.258 30.266 5.406 1 45.34 230 ASP B N 1
ATOM 5068 C CA . ASP B 1 230 ? 12.219 31.5 6.172 1 45.34 230 ASP B CA 1
ATOM 5069 C C . ASP B 1 230 ? 11.57 32.625 5.367 1 45.34 230 ASP B C 1
ATOM 5071 O O . ASP B 1 230 ? 10.773 33.406 5.902 1 45.34 230 ASP B O 1
ATOM 5075 N N . ASP B 1 231 ? 12.234 33.219 4.352 1 51.12 231 ASP B N 1
ATOM 5076 C CA . ASP B 1 231 ? 11.828 34.531 3.84 1 51.12 231 ASP B CA 1
ATOM 5077 C C . ASP B 1 231 ? 11.188 34.406 2.459 1 51.12 231 ASP B C 1
ATOM 5079 O O . ASP B 1 231 ? 11.117 35.375 1.715 1 51.12 231 ASP B O 1
ATOM 5083 N N . GLY B 1 232 ? 10.609 33.094 2.09 1 60.34 232 GLY B N 1
ATOM 5084 C CA . GLY B 1 232 ? 10.469 33 0.644 1 60.34 232 GLY B CA 1
ATOM 5085 C C . GLY B 1 232 ? 9.055 32.719 0.197 1 60.34 232 GLY B C 1
ATOM 5086 O O . GLY B 1 232 ? 8.109 32.812 0.987 1 60.34 232 GLY B O 1
ATOM 5087 N N . VAL B 1 233 ? 8.812 32.312 -1.079 1 70.56 233 VAL B N 1
ATOM 5088 C CA . VAL B 1 233 ? 7.641 32.062 -1.907 1 70.56 233 VAL B CA 1
ATOM 5089 C C . VAL B 1 233 ? 6.977 30.766 -1.459 1 70.56 233 VAL B C 1
ATOM 5091 O O . VAL B 1 233 ? 7.625 29.703 -1.407 1 70.56 233 VAL B O 1
ATOM 5094 N N . LEU B 1 234 ? 5.754 30.969 -0.794 1 85.75 234 LEU B N 1
ATOM 5095 C CA . LEU B 1 234 ? 4.93 29.828 -0.431 1 85.75 234 LEU B CA 1
ATOM 5096 C C . LEU B 1 234 ? 4.371 29.141 -1.675 1 85.75 234 LEU B C 1
ATOM 5098 O O . LEU B 1 234 ? 3.744 29.781 -2.516 1 85.75 234 LEU B O 1
ATOM 5102 N N . THR B 1 235 ? 4.73 27.906 -1.852 1 87.31 235 THR B N 1
ATOM 5103 C CA . THR B 1 235 ? 4.199 27.125 -2.961 1 87.31 235 THR B CA 1
ATOM 5104 C C . THR B 1 235 ? 3.348 25.953 -2.449 1 87.31 235 THR B C 1
ATOM 5106 O O . THR B 1 235 ? 3.658 25.359 -1.415 1 87.31 235 THR B O 1
ATOM 5109 N N . THR B 1 236 ? 2.289 25.703 -3.189 1 92.06 236 THR B N 1
ATOM 5110 C CA . THR B 1 236 ? 1.442 24.562 -2.844 1 92.06 236 THR B CA 1
ATOM 5111 C C . THR B 1 236 ? 2.199 23.25 -3.021 1 92.06 236 THR B C 1
ATOM 5113 O O . THR B 1 236 ? 2.908 23.062 -4.012 1 92.06 236 THR B O 1
ATOM 5116 N N . THR B 1 237 ? 2.113 22.359 -2.086 1 92.19 237 THR B N 1
ATOM 5117 C CA . THR B 1 237 ? 2.744 21.047 -2.176 1 92.19 237 THR B CA 1
ATOM 5118 C C . THR B 1 237 ? 1.71 19.938 -2 1 92.19 237 THR B C 1
ATOM 5120 O O . THR B 1 237 ? 0.661 20.156 -1.388 1 92.19 237 THR B O 1
ATOM 5123 N N . LEU B 1 238 ? 1.921 18.875 -2.613 1 96 238 LEU B N 1
ATOM 5124 C CA . LEU B 1 238 ? 1.128 17.656 -2.461 1 96 238 LEU B CA 1
ATOM 5125 C C . LEU B 1 238 ? 2.01 16.484 -2.068 1 96 238 LEU B C 1
ATOM 5127 O O . LEU B 1 238 ? 3.158 16.391 -2.51 1 96 238 LEU B O 1
ATOM 5131 N N . ASN B 1 239 ? 1.486 15.586 -1.202 1 96.38 239 ASN B N 1
ATOM 5132 C CA . ASN B 1 239 ? 2.213 14.406 -0.745 1 96.38 239 ASN B CA 1
ATOM 5133 C C . ASN B 1 239 ? 1.276 13.227 -0.525 1 96.38 239 ASN B C 1
ATOM 5135 O O . ASN B 1 239 ? 0.193 13.383 0.041 1 96.38 239 ASN B O 1
ATOM 5139 N N . VAL B 1 240 ? 1.638 12.117 -1.069 1 98.5 240 VAL B N 1
ATOM 5140 C CA . VAL B 1 240 ? 0.986 10.875 -0.685 1 98.5 240 VAL B CA 1
ATOM 5141 C C . VAL B 1 240 ? 1.825 10.156 0.369 1 98.5 240 VAL B C 1
ATOM 5143 O O . VAL B 1 240 ? 2.914 9.656 0.071 1 98.5 240 VAL B O 1
ATOM 5146 N N . GLY B 1 241 ? 1.258 10 1.517 1 98.31 241 GLY B N 1
ATOM 5147 C CA . GLY B 1 241 ? 2.061 9.516 2.629 1 98.31 241 GLY B CA 1
ATOM 5148 C C . GLY B 1 241 ? 1.803 8.062 2.965 1 98.31 241 GLY B C 1
ATOM 5149 O O . GLY B 1 241 ? 2.623 7.418 3.619 1 98.31 241 GLY B O 1
ATOM 5150 N N . VAL B 1 242 ? 0.689 7.555 2.551 1 98.62 242 VAL B N 1
ATOM 5151 C CA . VAL B 1 242 ? 0.348 6.156 2.793 1 98.62 242 VAL B CA 1
ATOM 5152 C C . VAL B 1 242 ? -0.347 5.574 1.565 1 98.62 242 VAL B C 1
ATOM 5154 O O . VAL B 1 242 ? -1.156 6.25 0.924 1 98.62 242 VAL B O 1
ATOM 5157 N N . LEU B 1 243 ? -0.019 4.391 1.26 1 98.81 243 LEU B N 1
ATOM 5158 C CA . LEU B 1 243 ? -0.625 3.635 0.168 1 98.81 243 LEU B CA 1
ATOM 5159 C C . LEU B 1 243 ? -0.71 2.152 0.514 1 98.81 243 LEU B C 1
ATOM 5161 O O . LEU B 1 243 ? 0.302 1.525 0.834 1 98.81 243 LEU B O 1
ATOM 5165 N N . THR B 1 244 ? -1.952 1.604 0.464 1 98.75 244 THR B N 1
ATOM 5166 C CA . THR B 1 244 ? -2.131 0.203 0.831 1 98.75 244 THR B CA 1
ATOM 5167 C C . THR B 1 244 ? -3.24 -0.436 -0 1 98.75 244 THR B C 1
ATOM 5169 O O . THR B 1 244 ? -4.352 0.095 -0.076 1 98.75 244 THR B O 1
ATOM 5172 N N . GLY B 1 245 ? -2.924 -1.555 -0.583 1 98.44 245 GLY B N 1
ATOM 5173 C CA . GLY B 1 245 ? -3.949 -2.25 -1.345 1 98.44 245 GLY B CA 1
ATOM 5174 C C . GLY B 1 245 ? -3.553 -3.662 -1.73 1 98.44 245 GLY B C 1
ATOM 5175 O O . GLY B 1 245 ? -2.363 -3.984 -1.79 1 98.44 245 GLY B O 1
ATOM 5176 N N . GLY B 1 246 ? -4.562 -4.484 -1.956 1 97.25 246 GLY B N 1
ATOM 5177 C CA . GLY B 1 246 ? -4.367 -5.848 -2.42 1 97.25 246 GLY B CA 1
ATOM 5178 C C . GLY B 1 246 ? -4.215 -6.848 -1.289 1 97.25 246 GLY B C 1
ATOM 5179 O O . GLY B 1 246 ? -3.922 -6.469 -0.154 1 97.25 246 GLY B O 1
ATOM 5180 N N . SER B 1 247 ? -4.449 -8.109 -1.646 1 93.19 247 SER B N 1
ATOM 5181 C CA . SER B 1 247 ? -4.445 -9.148 -0.626 1 93.19 247 SER B CA 1
ATOM 5182 C C . SER B 1 247 ? -3.467 -10.266 -0.977 1 93.19 247 SER B C 1
ATOM 5184 O O . SER B 1 247 ? -2.912 -10.914 -0.086 1 93.19 247 SER B O 1
ATOM 5186 N N . ALA B 1 248 ? -3.309 -10.547 -2.217 1 92.31 248 ALA B N 1
ATOM 5187 C CA . ALA B 1 248 ? -2.445 -11.633 -2.67 1 92.31 248 ALA B CA 1
ATOM 5188 C C . ALA B 1 248 ? -1.887 -11.352 -4.062 1 92.31 248 ALA B C 1
ATOM 5190 O O . ALA B 1 248 ? -2.541 -10.695 -4.879 1 92.31 248 ALA B O 1
ATOM 5191 N N . VAL B 1 249 ? -0.711 -11.852 -4.305 1 94.94 249 VAL B N 1
ATOM 5192 C CA . VAL B 1 249 ? 0.044 -11.539 -5.512 1 94.94 249 VAL B CA 1
ATOM 5193 C C . VAL B 1 249 ? -0.735 -12 -6.742 1 94.94 249 VAL B C 1
ATOM 5195 O O . VAL B 1 249 ? -0.664 -11.375 -7.801 1 94.94 249 VAL B O 1
ATOM 5198 N N . ASN B 1 250 ? -1.611 -13.078 -6.652 1 91.12 250 ASN B N 1
ATOM 5199 C CA . ASN B 1 250 ? -2.271 -13.672 -7.809 1 91.12 250 ASN B CA 1
ATOM 5200 C C . ASN B 1 250 ? -3.723 -13.211 -7.922 1 91.12 250 ASN B C 1
ATOM 5202 O O . ASN B 1 250 ? -4.504 -13.789 -8.68 1 91.12 250 ASN B O 1
ATOM 5206 N N . ILE B 1 251 ? -4.113 -12.234 -7.199 1 93.19 251 ILE B N 1
ATOM 5207 C CA . ILE B 1 251 ? -5.48 -11.727 -7.215 1 93.19 251 ILE B CA 1
ATOM 5208 C C . ILE B 1 251 ? -5.48 -10.266 -7.648 1 93.19 251 ILE B C 1
ATOM 5210 O O . ILE B 1 251 ? -4.688 -9.461 -7.152 1 93.19 251 ILE B O 1
ATOM 5214 N N . ILE B 1 252 ? -6.312 -9.922 -8.602 1 95.75 252 ILE B N 1
ATOM 5215 C CA . ILE B 1 252 ? -6.52 -8.523 -8.961 1 95.75 252 ILE B CA 1
ATOM 5216 C C . ILE B 1 252 ? -7.109 -7.77 -7.773 1 95.75 252 ILE B C 1
ATOM 5218 O O . ILE B 1 252 ? -8.141 -8.172 -7.219 1 95.75 252 ILE B O 1
ATOM 5222 N N . ALA B 1 253 ? -6.492 -6.727 -7.398 1 97.75 253 ALA B N 1
ATOM 5223 C CA . ALA B 1 253 ? -6.875 -6.035 -6.172 1 97.75 253 ALA B CA 1
ATOM 5224 C C . ALA B 1 253 ? -8.234 -5.352 -6.324 1 97.75 253 ALA B C 1
ATOM 5226 O O . ALA B 1 253 ? -8.422 -4.539 -7.234 1 97.75 253 ALA B O 1
ATOM 5227 N N . SER B 1 254 ? -9.156 -5.625 -5.414 1 98 254 SER B N 1
ATOM 5228 C CA . SER B 1 254 ? -10.484 -5.023 -5.484 1 98 254 SER B CA 1
ATOM 5229 C C . SER B 1 254 ? -10.539 -3.723 -4.691 1 98 254 SER B C 1
ATOM 5231 O O . SER B 1 254 ? -11.484 -2.943 -4.832 1 98 254 SER B O 1
ATOM 5233 N N . GLU B 1 255 ? -9.555 -3.494 -3.869 1 98.62 255 GLU B N 1
ATOM 5234 C CA . GLU B 1 255 ? -9.539 -2.277 -3.061 1 98.62 255 GLU B CA 1
ATOM 5235 C C . GLU B 1 255 ? -8.117 -1.758 -2.867 1 98.62 255 GLU B C 1
ATOM 5237 O O . GLU B 1 255 ? -7.176 -2.543 -2.744 1 98.62 255 GLU B O 1
ATOM 5242 N N . CYS B 1 256 ? -7.938 -0.535 -2.826 1 98.81 256 CYS B N 1
ATOM 5243 C CA . CYS B 1 256 ? -6.691 0.167 -2.545 1 98.81 256 CYS B CA 1
ATOM 5244 C C . CYS B 1 256 ? -6.961 1.555 -1.977 1 98.81 256 CYS B C 1
ATOM 5246 O O . CYS B 1 256 ? -7.879 2.244 -2.422 1 98.81 256 CYS B O 1
ATOM 5248 N N . ARG B 1 257 ? -6.156 1.943 -0.993 1 98.81 257 ARG B N 1
ATOM 5249 C CA . ARG B 1 257 ? -6.379 3.203 -0.292 1 98.81 257 ARG B CA 1
ATOM 5250 C C . ARG B 1 257 ? -5.113 4.059 -0.285 1 98.81 257 ARG B C 1
ATOM 5252 O O . ARG B 1 257 ? -4.012 3.541 -0.102 1 98.81 257 ARG B O 1
ATOM 5259 N N . LEU B 1 258 ? -5.273 5.332 -0.481 1 98.62 258 LEU B N 1
ATOM 5260 C CA . LEU B 1 258 ? -4.16 6.262 -0.313 1 98.62 258 LEU B CA 1
ATOM 5261 C C . LEU B 1 258 ? -4.551 7.414 0.605 1 98.62 258 LEU B C 1
ATOM 5263 O O . LEU B 1 258 ? -5.695 7.871 0.585 1 98.62 258 LEU B O 1
ATOM 5267 N N . ASP B 1 259 ? -3.699 7.789 1.464 1 98.62 259 ASP B N 1
ATOM 5268 C CA . ASP B 1 259 ? -3.768 9 2.271 1 98.62 259 ASP B CA 1
ATOM 5269 C C . ASP B 1 259 ? -2.812 10.07 1.742 1 98.62 259 ASP B C 1
ATOM 5271 O O . ASP B 1 259 ? -1.609 9.828 1.628 1 98.62 259 ASP B O 1
ATOM 5275 N N . TRP B 1 260 ? -3.389 11.203 1.415 1 98.38 260 TRP B N 1
ATOM 5276 C CA . TRP B 1 260 ? -2.561 12.25 0.818 1 98.38 260 TRP B CA 1
ATOM 5277 C C . TRP B 1 260 ? -2.932 13.617 1.371 1 98.38 260 TRP B C 1
ATOM 5279 O O . TRP B 1 260 ? -3.957 13.773 2.037 1 98.38 260 TRP B O 1
ATOM 5289 N N . GLU B 1 261 ? -1.994 14.508 1.157 1 96.44 261 GLU B N 1
ATOM 5290 C CA . GLU B 1 261 ? -2.141 15.844 1.729 1 96.44 261 GLU B CA 1
ATOM 5291 C C . GLU B 1 261 ? -1.836 16.922 0.693 1 96.44 261 GLU B C 1
ATOM 5293 O O . GLU B 1 261 ? -1.001 16.719 -0.192 1 96.44 261 GLU B O 1
ATOM 5298 N N . CYS B 1 262 ? -2.559 18.016 0.795 1 95.69 262 CYS B N 1
ATOM 5299 C CA . CYS B 1 262 ? -2.299 19.266 0.084 1 95.69 262 CYS B CA 1
ATOM 5300 C C . CYS B 1 262 ? -2.018 20.406 1.06 1 95.69 262 CYS B C 1
ATOM 5302 O O . CYS B 1 262 ? -2.775 20.625 2.006 1 95.69 262 CYS B O 1
ATOM 5304 N N . ARG B 1 263 ? -0.93 21.016 0.92 1 93.81 263 ARG B N 1
ATOM 5305 C CA . ARG B 1 263 ? -0.65 22.25 1.632 1 93.81 263 ARG B CA 1
ATOM 5306 C C . ARG B 1 263 ? -0.747 23.453 0.696 1 93.81 263 ARG B C 1
ATOM 5308 O O . ARG B 1 263 ? 0.249 23.859 0.09 1 93.81 263 ARG B O 1
ATOM 5315 N N . PRO B 1 264 ? -1.909 23.984 0.645 1 92.81 264 PRO B N 1
ATOM 5316 C CA . PRO B 1 264 ? -2.16 25.047 -0.341 1 92.81 264 PRO B CA 1
ATOM 5317 C C . PRO B 1 264 ? -1.513 26.375 0.038 1 92.81 264 PRO B C 1
ATOM 5319 O O . PRO B 1 264 ? -1.604 26.797 1.19 1 92.81 264 PRO B O 1
ATOM 5322 N N . ALA B 1 265 ? -0.873 26.984 -0.898 1 90.88 265 ALA B N 1
ATOM 5323 C CA . ALA B 1 265 ? -0.472 28.375 -0.767 1 90.88 265 ALA B CA 1
ATOM 5324 C C . ALA B 1 265 ? -1.684 29.297 -0.827 1 90.88 265 ALA B C 1
ATOM 5326 O O . ALA B 1 265 ? -2.756 28.906 -1.285 1 90.88 265 ALA B O 1
ATOM 5327 N N . PRO B 1 266 ? -1.488 30.516 -0.33 1 89.38 266 PRO B N 1
ATOM 5328 C CA . PRO B 1 266 ? -2.613 31.453 -0.306 1 89.38 266 PRO B CA 1
ATOM 5329 C C . PRO B 1 266 ? -3.207 31.703 -1.691 1 89.38 266 PRO B C 1
ATOM 5331 O O . PRO B 1 266 ? -4.391 32.031 -1.811 1 89.38 266 PRO B O 1
ATOM 5334 N N . ASP B 1 267 ? -2.527 31.469 -2.715 1 87.12 267 ASP B N 1
ATOM 5335 C CA . ASP B 1 267 ? -2.973 31.828 -4.055 1 87.12 267 ASP B CA 1
ATOM 5336 C C . ASP B 1 267 ? -3.689 30.672 -4.738 1 87.12 267 ASP B C 1
ATOM 5338 O O . ASP B 1 267 ? -4.203 30.828 -5.852 1 87.12 267 ASP B O 1
ATOM 5342 N N . LEU B 1 268 ? -3.723 29.516 -4.145 1 89.5 268 LEU B N 1
ATOM 5343 C CA . LEU B 1 268 ? -4.402 28.375 -4.738 1 89.5 268 LEU B CA 1
ATOM 5344 C C . LEU B 1 268 ? -5.375 27.75 -3.746 1 89.5 268 LEU B C 1
ATOM 5346 O O . LEU B 1 268 ? -4.965 26.969 -2.877 1 89.5 268 LEU B O 1
ATOM 5350 N N . PRO B 1 269 ? -6.617 28.016 -3.949 1 89 269 PRO B N 1
ATOM 5351 C CA . PRO B 1 269 ? -7.605 27.406 -3.051 1 89 269 PRO B CA 1
ATOM 5352 C C . PRO B 1 269 ? -7.625 25.891 -3.146 1 89 269 PRO B C 1
ATOM 5354 O O . PRO B 1 269 ? -7.453 25.328 -4.234 1 89 269 PRO B O 1
ATOM 5357 N N . VAL B 1 270 ? -7.852 25.25 -2.064 1 91.94 270 VAL B N 1
ATOM 5358 C CA . VAL B 1 270 ? -7.855 23.781 -2.01 1 91.94 270 VAL B CA 1
ATOM 5359 C C . VAL B 1 270 ? -8.969 23.234 -2.896 1 91.94 270 VAL B C 1
ATOM 5361 O O . VAL B 1 270 ? -8.828 22.172 -3.492 1 91.94 270 VAL B O 1
ATOM 5364 N N . THR B 1 271 ? -10.078 23.953 -3.064 1 92.81 271 THR B N 1
ATOM 5365 C CA . THR B 1 271 ? -11.203 23.531 -3.887 1 92.81 271 THR B CA 1
ATOM 5366 C C . THR B 1 271 ? -10.781 23.375 -5.344 1 92.81 271 THR B C 1
ATOM 5368 O O . THR B 1 271 ? -11.32 22.531 -6.062 1 92.81 271 THR B O 1
ATOM 5371 N N . ALA B 1 272 ? -9.844 24.141 -5.738 1 93.5 272 ALA B N 1
ATOM 5372 C CA . ALA B 1 272 ? -9.32 24.016 -7.094 1 93.5 272 ALA B CA 1
ATOM 5373 C C . ALA B 1 272 ? -8.562 22.703 -7.266 1 93.5 272 ALA B C 1
ATOM 5375 O O . ALA B 1 272 ? -8.688 22.031 -8.297 1 93.5 272 ALA B O 1
ATOM 5376 N N . VAL B 1 273 ? -7.801 22.344 -6.301 1 95 273 VAL B N 1
ATOM 5377 C CA . VAL B 1 273 ? -7.066 21.078 -6.316 1 95 273 VAL B CA 1
ATOM 5378 C C . VAL B 1 273 ? -8.047 19.906 -6.324 1 95 273 VAL B C 1
ATOM 5380 O O . VAL B 1 273 ? -7.914 18.984 -7.137 1 95 273 VAL B O 1
ATOM 5383 N N . GLU B 1 274 ? -9.062 20 -5.488 1 96.38 274 GLU B N 1
ATOM 5384 C CA . GLU B 1 274 ? -10.086 18.953 -5.391 1 96.38 274 GLU B CA 1
ATOM 5385 C C . GLU B 1 274 ? -10.828 18.781 -6.715 1 96.38 274 GLU B C 1
ATOM 5387 O O . GLU B 1 274 ? -11.055 17.656 -7.16 1 96.38 274 GLU B O 1
ATOM 5392 N N . SER B 1 275 ? -11.203 19.906 -7.277 1 96.69 275 SER B N 1
ATOM 5393 C CA . SER B 1 275 ? -11.961 19.875 -8.523 1 96.69 275 SER B CA 1
ATOM 5394 C C . SER B 1 275 ? -11.156 19.219 -9.641 1 96.69 275 SER B C 1
ATOM 5396 O O . SER B 1 275 ? -11.688 18.406 -10.398 1 96.69 275 SER B O 1
ATOM 5398 N N . ARG B 1 276 ? -9.922 19.531 -9.781 1 97 276 ARG B N 1
ATOM 5399 C CA . ARG B 1 276 ? -9.062 18.969 -10.82 1 97 276 ARG B CA 1
ATOM 5400 C C . ARG B 1 276 ? -8.844 17.484 -10.594 1 97 276 ARG B C 1
ATOM 5402 O O . ARG B 1 276 ? -8.875 16.688 -11.539 1 97 276 ARG B O 1
ATOM 5409 N N . PHE B 1 277 ? -8.641 17.141 -9.391 1 98.25 277 PHE B N 1
ATOM 5410 C CA . PHE B 1 277 ? -8.445 15.734 -9.055 1 98.25 277 PHE B CA 1
ATOM 5411 C C . PHE B 1 277 ? -9.711 14.93 -9.352 1 98.25 277 PHE B C 1
ATOM 5413 O O . PHE B 1 277 ? -9.641 13.852 -9.938 1 98.25 277 PHE B O 1
ATOM 5420 N N . ASN B 1 278 ? -10.781 15.469 -8.938 1 97.81 278 ASN B N 1
ATOM 5421 C CA . ASN B 1 278 ? -12.055 14.789 -9.156 1 97.81 278 ASN B CA 1
ATOM 5422 C C . ASN B 1 278 ? -12.352 14.633 -10.648 1 97.81 278 ASN B C 1
ATOM 5424 O O . ASN B 1 278 ? -12.93 13.625 -11.062 1 97.81 278 ASN B O 1
ATOM 5428 N N . ALA B 1 279 ? -12.055 15.586 -11.383 1 98 279 ALA B N 1
ATOM 5429 C CA . ALA B 1 279 ? -12.242 15.492 -12.828 1 98 279 ALA B CA 1
ATOM 5430 C C . ALA B 1 279 ? -11.406 14.352 -13.406 1 98 279 ALA B C 1
ATOM 5432 O O . ALA B 1 279 ? -11.906 13.57 -14.227 1 98 279 ALA B O 1
ATOM 5433 N N . PHE B 1 280 ? -10.164 14.25 -13.023 1 98.25 280 PHE B N 1
ATOM 5434 C CA . PHE B 1 280 ? -9.289 13.164 -13.453 1 98.25 280 PHE B CA 1
ATOM 5435 C C . PHE B 1 280 ? -9.867 11.812 -13.055 1 98.25 280 PHE B C 1
ATOM 5437 O O . PHE B 1 280 ? -9.938 10.898 -13.875 1 98.25 280 PHE B O 1
ATOM 5444 N N . VAL B 1 281 ? -10.305 11.742 -11.828 1 98.44 281 VAL B N 1
ATOM 5445 C CA . VAL B 1 281 ? -10.852 10.5 -11.281 1 98.44 281 VAL B CA 1
ATOM 5446 C C . VAL B 1 281 ? -12.078 10.078 -12.078 1 98.44 281 VAL B C 1
ATOM 5448 O O . VAL B 1 281 ? -12.188 8.922 -12.5 1 98.44 281 VAL B O 1
ATOM 5451 N N . THR B 1 282 ? -12.961 10.969 -12.32 1 97.38 282 THR B N 1
ATOM 5452 C CA . THR B 1 282 ? -14.234 10.664 -12.961 1 97.38 282 THR B CA 1
ATOM 5453 C C . THR B 1 282 ? -14.039 10.414 -14.453 1 97.38 282 THR B C 1
ATOM 5455 O O . THR B 1 282 ? -14.484 9.391 -14.984 1 97.38 282 THR B O 1
ATOM 5458 N N . ASP B 1 283 ? -13.328 11.258 -15.109 1 97.38 283 ASP B N 1
ATOM 5459 C CA . ASP B 1 283 ? -13.273 11.273 -16.562 1 97.38 283 ASP B CA 1
ATOM 5460 C C . ASP B 1 283 ? -12.297 10.219 -17.094 1 97.38 283 ASP B C 1
ATOM 5462 O O . ASP B 1 283 ? -12.453 9.719 -18.203 1 97.38 283 ASP B O 1
ATOM 5466 N N . GLU B 1 284 ? -11.312 9.914 -16.328 1 97.44 284 GLU B N 1
ATOM 5467 C CA . GLU B 1 284 ? -10.281 9.008 -16.844 1 97.44 284 GLU B CA 1
ATOM 5468 C C . GLU B 1 284 ? -10.297 7.676 -16.094 1 97.44 284 GLU B C 1
ATOM 5470 O O . GLU B 1 284 ? -10.492 6.625 -16.703 1 97.44 284 GLU B O 1
ATOM 5475 N N . LEU B 1 285 ? -10.148 7.73 -14.797 1 97.94 285 LEU B N 1
ATOM 5476 C CA . LEU B 1 285 ? -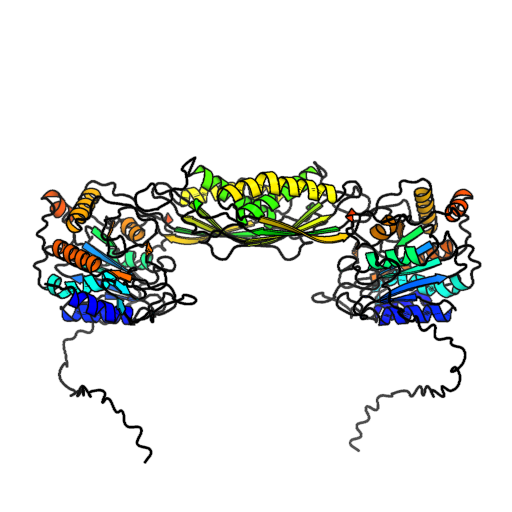9.961 6.5 -14.039 1 97.94 285 LEU B CA 1
ATOM 5477 C C . LEU B 1 285 ? -11.242 5.672 -14.016 1 97.94 285 LEU B C 1
ATOM 5479 O O . LEU B 1 285 ? -11.234 4.496 -14.398 1 97.94 285 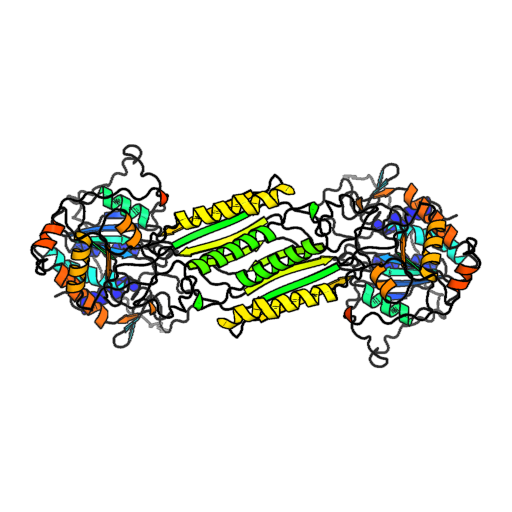LEU B O 1
ATOM 5483 N N . LEU B 1 286 ? -12.367 6.312 -13.586 1 98.06 286 LEU B N 1
ATOM 5484 C CA . LEU B 1 286 ? -13.617 5.578 -13.461 1 98.06 286 LEU B CA 1
ATOM 5485 C C . LEU B 1 286 ? -14.125 5.133 -14.828 1 98.06 286 LEU B C 1
ATOM 5487 O O . LEU B 1 286 ? -14.656 4.031 -14.977 1 98.06 286 LEU B O 1
ATOM 5491 N N . ALA B 1 287 ? -13.984 5.984 -15.812 1 97.19 287 ALA B N 1
ATOM 5492 C CA . ALA B 1 287 ? -14.375 5.602 -17.172 1 97.19 287 ALA B CA 1
ATOM 5493 C C . ALA B 1 287 ? -13.664 4.328 -17.609 1 97.19 287 ALA B C 1
ATOM 5495 O O . ALA B 1 287 ? -14.281 3.43 -18.188 1 97.19 287 ALA B O 1
ATOM 5496 N N . ASP B 1 288 ? -12.406 4.211 -17.344 1 96.31 288 ASP B N 1
ATOM 5497 C CA . ASP B 1 288 ? -11.602 3.047 -17.703 1 96.31 288 ASP B CA 1
ATOM 5498 C C . ASP B 1 288 ? -12.008 1.822 -16.891 1 96.31 288 ASP B C 1
ATOM 5500 O O . ASP B 1 288 ? -12.266 0.755 -17.453 1 96.31 288 ASP B O 1
ATOM 5504 N N . MET B 1 289 ? -12.109 1.956 -15.586 1 97.31 289 MET B N 1
ATOM 5505 C CA . MET B 1 289 ? -12.414 0.843 -14.695 1 97.31 289 MET B CA 1
ATOM 5506 C C . MET B 1 289 ? -13.797 0.266 -15 1 97.31 289 MET B C 1
ATOM 5508 O O . MET B 1 289 ? -13.984 -0.952 -14.977 1 97.31 289 MET B O 1
ATOM 5512 N N . ARG B 1 290 ? -14.734 1.11 -15.289 1 97.12 290 ARG B N 1
ATOM 5513 C CA . ARG B 1 290 ? -16.125 0.699 -15.406 1 97.12 290 ARG B CA 1
ATOM 5514 C C . ARG B 1 290 ? -16.375 -0.008 -16.734 1 97.12 290 ARG B C 1
ATOM 5516 O O . ARG B 1 290 ? -17.438 -0.599 -16.938 1 97.12 290 ARG B O 1
ATOM 5523 N N . ARG B 1 291 ? -15.414 0.022 -17.641 1 93.88 291 ARG B N 1
ATOM 5524 C CA . ARG B 1 291 ? -15.5 -0.827 -18.828 1 93.88 291 ARG B CA 1
ATOM 5525 C C . ARG B 1 291 ? -15.516 -2.303 -18.438 1 93.88 291 ARG B C 1
ATOM 5527 O O . ARG B 1 291 ? -16.188 -3.107 -19.078 1 93.88 291 ARG B O 1
ATOM 5534 N N . ARG B 1 292 ? -14.82 -2.648 -17.422 1 91.31 292 ARG B N 1
ATOM 5535 C CA . ARG B 1 292 ? -14.711 -4.035 -16.984 1 91.31 292 ARG B CA 1
ATOM 5536 C C . ARG B 1 292 ? -15.562 -4.273 -15.734 1 91.31 292 ARG B C 1
ATOM 5538 O O . ARG B 1 292 ? -16.031 -5.391 -15.508 1 91.31 292 ARG B O 1
ATOM 5545 N N . ALA B 1 293 ? -15.672 -3.256 -14.969 1 96.56 293 ALA B N 1
ATOM 5546 C CA . ALA B 1 293 ? -16.391 -3.35 -13.703 1 96.56 293 ALA B CA 1
ATOM 5547 C C . ALA B 1 293 ? -17.344 -2.164 -13.523 1 96.56 293 ALA B C 1
ATOM 5549 O O . ALA B 1 293 ? -16.984 -1.171 -12.883 1 96.56 293 ALA B O 1
ATOM 5550 N N . PRO B 1 294 ? -18.516 -2.207 -14 1 97.44 294 PRO B N 1
ATOM 5551 C CA . PRO B 1 294 ? -19.453 -1.097 -13.914 1 97.44 294 PRO B CA 1
ATOM 5552 C C . PRO B 1 294 ? -19.688 -0.633 -12.477 1 97.44 294 PRO B C 1
ATOM 5554 O O . PRO B 1 294 ? -20.094 0.515 -12.25 1 97.44 294 PRO B O 1
ATOM 5557 N N . GLU B 1 295 ? -19.422 -1.502 -11.531 1 97.75 295 GLU B N 1
ATOM 5558 C CA . GLU B 1 295 ? -19.672 -1.203 -10.125 1 97.75 295 GLU B CA 1
ATOM 5559 C C . GLU B 1 295 ? -18.484 -0.461 -9.5 1 97.75 295 GLU B C 1
ATOM 5561 O O . GLU B 1 295 ? -18.547 -0.057 -8.336 1 97.75 295 GLU B O 1
ATOM 5566 N N . ALA B 1 296 ? -17.438 -0.266 -10.195 1 98.44 296 ALA B N 1
ATOM 5567 C CA . ALA B 1 296 ? -16.25 0.385 -9.656 1 98.44 296 ALA B CA 1
ATOM 5568 C C . ALA B 1 296 ? -16.578 1.773 -9.117 1 98.44 296 ALA B C 1
ATOM 5570 O O . ALA B 1 296 ? -17.406 2.492 -9.688 1 98.44 296 ALA B O 1
ATOM 5571 N N . ARG B 1 297 ? -15.969 2.166 -8.031 1 98.5 297 ARG B N 1
ATOM 5572 C CA . ARG B 1 297 ? -16.156 3.492 -7.453 1 98.5 297 ARG B CA 1
ATOM 5573 C C . ARG B 1 297 ? -14.883 3.98 -6.77 1 98.5 297 ARG B C 1
ATOM 5575 O O . ARG B 1 297 ? -14.062 3.176 -6.332 1 98.5 297 ARG B O 1
ATOM 5582 N N . ILE B 1 298 ? -14.734 5.238 -6.727 1 98.69 298 ILE B N 1
ATOM 5583 C CA . ILE B 1 298 ? -13.641 5.926 -6.047 1 98.69 298 ILE B CA 1
ATOM 5584 C C . ILE B 1 298 ? -14.203 7.012 -5.133 1 98.69 298 ILE B C 1
ATOM 5586 O O . ILE B 1 298 ? -14.992 7.855 -5.566 1 98.69 298 ILE B O 1
ATOM 5590 N N . GLU B 1 299 ? -13.828 6.91 -3.844 1 98.38 299 GLU B N 1
ATOM 5591 C CA . GLU B 1 299 ? -14.312 7.848 -2.838 1 98.38 299 GLU B CA 1
ATOM 5592 C C . GLU B 1 299 ? -13.164 8.617 -2.203 1 98.38 299 GLU B C 1
ATOM 5594 O O . GLU B 1 299 ? -12.195 8.023 -1.735 1 98.38 299 GLU B O 1
ATOM 5599 N N . THR B 1 300 ? -13.297 9.914 -2.232 1 98.25 300 THR B N 1
ATOM 5600 C CA . THR B 1 300 ? -12.336 10.766 -1.554 1 98.25 300 THR B CA 1
ATOM 5601 C C . THR B 1 300 ? -13 11.531 -0.411 1 98.25 300 THR B C 1
ATOM 5603 O O . THR B 1 300 ? -13.992 12.227 -0.62 1 98.25 300 THR B O 1
ATOM 5606 N N . VAL B 1 301 ? -12.422 11.367 0.774 1 97.5 301 VAL B N 1
ATOM 5607 C CA . VAL B 1 301 ? -12.945 12.039 1.96 1 97.5 301 VAL B CA 1
ATOM 5608 C C . VAL B 1 301 ? -11.891 12.984 2.533 1 97.5 301 VAL B C 1
ATOM 5610 O O . VAL B 1 301 ? -10.766 12.562 2.82 1 97.5 301 VAL B O 1
ATOM 5613 N N . ARG B 1 302 ? -12.234 14.242 2.643 1 94.88 302 ARG B N 1
ATOM 5614 C CA . ARG B 1 302 ? -11.359 15.188 3.332 1 94.88 302 ARG B CA 1
ATOM 5615 C C . ARG B 1 302 ? -11.398 14.969 4.84 1 94.88 302 ARG B C 1
ATOM 5617 O O . ARG B 1 302 ? -12.469 14.922 5.441 1 94.88 302 ARG B O 1
ATOM 5624 N N . ARG B 1 303 ? -10.281 14.891 5.438 1 92.12 303 ARG B N 1
ATOM 5625 C CA . ARG B 1 303 ? -10.195 14.57 6.855 1 92.12 303 ARG B CA 1
ATOM 5626 C C . ARG B 1 303 ? -9.898 15.82 7.684 1 92.12 303 ARG B C 1
ATOM 5628 O O . ARG B 1 303 ? -10.391 15.953 8.805 1 92.12 303 ARG B O 1
ATOM 5635 N N . VAL B 1 304 ? -9.086 16.688 7.234 1 90.19 304 VAL B N 1
ATOM 5636 C CA . VAL B 1 304 ? -8.641 17.891 7.91 1 90.19 304 VAL B CA 1
ATOM 5637 C C . VAL B 1 304 ? -8.609 19.062 6.922 1 90.19 304 VAL B C 1
ATOM 5639 O O . VAL B 1 304 ? -8.336 18.875 5.738 1 90.19 304 VAL B O 1
ATOM 5642 N N . LEU B 1 305 ? -8.938 20.266 7.387 1 93.25 305 LEU B N 1
ATOM 5643 C CA . LEU B 1 305 ? -8.766 21.484 6.613 1 93.25 305 LEU B CA 1
ATOM 5644 C C . LEU B 1 305 ? -8.328 22.641 7.508 1 93.25 305 LEU B C 1
ATOM 5646 O O . LEU B 1 305 ? -9.023 23 8.461 1 93.25 305 LEU B O 1
ATOM 5650 N N . VAL B 1 306 ? -7.207 23.109 7.332 1 94.25 306 VAL B N 1
ATOM 5651 C CA . VAL B 1 306 ? -6.691 24.328 7.922 1 94.25 306 VAL B CA 1
ATOM 5652 C C . VAL B 1 306 ? -6.449 25.375 6.828 1 94.25 306 VAL B C 1
ATOM 5654 O O . VAL B 1 306 ? -5.617 25.172 5.945 1 94.25 306 VAL B O 1
ATOM 5657 N N . PRO B 1 307 ? -7.176 26.453 6.883 1 94.38 307 PRO B N 1
ATOM 5658 C CA . PRO B 1 307 ? -6.984 27.469 5.836 1 94.38 307 PRO B CA 1
ATOM 5659 C C . PRO B 1 307 ? -5.617 28.125 5.902 1 94.38 307 PRO B C 1
ATOM 5661 O O . PRO B 1 307 ? -5.043 28.266 6.988 1 94.38 307 PRO B O 1
ATOM 5664 N N . PRO B 1 308 ? -5.137 28.562 4.723 1 94.38 308 PRO B N 1
ATOM 5665 C CA . PRO B 1 308 ? -3.912 29.359 4.742 1 94.38 308 PRO B CA 1
ATOM 5666 C C . PRO B 1 308 ? -4.121 30.75 5.363 1 94.38 308 PRO B C 1
ATOM 5668 O O . PRO B 1 308 ? -5.262 31.156 5.578 1 94.38 308 PRO B O 1
ATOM 5671 N N . LEU B 1 309 ? -3.049 31.312 5.82 1 95.5 309 LEU B N 1
ATOM 5672 C CA . LEU B 1 309 ? -3.01 32.719 6.121 1 95.5 309 LEU B CA 1
ATOM 5673 C C . LEU B 1 309 ? -2.551 33.531 4.906 1 95.5 309 LEU B C 1
ATOM 5675 O O . LEU B 1 309 ? -1.451 33.312 4.391 1 95.5 309 LEU B O 1
ATOM 5679 N N . THR B 1 310 ? -3.412 34.438 4.48 1 93.69 310 THR B N 1
ATOM 5680 C CA . THR B 1 310 ? -3.113 35.219 3.289 1 93.69 310 THR B CA 1
ATOM 5681 C C . THR B 1 310 ? -2.559 36.594 3.672 1 93.69 310 THR B C 1
ATOM 5683 O O . THR B 1 310 ? -3.004 37.188 4.648 1 93.69 310 THR B O 1
ATOM 5686 N N . PRO B 1 311 ? -1.677 37.031 2.846 1 92 311 PRO B N 1
ATOM 5687 C CA . PRO B 1 311 ? -1.19 38.375 3.127 1 92 311 PRO B CA 1
ATOM 5688 C C . PRO B 1 311 ? -2.312 39.406 3.162 1 92 311 PRO B C 1
ATOM 5690 O O . PRO B 1 311 ? -3.312 39.281 2.455 1 92 311 PRO B O 1
ATOM 5693 N N . PRO B 1 312 ? -2.057 40.406 4.012 1 90.25 312 PRO B N 1
ATOM 5694 C CA . PRO B 1 312 ? -3.084 41.438 4.062 1 90.25 312 PRO B CA 1
ATOM 5695 C C . PRO B 1 312 ? -3.344 42.094 2.697 1 90.25 312 PRO B C 1
ATOM 5697 O O . PRO B 1 312 ? -2.398 42.406 1.968 1 90.25 312 PRO B O 1
ATOM 5700 N N . ASP B 1 313 ? -4.617 42.25 2.453 1 85.88 313 ASP B N 1
ATOM 5701 C CA . ASP B 1 313 ? -4.953 42.75 1.124 1 85.88 313 ASP B CA 1
ATOM 5702 C C . ASP B 1 313 ? -5.809 44.031 1.214 1 85.88 313 ASP B C 1
ATOM 5704 O O . ASP B 1 313 ? -6.215 44.562 0.191 1 85.88 313 ASP B O 1
ATOM 5708 N N . THR B 1 314 ? -6.156 44.438 2.412 1 89.06 314 THR B N 1
ATOM 5709 C CA . THR B 1 314 ? -6.855 45.719 2.619 1 89.06 314 THR B CA 1
ATOM 5710 C C . THR B 1 314 ? -5.934 46.75 3.258 1 89.06 314 THR B C 1
ATOM 5712 O O . THR B 1 314 ? -4.969 46.375 3.941 1 89.06 314 THR B O 1
ATOM 5715 N N . ALA B 1 315 ? -6.273 47.938 2.998 1 87.44 315 ALA B N 1
ATOM 5716 C CA . ALA B 1 315 ? -5.492 49 3.594 1 87.44 315 ALA B CA 1
ATOM 5717 C C . ALA B 1 315 ? -5.465 48.906 5.113 1 87.44 315 ALA B C 1
ATOM 5719 O O . ALA B 1 315 ? -4.426 49.125 5.742 1 87.44 315 ALA B O 1
ATOM 5720 N N . GLU B 1 316 ? -6.543 48.5 5.645 1 88.38 316 GLU B N 1
ATOM 5721 C CA . GLU B 1 316 ? -6.656 48.344 7.094 1 88.38 316 GLU B CA 1
ATOM 5722 C C . GLU B 1 316 ? -5.766 47.219 7.602 1 88.38 316 GLU B C 1
ATOM 5724 O O . GLU B 1 316 ? -5.012 47.406 8.562 1 88.38 316 GLU B O 1
ATOM 5729 N N . ALA B 1 317 ? -5.852 46.156 6.949 1 91.12 317 ALA B N 1
ATOM 5730 C CA . ALA B 1 317 ? -5.062 45 7.355 1 91.12 317 ALA B CA 1
ATOM 5731 C C . ALA B 1 317 ? -3.568 45.281 7.219 1 91.12 317 ALA B C 1
ATOM 5733 O O . ALA B 1 317 ? -2.773 44.875 8.07 1 91.12 317 ALA B O 1
ATOM 5734 N N . VAL B 1 318 ? -3.219 45.969 6.227 1 91.69 318 VAL B N 1
ATOM 5735 C CA . VAL B 1 318 ? -1.827 46.312 5.992 1 91.69 318 VAL B CA 1
ATOM 5736 C C . VAL B 1 318 ? -1.346 47.25 7.098 1 91.69 318 VAL B C 1
ATOM 5738 O O . VAL B 1 318 ? -0.25 47.094 7.637 1 91.69 318 VAL B O 1
ATOM 5741 N N . ALA B 1 319 ? -2.15 48.188 7.402 1 90.38 319 ALA B N 1
ATOM 5742 C CA . ALA B 1 319 ? -1.804 49.125 8.445 1 90.38 319 ALA B CA 1
ATOM 5743 C C . ALA B 1 319 ? -1.64 48.438 9.797 1 90.38 319 ALA B C 1
ATOM 5745 O O . ALA B 1 319 ? -0.721 48.75 10.555 1 90.38 319 ALA B O 1
ATOM 5746 N N . LEU B 1 320 ? -2.496 47.562 10.016 1 90.5 320 LEU B N 1
ATOM 5747 C CA . LEU B 1 320 ? -2.453 46.844 11.281 1 90.5 320 LEU B CA 1
ATOM 5748 C C . LEU B 1 320 ? -1.222 45.938 11.359 1 90.5 320 LEU B C 1
ATOM 5750 O O . LEU B 1 320 ? -0.59 45.844 12.414 1 90.5 320 LEU B O 1
ATOM 5754 N N . ALA B 1 321 ? -0.905 45.344 10.289 1 91.94 321 ALA B N 1
ATOM 5755 C CA . ALA B 1 321 ? 0.325 44.562 10.234 1 91.94 321 ALA B CA 1
ATOM 5756 C C . ALA B 1 321 ? 1.549 45.438 10.477 1 91.94 321 ALA B C 1
ATOM 5758 O O . ALA B 1 321 ? 2.441 45.062 11.25 1 91.94 321 ALA B O 1
ATOM 5759 N N . ALA B 1 322 ? 1.541 46.562 9.891 1 90.88 322 ALA B N 1
ATOM 5760 C CA . ALA B 1 322 ? 2.646 47.5 10.055 1 90.88 322 ALA B CA 1
ATOM 5761 C C . ALA B 1 322 ? 2.76 47.969 11.508 1 90.88 322 ALA B C 1
ATOM 5763 O O . ALA B 1 322 ? 3.865 48.094 12.031 1 90.88 322 ALA B O 1
ATOM 5764 N N . THR B 1 323 ? 1.646 48.188 12.047 1 90.75 323 THR B N 1
ATOM 5765 C CA . THR B 1 323 ? 1.62 48.562 13.461 1 90.75 323 THR B CA 1
ATOM 5766 C C . THR B 1 323 ? 2.219 47.438 14.328 1 90.75 323 THR B C 1
ATOM 5768 O O . THR B 1 323 ? 3.012 47.719 15.227 1 90.75 323 THR B O 1
ATOM 5771 N N . THR B 1 324 ? 1.849 46.281 14.008 1 93.25 324 THR B N 1
ATOM 5772 C CA . THR B 1 324 ? 2.371 45.125 14.758 1 93.25 324 THR B CA 1
ATOM 5773 C C . THR B 1 324 ? 3.881 45.031 14.586 1 93.25 324 THR B C 1
ATOM 5775 O O . THR B 1 324 ? 4.598 44.719 15.539 1 93.25 324 THR B O 1
ATOM 5778 N N . VAL B 1 325 ? 4.348 45.312 13.43 1 92.5 325 VAL B N 1
ATOM 5779 C CA . VAL B 1 325 ? 5.777 45.281 13.148 1 92.5 325 VAL B CA 1
ATOM 5780 C C . VAL B 1 325 ? 6.484 46.344 14.008 1 92.5 325 VAL B C 1
ATOM 5782 O O . VAL B 1 325 ? 7.562 46.062 14.547 1 92.5 325 VAL B O 1
ATOM 5785 N N . SER B 1 326 ? 5.871 47.406 14.109 1 90.81 326 SER B N 1
ATOM 5786 C CA . SER B 1 326 ? 6.445 48.469 14.922 1 90.81 326 SER B CA 1
ATOM 5787 C C . SER B 1 326 ? 6.52 48.094 16.391 1 90.81 326 SER B C 1
ATOM 5789 O O . SER B 1 326 ? 7.473 48.438 17.094 1 90.81 326 SER B O 1
ATOM 5791 N N . TRP B 1 327 ? 5.492 47.375 16.797 1 90.31 327 TRP B N 1
ATOM 5792 C CA . TRP B 1 327 ? 5.508 46.875 18.172 1 90.31 327 TRP B CA 1
ATOM 5793 C C . TRP B 1 327 ? 6.609 45.844 18.391 1 90.31 327 TRP B C 1
ATOM 5795 O O . TRP B 1 327 ? 7.273 45.844 19.422 1 90.31 327 TRP B O 1
ATOM 5805 N N . ALA B 1 328 ? 6.781 45 17.422 1 92.31 328 ALA B N 1
ATOM 5806 C CA . ALA B 1 328 ? 7.746 43.938 17.531 1 92.31 328 ALA B CA 1
ATOM 5807 C C . ALA B 1 328 ? 9.172 44.438 17.422 1 92.31 328 ALA B C 1
ATOM 5809 O O . ALA B 1 328 ? 10.07 43.969 18.125 1 92.31 328 ALA B O 1
ATOM 5810 N N . GLY B 1 329 ? 9.367 45.312 16.484 1 87.19 329 GLY B N 1
ATOM 5811 C CA . GLY B 1 329 ? 10.656 45.969 16.297 1 87.19 329 GLY B CA 1
ATOM 5812 C C . GLY B 1 329 ? 11.703 45.062 15.688 1 87.19 329 GLY B C 1
ATOM 5813 O O . GLY B 1 329 ? 12.891 45.188 15.977 1 87.19 329 GLY B O 1
ATOM 5814 N N . ASN B 1 330 ? 11.305 44.062 14.945 1 85.38 330 ASN B N 1
ATOM 5815 C CA . ASN B 1 330 ? 12.266 43.062 14.523 1 85.38 330 ASN B CA 1
ATOM 5816 C C . ASN B 1 330 ? 12.242 42.844 13.008 1 85.38 330 ASN B C 1
ATOM 5818 O O . ASN B 1 330 ? 12.266 41.719 12.523 1 85.38 330 ASN B O 1
ATOM 5822 N N . GLY B 1 331 ? 12.125 43.969 12.258 1 82.88 331 GLY B N 1
ATOM 5823 C CA . GLY B 1 331 ? 12.32 43.875 10.82 1 82.88 331 GLY B CA 1
ATOM 5824 C C . GLY B 1 331 ? 11.016 43.781 10.055 1 82.88 331 GLY B C 1
ATOM 5825 O O . GLY B 1 331 ? 9.938 43.875 10.633 1 82.88 331 GLY B O 1
ATOM 5826 N N . PRO B 1 332 ? 11.109 43.531 8.75 1 87.69 332 PRO B N 1
ATOM 5827 C CA . PRO B 1 332 ? 9.93 43.438 7.887 1 87.69 332 PRO B CA 1
ATOM 5828 C C . PRO B 1 332 ? 9.148 42.156 8.07 1 87.69 332 PRO B C 1
ATOM 5830 O O . PRO B 1 332 ? 9.703 41.156 8.578 1 87.69 332 PRO B O 1
ATOM 5833 N N . PRO B 1 333 ? 7.926 42.188 7.668 1 90.12 333 PRO B N 1
ATOM 5834 C CA . PRO B 1 333 ? 7.113 40.969 7.785 1 90.12 333 PRO B CA 1
ATOM 5835 C C . PRO B 1 333 ? 7.715 39.781 7.035 1 90.12 333 PRO B C 1
ATOM 5837 O O . PRO B 1 333 ? 8.477 39.969 6.086 1 90.12 333 PRO B O 1
ATOM 5840 N N . THR B 1 334 ? 7.34 38.625 7.453 1 90.44 334 THR B N 1
ATOM 5841 C CA . THR B 1 334 ? 7.832 37.375 6.852 1 90.44 334 THR B CA 1
ATOM 5842 C C . THR B 1 334 ? 6.695 36.406 6.645 1 90.44 334 THR B C 1
ATOM 5844 O O . THR B 1 334 ? 5.52 36.75 6.766 1 90.44 334 THR B O 1
ATOM 5847 N N . THR B 1 335 ? 7.031 35.25 6.062 1 90.06 335 THR B N 1
ATOM 5848 C CA . THR B 1 335 ? 6.137 34.094 6.012 1 90.06 335 THR B CA 1
ATOM 5849 C C . THR B 1 335 ? 6.668 32.969 6.879 1 90.06 335 THR B C 1
ATOM 5851 O O . THR B 1 335 ? 7.832 32.969 7.293 1 90.06 335 THR B O 1
ATOM 5854 N N . VAL B 1 336 ? 5.762 32.125 7.234 1 86.75 336 VAL B N 1
ATOM 5855 C CA . VAL B 1 336 ? 6.195 30.984 8.016 1 86.75 336 VAL B CA 1
ATOM 5856 C C . VAL B 1 336 ? 5.816 29.703 7.285 1 86.75 336 VAL B C 1
ATOM 5858 O O . VAL B 1 336 ? 4.824 29.656 6.555 1 86.75 336 VAL B O 1
ATOM 5861 N N . PRO B 1 337 ? 6.535 28.594 7.473 1 78.25 337 PRO B N 1
ATOM 5862 C CA . PRO B 1 337 ? 6.352 27.359 6.707 1 78.25 337 PRO B CA 1
ATOM 5863 C C . PRO B 1 337 ? 5.312 26.438 7.32 1 78.25 337 PRO B C 1
ATOM 5865 O O . PRO B 1 337 ? 5.105 25.312 6.832 1 78.25 337 PRO B O 1
ATOM 5868 N N . PHE B 1 338 ? 4.699 26.812 8.359 1 86 338 PHE B N 1
ATOM 5869 C CA . PHE B 1 338 ? 3.754 25.938 9.047 1 86 338 PHE B CA 1
ATOM 5870 C C . PHE B 1 338 ? 2.352 26.547 9.023 1 86 338 PHE B C 1
ATOM 5872 O O . PHE B 1 338 ? 2.191 27.766 8.938 1 86 338 PHE B O 1
ATOM 5879 N N . ALA B 1 339 ? 1.404 25.656 9.117 1 91.81 339 ALA B N 1
ATOM 5880 C CA . ALA B 1 339 ? 0.022 26.109 9.266 1 91.81 339 ALA B CA 1
ATOM 5881 C C . ALA B 1 339 ? -0.301 26.406 10.727 1 91.81 339 ALA B C 1
ATOM 5883 O O . ALA B 1 339 ? 0.363 25.891 11.633 1 91.81 339 ALA B O 1
ATOM 5884 N N . SER B 1 340 ? -1.274 27.219 10.883 1 94.56 340 SER B N 1
ATOM 5885 C CA . SER B 1 340 ? -1.71 27.578 12.227 1 94.56 340 SER B CA 1
ATOM 5886 C C . SER B 1 340 ? -3.182 27.984 12.242 1 94.56 340 SER B C 1
ATOM 5888 O O . SER B 1 340 ? -3.857 27.922 11.211 1 94.56 340 SER B O 1
ATOM 5890 N N . GLU B 1 341 ? -3.611 28.375 13.438 1 96.56 341 GLU B N 1
ATOM 5891 C CA . GLU B 1 341 ? -5.004 28.781 13.602 1 96.56 341 GLU B CA 1
ATOM 5892 C C . GLU B 1 341 ? -5.238 30.188 13.055 1 96.56 341 GLU B C 1
ATOM 5894 O O . GLU B 1 341 ? -6.379 30.641 12.977 1 96.56 341 GLU B O 1
ATOM 5899 N N . ALA B 1 342 ? -4.176 30.828 12.672 1 96.88 342 ALA B N 1
ATOM 5900 C CA . ALA B 1 342 ? -4.293 32.156 12.094 1 96.88 342 ALA B CA 1
ATOM 5901 C C . ALA B 1 342 ? -5.219 32.156 10.875 1 96.88 342 ALA B C 1
ATOM 5903 O O . ALA B 1 342 ? -5.984 33.094 10.656 1 96.88 342 ALA B O 1
ATOM 5904 N N . GLY B 1 343 ? -5.109 31.109 10.141 1 95.06 343 GLY B N 1
ATOM 5905 C CA . GLY B 1 343 ? -5.957 31 8.969 1 95.06 343 GLY B CA 1
ATOM 5906 C C . GLY B 1 343 ? -7.438 31 9.297 1 95.06 343 GLY B C 1
ATOM 5907 O O . GLY B 1 343 ? -8.242 31.562 8.555 1 95.06 343 GLY B O 1
ATOM 5908 N N . PHE B 1 344 ? -7.816 30.422 10.391 1 95.06 344 PHE B N 1
ATOM 5909 C CA . PHE B 1 344 ? -9.211 30.375 10.812 1 95.06 344 PHE B CA 1
ATOM 5910 C C . PHE B 1 344 ? -9.695 31.75 11.258 1 95.06 344 PHE B C 1
ATOM 5912 O O . PHE B 1 344 ? -10.812 32.156 10.945 1 95.06 344 PHE B O 1
ATOM 5919 N N . LEU B 1 345 ? -8.859 32.438 11.984 1 95.88 345 LEU B N 1
ATOM 5920 C CA . LEU B 1 345 ? -9.203 33.781 12.453 1 95.88 345 LEU B CA 1
ATOM 5921 C C . LEU B 1 345 ? -9.367 34.75 11.281 1 95.88 345 LEU B C 1
ATOM 5923 O O . LEU B 1 345 ? -10.312 35.531 11.242 1 95.88 345 LEU B O 1
ATOM 5927 N N . GLN B 1 346 ? -8.484 34.594 10.391 1 94.56 346 GLN B N 1
ATOM 5928 C CA . GLN B 1 346 ? -8.578 35.438 9.203 1 94.56 346 GLN B CA 1
ATOM 5929 C C . GLN B 1 346 ? -9.836 35.125 8.398 1 94.56 346 GLN B C 1
ATOM 5931 O O . GLN B 1 346 ? -10.469 36.031 7.84 1 94.56 346 GLN B O 1
ATOM 5936 N N . ALA B 1 347 ? -10.195 33.938 8.375 1 90.69 347 ALA B N 1
ATOM 5937 C CA . ALA B 1 347 ? -11.312 33.469 7.559 1 90.69 347 ALA B CA 1
ATOM 5938 C C . ALA B 1 347 ? -12.625 34.094 8.008 1 90.69 347 ALA B C 1
ATOM 5940 O O . ALA B 1 347 ? -13.57 34.188 7.223 1 90.69 347 ALA B O 1
ATOM 5941 N N . ILE B 1 348 ? -12.688 34.562 9.195 1 89.88 348 ILE B N 1
ATOM 5942 C CA . ILE B 1 348 ? -13.922 35.188 9.664 1 89.88 348 ILE B CA 1
ATOM 5943 C C . ILE B 1 348 ? -13.82 36.719 9.562 1 89.88 348 ILE B C 1
ATOM 5945 O O . ILE B 1 348 ? -14.602 37.438 10.188 1 89.88 348 ILE B O 1
ATOM 5949 N N . GLY B 1 349 ? -12.781 37.156 8.867 1 89.12 349 GLY B N 1
ATOM 5950 C CA . GLY B 1 349 ? -12.695 38.562 8.547 1 89.12 349 GLY B CA 1
ATOM 5951 C C . GLY B 1 349 ? -11.797 39.344 9.484 1 89.12 349 GLY B C 1
ATOM 5952 O O . GLY B 1 349 ? -11.766 40.594 9.453 1 89.12 349 GLY B O 1
ATOM 5953 N N . LEU B 1 350 ? -11.102 38.688 10.273 1 92.75 350 LEU B N 1
ATOM 5954 C CA . LEU B 1 350 ? -10.219 39.344 11.227 1 92.75 350 LEU B CA 1
ATOM 5955 C C . LEU B 1 350 ? -8.812 39.5 10.648 1 92.75 350 LEU B C 1
ATOM 5957 O O . LEU B 1 350 ? -8.18 38.5 10.305 1 92.75 350 LEU B O 1
ATOM 5961 N N . PRO B 1 351 ? -8.406 40.781 10.461 1 94.75 351 PRO B N 1
ATOM 5962 C CA . PRO B 1 351 ? -6.973 40.875 10.203 1 94.75 351 PRO B CA 1
ATOM 5963 C C . PRO B 1 351 ? -6.129 40.094 11.203 1 94.75 351 PRO B C 1
ATOM 5965 O O . PRO B 1 351 ? -6.348 40.219 12.414 1 94.75 351 PRO B O 1
ATOM 5968 N N . THR B 1 352 ? -5.238 39.25 10.68 1 96.62 352 THR B N 1
ATOM 5969 C CA . THR B 1 352 ? -4.52 38.312 11.547 1 96.62 352 THR B CA 1
ATOM 5970 C C . THR B 1 352 ? -3.039 38.25 11.172 1 96.62 352 THR B C 1
ATOM 5972 O O . THR B 1 352 ? -2.693 38.25 9.992 1 96.62 352 THR B O 1
ATOM 5975 N N . VAL B 1 353 ? -2.184 38.281 12.156 1 97.06 353 VAL B N 1
ATOM 5976 C CA . VAL B 1 353 ? -0.748 38.094 11.969 1 97.06 353 VAL B CA 1
ATOM 5977 C C . VAL B 1 353 ? -0.22 37.094 13 1 97.06 353 VAL B C 1
ATOM 5979 O O . VAL B 1 353 ? -0.908 36.75 13.969 1 97.06 353 VAL B O 1
ATOM 5982 N N . ILE B 1 354 ? 0.959 36.594 12.688 1 97.56 354 ILE B N 1
ATOM 5983 C CA . ILE B 1 354 ? 1.666 35.719 13.625 1 97.56 354 ILE B CA 1
ATOM 5984 C C . ILE B 1 354 ? 2.873 36.469 14.203 1 97.56 354 ILE B C 1
ATOM 5986 O O . ILE B 1 354 ? 3.611 37.125 13.469 1 97.56 354 ILE B O 1
ATOM 5990 N N . CYS B 1 355 ? 3.004 36.375 15.477 1 97.75 355 CYS B N 1
ATOM 5991 C CA . CYS B 1 355 ? 4.18 36.938 16.141 1 97.75 355 CYS B CA 1
ATOM 5992 C C . CYS B 1 355 ? 4.336 36.375 17.547 1 97.75 355 CYS B C 1
ATOM 5994 O O . CYS B 1 355 ? 3.504 36.656 18.422 1 97.75 355 CYS B O 1
ATOM 5996 N N . GLY B 1 356 ? 5.344 35.656 17.75 1 97.5 356 GLY B N 1
ATOM 5997 C CA . GLY B 1 356 ? 5.59 35.094 19.062 1 97.5 356 GLY B CA 1
ATOM 5998 C C . GLY B 1 356 ? 7.043 34.719 19.297 1 97.5 356 GLY B C 1
ATOM 5999 O O . GLY B 1 356 ? 7.836 34.719 18.344 1 97.5 356 GLY B O 1
ATOM 6000 N N . PRO B 1 357 ? 7.402 34.5 20.547 1 97.62 357 PRO B N 1
ATOM 6001 C CA . PRO B 1 357 ? 8.789 34.156 20.875 1 97.62 357 PRO B CA 1
ATOM 6002 C C . PRO B 1 357 ? 9.141 32.719 20.484 1 97.62 357 PRO B C 1
ATOM 6004 O O . PRO B 1 357 ? 8.266 31.844 20.453 1 97.62 357 PRO B O 1
ATOM 6007 N N . GLY B 1 358 ? 10.438 32.531 20.25 1 95.81 358 GLY B N 1
ATOM 6008 C CA . GLY B 1 358 ? 10.93 31.219 19.906 1 95.81 358 GLY B CA 1
ATOM 6009 C C . GLY B 1 358 ? 11.094 31.016 18.406 1 95.81 358 GLY B C 1
ATOM 6010 O O . GLY B 1 358 ? 10.578 31.781 17.609 1 95.81 358 GLY B O 1
ATOM 6011 N N . SER B 1 359 ? 11.836 30 18.078 1 93.25 359 SER B N 1
ATOM 6012 C CA . SER B 1 359 ? 12.094 29.625 16.703 1 93.25 359 SER B CA 1
ATOM 6013 C C . SER B 1 359 ? 11.266 28.406 16.281 1 93.25 359 SER B C 1
ATOM 6015 O O . SER B 1 359 ? 11.164 27.438 17.047 1 93.25 359 SER B O 1
ATOM 6017 N N . PRO B 1 360 ? 10.727 28.516 15.039 1 88.75 360 PRO B N 1
ATOM 6018 C CA . PRO B 1 360 ? 10.031 27.312 14.555 1 88.75 360 PRO B CA 1
ATOM 6019 C C . PRO B 1 360 ? 10.938 26.094 14.469 1 88.75 360 PRO B C 1
ATOM 6021 O O . PRO B 1 360 ? 10.461 24.969 14.555 1 88.75 360 PRO B O 1
ATOM 6024 N N . ARG B 1 361 ? 12.18 26.25 14.367 1 84.88 361 ARG B N 1
ATOM 6025 C CA . ARG B 1 361 ? 13.148 25.172 14.234 1 84.88 361 ARG B CA 1
ATOM 6026 C C . ARG B 1 361 ? 13.273 24.391 15.539 1 84.88 361 ARG B C 1
ATOM 6028 O O . ARG B 1 361 ? 13.742 23.25 15.539 1 84.88 361 ARG B O 1
ATOM 6035 N N . GLN B 1 362 ? 12.852 24.969 16.578 1 87.81 362 GLN B N 1
ATOM 6036 C CA . GLN B 1 362 ? 12.984 24.344 17.891 1 87.81 362 GLN B CA 1
ATOM 6037 C C . GLN B 1 362 ? 11.711 23.594 18.266 1 87.81 362 GLN B C 1
ATOM 6039 O O . GLN B 1 362 ? 11.695 22.828 19.234 1 87.81 362 GLN B O 1
ATOM 6044 N N . ALA B 1 363 ? 10.719 23.734 17.469 1 86.75 363 ALA B N 1
ATOM 6045 C CA . ALA B 1 363 ? 9.43 23.109 17.766 1 86.75 363 ALA B CA 1
ATOM 6046 C C . ALA B 1 363 ? 9.477 21.609 17.484 1 86.75 363 ALA B C 1
ATOM 6048 O O . ALA B 1 363 ? 10.25 21.156 16.625 1 86.75 363 ALA B O 1
ATOM 6049 N N . HIS B 1 364 ? 8.797 20.812 18.25 1 87.19 364 HIS B N 1
ATOM 6050 C CA . HIS B 1 364 ? 8.516 19.391 17.984 1 87.19 364 HIS B CA 1
ATOM 6051 C C . HIS B 1 364 ? 9.773 18.547 18.141 1 87.19 364 HIS B C 1
ATOM 6053 O O . HIS B 1 364 ? 9.859 17.453 17.594 1 87.19 364 HIS B O 1
ATOM 6059 N N . GLN B 1 365 ? 10.773 19.078 18.797 1 89.19 365 GLN B N 1
ATOM 6060 C CA . GLN B 1 365 ? 12.008 18.312 18.984 1 89.19 365 GLN B CA 1
ATOM 6061 C C . GLN B 1 365 ? 12.344 18.188 20.469 1 89.19 365 GLN B C 1
ATOM 6063 O O . GLN B 1 365 ? 11.867 18.984 21.297 1 89.19 365 GLN B O 1
ATOM 6068 N N . ALA B 1 366 ? 13.156 17.141 20.688 1 94 366 ALA B N 1
ATOM 6069 C CA . ALA B 1 366 ? 13.672 17.016 22.047 1 94 366 ALA B CA 1
ATOM 6070 C C . ALA B 1 366 ? 14.5 18.234 22.422 1 94 366 ALA B C 1
ATOM 6072 O O . ALA B 1 366 ? 15.086 18.891 21.562 1 94 366 ALA B O 1
ATOM 6073 N N . ASP B 1 367 ? 14.414 18.531 23.672 1 96.56 367 ASP B N 1
ATOM 6074 C CA . ASP B 1 367 ? 15.141 19.656 24.234 1 96.56 367 ASP B CA 1
ATOM 6075 C C . ASP B 1 367 ? 14.688 20.969 23.609 1 96.56 367 ASP B C 1
ATOM 6077 O O . ASP B 1 367 ? 15.508 21.859 23.328 1 96.56 367 ASP B O 1
ATOM 6081 N N . GLU B 1 368 ? 13.438 21 23.312 1 97.19 368 GLU B N 1
ATOM 6082 C CA . GLU B 1 368 ? 12.805 22.25 22.891 1 97.19 368 GLU B CA 1
ATOM 6083 C C . GLU B 1 368 ? 13.133 23.375 23.859 1 97.19 368 GLU B C 1
ATOM 6085 O O . GLU B 1 368 ? 13.195 23.172 25.078 1 97.19 368 GLU B O 1
ATOM 6090 N N . TYR B 1 369 ? 13.367 24.594 23.281 1 98.06 369 TYR B N 1
ATOM 6091 C CA . TYR B 1 369 ? 13.695 25.688 24.188 1 98.06 369 TYR B CA 1
ATOM 6092 C C . TYR B 1 369 ? 13.273 27.031 23.594 1 98.06 369 TYR B C 1
ATOM 6094 O O . TYR B 1 369 ? 13.016 27.125 22.391 1 98.06 369 TYR B O 1
ATOM 6102 N N . VAL B 1 370 ? 13.141 28 24.406 1 98.12 370 VAL B N 1
ATOM 6103 C CA . VAL B 1 370 ? 13.039 29.422 24.078 1 98.12 370 VAL B CA 1
ATOM 6104 C C . VAL B 1 370 ? 14.039 30.219 24.906 1 98.12 370 VAL B C 1
ATOM 6106 O O . VAL B 1 370 ? 14.352 29.844 26.047 1 98.12 370 VAL B O 1
ATOM 6109 N N . THR B 1 371 ? 14.57 31.234 24.359 1 97.75 371 THR B N 1
ATOM 6110 C CA . THR B 1 371 ? 15.594 31.969 25.078 1 97.75 371 THR B CA 1
ATOM 6111 C C . THR B 1 371 ? 14.969 33.094 25.906 1 97.75 371 THR B C 1
ATOM 6113 O O . THR B 1 371 ? 13.898 33.594 25.578 1 97.75 371 THR B O 1
ATOM 6116 N N . ALA B 1 372 ? 15.68 33.469 26.922 1 96.56 372 ALA B N 1
ATOM 6117 C CA . ALA B 1 372 ? 15.266 34.625 27.75 1 96.56 372 ALA B CA 1
ATOM 6118 C C . ALA B 1 372 ? 15.133 35.875 26.906 1 96.56 372 ALA B C 1
ATOM 6120 O O . ALA B 1 372 ? 14.219 36.688 27.125 1 96.56 372 ALA B O 1
ATOM 6121 N N . ARG B 1 373 ? 15.984 35.969 26.031 1 95.75 373 ARG B N 1
ATOM 6122 C CA . ARG B 1 373 ? 15.977 37.156 25.156 1 95.75 373 ARG B CA 1
ATOM 6123 C C . ARG B 1 373 ? 14.688 37.219 24.359 1 95.75 373 ARG B C 1
ATOM 6125 O O . ARG B 1 373 ? 14.102 38.312 24.219 1 95.75 373 ARG B O 1
ATOM 6132 N N . GLN B 1 374 ? 14.305 36.156 23.828 1 96.75 374 GLN B N 1
ATOM 6133 C CA . GLN B 1 374 ? 13.07 36.125 23.062 1 96.75 374 GLN B CA 1
ATOM 6134 C C . GLN B 1 374 ? 11.859 36.438 23.938 1 96.75 374 GLN B C 1
ATOM 6136 O O . GLN B 1 374 ? 10.945 37.125 23.5 1 96.75 374 GLN B O 1
ATOM 6141 N N . LEU B 1 375 ? 11.875 35.969 25.125 1 97.62 375 LEU B N 1
ATOM 6142 C CA . LEU B 1 375 ? 10.773 36.219 26.031 1 97.62 375 LEU B CA 1
ATOM 6143 C C . LEU B 1 375 ? 10.742 37.688 26.438 1 97.62 375 LEU B C 1
ATOM 6145 O O . LEU B 1 375 ? 9.664 38.281 26.547 1 97.62 375 LEU B O 1
ATOM 6149 N N . GLN B 1 376 ? 11.875 38.219 26.609 1 96.38 376 GLN B N 1
ATOM 6150 C CA . GLN B 1 376 ? 11.953 39.625 26.906 1 96.38 376 GLN B CA 1
ATOM 6151 C C . GLN B 1 376 ? 11.422 40.469 25.75 1 96.38 376 GLN B C 1
ATOM 6153 O O . GLN B 1 376 ? 10.727 41.469 25.969 1 96.38 376 GLN B O 1
ATOM 6158 N N . ALA B 1 377 ? 11.805 40.062 24.625 1 96.56 377 ALA B N 1
ATOM 6159 C CA . ALA B 1 377 ? 11.305 40.781 23.438 1 96.56 377 ALA B CA 1
ATOM 6160 C C . ALA B 1 377 ? 9.781 40.688 23.359 1 96.56 377 ALA B C 1
ATOM 6162 O O . ALA B 1 377 ? 9.117 41.625 22.953 1 96.56 377 ALA B O 1
ATOM 6163 N N . CYS B 1 378 ? 9.266 39.594 23.719 1 97.56 378 CYS B N 1
ATOM 6164 C CA . CYS B 1 378 ? 7.82 39.406 23.703 1 97.56 378 CYS B CA 1
ATOM 6165 C C . CYS B 1 378 ? 7.141 40.312 24.734 1 97.56 378 CYS B C 1
ATOM 6167 O O . CYS B 1 378 ? 6.121 40.938 24.438 1 97.56 378 CYS B O 1
ATOM 6169 N N . VAL B 1 379 ? 7.699 40.375 25.891 1 96.56 379 VAL B N 1
ATOM 6170 C CA . 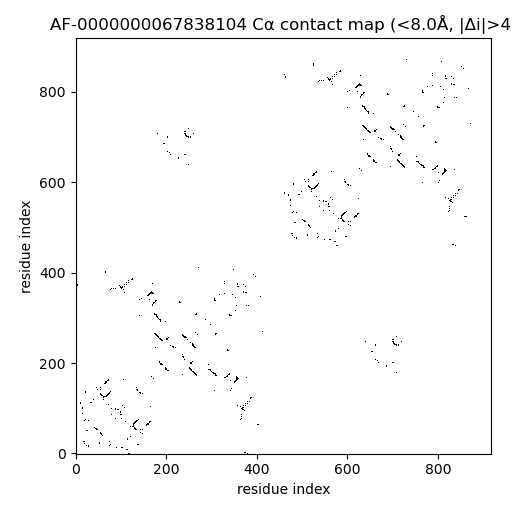VAL B 1 379 ? 7.152 41.219 26.938 1 96.56 379 VAL B CA 1
ATOM 6171 C C . VAL B 1 379 ? 7.18 42.688 26.484 1 96.56 379 VAL B C 1
ATOM 6173 O O . VAL B 1 379 ? 6.203 43.406 26.656 1 96.56 379 VAL B O 1
ATOM 6176 N N . ALA B 1 380 ? 8.273 43.062 25.906 1 94.88 380 ALA B N 1
ATOM 6177 C CA . ALA B 1 380 ? 8.383 44.406 25.375 1 94.88 380 ALA B CA 1
ATOM 6178 C C . ALA B 1 380 ? 7.316 44.688 24.328 1 94.88 380 ALA B C 1
ATOM 6180 O O . ALA B 1 380 ? 6.719 45.781 24.297 1 94.88 380 ALA B O 1
ATOM 6181 N N . PHE B 1 381 ? 7.156 43.781 23.484 1 95.19 381 PHE B N 1
ATOM 6182 C CA . PHE B 1 381 ? 6.133 43.844 22.438 1 95.19 381 PHE B CA 1
ATOM 6183 C C . PHE B 1 381 ? 4.75 44.031 23.047 1 95.19 381 PHE B C 1
ATOM 6185 O O . PHE B 1 381 ? 4.008 44.938 22.641 1 95.19 381 PHE B O 1
ATOM 6192 N N . LEU B 1 382 ? 4.438 43.281 24.062 1 96.06 382 LEU B N 1
ATOM 6193 C CA . LEU B 1 382 ? 3.137 43.312 24.719 1 96.06 382 LEU B CA 1
ATOM 6194 C C . LEU B 1 382 ? 2.963 44.656 25.469 1 96.06 382 LEU B C 1
ATOM 6196 O O . LEU B 1 382 ? 1.857 45.188 25.547 1 96.06 382 LEU B O 1
ATOM 6200 N N . GLN B 1 383 ? 3.996 45.125 26 1 93.56 383 GLN B N 1
ATOM 6201 C CA . GLN B 1 383 ? 3.951 46.406 26.688 1 93.56 383 GLN B CA 1
ATOM 6202 C C . GLN B 1 383 ? 3.592 47.531 25.719 1 93.56 383 GLN B C 1
ATOM 6204 O O . GLN B 1 383 ? 2.771 48.406 26.031 1 93.56 383 GLN B O 1
ATOM 6209 N N . ARG B 1 384 ? 4.23 47.469 24.625 1 91.81 384 ARG B N 1
ATOM 6210 C CA . ARG B 1 384 ? 3.943 48.469 23.609 1 91.81 384 ARG B CA 1
ATOM 6211 C C . ARG B 1 384 ? 2.502 48.344 23.125 1 91.81 384 ARG B C 1
ATOM 6213 O O . ARG B 1 384 ? 1.848 49.375 22.875 1 91.81 384 ARG B O 1
ATOM 6220 N N . LEU B 1 385 ? 2.031 47.188 23.016 1 91.5 385 LEU B N 1
ATOM 6221 C CA . LEU B 1 385 ? 0.643 46.969 22.641 1 91.5 385 LEU B CA 1
ATOM 6222 C C . LEU B 1 385 ? -0.313 47.562 23.672 1 91.5 385 LEU B C 1
ATOM 6224 O O . LEU B 1 385 ? -1.306 48.188 23.312 1 91.5 385 LEU B O 1
ATOM 6228 N N . GLY B 1 386 ? -0.032 47.375 24.953 1 88.94 386 GLY B N 1
ATOM 6229 C CA . GLY B 1 386 ? -0.902 47.844 26.031 1 88.94 386 GLY B CA 1
ATOM 6230 C C . GLY B 1 386 ? -0.83 49.344 26.266 1 88.94 386 GLY B C 1
ATOM 6231 O O . GLY B 1 386 ? -1.729 49.906 26.875 1 88.94 386 GLY B O 1
ATOM 6232 N N . SER B 1 387 ? 0.331 49.938 26.141 1 80.12 387 SER B N 1
ATOM 6233 C CA . SER B 1 387 ? 0.535 51.375 26.469 1 80.12 387 SER B CA 1
ATOM 6234 C C . SER B 1 387 ? -0.145 52.25 25.438 1 80.12 387 SER B C 1
ATOM 6236 O O . SER B 1 387 ? -0.26 53.469 25.656 1 80.12 387 SER B O 1
ATOM 6238 N N . GLY B 1 388 ? -1.107 51.844 24.844 1 59.38 388 GLY B N 1
ATOM 6239 C CA . GLY B 1 388 ? -1.812 52.719 23.922 1 59.38 388 GLY B CA 1
ATOM 6240 C C . GLY B 1 388 ? -0.883 53.594 23.109 1 59.38 388 GLY B C 1
ATOM 6241 O O . GLY B 1 388 ? -1.339 54.406 22.328 1 59.38 388 GLY B O 1
ATOM 6242 N N . ARG B 1 389 ? 0.307 53.781 23.672 1 48.56 389 ARG B N 1
ATOM 6243 C CA . ARG B 1 389 ? 1.24 54.781 23.156 1 48.56 389 ARG B CA 1
ATOM 6244 C C . ARG B 1 389 ? 1.476 54.562 21.656 1 48.56 389 ARG B C 1
ATOM 6246 O O . ARG B 1 389 ? 2.166 55.375 21.031 1 48.56 389 ARG B O 1
ATOM 6253 N N . SER B 1 390 ? 1.59 53.312 21.312 1 44.84 390 SER B N 1
ATOM 6254 C CA . SER B 1 390 ? 1.741 53.406 19.859 1 44.84 390 SER B CA 1
ATOM 6255 C C . SER B 1 390 ? 0.512 54.031 19.219 1 44.84 390 SER B C 1
ATOM 6257 O O . SER B 1 390 ? -0.562 53.438 19.188 1 44.84 390 SER B O 1
ATOM 6259 N N . LYS B 1 391 ? 0.27 55.25 19.547 1 39 391 LYS B N 1
ATOM 6260 C CA . LYS B 1 391 ? -0.674 55.969 18.688 1 39 391 LYS B CA 1
ATOM 6261 C C . LYS B 1 391 ? -0.713 55.375 17.281 1 39 391 LYS B C 1
ATOM 6263 O O . LYS B 1 391 ? 0.282 55.438 16.562 1 39 391 LYS B O 1
ATOM 6268 N N . PRO B 1 392 ? -1.306 54.188 17.156 1 40.12 392 PRO B N 1
ATOM 6269 C CA . PRO B 1 392 ? -1.374 54.062 15.703 1 40.12 392 PRO B CA 1
ATOM 6270 C C . PRO B 1 392 ? -1.394 55.406 14.992 1 40.12 392 PRO B C 1
ATOM 6272 O O . PRO B 1 392 ? -1.853 56.406 15.562 1 40.12 392 PRO B O 1
ATOM 6275 N N . THR B 1 393 ? -0.478 55.719 14.305 1 36.72 393 THR B N 1
ATOM 6276 C CA . THR B 1 393 ? -0.824 56.906 13.562 1 36.72 393 THR B CA 1
ATOM 6277 C C . THR B 1 393 ? -2.338 57.094 13.492 1 36.72 393 THR B C 1
ATOM 6279 O O . THR B 1 393 ? -3.088 56.125 13.609 1 36.72 393 THR B O 1
ATOM 6282 N N . THR B 1 394 ? -2.859 58.312 13.711 1 36.22 394 THR B N 1
ATOM 6283 C CA . THR B 1 394 ? -4.25 58.75 13.617 1 36.22 394 THR B CA 1
ATOM 6284 C C . THR B 1 394 ? -5.074 57.75 12.82 1 36.22 394 THR B C 1
ATOM 6286 O O . THR B 1 394 ? -6.27 57.562 13.078 1 36.22 394 THR B O 1
ATOM 6289 N N . SER B 1 395 ? -4.508 57.188 11.883 1 40.34 395 SER B N 1
ATOM 6290 C CA . SER B 1 395 ? -5.27 56.375 10.938 1 40.34 395 SER B CA 1
ATOM 6291 C C . SER B 1 395 ? -5.48 54.969 11.477 1 40.34 395 SER B C 1
ATOM 6293 O O . SER B 1 395 ? -6.5 54.312 11.188 1 40.34 395 SER B O 1
ATOM 6295 N N . ALA B 1 396 ? -4.562 54.375 12.219 1 43.72 396 ALA B N 1
ATOM 6296 C CA . ALA B 1 396 ? -4.711 53 12.672 1 43.72 396 ALA B CA 1
ATOM 6297 C C . ALA B 1 396 ? -5.691 52.906 13.836 1 43.72 396 ALA B C 1
ATOM 6299 O O . ALA B 1 396 ? -6.504 51.969 13.898 1 43.72 396 ALA B O 1
ATOM 6300 N N . ALA B 1 397 ? -5.523 53.719 14.945 1 45.22 397 ALA B N 1
ATOM 6301 C CA . ALA B 1 397 ? -6.52 53.75 16.016 1 45.22 397 ALA B CA 1
ATOM 6302 C C . ALA B 1 397 ? -7.914 54 15.461 1 45.22 397 ALA B C 1
ATOM 6304 O O . ALA B 1 397 ? -8.898 53.438 15.953 1 45.22 397 ALA B O 1
ATOM 6305 N N . ARG B 1 398 ? -7.852 54.938 14.508 1 46.81 398 ARG B N 1
ATOM 6306 C CA . ARG B 1 398 ? -9.125 55.188 13.844 1 46.81 398 ARG B CA 1
ATOM 6307 C C . ARG B 1 398 ? -9.633 53.938 13.125 1 46.81 398 ARG B C 1
ATOM 6309 O O . ARG B 1 398 ? -10.836 53.719 13.055 1 46.81 398 ARG B O 1
ATOM 6316 N N . LEU B 1 399 ? -8.617 53.219 12.711 1 47.91 399 LEU B N 1
ATOM 6317 C CA . LEU B 1 399 ? -8.984 52 11.984 1 47.91 399 LEU B CA 1
ATOM 6318 C C . LEU B 1 399 ? -9.5 50.938 12.945 1 47.91 399 LEU B C 1
ATOM 6320 O O . LEU B 1 399 ? -10.391 50.156 12.594 1 47.91 399 LEU B O 1
ATOM 6324 N N . LEU B 1 400 ? -8.805 50.906 14.133 1 48.91 400 LEU B N 1
ATOM 6325 C CA . LEU B 1 400 ? -9.25 49.938 15.125 1 48.91 400 LEU B CA 1
ATOM 6326 C C . LEU B 1 400 ? -10.664 50.25 15.594 1 48.91 400 LEU B C 1
ATOM 6328 O O . LEU B 1 400 ? -11.344 49.406 16.156 1 48.91 400 LEU B O 1
ATOM 6332 N N . ARG B 1 401 ? -11.023 51.5 15.438 1 46.38 401 ARG B N 1
ATOM 6333 C CA . ARG B 1 401 ? -12.328 51.938 15.93 1 46.38 401 ARG B CA 1
ATOM 6334 C C . ARG B 1 401 ? -13.406 51.75 14.875 1 46.38 401 ARG B C 1
ATOM 6336 O O . ARG B 1 401 ? -14.594 51.969 15.148 1 46.38 401 ARG B O 1
ATOM 6343 N N . ARG B 1 402 ? -12.945 51.281 13.617 1 48.81 402 ARG B N 1
ATOM 6344 C CA . ARG B 1 402 ? -14.016 51.188 12.625 1 48.81 402 ARG B CA 1
ATOM 6345 C C . ARG B 1 402 ? -14.812 49.906 12.781 1 48.81 402 ARG B C 1
ATOM 6347 O O . ARG B 1 402 ? -14.242 48.844 13.047 1 48.81 402 ARG B O 1
ATOM 6354 N N . GLN B 1 403 ? -16.203 50.031 12.938 1 49.66 403 GLN B N 1
ATOM 6355 C CA . GLN B 1 403 ? -17.203 49 13.203 1 49.66 403 GLN B CA 1
ATOM 6356 C C . GLN B 1 403 ? -17.281 48 12.062 1 49.66 403 GLN B C 1
ATOM 6358 O O . GLN B 1 403 ? -17.797 48.312 10.984 1 49.66 403 GLN B O 1
ATOM 6363 N N . ARG B 1 404 ? -16.359 47.125 11.953 1 58.94 404 ARG B N 1
ATOM 6364 C CA . ARG B 1 404 ? -16.516 46.031 11.031 1 58.94 404 ARG B CA 1
ATOM 6365 C C . ARG B 1 404 ? -17.281 44.875 11.68 1 58.94 404 ARG B C 1
ATOM 6367 O O . ARG B 1 404 ? -17.453 44.844 12.906 1 58.94 404 ARG B O 1
ATOM 6374 N N . ARG B 1 405 ? -18.109 44.062 10.938 1 63.19 405 ARG B N 1
ATOM 6375 C CA . ARG B 1 405 ? -18.781 42.875 11.391 1 63.19 405 ARG B CA 1
ATOM 6376 C C . ARG B 1 405 ? -18 41.625 10.992 1 63.19 405 ARG B C 1
ATOM 6378 O O . ARG B 1 405 ? -17.188 41.656 10.062 1 63.19 405 ARG B O 1
ATOM 6385 N N . PHE B 1 406 ? -18.047 40.656 11.742 1 64.12 406 PHE B N 1
ATOM 6386 C CA . PHE B 1 406 ? -17.484 39.375 11.414 1 64.12 406 PHE B CA 1
ATOM 6387 C C . PHE B 1 406 ? -18.031 38.875 10.078 1 64.12 406 PHE B C 1
ATOM 6389 O O . PHE B 1 406 ? -19.188 39.094 9.75 1 64.12 406 PHE B O 1
ATOM 6396 N N . ARG B 1 407 ? -17.156 38.219 9.258 1 68.62 407 ARG B N 1
ATOM 6397 C CA . ARG B 1 407 ? -17.578 37.625 8.008 1 68.62 407 ARG B CA 1
ATOM 6398 C C . ARG B 1 407 ? -17.953 36.156 8.219 1 68.62 407 ARG B C 1
ATOM 6400 O O . ARG B 1 407 ? -17.438 35.5 9.117 1 68.62 407 ARG B O 1
ATOM 6407 N N . LYS B 1 408 ? -18.891 35.594 7.41 1 58.56 408 LYS B N 1
ATOM 6408 C CA . LYS B 1 408 ? -19.203 34.156 7.363 1 58.56 408 LYS B CA 1
ATOM 6409 C C . LYS B 1 408 ? -18.031 33.375 6.789 1 58.56 408 LYS B C 1
ATOM 6411 O O . LYS B 1 408 ? -17.453 33.75 5.777 1 58.56 408 LYS B O 1
ATOM 6416 N N . PRO B 1 409 ? -17.75 32.438 7.5 1 61.06 409 PRO B N 1
ATOM 6417 C CA . PRO B 1 409 ? -16.672 31.625 6.922 1 61.06 409 PRO B CA 1
ATOM 6418 C C . PRO B 1 409 ? -17.031 31.078 5.547 1 61.06 409 PRO B C 1
ATOM 6420 O O . PRO B 1 409 ? -18.203 30.781 5.285 1 61.06 409 PRO B O 1
ATOM 6423 N N . PRO B 1 410 ? -16.062 30.938 4.699 1 54.97 410 PRO B N 1
ATOM 6424 C CA . PRO B 1 410 ? -16.375 30.391 3.375 1 54.97 410 PRO B CA 1
ATOM 6425 C C . PRO B 1 410 ? -16.953 28.984 3.439 1 54.97 410 PRO B C 1
ATOM 6427 O O . PRO B 1 410 ? -16.547 28.188 4.281 1 54.97 410 PRO B O 1
ATOM 6430 N N . GLN B 1 411 ? -18 28.688 2.684 1 54.41 411 GLN B N 1
ATOM 6431 C CA . GLN B 1 411 ? -18.734 27.422 2.65 1 54.41 411 GLN B CA 1
ATOM 6432 C C . GLN B 1 411 ? -17.797 26.25 2.467 1 54.41 411 GLN B C 1
ATOM 6434 O O . GLN B 1 411 ? -18.062 25.141 2.963 1 54.41 411 GLN B O 1
ATOM 6439 N N . TRP B 1 412 ? -16.734 26.578 1.8 1 46.03 412 TRP B N 1
ATOM 6440 C CA . TRP B 1 412 ? -15.852 25.469 1.446 1 46.03 412 TRP B CA 1
ATOM 6441 C C . TRP B 1 412 ? -15.094 24.969 2.67 1 46.03 412 TRP B C 1
ATOM 6443 O O . TRP B 1 412 ? -14.469 23.906 2.623 1 46.03 412 TRP B O 1
ATOM 6453 N N . LEU B 1 413 ? -15.164 25.703 3.67 1 51.44 413 LEU B N 1
ATOM 6454 C CA . LEU B 1 413 ? -14.484 25.266 4.887 1 51.44 413 LEU B CA 1
ATOM 6455 C C . LEU B 1 413 ? -15.281 24.188 5.602 1 51.44 413 LEU B C 1
ATOM 6457 O O . LEU B 1 413 ? -14.75 23.484 6.461 1 51.44 413 LEU B O 1
ATOM 6461 N N . GLY B 1 414 ? -16.484 23.781 4.953 1 49.41 414 GLY B N 1
ATOM 6462 C CA . GLY B 1 414 ? -17.297 22.703 5.496 1 49.41 414 GLY B CA 1
ATOM 6463 C C . GLY B 1 414 ? -17.625 22.891 6.965 1 49.41 414 GLY B C 1
ATOM 6464 O O . GLY B 1 414 ? -17.781 21.906 7.699 1 49.41 414 GLY B O 1
ATOM 6465 N N . TRP B 1 415 ? -17.484 24.109 7.461 1 50.06 415 TRP B N 1
ATOM 6466 C CA . TRP B 1 415 ? -17.812 24.312 8.867 1 50.06 415 TRP B CA 1
ATOM 6467 C C . TRP B 1 415 ? -19.281 24 9.133 1 50.06 415 TRP B C 1
ATOM 6469 O O . TRP B 1 415 ? -20.141 24.297 8.312 1 50.06 415 TRP B O 1
ATOM 6479 N N . PRO B 1 416 ? -19.578 22.953 9.945 1 40.78 416 PRO B N 1
ATOM 6480 C CA . PRO B 1 416 ? -21 22.719 10.195 1 40.78 416 PRO B CA 1
ATOM 6481 C C . PRO B 1 416 ? -21.797 24.016 10.336 1 40.78 416 PRO B C 1
ATOM 6483 O O . PRO B 1 416 ? -21.234 25.031 10.781 1 40.78 416 PRO B O 1
ATOM 6486 N N . GLU B 1 417 ? -22.75 24.234 9.484 1 35 417 GLU B N 1
ATOM 6487 C CA . GLU B 1 417 ? -23.688 25.312 9.805 1 35 417 GLU B CA 1
ATOM 6488 C C . GLU B 1 417 ? -23.922 25.406 11.312 1 35 417 GLU B C 1
ATOM 6490 O O . GLU B 1 417 ? -24.156 24.391 11.977 1 35 417 GLU B O 1
ATOM 6495 N N . ALA B 1 418 ? -23.531 26.406 11.969 1 32.72 418 ALA B N 1
ATOM 6496 C CA . ALA B 1 418 ? -23.859 26.703 13.359 1 32.72 418 ALA B CA 1
ATOM 6497 C C . ALA B 1 418 ? -25.281 26.281 13.695 1 32.72 418 ALA B C 1
ATOM 6499 O O . ALA B 1 418 ? -26.172 26.328 12.844 1 32.72 418 ALA B O 1
ATOM 6500 N N . LEU B 1 419 ? -25.562 25.469 14.852 1 29.92 419 LEU B N 1
ATOM 6501 C CA . LEU B 1 419 ? -26.797 25.406 15.617 1 29.92 419 LEU B CA 1
ATOM 6502 C C . LEU B 1 419 ? -27.547 26.734 15.562 1 29.92 419 LEU B C 1
ATOM 6504 O O . LEU B 1 419 ? -27 27.766 15.984 1 29.92 419 LEU B O 1
ATOM 6508 N N . CYS B 1 420 ? -28.359 27.047 14.688 1 25.86 420 CYS B N 1
ATOM 6509 C CA . CYS B 1 420 ? -29.328 28.109 14.938 1 25.86 420 CYS B CA 1
ATOM 6510 C C . CYS B 1 420 ? -29.641 28.219 16.422 1 25.86 420 CYS B C 1
ATOM 6512 O O . CYS B 1 420 ? -29.406 27.281 17.188 1 25.86 420 CYS B O 1
ATOM 6514 N N . ARG B 1 421 ? -30.547 29.297 16.891 1 29.8 421 ARG B N 1
ATOM 6515 C CA . ARG B 1 421 ? -30.984 29.781 18.188 1 29.8 421 ARG B CA 1
ATOM 6516 C C . ARG B 1 421 ? -31.359 28.625 19.109 1 29.8 421 ARG B C 1
ATOM 6518 O O . ARG B 1 421 ? -31.109 28.672 20.312 1 29.8 421 ARG B O 1
ATOM 6525 N N . GLY B 1 422 ? -32.375 27.766 18.641 1 27.02 422 GLY B N 1
ATOM 6526 C CA . GLY B 1 422 ? -33.281 27.078 19.562 1 27.02 422 GLY B CA 1
ATOM 6527 C C . GLY B 1 422 ? -32.625 25.906 20.25 1 27.02 422 GLY B C 1
ATOM 6528 O O . GLY B 1 422 ? -33.125 25.406 21.266 1 27.02 422 GLY B O 1
ATOM 6529 N N . CYS B 1 423 ? -31.859 25.109 19.547 1 26.56 423 CYS B N 1
ATOM 6530 C CA . CYS B 1 423 ? -31.562 23.859 20.266 1 26.56 423 CYS B CA 1
ATOM 6531 C C . CYS B 1 423 ? -30.406 24.062 21.234 1 26.56 423 CYS B C 1
ATOM 6533 O O . CYS B 1 423 ? -29.797 23.078 21.688 1 26.56 423 CYS B O 1
ATOM 6535 N N . ILE B 1 424 ? -29.766 25.234 21.266 1 26.8 424 ILE B N 1
ATOM 6536 C CA . ILE B 1 424 ? -28.906 25.359 22.438 1 26.8 424 ILE B CA 1
ATOM 6537 C C . ILE B 1 424 ? -29.719 25.172 23.719 1 26.8 424 ILE B C 1
ATOM 6539 O O . ILE B 1 424 ? -30.609 25.969 24.016 1 26.8 424 ILE B O 1
ATOM 6543 N N . GLY B 1 425 ? -30.109 24 24.078 1 25.72 425 GLY B N 1
ATOM 6544 C CA . GLY B 1 425 ? -30.656 23.875 25.438 1 25.72 425 GLY B CA 1
ATOM 6545 C C . GLY B 1 425 ? -29.984 24.812 26.422 1 25.72 425 GLY B C 1
ATOM 6546 O O . GLY B 1 425 ? -28.906 25.344 26.156 1 25.72 425 GLY B O 1
ATOM 6547 N N . PRO B 1 426 ? -30.75 25.328 27.438 1 25.83 426 PRO B N 1
ATOM 6548 C CA . PRO B 1 426 ? -30.312 26.125 28.578 1 25.83 426 PRO B CA 1
ATOM 6549 C C . PRO B 1 426 ? -28.969 25.656 29.156 1 25.83 426 PRO B C 1
ATOM 6551 O O . PRO B 1 426 ? -28.922 24.656 29.875 1 25.83 426 PRO B O 1
ATOM 6554 N N . MET B 1 427 ? -28.062 25.328 28.391 1 24.64 427 MET B N 1
ATOM 6555 C CA . MET B 1 427 ? -26.906 25.188 29.281 1 24.64 427 MET B CA 1
ATOM 6556 C C . MET B 1 427 ? -26.781 26.391 30.203 1 24.64 427 MET B C 1
ATOM 6558 O O . MET B 1 427 ? -26.625 27.531 29.734 1 24.64 427 MET B O 1
ATOM 6562 N N . LEU B 1 428 ? -27.484 26.344 31.406 1 24.28 428 LEU B N 1
ATOM 6563 C CA . LEU B 1 428 ? -27.422 27.156 32.625 1 24.28 428 LEU B CA 1
ATOM 6564 C C . LEU B 1 428 ? -25.984 27.562 32.938 1 24.28 428 LEU B C 1
ATOM 6566 O O . LEU B 1 428 ? -25.156 26.703 33.25 1 24.28 428 LEU B O 1
ATOM 6570 N N . VAL B 1 429 ? -25.453 28.375 32.188 1 23.14 429 VAL B N 1
ATOM 6571 C CA . VAL B 1 429 ? -24.344 29.125 32.781 1 23.14 429 VAL B CA 1
ATOM 6572 C C . VAL B 1 429 ? -24.688 29.547 34.188 1 23.14 429 VAL B C 1
ATOM 6574 O O . VAL B 1 429 ? -25.578 30.375 34.406 1 23.14 429 VAL B O 1
ATOM 6577 N N . ARG B 1 430 ? -24.703 28.516 35.188 1 24.81 430 ARG B N 1
ATOM 6578 C CA . ARG B 1 430 ? -24.75 28.938 36.562 1 24.81 430 ARG B CA 1
ATOM 6579 C C . ARG B 1 430 ? -23.766 30.078 36.812 1 24.81 430 ARG B C 1
ATOM 6581 O O . ARG B 1 430 ? -22.547 29.891 36.75 1 24.81 430 ARG B O 1
ATOM 6588 N N . VAL B 1 431 ? -24.094 31.25 36.344 1 23.23 431 VAL B N 1
ATOM 6589 C CA . VAL B 1 431 ? -23.5 32.469 36.938 1 23.23 431 VAL B CA 1
ATOM 6590 C C . VAL B 1 431 ? -23.5 32.375 38.438 1 23.23 431 VAL B C 1
ATOM 6592 O O . VAL B 1 431 ? -24.578 32.344 39.062 1 23.23 431 VAL B O 1
ATOM 6595 N N . TYR B 1 432 ? -22.625 31.438 39.062 1 24.48 432 TYR B N 1
ATOM 6596 C CA . TYR B 1 432 ? -22.438 31.5 40.5 1 24.48 432 TYR B CA 1
ATOM 6597 C C . TYR B 1 432 ? -22.297 32.938 40.969 1 24.48 432 TYR B C 1
ATOM 6599 O O . TYR B 1 432 ? -21.422 33.688 40.5 1 24.48 432 TYR B O 1
ATOM 6607 N N . ASP B 1 433 ? -23.406 33.594 41.156 1 22.84 433 ASP B N 1
ATOM 6608 C CA . ASP B 1 433 ? -23.516 34.781 41.969 1 22.84 433 ASP B CA 1
ATOM 6609 C C . ASP B 1 433 ? -22.75 34.594 43.281 1 22.84 433 ASP B C 1
ATOM 6611 O O . ASP B 1 433 ? -23.047 33.688 44.062 1 22.84 433 ASP B O 1
ATOM 6615 N N . THR B 1 434 ? -21.438 34.781 43.25 1 24.77 434 THR B N 1
ATOM 6616 C CA . THR B 1 434 ? -20.484 34.812 44.375 1 24.77 434 THR B CA 1
ATOM 6617 C C . THR B 1 434 ? -21.062 35.594 45.531 1 24.77 434 THR B C 1
ATOM 6619 O O . THR B 1 434 ? -20.328 35.938 46.5 1 24.77 434 THR B O 1
ATOM 6622 N N . GLU B 1 435 ? -22.297 36.062 45.5 1 22.83 435 GLU B N 1
ATOM 6623 C CA . GLU B 1 435 ? -22.438 36.812 46.719 1 22.83 435 GLU B CA 1
ATOM 6624 C C . GLU B 1 435 ? -22.094 35.969 47.938 1 22.83 435 GLU B C 1
ATOM 6626 O O . GLU B 1 435 ? -21.406 36.438 48.844 1 22.83 435 GLU B O 1
ATOM 6631 N N . SER B 1 436 ? -22.891 35.031 48.281 1 21.34 436 SER B N 1
ATOM 6632 C CA . SER B 1 436 ? -23.094 34.781 49.688 1 21.34 436 SER B CA 1
ATOM 6633 C C . SER B 1 436 ? -21.969 33.906 50.281 1 21.34 436 SER B C 1
ATOM 6635 O O . SER B 1 436 ? -21.578 34.094 51.438 1 21.34 436 SER B O 1
ATOM 6637 N N . ALA B 1 437 ? -21.766 32.594 49.719 1 24.73 437 ALA B N 1
ATOM 6638 C CA . ALA B 1 437 ? -21.219 31.703 50.719 1 24.73 437 ALA B CA 1
ATOM 6639 C C . ALA B 1 437 ? -19.734 31.938 50.938 1 24.73 437 ALA B C 1
ATOM 6641 O O . ALA B 1 437 ? -18.891 31.344 50.25 1 24.73 437 ALA B O 1
ATOM 6642 N N . LEU B 1 438 ? -19.156 33.156 50.75 1 20.88 438 LEU B N 1
ATOM 6643 C CA . LEU B 1 438 ? -17.719 33.406 50.938 1 20.88 438 LEU B CA 1
ATOM 6644 C C . LEU B 1 438 ? -17.234 32.844 52.25 1 20.88 438 LEU B C 1
ATOM 6646 O O . LEU B 1 438 ? -16.031 32.812 52.5 1 20.88 438 LEU B O 1
ATOM 6650 N N . PHE B 1 439 ? -18.141 32.781 53.281 1 21.77 439 PHE B N 1
ATOM 6651 C CA . PHE B 1 439 ? -17.547 33 54.594 1 21.77 439 PHE B CA 1
ATOM 6652 C C . PHE B 1 439 ? -16.719 31.797 55.031 1 21.77 439 PHE B C 1
ATOM 6654 O O . PHE B 1 439 ? -15.641 31.938 55.625 1 21.77 439 PHE B O 1
ATOM 6661 N N . SER B 1 440 ? -17.281 30.531 55.188 1 20.45 440 SER B N 1
ATOM 6662 C CA . SER B 1 440 ? -16.875 29.828 56.375 1 20.45 440 SER B CA 1
ATOM 6663 C C . SER B 1 440 ? -15.609 29.016 56.156 1 20.45 440 SER B C 1
ATOM 6665 O O . SER B 1 440 ? -15.547 27.844 56.531 1 20.45 440 SER B O 1
ATOM 6667 N N . ARG B 1 441 ? -14.773 29.25 55.25 1 23.12 441 ARG B N 1
ATOM 6668 C CA . ARG B 1 441 ? -13.789 28.219 54.969 1 23.12 441 ARG B CA 1
ATOM 6669 C C . ARG B 1 441 ? -12.766 28.109 56.094 1 23.12 441 ARG B C 1
ATOM 6671 O O . ARG B 1 441 ? -11.984 29.047 56.312 1 23.12 441 ARG B O 1
ATOM 6678 N N . ASN B 1 442 ? -12.875 27.719 57.344 1 21.59 442 ASN B N 1
ATOM 6679 C CA . ASN B 1 442 ? -11.672 27.781 58.188 1 21.59 442 ASN B CA 1
ATOM 6680 C C . ASN B 1 442 ? -10.57 26.875 57.625 1 21.59 442 ASN B C 1
ATOM 6682 O O . ASN B 1 442 ? -10.523 25.688 57.938 1 21.59 442 ASN B O 1
ATOM 6686 N N . VAL B 1 443 ? -10.32 26.812 56.344 1 19.97 443 VAL B N 1
ATOM 6687 C CA . VAL B 1 443 ? -9.328 25.875 55.812 1 19.97 443 VAL B CA 1
ATOM 6688 C C . VAL B 1 443 ? -7.949 26.203 56.406 1 19.97 443 VAL B C 1
ATOM 6690 O O . VAL B 1 443 ? -7.414 27.297 56.125 1 19.97 443 VAL B O 1
ATOM 6693 N N . THR B 1 444 ? -7.652 25.625 57.656 1 20.44 444 THR B N 1
ATOM 6694 C CA . THR B 1 444 ? -6.352 25.719 58.312 1 20.44 444 THR B CA 1
ATOM 6695 C C . THR B 1 444 ? -5.254 25.141 57.406 1 20.44 444 THR B C 1
ATOM 6697 O O . THR B 1 444 ? -5.32 23.984 57 1 20.44 444 THR B O 1
ATOM 6700 N N . LEU B 1 445 ? -4.738 25.859 56.531 1 19.69 445 LEU B N 1
ATOM 6701 C CA . LEU B 1 445 ? -3.65 25.578 55.594 1 19.69 445 LEU B CA 1
ATOM 6702 C C . LEU B 1 445 ? -2.379 25.203 56.344 1 19.69 445 LEU B C 1
ATOM 6704 O O . LEU B 1 445 ? -1.728 26.047 56.938 1 19.69 445 LEU B O 1
ATOM 6708 N N . SER B 1 446 ? -2.479 24.031 57.25 1 19.44 446 SER B N 1
ATOM 6709 C CA . SER B 1 446 ? -1.254 23.734 58 1 19.44 446 SER B CA 1
ATOM 6710 C C . SER B 1 446 ? -0.128 23.328 57.031 1 19.44 446 SER B C 1
ATOM 6712 O O . SER B 1 446 ? -0.33 22.5 56.156 1 19.44 446 SER B O 1
ATOM 6714 N N . CYS B 1 447 ? 0.831 24.125 56.812 1 19.73 447 CYS B N 1
ATOM 6715 C CA . CYS B 1 447 ? 2.088 24.094 56.062 1 19.73 447 CYS B CA 1
ATOM 6716 C C . CYS B 1 447 ? 3.004 23 56.594 1 19.73 447 CYS B C 1
ATOM 6718 O O . CYS B 1 447 ? 3.955 23.266 57.344 1 19.73 447 CYS B O 1
ATOM 6720 N N . GLU B 1 448 ? 2.396 21.906 57.25 1 20.23 448 GLU B N 1
ATOM 6721 C CA . GLU B 1 448 ? 3.408 21.125 57.969 1 20.23 448 GLU B CA 1
ATOM 6722 C C . GLU B 1 448 ? 4.434 20.547 57 1 20.23 448 GLU B C 1
ATOM 6724 O O . GLU B 1 448 ? 4.086 20.109 55.906 1 20.23 448 GLU B O 1
ATOM 6729 N N . VAL B 1 449 ? 5.723 20.891 57.281 1 19.66 449 VAL B N 1
ATOM 6730 C CA . VAL B 1 449 ? 7.043 20.516 56.781 1 19.66 449 VAL B CA 1
ATOM 6731 C C . VAL B 1 449 ? 7.219 19 56.906 1 19.66 449 VAL B C 1
ATOM 6733 O O . VAL B 1 449 ? 7.09 18.422 57.969 1 19.66 449 VAL B O 1
ATOM 6736 N N . ILE B 1 450 ? 6.871 18.172 55.906 1 18.88 450 ILE B N 1
ATOM 6737 C CA . ILE B 1 450 ? 6.961 16.734 55.719 1 18.88 450 ILE B CA 1
ATOM 6738 C C . ILE B 1 450 ? 8.398 16.266 55.938 1 18.88 450 ILE B C 1
ATOM 6740 O O . ILE B 1 450 ? 9.25 16.406 55.062 1 18.88 450 ILE B O 1
ATOM 6744 N N . ARG B 1 451 ? 9.188 16.859 56.969 1 19.78 451 ARG B N 1
ATOM 6745 C CA . ARG B 1 451 ? 10.516 16.266 57.062 1 19.78 451 ARG B CA 1
ATOM 6746 C C . ARG B 1 451 ? 10.43 14.742 57.125 1 19.78 451 ARG B C 1
ATOM 6748 O O . ARG B 1 451 ? 9.461 14.195 57.656 1 19.78 451 ARG B O 1
ATOM 6755 N N . ALA B 1 452 ? 11.375 14.125 56.438 1 18.98 452 ALA B N 1
ATOM 6756 C CA . ALA B 1 452 ? 12.07 12.914 56 1 18.98 452 ALA B CA 1
ATOM 6757 C C . ALA B 1 452 ? 12.547 12.086 57.188 1 18.98 452 ALA B C 1
ATOM 6759 O O . ALA B 1 452 ? 13.469 12.492 57.906 1 18.98 452 ALA B O 1
ATOM 6760 N N . ARG B 1 453 ? 11.695 11.727 58.094 1 20.77 453 ARG B N 1
ATOM 6761 C CA . ARG B 1 453 ? 12.273 10.898 59.156 1 20.77 453 ARG B CA 1
ATOM 6762 C C . ARG B 1 453 ? 12.984 9.68 58.594 1 20.77 453 ARG B C 1
ATOM 6764 O O . ARG B 1 453 ? 12.352 8.844 57.938 1 20.77 453 ARG B O 1
ATOM 6771 N N . ASN B 1 454 ? 14.18 9.82 57.969 1 19.11 454 ASN B N 1
ATOM 6772 C CA . ASN B 1 454 ? 14.992 8.625 57.75 1 19.11 454 ASN B CA 1
ATOM 6773 C C . ASN B 1 454 ? 15.18 7.836 59.031 1 19.11 454 ASN B C 1
ATOM 6775 O O . ASN B 1 454 ? 16.047 6.969 59.125 1 19.11 454 ASN B O 1
ATOM 6779 N N . THR B 1 455 ? 14.414 8.086 60.156 1 20.38 455 THR B N 1
ATOM 6780 C CA . THR B 1 455 ? 14.93 7.516 61.406 1 20.38 455 THR B CA 1
ATOM 6781 C C . THR B 1 455 ? 14.773 5.996 61.406 1 20.38 455 THR B C 1
ATOM 6783 O O . THR B 1 455 ? 15.164 5.328 62.375 1 20.38 455 THR B O 1
ATOM 6786 N N . ALA B 1 456 ? 14.578 5.098 60.5 1 21.86 456 ALA B N 1
ATOM 6787 C CA . ALA B 1 456 ? 14.352 3.818 61.188 1 21.86 456 ALA B CA 1
ATOM 6788 C C . ALA B 1 456 ? 15.398 3.57 62.25 1 21.86 456 ALA B C 1
ATOM 6790 O O . ALA B 1 456 ? 16.594 3.588 61.969 1 21.86 456 ALA B O 1
ATOM 6791 N N . GLU B 1 457 ? 15.141 3.986 63.594 1 18.41 457 GLU B N 1
ATOM 6792 C CA . GLU B 1 457 ? 15.57 3.664 64.938 1 18.41 457 GLU B CA 1
ATOM 6793 C C . GLU B 1 457 ? 15.602 2.154 65.188 1 18.41 457 GLU B C 1
ATOM 6795 O O . GLU B 1 457 ? 14.562 1.497 65.125 1 18.41 457 GLU B O 1
ATOM 6800 N N . ARG B 1 458 ? 16.125 1.168 64.625 1 17.38 458 ARG B N 1
ATOM 6801 C CA . ARG B 1 458 ? 16.578 0.039 65.438 1 17.38 458 ARG B CA 1
ATOM 6802 C C . ARG B 1 458 ? 17.328 0.515 66.688 1 17.38 458 ARG B C 1
ATOM 6804 O O . ARG B 1 458 ? 18.438 1.062 66.562 1 17.38 458 ARG B O 1
ATOM 6811 N N . GLY B 1 459 ? 16.844 1.505 67.5 1 17.11 459 GLY B N 1
ATOM 6812 C CA . GLY B 1 459 ? 16.547 1.197 68.875 1 17.11 459 GLY B CA 1
ATOM 6813 C C . GLY B 1 459 ? 15.273 0.382 69 1 17.11 459 GLY B C 1
ATOM 6814 O O . GLY B 1 459 ? 14.375 0.449 68.188 1 17.11 459 GLY B O 1
#

Sequence (918 aa):
MSDLASVVRHMRALVALDTTSHGSNRALIDLVAECLAAVGVTAHILPDATGKKAGLLASIGPLRAGGVILSGHTDTVPVDGQLWRSQPFTLVERGERLVGRGTADMKGFIAAVLAMLPEFARAPLQVPIHLLLSYDEEVGCLAAPDLVAVLQQRLPLPALAIVGEPSEMRVATAHRGIATYTTTVHGRAGHSGLPASGASAIVAASRCVVWLDAFANSLAPGTPEIAGDDDGVLTTTLNVGVLTGGSAVNIIASECRLDWECRPAPDLPVTAVESRFNAFVTDELLADMRRRAPEARIETVRRVLVPPLTPPDTAEAVALAATTVSWAGNGPPTTVPFASEAGFLQAIGLPTVICGPGSPRQAHQADEYVTARQLQACVAFLQRLGSGRSKPTTSAARLLRRQRRFRKPPQWLGWPEALCRGCIGPMLVRVYDTESALFSRNVTLSCEVIRARNTAERGMSDLASVVRHMRALVALDTTSHGSNRALIDLVAECLAAVGVTAHILPDATGKKAGLLASIGPLRAGGVILSGHTDTVPVDGQLWRSQPFTLVERGERLVGRGTADMKGFIAAVLAMLPEFARAPLQVPIHLLLSYDEEVGCLAAPDLVAVLQQRLPLPALAIVGEPSEMRVATAHRGIATYTTTVHGRAGHSGLPASGASAIVAASRCVVWLDAFANSLAPGTPEIAGDDDGVLTTTLNVGVLTGGSAVNIIASECRLDWECRPAPDLPVTAVESRFNAFVTDELLADMRRRAPEARIETVRRVLVPPLTPPDTAEAVALAATTVSWAGNGPPTTVPFASEAGFLQAIGLPTVICGPGSPRQAHQADEYVTARQLQACVAFLQRLGSGRSKPTTSAARLLRRQRRFRKPPQWLGWPEALCRGCIGPMLVRVYDTESALFSRNVTLSCEVIRARNTAERG

Secondary structure (DSSP, 8-state):
---HHHHHHHHHHHHTS--BTTS--HHHHHHHHHHHHHTT--EEEEE-TTSS-EEEEEEES---TT-EEEEEE--B---TT---SS-TTS-EEETTEEESTTIIIIIHHHHHHHHHHHHHHHS--SS-EEEEEES--TTT-TTHHHHHHHHHHHS---SEEEE---STTPPEEEE--EEEEEEEEE-B-EETT-GGG-B-HHHHHHHHHHHHHHHHHHHSTT------TTSS----EEEEEEEEE-S-TTEE-SEEEEEEEEE--TTS-HHHHHHHHHHHIIIIIIHHHHHH-TT-EEEEEEEEEEPPBPPP-SHHHHHHHHHHHHHHTSSS-EEESS--THHHHHHTT--EEE--SS-GGGTTSTT-EEEHHHHHHHHHHHHHHHTS-S---HHHHHHHTS-PPPPPPPGGG-------GGGS---------TTS-----------------------/---HHHHHHHHHHHHTS--BTTS--HHHHHHHHHHHHHTT--EEEEE-TTSS-EEEEEEES---TT-EEEEEE--B---TT---SS-TTS-EEETTEEESTTIIIIIHHHHHHHHHHHHHHHS--SS-EEEEEES--TTT-TTHHHHHHHHHHHS---SEEEE---STTPPEEEE--EEEEEEEEE-B-EETT-GGG-B-HHHHHHHHHHHHHHHHHHHSTT------SSSS----EEEEEEEEE-S-TTEE-SEEEEEEEEE--TTS-HHHHHHHHHHHIIIIIIHHHHHH-TT-EEEEEEEEEEPPBPPP-SHHHHHHHHHHHHHHTS-S-EEESS--THHHHHHTT--EEE--SS-GGGTTSTT-EEEHHHHHHHHHHHHHHHSS-S---HHHHHHHTS-PPPPPPPGGG-------GGGS----------SSTTS--------------------